Protein AF-C8XK08-F1 (afdb_monomer)

Nearest PDB structures (foldseek):
  5i6c-assembly1_B  TM=8.965E-01  e=6.329E-20  Aspergillus nidulans FGSC A4
  8jez-assembly1_A-2  TM=8.749E-01  e=1.010E-19  Homo sapiens
  5i6c-assembly1_A  TM=8.957E-01  e=3.773E-19  Aspergillus nidulans FGSC A4
  8omz-assembly1_C  TM=8.592E-01  e=3.773E-19  Escherichia coli O157:H7
  3o7j-assembly1_A  TM=9.489E-01  e=3.695E-10  Klebsiella pneumoniae subsp. pneumoniae MGH 78578

Solvent-accessible surface area (backbone atoms only — not comparable to full-atom values): 42641 Å² total; per-residue (Å²): 134,86,84,80,82,82,83,76,77,80,77,81,75,76,82,77,73,54,63,41,77,41,78,66,60,67,70,58,26,50,54,51,4,50,50,52,41,50,48,42,46,49,64,56,50,44,56,48,50,55,46,29,46,75,35,64,51,52,71,69,56,42,20,49,32,38,16,19,32,35,27,44,30,10,50,29,8,29,42,24,11,64,35,58,96,74,26,18,51,47,41,52,45,41,36,29,66,44,73,70,45,50,58,42,45,47,39,43,13,53,77,56,74,18,38,68,63,6,48,26,35,46,24,27,9,30,30,51,22,9,51,50,36,35,72,40,14,70,58,48,42,71,49,52,83,76,55,46,52,57,37,52,10,42,38,38,25,36,44,13,57,62,46,39,63,60,20,52,43,17,16,22,48,24,66,97,73,57,38,83,81,40,66,64,26,46,48,36,10,54,49,13,35,49,44,20,52,48,38,43,71,76,38,66,71,70,59,31,56,28,13,56,41,50,16,47,53,51,34,36,51,53,33,36,79,73,68,72,33,62,68,66,62,40,75,75,39,49,78,65,45,77,71,51,69,42,72,92,44,80,60,37,84,45,71,48,41,26,52,42,35,36,52,40,48,57,52,42,49,54,53,32,43,50,47,51,49,53,44,19,60,72,61,73,43,94,72,53,53,68,43,43,18,10,34,33,21,23,28,10,48,31,6,25,51,13,20,43,31,56,27,56,52,39,25,58,37,62,70,54,45,52,47,36,63,74,68,65,60,45,26,8,53,27,35,29,40,21,11,53,52,28,31,57,47,19,30,21,37,36,56,20,29,58,58,67,37,50,43,40,12,27,49,10,16,40,42,40,54,52,28,52,50,41,21,49,54,9,49,62,39,35,71,75,45,68,64,84,46,59,66,54,43,51,30,40,53,50,14,46,51,52,14,48,50,23,55,77,38,52,71,60,21,72,80,46,61,78,72,46,23,43,42,56,36,11,18,49,54,42,14,37,50,42,21,46,49,42,44,41,48,73,70,63,65,50,86,68,56,54,64,56,50,25,50,39,100,86,80,44,67,37,22,46,51,54,64,56,66,47,53,74,67,55,47,36,69,69,52,36,77,44,54,54,70,74,53,62,39,49,58,50,26,61,72,65,58,72,58,90,47,73,67,51,49,54,47,31,42,50,49,35,57,72,71,46,52,75,64,61,48,51,54,42,48,58,52,46,72,48,57,58,57,76,91,51,95,87,60,52,70,64,60,50,53,47,33,50,76,49,45,50,79,71,64,54,74,68,56,38,50,52,31,50,52,51,38,49,56,37,27,73,74,65,75,38,49,56,59,68,42,46,84,84,43,96,48,67,66,58,53,54,52,50,50,59,56,52,64,72,51,53,68,70,59,42,53,54,49,39,51,52,24,50,52,49,42,24,48,55,48,46,50,51,30,29,39,66,24,33,91,78,61,65,72,72,66,54,64,65,61,52,68,77,72,63,97,74,87,85,65,81,72,58,58,58,54,57,51,38,30,50,52,22,31,53,50,64,50,69,49,53,75,72,56,47,45,55,56,36,38,56,35,44,64,38,72,71,42,29,50,52,49,62,64,59,56,74,55,94,39,46,69,53,50,51,49,48,43,52,59,54,46,67,74,70,50,74,65,54,48,50,56,40,50,74,72,54,70,55,74,83,57,83,68,67,97,62,90,48,42,69,61,51,54,63,35,43,44,50,43,75,72,44,57,69,70,58,49,51,50,36,52,52,48,42,51,55,37,27,75,72,65,78,44,78,68,65,67,62,41,65,97,46,52,45,68,59,53,42,52,50,52,60,55,53,67,70,49,54,74,69,59,44,52,55,49,40,48,51,27,52,38,52,40,26,49,55,45,45,50,63,69,28,86

pLDDT: mean 83.01, std 14.12, range [30.38, 98.25]

Structure (mmCIF, N/CA/C/O backbone):
data_AF-C8XK08-F1
#
_entry.id   AF-C8XK08-F1
#
loop_
_atom_site.group_PDB
_atom_site.id
_atom_site.type_symbol
_atom_site.label_atom_id
_atom_site.label_alt_id
_atom_site.label_comp_id
_atom_site.label_asym_id
_atom_site.label_entity_id
_atom_site.label_seq_id
_atom_site.pdbx_PDB_ins_code
_atom_site.Cartn_x
_atom_site.Cartn_y
_atom_site.Cartn_z
_atom_site.occupancy
_atom_site.B_iso_or_equiv
_atom_site.auth_seq_id
_atom_site.auth_comp_id
_atom_site.auth_asym_id
_atom_site.auth_atom_id
_atom_site.pdbx_PDB_model_num
ATOM 1 N N . MET A 1 1 ? -63.138 44.572 -7.239 1.00 42.50 1 MET A N 1
ATOM 2 C CA . MET A 1 1 ? -62.342 43.808 -6.253 1.00 42.50 1 MET A CA 1
ATOM 3 C C . MET A 1 1 ? -61.105 43.282 -6.958 1.00 42.50 1 MET A C 1
ATOM 5 O O . MET A 1 1 ? -61.224 42.834 -8.089 1.00 42.50 1 MET A O 1
ATOM 9 N N . ALA A 1 2 ? -59.940 43.482 -6.347 1.00 38.94 2 ALA A N 1
ATOM 10 C CA . ALA A 1 2 ? -58.621 43.394 -6.964 1.00 38.94 2 ALA A CA 1
ATOM 11 C C . ALA A 1 2 ? -58.255 41.992 -7.487 1.00 38.94 2 ALA A C 1
ATOM 13 O O . ALA A 1 2 ? -58.623 40.977 -6.903 1.00 38.94 2 ALA A O 1
ATOM 14 N N . SER A 1 3 ? -57.503 41.976 -8.589 1.00 42.31 3 SER A N 1
ATOM 15 C CA . SER A 1 3 ? -56.909 40.812 -9.246 1.00 42.31 3 SER A CA 1
ATOM 16 C C . SER A 1 3 ? -55.888 40.105 -8.349 1.00 42.31 3 SER A C 1
ATOM 18 O O . SER A 1 3 ? -54.896 40.713 -7.945 1.00 42.31 3 SER A O 1
ATOM 20 N N . ALA A 1 4 ? -56.101 38.815 -8.088 1.00 39.94 4 ALA A N 1
ATOM 21 C CA . ALA A 1 4 ? -55.103 37.938 -7.484 1.00 39.94 4 ALA A CA 1
ATOM 22 C C . ALA A 1 4 ? -53.974 37.628 -8.494 1.00 39.94 4 ALA A C 1
ATOM 24 O O . ALA A 1 4 ? -54.262 37.437 -9.679 1.00 39.94 4 ALA A O 1
ATOM 25 N N . PRO A 1 5 ? -52.701 37.571 -8.064 1.00 48.53 5 PRO A N 1
ATOM 26 C CA . PRO A 1 5 ? -51.583 37.298 -8.956 1.00 48.53 5 PRO A CA 1
ATOM 27 C C . PRO A 1 5 ? -51.547 35.814 -9.344 1.00 48.53 5 PRO A C 1
ATOM 29 O O . PRO A 1 5 ? -51.690 34.923 -8.507 1.00 48.53 5 PRO A O 1
ATOM 32 N N . THR A 1 6 ? -51.336 35.548 -10.630 1.00 49.28 6 THR A N 1
ATOM 33 C CA . THR A 1 6 ? -51.082 34.212 -11.179 1.00 49.28 6 THR A CA 1
ATOM 34 C C . THR A 1 6 ? -49.795 33.637 -10.588 1.00 49.28 6 THR A C 1
ATOM 36 O O . THR A 1 6 ? -48.720 34.205 -10.784 1.00 49.28 6 THR A O 1
ATOM 39 N N . ALA A 1 7 ? -49.902 32.507 -9.886 1.00 44.41 7 ALA A N 1
ATOM 40 C CA . ALA A 1 7 ? -48.759 31.749 -9.393 1.00 44.41 7 ALA A CA 1
ATOM 41 C C . ALA A 1 7 ? -47.885 31.285 -10.570 1.00 44.41 7 ALA A C 1
ATOM 43 O O . ALA A 1 7 ? -48.347 30.569 -11.460 1.00 44.41 7 ALA A O 1
ATOM 44 N N . SER A 1 8 ? -46.623 31.708 -10.585 1.00 47.06 8 SER A N 1
ATOM 45 C CA . SER A 1 8 ? -45.621 31.225 -11.527 1.00 47.06 8 SER A CA 1
ATOM 46 C C . SER A 1 8 ? -45.229 29.787 -11.178 1.00 47.06 8 SER A C 1
ATOM 48 O O . SER A 1 8 ? -44.867 29.468 -10.046 1.00 47.06 8 SER A O 1
ATOM 50 N N . THR A 1 9 ? -45.302 28.899 -12.168 1.00 46.97 9 THR A N 1
ATOM 51 C CA . THR A 1 9 ? -44.809 27.521 -12.082 1.00 46.97 9 THR A CA 1
ATOM 52 C C . THR A 1 9 ? -43.330 27.521 -11.671 1.00 46.97 9 THR A C 1
ATOM 54 O O . THR A 1 9 ? -42.543 28.232 -12.305 1.00 46.97 9 THR A O 1
ATOM 57 N N . PRO A 1 10 ? -42.901 26.737 -10.662 1.00 49.56 10 PRO A N 1
ATOM 58 C CA . PRO A 1 10 ? -41.497 26.690 -10.278 1.00 49.56 10 PRO A CA 1
ATOM 59 C C . PRO A 1 10 ? -40.668 26.146 -11.446 1.00 49.56 10 PRO A C 1
ATOM 61 O O . PRO A 1 10 ? -40.918 25.054 -11.962 1.00 49.56 10 PRO A O 1
ATOM 64 N N . ALA A 1 11 ? -39.689 26.934 -11.892 1.00 50.25 11 ALA A N 1
ATOM 65 C CA . ALA A 1 11 ? -38.749 26.530 -12.924 1.00 50.25 11 ALA A CA 1
ATOM 66 C C . ALA A 1 11 ? -38.026 25.246 -12.483 1.00 50.25 11 ALA A C 1
ATOM 68 O O . ALA A 1 11 ? -37.412 25.212 -11.416 1.00 50.25 11 ALA A O 1
ATOM 69 N N . ARG A 1 12 ? -38.088 24.189 -13.307 1.00 48.91 12 ARG A N 1
ATOM 70 C CA . ARG A 1 12 ? -37.292 22.965 -13.125 1.00 48.91 12 ARG A CA 1
ATOM 71 C C . ARG A 1 12 ? -35.820 23.353 -12.965 1.00 48.91 12 ARG A C 1
ATOM 73 O O . ARG A 1 12 ? -35.180 23.772 -13.931 1.00 48.91 12 ARG A O 1
ATOM 80 N N . THR A 1 13 ? -35.277 23.188 -11.765 1.00 47.47 13 THR A N 1
ATOM 81 C CA . THR A 1 13 ? -33.840 23.261 -11.515 1.00 47.47 13 THR A CA 1
ATOM 82 C C . THR A 1 13 ? -33.152 22.224 -12.404 1.00 47.47 13 THR A C 1
ATOM 84 O O . THR A 1 13 ? -33.454 21.031 -12.354 1.00 47.47 13 THR A O 1
ATOM 87 N N . LYS A 1 14 ? -32.268 22.680 -13.302 1.00 49.66 14 LYS A N 1
ATOM 88 C CA . LYS A 1 14 ? -31.446 21.787 -14.128 1.00 49.66 14 LYS A CA 1
ATOM 89 C C . LYS A 1 14 ? -30.672 20.865 -13.184 1.00 49.66 14 LYS A C 1
ATOM 91 O O . LYS A 1 14 ? -29.916 21.354 -12.351 1.00 49.66 14 LYS A O 1
ATOM 96 N N . SER A 1 15 ? -30.867 19.553 -13.323 1.00 49.84 15 SER A N 1
ATOM 97 C CA . SER A 1 15 ? -30.073 18.528 -12.638 1.00 49.84 15 SER A CA 1
ATOM 98 C C . SER A 1 15 ? -28.585 18.837 -12.838 1.00 49.84 15 SER A C 1
ATOM 100 O O . SER A 1 15 ? -28.072 18.784 -13.959 1.00 49.84 15 SER A O 1
ATOM 102 N N . VAL A 1 16 ? -27.906 19.234 -11.761 1.00 71.12 16 VAL A N 1
ATOM 103 C CA . VAL A 1 16 ? -26.465 19.488 -11.778 1.00 71.12 16 VAL A CA 1
ATOM 104 C C . VAL A 1 16 ? -25.783 18.131 -11.923 1.00 71.12 16 VAL A C 1
ATOM 106 O O . VAL A 1 16 ? -25.885 17.283 -11.040 1.00 71.12 16 VAL A O 1
ATOM 109 N N . LYS A 1 17 ? -25.121 17.898 -13.063 1.00 82.44 17 LYS A N 1
ATOM 110 C CA . LYS A 1 17 ? -24.310 16.690 -13.270 1.00 82.44 17 LYS A CA 1
ATOM 111 C C . LYS A 1 17 ? -23.233 16.622 -12.187 1.00 82.44 17 LYS A C 1
ATOM 113 O O . LYS A 1 17 ? -22.507 17.599 -11.988 1.00 82.44 17 LYS A O 1
ATOM 118 N N . HIS A 1 18 ? -23.121 15.470 -11.530 1.00 89.25 18 HIS A N 1
ATOM 119 C CA . HIS A 1 18 ? -22.117 15.225 -10.498 1.00 89.25 18 HIS A CA 1
ATOM 120 C C . HIS A 1 18 ? -20.700 15.545 -11.024 1.00 89.25 18 HIS A C 1
ATOM 122 O O . HIS A 1 18 ? -20.421 15.204 -12.176 1.00 89.25 18 HIS A O 1
ATOM 128 N N . PRO A 1 19 ? -19.792 16.154 -10.233 1.00 89.44 19 PRO A N 1
ATOM 129 C CA . PRO A 1 19 ? -18.450 16.554 -10.686 1.00 89.44 19 PRO A CA 1
ATOM 130 C C . PRO A 1 19 ? -17.643 15.453 -11.392 1.00 89.44 19 PRO A C 1
ATOM 132 O O . PRO A 1 19 ? -16.911 15.726 -12.339 1.00 89.44 19 PRO A O 1
ATOM 135 N N . VAL A 1 20 ? -17.831 14.197 -10.982 1.00 92.06 20 VAL A N 1
ATOM 136 C CA . VAL A 1 20 ? -17.208 13.014 -11.609 1.00 92.06 20 VAL A CA 1
ATOM 137 C C . VAL A 1 20 ? -17.609 12.833 -13.075 1.00 92.06 20 VAL A C 1
ATOM 139 O O . VAL A 1 20 ? -16.791 12.418 -13.893 1.00 92.06 20 VAL A O 1
ATOM 142 N N . ASP A 1 21 ? -18.855 13.164 -13.415 1.00 92.81 21 ASP A N 1
ATOM 143 C CA . ASP A 1 21 ? -19.439 12.989 -14.748 1.00 92.81 21 ASP A CA 1
ATOM 144 C C . ASP A 1 21 ? -19.309 14.246 -15.627 1.00 92.81 21 ASP A C 1
ATOM 146 O O . ASP A 1 21 ? -19.804 14.274 -16.759 1.00 92.81 21 ASP A O 1
ATOM 150 N N . GLN A 1 22 ? -18.658 15.299 -15.126 1.00 92.06 22 GLN A N 1
ATOM 151 C CA . GLN A 1 22 ? -18.426 16.526 -15.882 1.00 92.06 22 GLN A CA 1
ATOM 152 C C . GLN A 1 22 ? -17.238 16.359 -16.830 1.00 92.06 22 GLN A C 1
ATOM 154 O O . GLN A 1 22 ? -16.149 15.953 -16.424 1.00 92.06 22 GLN A O 1
ATOM 159 N N . VAL A 1 23 ? -17.437 16.713 -18.098 1.00 92.50 23 VAL A N 1
ATOM 160 C CA . VAL A 1 23 ? -16.360 16.800 -19.091 1.00 92.50 23 VAL A CA 1
ATOM 161 C C . VAL A 1 23 ? -15.755 18.197 -18.993 1.00 92.50 23 VAL A C 1
ATOM 163 O O . VAL A 1 23 ? -16.450 19.190 -19.209 1.00 92.50 23 VAL A O 1
ATOM 166 N N . LEU A 1 24 ? -14.474 18.281 -18.633 1.00 91.50 24 LEU A N 1
ATOM 167 C CA . LEU A 1 24 ? -13.754 19.554 -18.597 1.00 91.50 24 LEU A CA 1
ATOM 168 C C . LEU A 1 24 ? -13.434 20.038 -20.026 1.00 91.50 24 LEU A C 1
ATOM 170 O O . LEU A 1 24 ? -13.397 19.231 -20.955 1.00 91.50 24 LEU A O 1
ATOM 174 N N . PRO A 1 25 ? -13.158 21.339 -20.227 1.00 94.38 25 PRO A N 1
ATOM 175 C CA . PRO A 1 25 ? -12.634 21.834 -21.497 1.00 94.38 25 PRO A CA 1
ATOM 176 C C . PRO A 1 25 ? -11.367 21.080 -21.921 1.00 94.38 25 PRO A C 1
ATOM 178 O O . PRO A 1 25 ? -10.525 20.775 -21.074 1.00 94.38 25 PRO A O 1
ATOM 181 N N . ILE A 1 26 ? -11.204 20.847 -23.228 1.00 93.88 26 ILE A N 1
ATOM 182 C CA . ILE A 1 26 ? -10.094 20.063 -23.805 1.00 93.88 26 ILE A CA 1
ATOM 183 C C . ILE A 1 26 ? -8.714 20.469 -23.252 1.00 93.88 26 ILE A C 1
ATOM 185 O O . ILE A 1 26 ? -7.977 19.573 -22.849 1.00 93.88 26 ILE A O 1
ATOM 189 N N . PRO A 1 27 ? -8.357 21.766 -23.117 1.00 94.44 27 PRO A N 1
ATOM 190 C CA . PRO A 1 27 ? -7.051 22.140 -22.567 1.00 94.44 27 PRO A CA 1
ATOM 191 C C . PRO A 1 27 ? -6.847 21.679 -21.119 1.00 94.44 27 PRO A C 1
ATOM 193 O O . PRO A 1 27 ? -5.762 21.241 -20.752 1.00 94.44 27 PRO A O 1
ATOM 196 N N . LYS A 1 28 ? -7.901 21.725 -20.293 1.00 92.88 28 LYS A N 1
ATOM 197 C CA . LYS A 1 28 ? -7.839 21.246 -18.905 1.00 92.88 28 LYS A CA 1
ATOM 198 C C . LYS A 1 28 ? -7.749 19.723 -18.850 1.00 92.88 28 LYS A C 1
ATOM 200 O O . LYS A 1 28 ? -6.980 19.204 -18.051 1.00 92.88 28 LYS A O 1
ATOM 205 N N . LEU A 1 29 ? -8.496 19.016 -19.706 1.00 93.44 29 LEU A N 1
ATOM 206 C CA . LEU A 1 29 ? -8.373 17.559 -19.838 1.00 93.44 29 LEU A CA 1
ATOM 207 C C . LEU A 1 29 ? -6.959 17.152 -20.255 1.00 93.44 29 LEU A C 1
ATOM 209 O O . LEU A 1 29 ? -6.425 16.205 -19.694 1.00 93.44 29 LEU A O 1
ATOM 213 N N . ALA A 1 30 ? -6.348 17.880 -21.192 1.00 93.19 30 ALA A N 1
ATOM 214 C CA . ALA A 1 30 ? -4.988 17.614 -21.639 1.00 93.19 30 ALA A CA 1
ATOM 215 C C . ALA A 1 30 ? -3.970 17.803 -20.505 1.00 93.19 30 ALA A C 1
ATOM 217 O O . ALA A 1 30 ? -3.206 16.889 -20.213 1.00 93.19 30 ALA A O 1
ATOM 218 N N . VAL A 1 31 ? -4.005 18.951 -19.817 1.00 94.19 31 VAL A N 1
ATOM 219 C CA . VAL A 1 31 ? -3.072 19.260 -18.720 1.00 94.19 31 VAL A CA 1
ATOM 220 C C . VAL A 1 31 ? -3.206 18.262 -17.572 1.00 94.19 31 VAL A C 1
ATOM 222 O O . VAL A 1 31 ? -2.213 17.667 -17.163 1.00 94.19 31 VAL A O 1
ATOM 225 N N . TYR A 1 32 ? -4.423 18.037 -17.071 1.00 92.69 32 TYR A N 1
ATOM 226 C CA . TYR A 1 32 ? -4.632 17.109 -15.959 1.00 92.69 32 TYR A CA 1
ATOM 227 C C . TYR A 1 32 ? -4.434 15.646 -16.378 1.00 92.69 32 TYR A C 1
ATOM 229 O O . TYR A 1 32 ? -3.970 14.839 -15.580 1.00 92.69 32 TYR A O 1
ATOM 237 N N . GLY A 1 33 ? -4.732 15.295 -17.632 1.00 93.94 33 GLY A N 1
ATOM 238 C CA . GLY A 1 33 ? -4.451 13.969 -18.176 1.00 93.94 33 GLY A CA 1
ATOM 239 C C . GLY A 1 33 ? -2.952 13.677 -18.183 1.00 93.94 33 GLY A C 1
ATOM 240 O O . GLY A 1 33 ? -2.527 12.669 -17.628 1.00 93.94 33 GLY A O 1
ATOM 241 N N . ILE A 1 34 ? -2.138 14.597 -18.713 1.00 94.06 34 ILE A N 1
ATOM 242 C CA . ILE A 1 34 ? -0.669 14.499 -18.671 1.00 94.06 34 ILE A CA 1
ATOM 243 C C . ILE A 1 34 ? -0.170 14.451 -17.226 1.00 94.06 34 ILE A C 1
ATOM 245 O O . ILE A 1 34 ? 0.719 13.669 -16.915 1.00 94.06 34 ILE A O 1
ATOM 249 N N . GLN A 1 35 ? -0.766 15.236 -16.328 1.00 92.69 35 GLN A N 1
ATOM 250 C CA . GLN A 1 35 ? -0.430 15.215 -14.906 1.00 92.69 35 GLN A CA 1
ATOM 251 C C . GLN A 1 35 ? -0.582 13.810 -14.298 1.00 92.69 35 GLN A C 1
ATOM 253 O O . GLN A 1 35 ? 0.320 13.335 -13.610 1.00 92.69 35 GLN A O 1
ATOM 258 N N . HIS A 1 36 ? -1.698 13.135 -14.584 1.00 91.50 36 HIS A N 1
ATOM 259 C CA . HIS A 1 36 ? -1.930 11.756 -14.157 1.00 91.50 36 HIS A CA 1
ATOM 260 C C . HIS A 1 36 ? -0.932 10.778 -14.773 1.00 91.50 36 HIS A C 1
ATOM 262 O O . HIS A 1 36 ? -0.463 9.893 -14.063 1.00 91.50 36 HIS A O 1
ATOM 268 N N . VAL A 1 37 ? -0.590 10.942 -16.057 1.00 93.25 37 VAL A N 1
ATOM 269 C CA . VAL A 1 37 ? 0.436 10.113 -16.706 1.00 93.25 37 VAL A CA 1
ATOM 270 C C . VAL A 1 37 ? 1.786 10.306 -16.026 1.00 93.25 37 VAL A C 1
ATOM 272 O O . VAL A 1 37 ? 2.410 9.321 -15.674 1.00 93.25 37 VAL A O 1
ATOM 275 N N . LEU A 1 38 ? 2.221 11.542 -15.774 1.00 91.50 38 LEU A N 1
ATOM 276 C CA . LEU A 1 38 ? 3.522 11.828 -15.156 1.00 91.50 38 LEU A CA 1
ATOM 277 C C . LEU A 1 38 ? 3.650 11.268 -13.734 1.00 91.50 38 LEU A C 1
ATOM 279 O O . LEU A 1 38 ? 4.708 10.757 -13.381 1.00 91.50 38 LEU A O 1
ATOM 283 N N . ALA A 1 39 ? 2.590 11.356 -12.927 1.00 88.12 39 ALA A N 1
ATOM 284 C CA . ALA A 1 39 ? 2.581 10.775 -11.584 1.00 88.12 39 ALA A CA 1
ATOM 285 C C . ALA A 1 39 ? 2.608 9.236 -11.619 1.00 88.12 39 ALA A C 1
ATOM 287 O O . ALA A 1 39 ? 3.247 8.608 -10.784 1.00 88.12 39 ALA A O 1
ATOM 288 N N . PHE A 1 40 ? 1.946 8.642 -12.611 1.00 89.94 40 PHE A N 1
ATOM 289 C CA . PHE A 1 40 ? 1.845 7.196 -12.782 1.00 89.94 40 PHE A CA 1
ATOM 290 C C . PHE A 1 40 ? 3.086 6.562 -13.434 1.00 89.94 40 PHE A C 1
ATOM 292 O O . PHE A 1 40 ? 3.442 5.428 -13.126 1.00 89.94 40 PHE A O 1
ATOM 299 N N . TYR A 1 41 ? 3.758 7.293 -14.330 1.00 89.31 41 TYR A N 1
ATOM 300 C CA . TYR A 1 41 ? 4.727 6.745 -15.283 1.00 89.31 41 TYR A CA 1
ATOM 301 C C . TYR A 1 41 ? 5.859 5.963 -14.621 1.00 89.31 41 TYR A C 1
ATOM 303 O O . TYR A 1 41 ? 6.217 4.893 -15.102 1.00 89.31 41 TYR A O 1
ATOM 311 N N . ALA A 1 42 ? 6.403 6.476 -13.511 1.00 87.00 42 ALA A N 1
ATOM 312 C CA . ALA A 1 42 ? 7.476 5.802 -12.788 1.00 87.00 42 ALA A CA 1
ATOM 313 C C . ALA A 1 42 ? 7.037 4.419 -12.286 1.00 87.00 42 ALA A C 1
ATOM 315 O O . ALA A 1 42 ? 7.756 3.455 -12.502 1.00 87.00 42 ALA A O 1
ATOM 316 N N . GLY A 1 43 ? 5.848 4.304 -11.688 1.00 86.19 43 GLY A N 1
ATOM 317 C CA . GLY A 1 43 ? 5.325 3.020 -11.215 1.00 86.19 43 GLY A CA 1
ATOM 318 C C . GLY A 1 43 ? 4.986 2.058 -12.355 1.00 86.19 43 GLY A C 1
ATOM 319 O O . GLY A 1 43 ? 5.284 0.871 -12.257 1.00 86.19 43 GLY A O 1
ATOM 320 N N . ALA A 1 44 ? 4.436 2.580 -13.456 1.00 88.88 44 ALA A N 1
ATOM 321 C CA . ALA A 1 44 ? 4.062 1.792 -14.631 1.00 88.88 44 ALA A CA 1
ATOM 322 C C . ALA A 1 44 ? 5.255 1.036 -15.227 1.00 88.88 44 ALA A C 1
ATOM 324 O O . ALA A 1 44 ? 5.199 -0.167 -15.454 1.00 88.88 44 ALA A O 1
ATOM 325 N N . VAL A 1 45 ? 6.375 1.734 -15.429 1.00 90.31 45 VAL A N 1
ATOM 326 C CA . VAL A 1 45 ? 7.533 1.147 -16.115 1.00 90.31 45 VAL A CA 1
ATOM 327 C C . VAL A 1 45 ? 8.354 0.208 -15.235 1.00 90.31 45 VAL A C 1
ATOM 329 O O . VAL A 1 45 ? 9.107 -0.607 -15.759 1.00 90.31 45 VAL A O 1
ATOM 332 N N . VAL A 1 46 ? 8.212 0.283 -13.911 1.00 89.31 46 VAL A N 1
ATOM 333 C CA . VAL A 1 46 ? 9.020 -0.508 -12.971 1.00 89.31 46 VAL A CA 1
ATOM 334 C C . VAL A 1 46 ? 8.746 -1.999 -13.106 1.00 89.31 46 VAL A C 1
ATOM 336 O O . VAL A 1 46 ? 9.695 -2.772 -13.166 1.00 89.31 46 VAL A O 1
ATOM 339 N N . VAL A 1 47 ? 7.484 -2.429 -13.200 1.00 91.25 47 VAL A N 1
ATOM 340 C CA . VAL A 1 47 ? 7.162 -3.867 -13.266 1.00 91.25 47 VAL A CA 1
ATOM 341 C C . VAL A 1 47 ? 7.768 -4.558 -14.495 1.00 91.25 47 VAL A C 1
ATOM 343 O O . VAL A 1 47 ? 8.462 -5.561 -14.296 1.00 91.25 47 VAL A O 1
ATOM 346 N N . PRO A 1 48 ? 7.583 -4.049 -15.733 1.00 92.81 48 PRO A N 1
ATOM 347 C CA . PRO A 1 48 ? 8.252 -4.603 -16.906 1.00 92.81 48 PRO A CA 1
ATOM 348 C C . PRO A 1 48 ? 9.771 -4.708 -16.732 1.00 92.81 48 PRO A C 1
ATOM 350 O O . PRO A 1 48 ? 10.349 -5.734 -17.087 1.00 92.81 48 PRO A O 1
ATOM 353 N N . ILE A 1 49 ? 10.415 -3.681 -16.161 1.00 90.31 49 ILE A N 1
ATOM 354 C CA . ILE A 1 49 ? 11.873 -3.658 -16.002 1.00 90.31 49 ILE A CA 1
ATOM 355 C C . ILE A 1 49 ? 12.343 -4.682 -14.965 1.00 90.31 49 ILE A C 1
ATOM 357 O O . ILE A 1 49 ? 13.258 -5.451 -15.254 1.00 90.31 49 ILE A O 1
ATOM 361 N N . LEU A 1 50 ? 11.704 -4.740 -13.792 1.00 88.12 50 LEU A N 1
ATOM 362 C CA . LEU A 1 50 ? 12.068 -5.698 -12.743 1.00 88.12 50 LEU A CA 1
ATOM 363 C C . LEU A 1 50 ? 11.906 -7.139 -13.224 1.00 88.12 50 LEU A C 1
ATOM 365 O O . LEU A 1 50 ? 12.767 -7.980 -12.972 1.00 88.12 50 LEU A O 1
ATOM 369 N N . LEU A 1 51 ? 10.819 -7.425 -13.946 1.00 90.38 51 LEU A N 1
ATOM 370 C CA . LEU A 1 51 ? 10.598 -8.749 -14.513 1.00 90.38 51 LEU A CA 1
ATOM 371 C C . LEU A 1 51 ? 11.649 -9.077 -15.580 1.00 90.38 51 LEU A C 1
ATOM 373 O O . LEU A 1 51 ? 12.237 -10.154 -15.530 1.00 90.38 51 LEU A O 1
ATOM 377 N N . ALA A 1 52 ? 11.907 -8.157 -16.514 1.00 90.38 52 ALA A N 1
ATOM 378 C CA . ALA A 1 52 ? 12.891 -8.344 -17.579 1.00 90.38 52 ALA A CA 1
ATOM 379 C C . ALA A 1 52 ? 14.305 -8.584 -17.036 1.00 90.38 52 ALA A C 1
ATOM 381 O O . ALA A 1 52 ? 14.978 -9.509 -17.492 1.00 90.38 52 ALA A O 1
ATOM 382 N N . SER A 1 53 ? 14.720 -7.795 -16.038 1.00 86.06 53 SER A N 1
ATOM 383 C CA . SER A 1 53 ? 16.001 -7.941 -15.334 1.00 86.06 53 SER A CA 1
ATOM 384 C C . SER A 1 53 ? 16.102 -9.318 -14.670 1.00 86.06 53 SER A C 1
ATOM 386 O O . SER A 1 53 ? 17.076 -10.042 -14.876 1.00 86.06 53 SER A O 1
ATOM 388 N N . ALA A 1 54 ? 15.056 -9.732 -13.948 1.00 84.81 54 ALA A N 1
ATOM 389 C CA . ALA A 1 54 ? 15.052 -10.981 -13.193 1.00 84.81 54 ALA A CA 1
ATOM 390 C C . ALA A 1 54 ? 15.050 -12.249 -14.064 1.00 84.81 54 ALA A C 1
ATOM 392 O O . ALA A 1 54 ? 15.589 -13.268 -13.640 1.00 84.81 54 ALA A O 1
ATOM 393 N N . ILE A 1 55 ? 14.448 -12.208 -15.259 1.00 89.25 55 ILE A N 1
ATOM 394 C CA . ILE A 1 55 ? 14.343 -13.383 -16.146 1.00 89.25 55 ILE A CA 1
ATOM 395 C C . ILE A 1 55 ? 15.324 -13.337 -17.327 1.00 89.25 55 ILE A C 1
ATOM 397 O O . ILE A 1 55 ? 15.323 -14.253 -18.147 1.00 89.25 55 ILE A O 1
ATOM 401 N N . GLY A 1 56 ? 16.162 -12.299 -17.410 1.00 86.81 56 GLY A N 1
ATOM 402 C CA . GLY A 1 56 ? 17.229 -12.178 -18.404 1.00 86.81 56 GLY A CA 1
ATOM 403 C C . GLY A 1 56 ? 16.753 -11.837 -19.818 1.00 86.81 56 GLY A C 1
ATOM 404 O O . GLY A 1 56 ? 17.278 -12.395 -20.780 1.00 86.81 56 GLY A O 1
ATOM 405 N N . LEU A 1 57 ? 15.760 -10.952 -19.959 1.00 90.44 57 LEU A N 1
ATOM 406 C CA . LEU A 1 57 ? 15.324 -10.470 -21.275 1.00 90.44 57 LEU A CA 1
ATOM 407 C C . LEU A 1 57 ? 16.329 -9.494 -21.888 1.00 90.44 57 LEU A C 1
ATOM 409 O O . LEU A 1 57 ? 17.032 -8.755 -21.197 1.00 90.44 57 LEU A O 1
ATOM 413 N N . THR A 1 58 ? 16.348 -9.454 -23.214 1.00 90.75 58 THR A N 1
ATOM 414 C CA . THR A 1 58 ? 17.123 -8.478 -23.979 1.00 90.75 58 THR A CA 1
ATOM 415 C C . THR A 1 58 ? 16.499 -7.082 -23.902 1.00 90.75 58 THR A C 1
ATOM 417 O O . THR A 1 58 ? 15.310 -6.907 -23.621 1.00 90.75 58 THR A O 1
ATOM 420 N N . THR A 1 59 ? 17.293 -6.056 -24.216 1.00 87.88 59 THR A N 1
ATOM 421 C CA . THR A 1 59 ? 16.822 -4.664 -24.260 1.00 87.88 59 THR A CA 1
ATOM 422 C C . THR A 1 59 ? 15.669 -4.470 -25.247 1.00 87.88 59 THR A C 1
ATOM 424 O O . THR A 1 59 ? 14.738 -3.727 -24.952 1.00 87.88 59 THR A O 1
ATOM 427 N N . GLU A 1 60 ? 15.692 -5.140 -26.402 1.00 88.56 60 GLU A N 1
ATOM 428 C CA . GLU A 1 60 ? 14.622 -5.043 -27.404 1.00 88.56 60 GLU A CA 1
ATOM 429 C C . GLU A 1 60 ? 13.296 -5.604 -26.871 1.00 88.56 60 GLU A C 1
ATOM 431 O O . GLU A 1 60 ? 12.239 -4.983 -27.015 1.00 88.56 60 GLU A O 1
ATOM 436 N N . GLU A 1 61 ? 13.358 -6.742 -26.181 1.00 92.38 61 GLU A N 1
ATOM 437 C CA . GLU A 1 61 ? 12.194 -7.370 -25.558 1.00 92.38 61 GLU A CA 1
ATOM 438 C C . GLU A 1 61 ? 11.643 -6.500 -24.421 1.00 92.38 61 GLU A C 1
ATOM 440 O O . GLU A 1 61 ? 10.432 -6.295 -24.346 1.00 92.38 61 GLU A O 1
ATOM 445 N N . LEU A 1 62 ? 12.510 -5.903 -23.593 1.00 92.38 62 LEU A N 1
ATOM 446 C CA . LEU A 1 62 ? 12.101 -4.942 -22.564 1.00 92.38 62 LEU A CA 1
ATOM 447 C C . LEU A 1 62 ? 11.409 -3.711 -23.170 1.00 92.38 62 LEU A C 1
ATOM 449 O O . LEU A 1 62 ? 10.360 -3.292 -22.678 1.00 92.38 62 LEU A O 1
ATOM 453 N N . ILE A 1 63 ? 11.951 -3.144 -24.253 1.00 91.75 63 ILE A N 1
ATOM 454 C CA . ILE A 1 63 ? 11.317 -2.023 -24.963 1.00 91.75 63 ILE A CA 1
ATOM 455 C C . ILE A 1 63 ? 9.911 -2.420 -25.413 1.00 91.75 63 ILE A C 1
ATOM 457 O O . ILE A 1 63 ? 8.964 -1.654 -25.217 1.00 91.75 63 ILE A O 1
ATOM 461 N N . HIS A 1 64 ? 9.754 -3.620 -25.978 1.00 91.81 64 HIS A N 1
ATOM 462 C CA . HIS A 1 64 ? 8.443 -4.125 -26.371 1.00 91.81 64 HIS A CA 1
ATOM 463 C C . HIS A 1 64 ? 7.488 -4.233 -25.175 1.00 91.81 64 HIS A C 1
ATOM 465 O O . HIS A 1 64 ? 6.352 -3.771 -25.277 1.00 91.81 64 HIS A O 1
ATOM 471 N N . LEU A 1 65 ? 7.942 -4.778 -24.042 1.00 93.81 65 LEU A N 1
ATOM 472 C CA . LEU A 1 65 ? 7.132 -4.907 -22.827 1.00 93.81 65 LEU A CA 1
ATOM 473 C C . LEU A 1 65 ? 6.677 -3.556 -22.272 1.00 93.81 65 LEU A C 1
ATOM 475 O O . LEU A 1 65 ? 5.509 -3.413 -21.924 1.00 93.81 65 LEU A O 1
ATOM 479 N N . ILE A 1 66 ? 7.560 -2.555 -22.228 1.00 93.94 66 ILE A N 1
ATOM 480 C CA . ILE A 1 66 ? 7.212 -1.207 -21.752 1.00 93.94 66 ILE A CA 1
ATOM 481 C C . ILE A 1 66 ? 6.132 -0.586 -22.648 1.00 93.94 66 ILE A C 1
ATOM 483 O O . ILE A 1 66 ? 5.153 -0.024 -22.157 1.00 93.94 66 ILE A O 1
ATOM 487 N N . ASN A 1 67 ? 6.282 -0.705 -23.968 1.00 93.88 67 ASN A N 1
ATOM 488 C CA . ASN A 1 67 ? 5.311 -0.169 -24.923 1.00 93.88 67 ASN A CA 1
ATOM 489 C C . ASN A 1 67 ? 3.959 -0.889 -24.828 1.00 93.88 67 ASN A C 1
ATOM 491 O O . ASN A 1 67 ? 2.913 -0.238 -24.785 1.00 93.88 67 ASN A O 1
ATOM 495 N N . ALA A 1 68 ? 3.989 -2.224 -24.766 1.00 94.25 68 ALA A N 1
ATOM 496 C CA . ALA A 1 68 ? 2.817 -3.078 -24.611 1.00 94.25 68 ALA A CA 1
ATOM 497 C C . ALA A 1 68 ? 2.049 -2.775 -23.324 1.00 94.25 68 ALA A C 1
ATOM 499 O O . ALA A 1 68 ? 0.814 -2.690 -23.346 1.00 94.25 68 ALA A O 1
ATOM 500 N N . ASP A 1 69 ? 2.779 -2.562 -22.229 1.00 94.69 69 ASP A N 1
ATOM 501 C CA . ASP A 1 69 ? 2.188 -2.188 -20.961 1.00 94.69 69 ASP A CA 1
ATOM 502 C C . ASP A 1 69 ? 1.540 -0.807 -21.031 1.00 94.69 69 ASP A C 1
ATOM 504 O O . ASP A 1 69 ? 0.335 -0.706 -20.833 1.00 94.69 69 ASP A O 1
ATOM 508 N N . LEU A 1 70 ? 2.266 0.247 -21.419 1.00 94.25 70 LEU A N 1
ATOM 509 C CA . LEU A 1 70 ? 1.695 1.599 -21.515 1.00 94.25 70 LEU A CA 1
ATOM 510 C C . LEU A 1 70 ? 0.470 1.650 -22.441 1.00 94.25 70 LEU A C 1
ATOM 512 O O . LEU A 1 70 ? -0.541 2.281 -22.114 1.00 94.25 70 LEU A O 1
ATOM 516 N N . PHE A 1 71 ? 0.524 0.940 -23.570 1.00 95.50 71 PHE A N 1
ATOM 517 C CA . PHE A 1 71 ? -0.593 0.837 -24.500 1.00 95.50 71 PHE A CA 1
ATOM 518 C C . PHE A 1 71 ? -1.821 0.191 -23.845 1.00 95.50 71 PHE A C 1
ATOM 520 O O . PHE A 1 71 ? -2.920 0.758 -23.862 1.00 95.50 71 PHE A O 1
ATOM 527 N N . THR A 1 72 ? -1.640 -0.974 -23.224 1.00 95.31 72 THR A N 1
ATOM 528 C CA . THR A 1 72 ? -2.751 -1.734 -22.638 1.00 95.31 72 THR A CA 1
ATOM 529 C C . THR A 1 72 ? -3.267 -1.098 -21.349 1.00 95.31 72 THR A C 1
ATOM 531 O O . THR A 1 72 ? -4.474 -1.060 -21.118 1.00 95.31 72 THR A O 1
ATOM 534 N N . CYS A 1 73 ? -2.386 -0.484 -20.569 1.00 94.62 73 CYS A N 1
ATOM 535 C CA . CYS A 1 73 ? -2.683 0.331 -19.401 1.00 94.62 73 CYS A CA 1
ATOM 536 C C . CYS A 1 73 ? -3.591 1.521 -19.748 1.00 94.62 73 CYS A C 1
ATOM 538 O O . CYS A 1 73 ? -4.544 1.841 -19.025 1.00 94.62 73 CYS A O 1
ATOM 540 N N . GLY A 1 74 ? -3.352 2.155 -20.900 1.00 96.44 74 GLY A N 1
ATOM 541 C CA . GLY A 1 74 ? -4.225 3.192 -21.438 1.00 96.44 74 GLY A CA 1
ATOM 542 C C . GLY A 1 74 ? -5.623 2.684 -21.783 1.00 96.44 74 GLY A C 1
ATOM 543 O O . GLY A 1 74 ? -6.618 3.303 -21.391 1.00 96.44 74 GLY A O 1
ATOM 544 N N . ILE A 1 75 ? -5.714 1.518 -22.430 1.00 96.81 75 ILE A N 1
ATOM 545 C CA . ILE A 1 75 ? -6.992 0.850 -22.723 1.00 96.81 75 ILE A CA 1
ATOM 546 C C . ILE A 1 75 ? -7.727 0.497 -21.423 1.00 96.81 75 ILE A C 1
ATOM 548 O O . ILE A 1 75 ? -8.900 0.843 -21.267 1.00 96.81 75 ILE A O 1
ATOM 552 N N . ALA A 1 76 ? -7.038 -0.132 -20.471 1.00 96.81 76 ALA A N 1
ATOM 553 C CA . ALA A 1 76 ? -7.573 -0.521 -19.170 1.00 96.81 76 ALA A CA 1
ATOM 554 C C . ALA A 1 76 ? -8.142 0.686 -18.409 1.00 96.81 76 ALA A C 1
ATOM 556 O O . ALA A 1 76 ? -9.283 0.661 -17.943 1.00 96.81 76 ALA A O 1
ATOM 557 N N . SER A 1 77 ? -7.389 1.787 -18.369 1.00 97.06 77 SER A N 1
ATOM 558 C CA . SER A 1 77 ? -7.798 3.027 -17.703 1.00 97.06 77 SER A CA 1
ATOM 559 C C . SER A 1 77 ? -9.055 3.637 -18.328 1.00 97.06 77 SER A C 1
ATOM 561 O O . SER A 1 77 ? -9.933 4.131 -17.615 1.00 97.06 77 SER A O 1
ATOM 563 N N . ILE A 1 78 ? -9.197 3.577 -19.656 1.00 97.94 78 ILE A N 1
ATOM 564 C CA . ILE A 1 78 ? -10.413 4.025 -20.350 1.00 97.94 78 ILE A CA 1
ATOM 565 C C . ILE A 1 78 ? -11.591 3.103 -20.019 1.00 97.94 78 ILE A C 1
ATOM 567 O O . ILE A 1 78 ? -12.672 3.598 -19.694 1.00 97.94 78 ILE A O 1
ATOM 571 N N . ILE A 1 79 ? -11.395 1.780 -20.052 1.00 97.62 79 ILE A N 1
ATOM 572 C CA . ILE A 1 79 ? -12.433 0.797 -19.706 1.00 97.62 79 ILE A CA 1
ATOM 573 C C . ILE A 1 79 ? -12.956 1.053 -18.287 1.00 97.62 79 ILE A C 1
ATOM 575 O O . ILE A 1 79 ? -14.171 1.125 -18.092 1.00 97.62 79 ILE A O 1
ATOM 579 N N . GLN A 1 80 ? -12.062 1.252 -17.317 1.00 97.44 80 GLN A N 1
ATOM 580 C CA . GLN A 1 80 ? -12.425 1.447 -15.913 1.00 97.44 80 GLN A CA 1
ATOM 581 C C . GLN A 1 80 ? -13.124 2.797 -15.662 1.00 97.44 80 GLN A C 1
ATOM 583 O O . GLN A 1 80 ? -14.170 2.860 -15.001 1.00 97.44 80 GLN A O 1
ATOM 588 N N . SER A 1 81 ? -12.576 3.883 -16.221 1.00 95.69 81 SER A N 1
ATOM 589 C CA . SER A 1 81 ? -13.046 5.254 -15.968 1.00 95.69 81 SER A CA 1
ATOM 590 C C . SER A 1 81 ? -14.275 5.657 -16.789 1.00 95.69 81 SER A C 1
ATOM 592 O O . SER A 1 81 ? -15.157 6.346 -16.273 1.00 95.69 81 SER A O 1
ATOM 594 N N . VAL A 1 82 ? -14.386 5.232 -18.051 1.00 96.1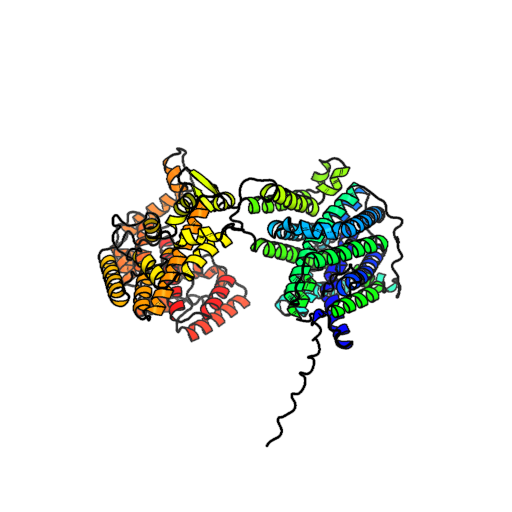9 82 VAL A N 1
ATOM 595 C CA . VAL A 1 82 ? -15.545 5.544 -18.908 1.00 96.19 82 VAL A CA 1
ATOM 596 C C . VAL A 1 82 ? -16.675 4.551 -18.664 1.00 96.19 82 VAL A C 1
ATOM 598 O O . VAL A 1 82 ? -17.832 4.965 -18.540 1.00 96.19 82 VAL A O 1
ATOM 601 N N . GLY A 1 83 ? -16.335 3.266 -18.545 1.00 93.38 83 GLY A N 1
ATOM 602 C CA . GLY A 1 83 ? -17.244 2.160 -18.265 1.00 93.38 83 GLY A CA 1
ATOM 603 C C . GLY A 1 83 ? -18.325 1.929 -19.325 1.00 93.38 83 GLY A C 1
ATOM 604 O O . GLY A 1 83 ? -19.087 2.827 -19.702 1.00 93.38 83 GLY A O 1
ATOM 605 N N . PHE A 1 84 ? -18.490 0.683 -19.748 1.00 95.38 84 PHE A N 1
ATOM 606 C CA . PHE A 1 84 ? -19.550 0.272 -20.663 1.00 95.38 84 PHE A CA 1
ATOM 607 C C . PHE A 1 84 ? -20.321 -0.915 -20.085 1.00 95.38 84 PHE A C 1
ATOM 609 O O . PHE A 1 84 ? -19.757 -1.845 -19.513 1.00 95.38 84 PHE A O 1
ATOM 616 N N . TRP A 1 85 ? -21.648 -0.882 -20.227 1.00 90.88 85 TRP A N 1
ATOM 617 C CA . TRP A 1 85 ? -22.537 -1.906 -19.678 1.00 90.88 85 TRP A CA 1
ATOM 618 C C . TRP A 1 85 ? -22.310 -2.141 -18.168 1.00 90.88 85 TRP A C 1
ATOM 620 O O . TRP A 1 85 ? -22.554 -1.234 -17.373 1.00 90.88 85 TRP A O 1
ATOM 630 N N . LYS A 1 86 ? -21.874 -3.339 -17.760 1.00 91.94 86 LYS A N 1
ATOM 631 C CA . LYS A 1 86 ? -21.568 -3.709 -16.368 1.00 91.94 86 LYS A CA 1
ATOM 632 C C . LYS A 1 86 ? -20.059 -3.823 -16.105 1.00 91.94 86 LYS A C 1
ATOM 634 O O . LYS A 1 86 ? -19.666 -4.583 -15.220 1.00 91.94 86 LYS A O 1
ATOM 639 N N . ILE A 1 87 ? -19.243 -3.129 -16.893 1.00 95.94 87 ILE A N 1
ATOM 640 C CA . ILE A 1 87 ? -17.780 -3.138 -16.837 1.00 95.94 87 ILE A CA 1
ATOM 641 C C . ILE A 1 87 ? -17.323 -1.691 -16.663 1.00 95.94 87 ILE A C 1
ATOM 643 O O . ILE A 1 87 ? -17.752 -0.815 -17.414 1.00 95.94 87 ILE A O 1
ATOM 647 N N . GLY A 1 88 ? -16.477 -1.446 -15.667 1.00 95.62 88 GLY A N 1
ATOM 648 C CA . GLY A 1 88 ? -15.990 -0.115 -15.333 1.00 95.62 88 GLY A CA 1
ATOM 649 C C . GLY A 1 88 ? -16.861 0.582 -14.294 1.00 95.62 88 GLY A C 1
ATOM 650 O O . GLY A 1 88 ? -18.071 0.753 -14.475 1.00 95.62 88 GLY A O 1
ATOM 651 N N . VAL A 1 89 ? -16.243 1.001 -13.192 1.00 95.44 89 VAL A N 1
ATOM 652 C CA . VAL A 1 89 ? -16.941 1.633 -12.058 1.00 95.44 89 VAL A CA 1
ATOM 653 C C . VAL A 1 89 ? -17.275 3.108 -12.278 1.00 95.44 89 VAL A C 1
ATOM 655 O O . VAL A 1 89 ? -18.082 3.686 -11.548 1.00 95.44 89 VAL A O 1
ATOM 658 N N . ARG A 1 90 ? -16.717 3.725 -13.328 1.00 95.81 90 ARG A N 1
ATOM 659 C CA . ARG A 1 90 ? -17.010 5.117 -13.701 1.00 95.81 90 ARG A CA 1
ATOM 660 C C . ARG A 1 90 ? -16.578 6.148 -12.655 1.00 95.81 90 ARG A C 1
ATOM 662 O O . ARG A 1 90 ? -17.261 7.156 -12.444 1.00 95.81 90 ARG A O 1
ATOM 669 N N . LEU A 1 91 ? -15.439 5.887 -12.026 1.00 95.12 91 LEU A N 1
ATOM 670 C CA . LEU A 1 91 ? -14.724 6.772 -11.106 1.00 95.12 91 LEU A CA 1
ATOM 671 C C . LEU A 1 91 ? -13.377 7.179 -11.735 1.00 95.12 91 LEU A C 1
ATOM 673 O O . LEU A 1 91 ? -12.947 6.521 -12.686 1.00 95.12 91 LEU A O 1
ATOM 677 N N . PRO A 1 92 ? -12.711 8.251 -11.262 1.00 95.00 92 PRO A N 1
ATOM 678 C CA . PRO A 1 92 ? -11.373 8.631 -11.723 1.00 95.00 92 PRO A CA 1
ATOM 679 C C . PRO A 1 92 ? -10.300 7.663 -11.187 1.00 95.00 92 PRO A C 1
ATOM 681 O O . PRO A 1 92 ? -9.427 8.048 -10.419 1.00 95.00 92 PRO A O 1
ATOM 684 N N . LEU A 1 93 ? -10.382 6.400 -11.604 1.00 93.81 93 LEU A N 1
ATOM 685 C CA . LEU A 1 93 ? -9.452 5.331 -11.261 1.00 93.81 93 LEU A CA 1
ATOM 686 C C . LEU A 1 93 ? -8.583 5.022 -12.470 1.00 93.81 93 LEU A C 1
ATOM 688 O O . LEU A 1 93 ? -9.088 4.579 -13.506 1.00 93.81 93 LEU A O 1
ATOM 692 N N . LEU A 1 94 ? -7.290 5.298 -12.336 1.00 94.50 94 LEU A N 1
ATOM 693 C CA . LEU A 1 94 ? -6.296 4.904 -13.321 1.00 94.50 94 LEU A CA 1
ATOM 694 C C . LEU A 1 94 ? -5.923 3.439 -13.064 1.00 94.50 94 LEU A C 1
ATOM 696 O O . LEU A 1 94 ? -5.811 3.028 -11.911 1.00 94.50 94 LEU A O 1
ATOM 700 N N . GLN A 1 95 ? -5.801 2.655 -14.128 1.00 95.12 95 GLN A N 1
ATOM 701 C CA . GLN A 1 95 ? -5.407 1.250 -14.047 1.00 95.12 95 GLN A CA 1
ATOM 702 C C . GLN A 1 95 ? -3.919 1.144 -14.316 1.00 95.12 95 GLN A C 1
ATOM 704 O O . GLN A 1 95 ? -3.423 1.885 -15.154 1.00 95.12 95 GLN A O 1
ATOM 709 N N . GLY A 1 96 ? -3.241 0.230 -13.638 1.00 93.69 96 GLY A N 1
ATOM 710 C CA . GLY A 1 96 ? -1.825 -0.042 -13.835 1.00 93.69 96 GLY A CA 1
ATOM 711 C C . GLY A 1 96 ? -1.486 -1.481 -13.493 1.00 93.69 96 GLY A C 1
ATOM 712 O O . GLY A 1 96 ? -2.313 -2.205 -12.931 1.00 93.69 96 GLY A O 1
ATOM 713 N N . VAL A 1 97 ? -0.282 -1.903 -13.864 1.00 94.38 97 VAL A N 1
ATOM 714 C CA . VAL A 1 97 ? 0.194 -3.241 -13.524 1.00 94.38 97 VAL A CA 1
ATOM 715 C C . VAL A 1 97 ? 0.406 -3.332 -12.024 1.00 94.38 97 VAL A C 1
ATOM 717 O O . VAL A 1 97 ? 1.027 -2.464 -11.414 1.00 94.38 97 VAL A O 1
ATOM 720 N N . THR A 1 98 ? -0.114 -4.393 -11.421 1.00 92.44 98 THR A N 1
ATOM 721 C CA . THR A 1 98 ? 0.009 -4.597 -9.979 1.00 92.44 98 THR A CA 1
ATOM 722 C C . THR A 1 98 ? 1.422 -5.030 -9.582 1.00 92.44 98 THR A C 1
ATOM 724 O O . THR A 1 98 ? 2.002 -5.958 -10.154 1.00 92.44 98 THR A O 1
ATOM 727 N N . PHE A 1 99 ? 1.955 -4.427 -8.518 1.00 90.25 99 PHE A N 1
ATOM 728 C CA . PHE A 1 99 ? 3.201 -4.884 -7.898 1.00 90.25 99 PHE A CA 1
ATOM 729 C C . PHE A 1 99 ? 3.067 -6.277 -7.265 1.00 90.25 99 PHE A C 1
ATOM 731 O O . PHE A 1 99 ? 4.051 -7.009 -7.161 1.00 90.25 99 PHE A O 1
ATOM 738 N N . THR A 1 100 ? 1.844 -6.690 -6.915 1.00 90.69 100 THR A N 1
ATOM 739 C CA . THR A 1 100 ? 1.562 -8.010 -6.325 1.00 90.69 100 THR A CA 1
ATOM 740 C C . THR A 1 100 ? 1.978 -9.169 -7.236 1.00 90.69 100 THR A C 1
ATOM 742 O O . THR A 1 100 ? 2.323 -10.247 -6.752 1.00 90.69 100 THR A O 1
ATOM 745 N N . ALA A 1 101 ? 1.980 -8.946 -8.555 1.00 92.88 101 ALA A N 1
ATOM 746 C CA . ALA A 1 101 ? 2.276 -9.961 -9.553 1.00 92.88 101 ALA A CA 1
ATOM 747 C C . ALA A 1 101 ? 3.780 -10.162 -9.781 1.00 92.88 101 ALA A C 1
ATOM 749 O O . ALA A 1 101 ? 4.155 -11.198 -10.322 1.00 92.88 101 ALA A O 1
ATOM 750 N N . VAL A 1 102 ? 4.649 -9.229 -9.371 1.00 91.75 102 VAL A N 1
ATOM 751 C CA . VAL A 1 102 ? 6.079 -9.232 -9.740 1.00 91.75 102 VAL A CA 1
ATOM 752 C C . VAL A 1 102 ? 6.779 -10.513 -9.281 1.00 91.75 102 VAL A C 1
ATOM 754 O O . VAL A 1 102 ? 7.257 -11.282 -10.113 1.00 91.75 102 VAL A O 1
ATOM 757 N N . SER A 1 103 ? 6.803 -10.798 -7.975 1.00 88.62 103 SER A N 1
ATOM 758 C CA . SER A 1 103 ? 7.486 -11.994 -7.456 1.00 88.62 103 SER A CA 1
ATOM 759 C C . SER A 1 103 ? 6.869 -13.310 -7.959 1.00 88.62 103 SER A C 1
ATOM 761 O O . SER A 1 103 ? 7.624 -14.194 -8.362 1.00 88.62 103 SER A O 1
ATOM 763 N N . PRO A 1 104 ? 5.531 -13.480 -7.985 1.00 90.62 104 PRO A N 1
ATOM 764 C CA . PRO A 1 104 ? 4.910 -14.658 -8.593 1.00 90.62 104 PRO A CA 1
ATOM 765 C C . PRO A 1 104 ? 5.252 -14.846 -10.078 1.00 90.62 104 PRO A C 1
ATOM 767 O O . PRO A 1 104 ? 5.509 -15.971 -10.497 1.00 90.62 104 PRO A O 1
ATOM 770 N N . MET A 1 105 ? 5.287 -13.773 -10.879 1.00 93.94 105 MET A N 1
ATOM 771 C CA . MET A 1 105 ? 5.664 -13.850 -12.295 1.00 93.94 105 MET A CA 1
ATOM 772 C C . MET A 1 105 ? 7.120 -14.283 -12.460 1.00 93.94 105 MET A C 1
ATOM 774 O O . MET A 1 105 ? 7.391 -15.178 -13.258 1.00 93.94 105 MET A O 1
ATOM 778 N N . ILE A 1 106 ? 8.039 -13.724 -11.666 1.00 90.56 106 ILE A N 1
ATOM 779 C CA . ILE A 1 106 ? 9.446 -14.149 -11.657 1.00 90.56 106 ILE A CA 1
ATOM 780 C C . ILE A 1 106 ? 9.539 -15.643 -11.319 1.00 90.56 106 ILE A C 1
ATOM 782 O O . ILE A 1 106 ? 10.194 -16.389 -12.040 1.00 90.56 106 ILE A O 1
ATOM 786 N N . ALA A 1 107 ? 8.828 -16.113 -10.289 1.00 89.06 107 ALA A N 1
ATOM 787 C CA . ALA A 1 107 ? 8.820 -17.529 -9.918 1.00 89.06 107 ALA A CA 1
ATOM 788 C C . ALA A 1 107 ? 8.285 -18.438 -11.043 1.00 89.06 107 ALA A C 1
ATOM 790 O O . ALA A 1 107 ? 8.879 -19.478 -11.325 1.00 89.06 107 ALA A O 1
ATOM 791 N N . ILE A 1 108 ? 7.199 -18.039 -11.719 1.00 91.81 108 ILE A N 1
ATOM 792 C CA . ILE A 1 108 ? 6.639 -18.769 -12.871 1.00 91.81 108 ILE A CA 1
ATOM 793 C C . ILE A 1 108 ? 7.651 -18.838 -14.017 1.00 91.81 108 ILE A C 1
ATOM 795 O O . ILE A 1 108 ? 7.872 -19.912 -14.575 1.00 91.81 108 ILE A O 1
ATOM 799 N N . ALA A 1 109 ? 8.266 -17.708 -14.371 1.00 92.19 109 ALA A N 1
ATOM 800 C CA . ALA A 1 109 ? 9.215 -17.647 -15.473 1.00 92.19 109 ALA A CA 1
ATOM 801 C C . ALA A 1 109 ? 10.486 -18.450 -15.183 1.00 92.19 109 ALA A C 1
ATOM 803 O O . ALA A 1 109 ? 10.928 -19.214 -16.038 1.00 92.19 109 ALA A O 1
ATOM 804 N N . MET A 1 110 ? 11.042 -18.336 -13.974 1.00 88.00 110 MET A N 1
ATOM 805 C CA . MET A 1 110 ? 12.237 -19.082 -13.575 1.00 88.00 110 MET A CA 1
ATOM 806 C C . MET A 1 110 ? 11.985 -20.592 -13.526 1.00 88.00 110 MET A C 1
ATOM 808 O O . MET A 1 110 ? 12.836 -21.361 -13.967 1.00 88.00 110 MET A O 1
ATOM 812 N N . ALA A 1 111 ? 10.800 -21.029 -13.085 1.00 86.94 111 ALA A N 1
ATOM 813 C CA . ALA A 1 111 ? 10.407 -22.440 -13.134 1.00 86.94 111 ALA A CA 1
ATOM 814 C C . ALA A 1 111 ? 10.301 -22.987 -14.572 1.00 86.94 111 ALA A C 1
ATOM 816 O O . ALA A 1 111 ? 10.436 -24.189 -14.785 1.00 86.94 111 ALA A O 1
ATOM 817 N N . ALA A 1 112 ? 10.080 -22.114 -15.558 1.00 87.56 112 ALA A N 1
ATOM 818 C CA . ALA A 1 112 ? 10.018 -22.454 -16.977 1.00 87.56 112 ALA A CA 1
ATOM 819 C C . ALA A 1 112 ? 11.357 -22.271 -17.724 1.00 87.56 112 ALA A C 1
ATOM 821 O O . ALA A 1 112 ? 11.382 -22.421 -18.941 1.00 87.56 112 ALA A O 1
ATOM 822 N N . GLY A 1 113 ? 12.457 -21.962 -17.023 1.00 83.94 113 GLY A N 1
ATOM 823 C CA . GLY A 1 113 ? 13.788 -21.785 -17.622 1.00 83.94 113 GLY A CA 1
ATOM 824 C C . GLY A 1 113 ? 14.179 -20.338 -17.953 1.00 83.94 113 GLY A C 1
ATOM 825 O O . GLY A 1 113 ? 15.262 -20.120 -18.491 1.00 83.94 113 GLY A O 1
ATOM 826 N N . GLY A 1 114 ? 13.349 -19.351 -17.595 1.00 88.12 114 GLY A N 1
ATOM 827 C CA . GLY A 1 114 ? 13.617 -17.925 -17.801 1.00 88.12 114 GLY A CA 1
ATOM 828 C C . GLY A 1 114 ? 13.330 -17.426 -19.223 1.00 88.12 114 GLY A C 1
ATOM 829 O O . GLY A 1 114 ? 12.686 -18.099 -20.031 1.00 88.12 114 GLY A O 1
ATOM 830 N N . GLY A 1 115 ? 13.775 -16.203 -19.512 1.00 90.94 115 GLY A N 1
ATOM 831 C CA . GLY A 1 115 ? 13.664 -15.568 -20.823 1.00 90.94 115 GLY A CA 1
ATOM 832 C C . GLY A 1 115 ? 12.233 -15.455 -21.360 1.00 90.94 115 GLY A C 1
ATOM 833 O O . GLY A 1 115 ? 11.249 -15.375 -20.619 1.00 90.94 115 GLY A O 1
ATOM 834 N N . THR A 1 116 ? 12.113 -15.469 -22.687 1.00 92.38 116 THR A N 1
ATOM 835 C CA . THR A 1 116 ? 10.824 -15.379 -23.389 1.00 92.38 116 THR A CA 1
ATOM 836 C C . THR A 1 116 ? 9.953 -16.616 -23.222 1.00 92.38 116 THR A C 1
ATOM 838 O O . THR A 1 116 ? 8.728 -16.501 -23.247 1.00 92.38 116 THR A O 1
ATOM 841 N N . GLU A 1 117 ? 10.539 -17.792 -22.985 1.00 92.25 117 GLU A N 1
ATOM 842 C CA . GLU A 1 117 ? 9.760 -18.998 -22.699 1.00 92.25 117 GLU A CA 1
ATOM 843 C C . GLU A 1 117 ? 8.974 -18.856 -21.387 1.00 92.25 117 GLU A C 1
ATOM 845 O O . GLU A 1 117 ? 7.789 -19.200 -21.338 1.00 92.25 117 GLU A O 1
ATOM 850 N N . GLY A 1 118 ? 9.589 -18.264 -20.359 1.00 93.06 118 GLY A N 1
ATOM 851 C CA . GLY A 1 118 ? 8.913 -17.923 -19.110 1.00 93.06 118 GLY A CA 1
ATOM 852 C C . GLY A 1 118 ? 7.727 -16.972 -19.301 1.00 93.06 118 GLY A C 1
ATOM 853 O O . GLY A 1 118 ? 6.667 -17.182 -18.703 1.00 93.06 118 GLY A O 1
ATOM 854 N N . LEU A 1 119 ? 7.855 -15.978 -20.190 1.00 94.44 119 LEU A N 1
ATOM 855 C CA . LEU A 1 119 ? 6.769 -15.042 -20.510 1.00 94.44 119 LEU A CA 1
ATOM 856 C C . LEU A 1 119 ? 5.529 -15.749 -21.070 1.00 94.44 119 LEU A C 1
ATOM 858 O O . LEU A 1 119 ? 4.410 -15.380 -20.722 1.00 94.44 119 LEU A O 1
ATOM 862 N N . LEU A 1 120 ? 5.694 -16.800 -21.880 1.00 96.00 120 LEU A N 1
ATOM 863 C CA . LEU A 1 120 ? 4.557 -17.536 -22.451 1.00 96.00 120 LEU A CA 1
ATOM 864 C C . LEU A 1 120 ? 3.680 -18.190 -21.378 1.00 96.00 120 LEU A C 1
ATOM 866 O O . LEU A 1 120 ? 2.454 -18.220 -21.526 1.00 96.00 120 LEU A O 1
ATOM 870 N N . TYR A 1 121 ? 4.292 -18.703 -20.307 1.00 95.50 121 TYR A N 1
ATOM 871 C CA . TYR A 1 121 ? 3.566 -19.264 -19.166 1.00 95.50 121 TYR A CA 1
ATOM 872 C C . TYR A 1 121 ? 2.919 -18.180 -18.305 1.00 95.50 121 TYR A C 1
ATOM 874 O O . TYR A 1 121 ? 1.798 -18.379 -17.830 1.00 95.50 121 TYR A O 1
ATOM 882 N N . ILE A 1 122 ? 3.583 -17.028 -18.143 1.00 96.38 122 ILE A N 1
ATOM 883 C CA . ILE A 1 122 ? 2.990 -15.858 -17.487 1.00 96.38 122 ILE A CA 1
ATOM 884 C C . ILE A 1 122 ? 1.739 -15.433 -18.254 1.00 96.38 122 ILE A C 1
ATOM 886 O O . ILE A 1 122 ? 0.657 -15.443 -17.678 1.00 96.38 122 ILE A O 1
ATOM 890 N N . TYR A 1 123 ? 1.830 -15.144 -19.554 1.00 96.81 123 TYR A N 1
ATOM 891 C CA . TYR A 1 123 ? 0.680 -14.686 -20.339 1.00 96.81 123 TYR A CA 1
ATOM 892 C C . TYR A 1 123 ? -0.467 -15.696 -20.350 1.00 96.81 123 TYR A C 1
ATOM 894 O O . TYR A 1 123 ? -1.625 -15.305 -20.201 1.00 96.81 123 TYR A O 1
ATOM 902 N N . GLY A 1 124 ? -0.170 -16.996 -20.449 1.00 96.81 124 GLY A N 1
ATOM 903 C CA . GLY A 1 124 ? -1.195 -18.036 -20.359 1.00 96.81 124 GLY A CA 1
ATOM 904 C C . GLY A 1 124 ? -1.921 -18.019 -19.014 1.00 96.81 124 GLY A C 1
ATOM 905 O O . GLY A 1 124 ? -3.150 -18.089 -18.971 1.00 96.81 124 GLY A O 1
ATOM 906 N N . ALA A 1 125 ? -1.184 -17.855 -17.914 1.00 96.81 125 ALA A N 1
ATOM 907 C CA . ALA A 1 125 ? -1.757 -17.736 -16.579 1.00 96.81 125 ALA A CA 1
ATOM 908 C C . ALA A 1 125 ? -2.544 -16.428 -16.376 1.00 96.81 125 ALA A C 1
ATOM 910 O O . ALA A 1 125 ? -3.648 -16.464 -15.834 1.00 96.81 125 ALA A O 1
ATOM 911 N N . VAL A 1 126 ? -2.023 -15.297 -16.860 1.00 97.56 126 VAL A N 1
ATOM 912 C CA . VAL A 1 126 ? -2.647 -13.964 -16.798 1.00 97.56 126 VAL A CA 1
ATOM 913 C C . VAL A 1 126 ? -3.985 -13.946 -17.543 1.00 97.56 126 VAL A C 1
ATOM 915 O O . VAL A 1 126 ? -4.980 -13.472 -16.998 1.00 97.56 126 VAL A O 1
ATOM 918 N N . ILE A 1 127 ? -4.056 -14.531 -18.744 1.00 98.19 127 ILE A N 1
ATOM 919 C CA . ILE A 1 127 ? -5.298 -14.644 -19.529 1.00 98.19 127 ILE A CA 1
ATOM 920 C C . ILE A 1 127 ? -6.385 -15.370 -18.729 1.00 98.19 127 ILE A C 1
ATOM 922 O O . ILE A 1 127 ? -7.510 -14.878 -18.609 1.00 98.19 127 ILE A O 1
ATOM 926 N N . ILE A 1 128 ? -6.055 -16.536 -18.164 1.00 98.25 128 ILE A N 1
ATOM 927 C CA . ILE A 1 128 ? -7.019 -17.344 -17.407 1.00 98.25 128 ILE A CA 1
ATOM 928 C C . ILE A 1 128 ? -7.404 -16.657 -16.096 1.00 98.25 128 ILE A C 1
ATOM 930 O O . ILE A 1 128 ? -8.585 -16.639 -15.753 1.00 98.25 128 ILE A O 1
ATOM 934 N N . ALA A 1 129 ? -6.450 -16.049 -15.391 1.00 97.31 129 ALA A N 1
ATOM 935 C CA . ALA A 1 129 ? -6.721 -15.308 -14.165 1.00 97.31 129 ALA A CA 1
ATOM 936 C C . ALA A 1 129 ? -7.620 -14.086 -14.422 1.00 97.31 129 ALA A C 1
ATOM 938 O O . ALA A 1 129 ? -8.562 -13.855 -13.668 1.00 97.31 129 ALA A O 1
ATOM 939 N N . GLY A 1 130 ? -7.413 -13.355 -15.522 1.00 97.50 130 GLY A N 1
ATOM 940 C CA . GLY A 1 130 ? -8.278 -12.247 -15.934 1.00 97.50 130 GLY A CA 1
ATOM 941 C C . GLY A 1 130 ? -9.716 -12.692 -16.216 1.00 97.50 130 GLY A C 1
ATOM 942 O O . GLY A 1 130 ? -10.668 -12.103 -15.695 1.00 97.50 130 GLY A O 1
ATOM 943 N N . LEU A 1 131 ? -9.888 -13.788 -16.966 1.00 98.00 131 LEU A N 1
ATOM 944 C CA . LEU A 1 131 ? -11.207 -14.386 -17.208 1.00 98.00 131 LEU A CA 1
ATOM 945 C C . LEU A 1 131 ? -11.866 -14.852 -15.907 1.00 98.00 131 LEU A C 1
ATOM 947 O O . LEU A 1 131 ? -13.041 -14.564 -15.674 1.00 98.00 131 LEU A O 1
ATOM 951 N N . PHE A 1 132 ? -11.114 -15.533 -15.041 1.00 97.50 132 PHE A N 1
ATOM 952 C CA . PHE A 1 132 ? -11.593 -15.964 -13.732 1.00 97.50 132 PHE A CA 1
ATOM 953 C C . PHE A 1 132 ? -12.118 -14.773 -12.921 1.00 97.50 132 PHE A C 1
ATOM 955 O O . PHE A 1 132 ? -13.266 -14.794 -12.476 1.00 97.50 132 PHE A O 1
ATOM 962 N N . THR A 1 133 ? -11.335 -13.700 -12.804 1.00 95.62 133 THR A N 1
ATOM 963 C CA . THR A 1 133 ? -11.718 -12.483 -12.075 1.00 95.62 133 THR A CA 1
ATOM 964 C C . THR A 1 133 ? -12.956 -11.828 -12.671 1.00 95.62 133 THR A C 1
ATOM 966 O O . THR A 1 133 ? -13.871 -11.458 -11.934 1.00 95.62 133 THR A O 1
ATOM 969 N N . PHE A 1 134 ? -13.053 -11.754 -14.001 1.00 96.50 134 PHE A N 1
ATOM 970 C CA . PHE A 1 134 ? -14.218 -11.196 -14.687 1.00 96.50 134 PHE A CA 1
ATOM 971 C C . PHE A 1 134 ? -15.524 -11.918 -14.314 1.00 96.50 134 PHE A C 1
ATOM 973 O O . PHE A 1 134 ? -16.543 -11.279 -14.018 1.00 96.50 134 PHE A O 1
ATOM 980 N N . PHE A 1 135 ? -15.503 -13.255 -14.308 1.00 95.81 135 PHE A N 1
ATOM 981 C CA . PHE A 1 135 ? -16.673 -14.063 -13.959 1.00 95.81 135 PHE A CA 1
ATOM 982 C C . PHE A 1 135 ? -16.925 -14.121 -12.450 1.00 95.81 135 PHE A C 1
ATOM 984 O O . PHE A 1 135 ? -18.085 -14.185 -12.031 1.00 95.81 135 PHE A O 1
ATOM 991 N N . MET A 1 136 ? -15.870 -14.049 -11.635 1.00 93.25 136 MET A N 1
ATOM 992 C CA . MET A 1 136 ? -15.958 -14.127 -10.178 1.00 93.25 136 MET A CA 1
ATOM 993 C C . MET A 1 136 ? -16.349 -12.794 -9.517 1.00 93.25 136 MET A C 1
ATOM 995 O O . MET A 1 136 ? -16.952 -12.795 -8.444 1.00 93.25 136 MET A O 1
ATOM 999 N N . ALA A 1 137 ? -16.107 -11.657 -10.175 1.00 92.56 137 ALA A N 1
ATOM 1000 C CA . ALA A 1 137 ? -16.404 -10.301 -9.701 1.00 92.56 137 ALA A CA 1
ATOM 1001 C C . ALA A 1 137 ? -17.752 -10.104 -8.956 1.00 92.56 137 ALA A C 1
ATOM 1003 O O . ALA A 1 137 ? -17.744 -9.541 -7.858 1.00 92.56 137 ALA A O 1
ATOM 1004 N N . PRO A 1 138 ? -18.926 -10.554 -9.462 1.00 87.06 138 PRO A N 1
ATOM 1005 C CA . PRO A 1 138 ? -20.198 -10.370 -8.750 1.00 87.06 138 PRO A CA 1
ATOM 1006 C C . PRO A 1 138 ? -20.305 -11.182 -7.452 1.00 87.06 138 PRO A C 1
ATOM 1008 O O . PRO A 1 138 ? -21.058 -10.807 -6.553 1.00 87.06 138 PRO A O 1
ATOM 1011 N N . TYR A 1 139 ? -19.586 -12.299 -7.352 1.00 88.38 139 TYR A N 1
ATOM 1012 C CA . TYR A 1 139 ? -19.520 -13.102 -6.136 1.00 88.38 139 TYR A CA 1
ATOM 1013 C C . TYR A 1 139 ? -18.526 -12.487 -5.159 1.00 88.38 139 TYR A C 1
ATOM 1015 O O . TYR A 1 139 ? -18.845 -12.362 -3.979 1.00 88.38 139 TYR A O 1
ATOM 1023 N N . PHE A 1 140 ? -17.377 -12.023 -5.662 1.00 81.50 140 PHE A N 1
ATOM 1024 C CA . PHE A 1 140 ? -16.337 -11.376 -4.866 1.00 81.50 140 PHE A CA 1
ATOM 1025 C C . PHE A 1 140 ? -16.861 -10.163 -4.088 1.00 81.50 140 PHE A C 1
ATOM 1027 O O . PHE A 1 140 ? -16.521 -9.992 -2.923 1.00 81.50 140 PHE A O 1
ATOM 1034 N N . ALA A 1 141 ? -17.793 -9.393 -4.659 1.00 69.62 141 ALA A N 1
ATOM 1035 C CA . ALA A 1 141 ? -18.445 -8.287 -3.953 1.00 69.62 141 ALA A CA 1
ATOM 1036 C C . ALA A 1 141 ? -19.142 -8.703 -2.636 1.00 69.62 141 ALA A C 1
ATOM 1038 O O . ALA A 1 141 ? -19.293 -7.887 -1.732 1.00 69.62 141 ALA A O 1
ATOM 1039 N N . ARG A 1 142 ? -19.547 -9.974 -2.489 1.00 75.75 142 ARG A N 1
ATOM 1040 C CA . ARG A 1 142 ? -20.080 -10.520 -1.225 1.00 75.75 142 ARG A CA 1
ATOM 1041 C C . ARG A 1 142 ? -18.981 -11.028 -0.292 1.00 75.75 142 ARG A C 1
ATOM 1043 O O . ARG A 1 142 ? -19.220 -11.168 0.905 1.00 75.75 142 ARG A O 1
ATOM 1050 N N . LEU A 1 143 ? -17.805 -11.333 -0.839 1.00 73.38 143 LEU A N 1
ATOM 1051 C CA . LEU A 1 143 ? -16.649 -11.811 -0.090 1.00 73.38 143 LEU A CA 1
ATOM 1052 C C . LEU A 1 143 ? -15.854 -10.675 0.571 1.00 73.38 143 LEU A C 1
ATOM 1054 O O . LEU A 1 143 ? -15.029 -10.969 1.425 1.00 73.38 143 LEU A O 1
ATOM 1058 N N . ILE A 1 144 ? -16.129 -9.402 0.260 1.00 69.56 144 ILE A N 1
ATOM 1059 C CA . ILE A 1 144 ? -15.430 -8.234 0.841 1.00 69.56 144 ILE A CA 1
ATOM 1060 C C . ILE A 1 144 ? -15.358 -8.302 2.377 1.00 69.56 144 ILE A C 1
ATOM 1062 O O . ILE A 1 144 ? -14.337 -7.951 2.959 1.00 69.56 144 ILE A O 1
ATOM 1066 N N . ARG A 1 145 ? -16.397 -8.829 3.043 1.00 71.88 145 ARG A N 1
ATOM 1067 C CA . ARG A 1 145 ? -16.417 -9.000 4.509 1.00 71.88 145 ARG A CA 1
ATOM 1068 C C . ARG A 1 145 ? -15.269 -9.855 5.068 1.00 71.88 145 ARG A C 1
ATOM 1070 O O . ARG A 1 145 ? -14.931 -9.711 6.233 1.00 71.88 145 ARG A O 1
ATOM 1077 N N . PHE A 1 146 ? -14.683 -10.733 4.253 1.00 73.12 146 PHE A N 1
ATOM 1078 C CA . PHE A 1 146 ? -13.580 -11.615 4.644 1.00 73.12 146 PHE A CA 1
ATOM 1079 C C . PHE A 1 146 ? -12.202 -10.947 4.521 1.00 73.12 146 PHE A C 1
ATOM 1081 O O . PHE A 1 146 ? -11.202 -11.567 4.878 1.00 73.12 146 PHE A O 1
ATOM 1088 N N . PHE A 1 147 ? -12.140 -9.697 4.051 1.00 80.50 147 PHE A N 1
ATOM 1089 C CA . PHE A 1 147 ? -10.902 -8.938 3.865 1.00 80.50 147 PHE A CA 1
ATOM 1090 C C . PHE A 1 147 ? -10.910 -7.636 4.687 1.00 80.50 147 PHE A C 1
ATOM 1092 O O . PHE A 1 147 ? -10.913 -6.542 4.121 1.00 80.50 147 PHE A O 1
ATOM 1099 N N . PRO A 1 148 ? -10.951 -7.729 6.031 1.00 83.44 148 PRO A N 1
ATOM 1100 C CA . PRO A 1 148 ? -10.844 -6.568 6.914 1.00 83.44 148 PRO A CA 1
ATOM 1101 C C . PRO A 1 148 ? -9.466 -5.881 6.799 1.00 83.44 148 PRO A C 1
ATOM 1103 O O . PRO A 1 148 ? -8.529 -6.482 6.263 1.00 83.44 148 PRO A O 1
ATOM 1106 N N . PRO A 1 149 ? -9.299 -4.663 7.362 1.00 86.88 149 PRO A N 1
ATOM 1107 C CA . PRO A 1 149 ? -8.038 -3.912 7.322 1.00 86.88 149 PRO A CA 1
ATOM 1108 C C . PRO A 1 149 ? -6.799 -4.689 7.789 1.00 86.88 149 PRO A C 1
ATOM 1110 O O . PRO A 1 149 ? -5.702 -4.424 7.310 1.00 86.88 149 PRO A O 1
ATOM 1113 N N . VAL A 1 150 ? -6.968 -5.678 8.679 1.00 90.62 150 VAL A N 1
ATOM 1114 C CA . VAL A 1 150 ? -5.877 -6.567 9.109 1.00 90.62 150 VAL A CA 1
ATOM 1115 C C . VAL A 1 150 ? -5.326 -7.399 7.953 1.00 90.62 150 VAL A C 1
ATOM 1117 O O . VAL A 1 150 ? -4.118 -7.490 7.801 1.00 90.62 150 VAL A O 1
ATOM 1120 N N . VAL A 1 151 ? -6.175 -7.933 7.071 1.00 90.44 151 VAL A N 1
ATOM 1121 C CA . VAL A 1 151 ? -5.712 -8.696 5.904 1.00 90.44 151 VAL A CA 1
ATOM 1122 C C . VAL A 1 151 ? -5.134 -7.751 4.859 1.00 90.44 151 VAL A C 1
ATOM 1124 O O . VAL A 1 151 ? -4.027 -7.969 4.376 1.00 90.44 151 VAL A O 1
ATOM 1127 N N . THR A 1 152 ? -5.864 -6.686 4.518 1.00 87.44 152 THR A N 1
ATOM 1128 C CA . THR A 1 152 ? -5.466 -5.779 3.431 1.00 87.44 152 THR A CA 1
ATOM 1129 C C . THR A 1 152 ? -4.159 -5.056 3.753 1.00 87.44 152 THR A C 1
ATOM 1131 O O . THR A 1 152 ? -3.248 -5.039 2.929 1.00 87.44 152 THR A O 1
ATOM 1134 N N . GLY A 1 153 ? -4.023 -4.537 4.977 1.00 90.69 153 GLY A N 1
ATOM 1135 C CA . GLY A 1 153 ? -2.819 -3.864 5.445 1.00 90.69 153 GLY A CA 1
ATOM 1136 C C . GLY A 1 153 ? -1.616 -4.801 5.509 1.00 90.69 153 GLY A C 1
ATOM 1137 O O . GLY A 1 153 ? -0.552 -4.445 5.009 1.00 90.69 153 GLY A O 1
ATOM 1138 N N . THR A 1 154 ? -1.784 -6.026 6.027 1.00 94.31 154 THR A N 1
ATOM 1139 C CA . THR A 1 154 ? -0.709 -7.032 6.055 1.00 94.31 154 THR A CA 1
ATOM 1140 C C . THR A 1 154 ? -0.220 -7.369 4.653 1.00 94.31 154 THR A C 1
ATOM 1142 O O . THR A 1 154 ? 0.987 -7.406 4.425 1.00 94.31 154 THR A O 1
ATOM 1145 N N . VAL A 1 155 ? -1.132 -7.567 3.700 1.00 91.12 155 VAL A N 1
ATOM 1146 C CA . VAL A 1 155 ? -0.779 -7.881 2.312 1.00 91.12 155 VAL A CA 1
ATOM 1147 C C . VAL A 1 155 ? -0.004 -6.734 1.656 1.00 91.12 155 VAL A C 1
ATOM 1149 O O . VAL A 1 155 ? 1.063 -6.977 1.096 1.00 91.12 155 VAL A O 1
ATOM 1152 N N . ILE A 1 156 ? -0.470 -5.485 1.783 1.00 90.19 156 ILE A N 1
ATOM 1153 C CA . ILE A 1 156 ? 0.219 -4.298 1.237 1.00 90.19 156 ILE A CA 1
ATOM 1154 C C . ILE A 1 156 ? 1.617 -4.138 1.851 1.00 90.19 156 ILE A C 1
ATOM 1156 O O . ILE A 1 156 ? 2.589 -3.898 1.131 1.00 90.19 156 ILE A O 1
ATOM 1160 N N . THR A 1 157 ? 1.749 -4.333 3.167 1.00 94.88 157 THR A N 1
ATOM 1161 C CA . THR A 1 157 ? 3.054 -4.306 3.841 1.00 94.88 157 THR A CA 1
ATOM 1162 C C . THR A 1 157 ? 3.988 -5.388 3.301 1.00 94.88 157 THR A C 1
ATOM 1164 O O . THR A 1 157 ? 5.148 -5.099 3.012 1.00 94.88 157 THR A O 1
ATOM 1167 N N . ILE A 1 158 ? 3.489 -6.613 3.110 1.00 94.69 158 ILE A N 1
ATOM 1168 C CA . ILE A 1 158 ? 4.268 -7.715 2.536 1.00 94.69 158 ILE A CA 1
ATOM 1169 C C . ILE A 1 158 ? 4.736 -7.378 1.120 1.00 94.69 158 ILE A C 1
ATOM 1171 O O . ILE A 1 158 ? 5.903 -7.599 0.820 1.00 94.69 158 ILE A O 1
ATOM 1175 N N . ILE A 1 159 ? 3.873 -6.821 0.265 1.00 90.62 159 ILE A N 1
ATOM 1176 C CA . ILE A 1 159 ? 4.234 -6.437 -1.110 1.00 90.62 159 ILE A CA 1
ATOM 1177 C C . ILE A 1 159 ? 5.393 -5.438 -1.103 1.00 90.62 159 ILE A C 1
ATOM 1179 O O . ILE A 1 159 ? 6.387 -5.651 -1.794 1.00 90.62 159 ILE A O 1
ATOM 1183 N N . GLY A 1 160 ? 5.299 -4.382 -0.290 1.00 91.81 160 GLY A N 1
ATOM 1184 C CA . GLY A 1 160 ? 6.354 -3.375 -0.195 1.00 91.81 160 GLY A CA 1
ATOM 1185 C C . GLY A 1 160 ? 7.685 -3.954 0.293 1.00 91.81 160 GLY A C 1
ATOM 1186 O O . GLY A 1 160 ? 8.719 -3.717 -0.322 1.00 91.81 160 GLY A O 1
ATOM 1187 N N . ILE A 1 161 ? 7.678 -4.762 1.359 1.00 94.25 161 ILE A N 1
ATOM 1188 C CA . ILE A 1 161 ? 8.919 -5.312 1.931 1.00 94.25 161 ILE A CA 1
ATOM 1189 C C . ILE A 1 161 ? 9.510 -6.418 1.040 1.00 94.25 161 ILE A C 1
ATOM 1191 O O . ILE A 1 161 ? 10.722 -6.452 0.831 1.00 94.25 161 ILE A O 1
ATOM 1195 N N . ALA A 1 162 ? 8.681 -7.300 0.475 1.00 91.62 162 ALA A N 1
ATOM 1196 C CA . ALA A 1 162 ? 9.143 -8.438 -0.320 1.00 91.62 162 ALA A CA 1
ATOM 1197 C C . ALA A 1 162 ? 9.751 -8.039 -1.678 1.00 91.62 162 ALA A C 1
ATOM 1199 O O . ALA A 1 162 ? 10.475 -8.833 -2.277 1.00 91.62 162 ALA A O 1
ATOM 1200 N N . LEU A 1 163 ? 9.494 -6.816 -2.159 1.00 90.81 163 LEU A N 1
ATOM 1201 C CA . LEU A 1 163 ? 10.091 -6.277 -3.387 1.00 90.81 163 LEU A CA 1
ATOM 1202 C C . LEU A 1 163 ? 11.390 -5.494 -3.151 1.00 90.81 163 LEU A C 1
ATOM 1204 O O . LEU A 1 163 ? 12.135 -5.257 -4.105 1.00 90.81 163 LEU A O 1
ATOM 1208 N N . LEU A 1 164 ? 11.722 -5.152 -1.900 1.00 92.12 164 LEU A N 1
ATOM 1209 C CA . LEU A 1 164 ? 12.985 -4.478 -1.576 1.00 92.12 164 LEU A CA 1
ATOM 1210 C C . LEU A 1 164 ? 14.228 -5.269 -2.014 1.00 92.12 164 LEU A C 1
ATOM 1212 O O . LEU A 1 164 ? 15.136 -4.634 -2.544 1.00 92.12 164 LEU A O 1
ATOM 1216 N N . PRO A 1 165 ? 14.305 -6.610 -1.875 1.00 89.00 165 PRO A N 1
ATOM 1217 C CA . PRO A 1 165 ? 15.454 -7.371 -2.369 1.00 89.00 165 PRO A CA 1
ATOM 1218 C C . PRO A 1 165 ? 15.656 -7.255 -3.883 1.00 89.00 165 PRO A C 1
ATOM 1220 O O . PRO A 1 165 ? 16.794 -7.173 -4.336 1.00 89.00 165 PRO A O 1
ATOM 1223 N N . VAL A 1 166 ? 14.570 -7.190 -4.662 1.00 87.38 166 VAL A N 1
ATOM 1224 C CA . VAL A 1 166 ? 14.650 -7.011 -6.122 1.00 87.38 166 VAL A CA 1
ATOM 1225 C C . VAL A 1 166 ? 15.187 -5.615 -6.450 1.00 87.38 166 VAL A C 1
ATOM 1227 O O . VAL A 1 166 ? 16.118 -5.477 -7.237 1.00 87.38 166 VAL A O 1
ATOM 1230 N N . ALA A 1 167 ? 14.678 -4.578 -5.778 1.00 89.50 167 ALA A N 1
ATOM 1231 C CA . ALA A 1 167 ? 15.184 -3.215 -5.940 1.00 89.50 167 ALA A CA 1
ATOM 1232 C C . ALA A 1 167 ? 16.650 -3.063 -5.486 1.00 89.50 167 ALA A C 1
ATOM 1234 O O . ALA A 1 167 ? 17.425 -2.335 -6.106 1.00 89.50 167 ALA A O 1
ATOM 1235 N N . ALA A 1 168 ? 17.042 -3.765 -4.420 1.00 90.19 168 ALA A N 1
ATOM 1236 C CA . ALA A 1 168 ? 18.412 -3.784 -3.920 1.00 90.19 168 ALA A CA 1
ATOM 1237 C C . ALA A 1 168 ? 19.375 -4.471 -4.900 1.00 90.19 168 ALA A C 1
ATOM 1239 O O . ALA A 1 168 ? 20.502 -4.005 -5.055 1.00 90.19 168 ALA A O 1
ATOM 1240 N N . LEU A 1 169 ? 18.935 -5.532 -5.588 1.00 88.50 169 LEU A N 1
ATOM 1241 C CA . LEU A 1 169 ? 19.719 -6.195 -6.634 1.00 88.50 169 LEU A CA 1
ATOM 1242 C C . LEU A 1 169 ? 20.025 -5.242 -7.799 1.00 88.50 169 LEU A C 1
ATOM 1244 O O . LEU A 1 169 ? 21.172 -5.152 -8.240 1.00 88.50 169 LEU A O 1
ATOM 1248 N N . ASP A 1 170 ? 19.034 -4.477 -8.256 1.00 89.19 170 ASP A N 1
ATOM 1249 C CA . ASP A 1 170 ? 19.246 -3.469 -9.299 1.00 89.19 170 ASP A CA 1
ATOM 1250 C C . ASP A 1 170 ? 20.145 -2.322 -8.807 1.00 89.19 170 ASP A C 1
ATOM 1252 O O . ASP A 1 170 ? 21.029 -1.871 -9.538 1.00 89.19 170 ASP A O 1
ATOM 1256 N N . ALA A 1 171 ? 20.010 -1.910 -7.539 1.00 91.00 171 ALA A N 1
ATOM 1257 C CA . ALA A 1 171 ? 20.832 -0.859 -6.930 1.00 91.00 171 ALA A CA 1
ATOM 1258 C C . ALA A 1 171 ? 22.340 -1.182 -6.943 1.00 91.00 171 ALA A C 1
ATOM 1260 O O . ALA A 1 171 ? 23.164 -0.271 -7.023 1.00 91.00 171 ALA A O 1
ATOM 1261 N N . VAL A 1 172 ? 22.708 -2.467 -6.902 1.00 91.25 172 VAL A N 1
ATOM 1262 C CA . VAL A 1 172 ? 24.106 -2.927 -6.954 1.00 91.25 172 VAL A CA 1
ATOM 1263 C C . VAL A 1 172 ? 24.591 -3.283 -8.365 1.00 91.25 172 VAL A C 1
ATOM 1265 O O . VAL A 1 172 ? 25.705 -3.780 -8.521 1.00 91.25 172 VAL A O 1
ATOM 1268 N N . GLY A 1 173 ? 23.805 -3.001 -9.408 1.00 83.19 173 GLY A N 1
ATOM 1269 C CA . GLY A 1 173 ? 24.199 -3.196 -10.809 1.00 83.19 173 GLY A CA 1
ATOM 1270 C C . GLY A 1 173 ? 23.242 -4.052 -11.637 1.00 83.19 173 GLY A C 1
ATOM 1271 O O . GLY A 1 173 ? 23.303 -3.970 -12.861 1.00 83.19 173 GLY A O 1
ATOM 1272 N N . GLY A 1 174 ? 22.340 -4.804 -10.997 1.00 80.00 174 GLY A N 1
ATOM 1273 C CA . GLY A 1 174 ? 21.354 -5.657 -11.669 1.00 80.00 174 GLY A CA 1
ATOM 1274 C C . GLY A 1 174 ? 21.952 -6.813 -12.487 1.00 80.00 174 GLY A C 1
ATOM 1275 O O . GLY A 1 174 ? 23.168 -7.009 -12.556 1.00 80.00 174 GLY A O 1
ATOM 1276 N N . GLY A 1 175 ? 21.076 -7.593 -13.128 1.00 67.38 175 GLY A N 1
ATOM 1277 C CA . GLY A 1 175 ? 21.454 -8.657 -14.065 1.00 67.38 175 GLY A CA 1
ATOM 1278 C C . GLY A 1 175 ? 22.242 -9.829 -13.456 1.00 67.38 175 GLY A C 1
ATOM 1279 O O . GLY A 1 175 ? 22.137 -10.136 -12.271 1.00 67.38 175 GLY A O 1
ATOM 1280 N N . ALA A 1 176 ? 23.022 -10.521 -14.298 1.00 59.03 176 ALA A N 1
ATOM 1281 C CA . ALA A 1 176 ? 23.703 -11.772 -13.938 1.00 59.03 176 ALA A CA 1
ATOM 1282 C C . ALA A 1 176 ? 24.964 -11.599 -13.065 1.00 59.03 176 ALA A C 1
ATOM 1284 O O . ALA A 1 176 ? 25.365 -12.550 -12.401 1.00 59.03 176 ALA A O 1
ATOM 1285 N N . ASN A 1 177 ? 25.583 -10.411 -13.061 1.00 68.06 177 ASN A N 1
ATOM 1286 C CA . ASN A 1 177 ? 26.808 -10.110 -12.306 1.00 68.06 177 ASN A CA 1
ATOM 1287 C C . ASN A 1 177 ? 26.638 -8.815 -11.487 1.00 68.06 177 ASN A C 1
ATOM 1289 O O . ASN A 1 177 ? 27.208 -7.785 -11.856 1.00 68.06 177 ASN A O 1
ATOM 1293 N N . PRO A 1 178 ? 25.853 -8.838 -10.397 1.00 81.19 178 PRO A N 1
ATOM 1294 C CA . PRO A 1 178 ? 25.765 -7.702 -9.488 1.00 81.19 178 PRO A CA 1
ATOM 1295 C C . PRO A 1 178 ? 27.129 -7.421 -8.842 1.00 81.19 178 PRO A C 1
ATOM 1297 O O . PRO A 1 178 ? 27.852 -8.350 -8.480 1.00 81.19 178 PRO A O 1
ATOM 1300 N N . ASP A 1 179 ? 27.461 -6.143 -8.641 1.00 87.69 179 ASP A N 1
ATOM 1301 C CA . ASP A 1 179 ? 28.672 -5.719 -7.930 1.00 87.69 179 ASP A CA 1
ATOM 1302 C C . ASP A 1 179 ? 28.307 -4.843 -6.718 1.00 87.69 179 ASP A C 1
ATOM 1304 O O . ASP A 1 179 ? 28.283 -3.609 -6.812 1.00 87.69 179 ASP A O 1
ATOM 1308 N N . PRO A 1 180 ? 28.049 -5.465 -5.549 1.00 87.44 180 PRO A N 1
ATOM 1309 C CA . PRO A 1 180 ? 27.760 -4.752 -4.305 1.00 87.44 180 PRO A CA 1
ATOM 1310 C C . PRO A 1 180 ? 28.926 -3.903 -3.789 1.00 87.44 180 PRO A C 1
ATOM 1312 O O . PRO A 1 180 ? 28.723 -3.054 -2.924 1.00 87.44 180 PRO A O 1
ATOM 1315 N N . THR A 1 181 ? 30.147 -4.134 -4.280 1.00 91.19 181 THR A N 1
ATOM 1316 C CA . THR A 1 181 ? 31.346 -3.406 -3.843 1.00 91.19 181 THR A CA 1
ATOM 1317 C C . THR A 1 181 ? 31.621 -2.159 -4.680 1.00 91.19 181 THR A C 1
ATOM 1319 O O . THR A 1 181 ? 32.428 -1.313 -4.288 1.00 91.19 181 THR A O 1
ATOM 1322 N N . SER A 1 182 ? 30.910 -2.002 -5.800 1.00 92.38 182 SER A N 1
ATOM 1323 C CA . SER A 1 182 ? 31.002 -0.836 -6.670 1.00 92.38 182 SER A CA 1
ATOM 1324 C C . SER A 1 182 ? 30.488 0.420 -5.967 1.00 92.38 182 SER A C 1
ATOM 1326 O O . SER A 1 182 ? 29.284 0.664 -5.838 1.00 92.38 182 SER A O 1
ATOM 1328 N N . THR A 1 183 ? 31.422 1.288 -5.582 1.00 92.38 183 THR A N 1
ATOM 1329 C CA . THR A 1 183 ? 31.126 2.626 -5.044 1.00 92.38 183 THR A CA 1
ATOM 1330 C C . THR A 1 183 ? 30.316 3.473 -6.022 1.00 92.38 183 THR A C 1
ATOM 1332 O O . THR A 1 183 ? 29.534 4.326 -5.613 1.00 92.38 183 THR A O 1
ATOM 1335 N N . LYS A 1 184 ? 30.471 3.208 -7.319 1.00 92.19 184 LYS A N 1
ATOM 1336 C CA . LYS A 1 184 ? 29.764 3.875 -8.404 1.00 92.19 184 LYS A CA 1
ATOM 1337 C C . LYS A 1 184 ? 28.288 3.484 -8.467 1.00 92.19 184 LYS A C 1
ATOM 1339 O O . LYS A 1 184 ? 27.440 4.370 -8.533 1.00 92.19 184 LYS A O 1
ATOM 1344 N N . ASN A 1 185 ? 27.975 2.189 -8.390 1.00 92.69 185 ASN A N 1
ATOM 1345 C CA . ASN A 1 185 ? 26.584 1.718 -8.354 1.00 92.69 185 ASN A CA 1
ATOM 1346 C C . ASN A 1 185 ? 25.880 2.256 -7.105 1.00 92.69 185 ASN A C 1
ATOM 1348 O O . ASN A 1 185 ? 24.794 2.829 -7.196 1.00 92.69 185 ASN A O 1
ATOM 1352 N N . LEU A 1 186 ? 26.568 2.200 -5.961 1.00 93.88 186 LEU A N 1
ATOM 1353 C CA . LEU A 1 186 ? 26.078 2.773 -4.714 1.00 93.88 186 LEU A CA 1
ATOM 1354 C C . LEU A 1 186 ? 25.816 4.285 -4.831 1.00 93.88 186 LEU A C 1
ATOM 1356 O O . LEU A 1 186 ? 24.768 4.758 -4.391 1.00 93.88 186 LEU A O 1
ATOM 1360 N N . ALA A 1 187 ? 26.728 5.043 -5.449 1.00 95.19 187 ALA A N 1
ATOM 1361 C CA . ALA A 1 187 ? 26.569 6.482 -5.656 1.00 95.19 187 ALA A CA 1
ATOM 1362 C C . ALA A 1 187 ? 25.374 6.814 -6.562 1.00 95.19 187 ALA A C 1
ATOM 1364 O O . ALA A 1 187 ? 24.642 7.758 -6.270 1.00 95.19 187 ALA A O 1
ATOM 1365 N N . TYR A 1 188 ? 25.130 6.036 -7.621 1.00 95.44 188 TYR A N 1
ATOM 1366 C CA . TYR A 1 188 ? 23.951 6.217 -8.470 1.00 95.44 188 TYR A CA 1
ATOM 1367 C C . TYR A 1 188 ? 22.647 5.907 -7.737 1.00 95.44 188 TYR A C 1
ATOM 1369 O O . TYR A 1 188 ? 21.709 6.706 -7.809 1.00 95.44 188 TYR A O 1
ATOM 1377 N N . ALA A 1 189 ? 22.586 4.795 -7.004 1.00 95.44 189 ALA A N 1
ATOM 1378 C CA . ALA A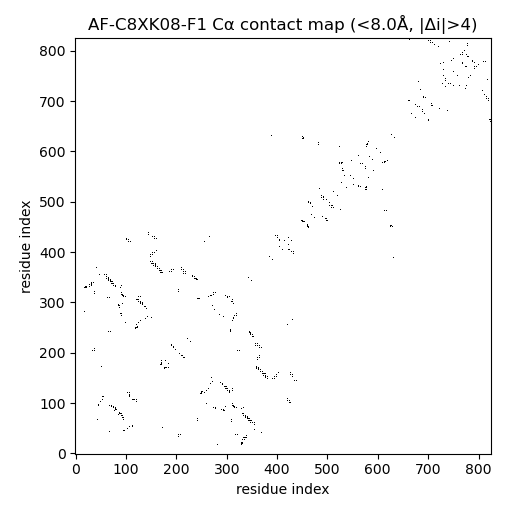 1 189 ? 21.393 4.402 -6.263 1.00 95.44 189 ALA A CA 1
ATOM 1379 C C . ALA A 1 189 ? 21.066 5.400 -5.140 1.00 95.44 189 ALA A C 1
ATOM 1381 O O . ALA A 1 189 ? 19.963 5.953 -5.098 1.00 95.44 189 ALA A O 1
ATOM 1382 N N . LEU A 1 190 ? 22.039 5.697 -4.269 1.00 96.19 190 LEU A N 1
ATOM 1383 C CA . LEU A 1 190 ? 21.863 6.654 -3.173 1.00 96.19 190 LEU A CA 1
ATOM 1384 C C . LEU A 1 190 ? 21.687 8.084 -3.679 1.00 96.19 190 LEU A C 1
ATOM 1386 O O . LEU A 1 190 ? 20.890 8.828 -3.116 1.00 96.19 190 LEU A O 1
ATOM 1390 N N . GLY A 1 191 ? 22.386 8.470 -4.747 1.00 96.75 191 GLY A N 1
ATOM 1391 C CA . GLY A 1 191 ? 22.230 9.776 -5.380 1.00 96.75 191 GLY A CA 1
ATOM 1392 C C . GLY A 1 191 ? 20.824 9.965 -5.943 1.00 96.75 191 GLY A C 1
ATOM 1393 O O . GLY A 1 191 ? 20.194 10.988 -5.688 1.00 96.75 191 GLY A O 1
ATOM 1394 N N . THR A 1 192 ? 20.288 8.957 -6.634 1.00 96.56 192 THR A N 1
ATOM 1395 C CA . THR A 1 192 ? 18.911 8.990 -7.150 1.00 96.56 192 THR A CA 1
ATOM 1396 C C . THR A 1 192 ? 17.901 9.087 -6.010 1.00 96.56 192 THR A C 1
ATOM 1398 O O . THR A 1 192 ? 17.043 9.970 -6.030 1.00 96.56 192 THR A O 1
ATOM 1401 N N . LEU A 1 193 ? 18.039 8.249 -4.977 1.00 95.81 193 LEU A N 1
ATOM 1402 C CA . LEU A 1 193 ? 17.199 8.308 -3.779 1.00 95.81 193 LEU A CA 1
ATOM 1403 C C . LEU A 1 193 ? 17.269 9.687 -3.102 1.00 95.81 193 LEU A C 1
ATOM 1405 O O . LEU A 1 193 ? 16.236 10.267 -2.768 1.00 95.81 193 LEU A O 1
ATOM 1409 N N . PHE A 1 194 ? 18.472 10.241 -2.949 1.00 96.94 194 PHE A N 1
ATOM 1410 C CA . PHE A 1 194 ? 18.688 11.568 -2.381 1.00 96.94 194 PHE A CA 1
ATOM 1411 C C . PHE A 1 194 ? 17.972 12.651 -3.188 1.00 96.94 194 PHE A C 1
ATOM 1413 O O . PHE A 1 194 ? 17.294 13.488 -2.597 1.00 96.94 194 PHE A O 1
ATOM 1420 N N . VAL A 1 195 ? 18.055 12.623 -4.523 1.00 96.69 195 VAL A N 1
ATOM 1421 C CA . VAL A 1 195 ? 17.329 13.572 -5.381 1.00 96.69 195 VAL A CA 1
ATOM 1422 C C . VAL A 1 195 ? 15.817 13.439 -5.198 1.00 96.69 195 VAL A C 1
ATOM 1424 O O . VAL A 1 195 ? 15.143 14.458 -5.061 1.00 96.69 195 VAL A O 1
ATOM 1427 N N . ILE A 1 196 ? 15.276 12.218 -5.142 1.00 95.00 196 ILE A N 1
ATOM 1428 C CA . ILE A 1 196 ? 13.839 11.990 -4.913 1.00 95.00 196 ILE A CA 1
ATOM 1429 C C . ILE A 1 196 ? 13.408 12.622 -3.586 1.00 95.00 196 ILE A C 1
ATOM 1431 O O . ILE A 1 196 ? 12.477 13.430 -3.559 1.00 95.00 196 ILE A O 1
ATOM 1435 N N . VAL A 1 197 ? 14.120 12.310 -2.499 1.00 94.69 197 VAL A N 1
ATOM 1436 C CA . VAL A 1 197 ? 13.833 12.842 -1.158 1.00 94.69 197 VAL A CA 1
ATOM 1437 C C . VAL A 1 197 ? 13.988 14.364 -1.125 1.00 94.69 197 VAL A C 1
ATOM 1439 O O . VAL A 1 197 ? 13.159 15.059 -0.539 1.00 94.69 197 VAL A O 1
ATOM 1442 N N . LEU A 1 198 ? 15.009 14.912 -1.785 1.00 95.81 198 LEU A N 1
ATOM 1443 C CA . LEU A 1 198 ? 15.242 16.351 -1.864 1.00 95.81 198 LEU A CA 1
ATOM 1444 C C . LEU A 1 198 ? 14.096 17.066 -2.590 1.00 95.81 198 LEU A C 1
ATOM 1446 O O . LEU A 1 198 ? 13.607 18.087 -2.105 1.00 95.81 198 LEU A O 1
ATOM 1450 N N . ILE A 1 199 ? 13.626 16.518 -3.715 1.00 94.12 199 ILE A N 1
ATOM 1451 C CA . ILE A 1 199 ? 12.478 17.060 -4.450 1.00 94.12 199 ILE A CA 1
ATOM 1452 C C . ILE A 1 199 ? 11.219 17.001 -3.579 1.00 94.12 199 ILE A C 1
ATOM 1454 O O . ILE A 1 199 ? 10.497 17.993 -3.501 1.00 94.12 199 ILE A O 1
ATOM 1458 N N . GLN A 1 200 ? 10.974 15.892 -2.878 1.00 91.31 200 GLN A N 1
ATOM 1459 C CA . GLN A 1 200 ? 9.828 15.756 -1.968 1.00 91.31 200 GLN A CA 1
ATOM 1460 C C . GLN A 1 200 ? 9.908 16.690 -0.752 1.00 91.31 200 GLN A C 1
ATOM 1462 O O . GLN A 1 200 ? 8.877 17.139 -0.257 1.00 91.31 200 GLN A O 1
ATOM 1467 N N . ARG A 1 201 ? 11.119 17.005 -0.276 1.00 94.44 201 ARG A N 1
ATOM 1468 C CA . ARG A 1 201 ? 11.345 17.949 0.826 1.00 94.44 201 ARG A CA 1
ATOM 1469 C C . ARG A 1 201 ? 11.107 19.397 0.397 1.00 94.44 201 ARG A C 1
ATOM 1471 O O . ARG A 1 201 ? 10.526 20.167 1.159 1.00 94.44 201 ARG A O 1
ATOM 1478 N N . ILE A 1 202 ? 11.597 19.782 -0.782 1.00 95.81 202 ILE A N 1
ATOM 1479 C CA . ILE A 1 202 ? 11.557 21.171 -1.266 1.00 95.81 202 ILE A CA 1
ATOM 1480 C C . ILE A 1 202 ? 10.192 21.507 -1.871 1.00 95.81 202 ILE A C 1
ATOM 1482 O O . ILE A 1 202 ? 9.638 22.578 -1.613 1.00 95.81 202 ILE A O 1
ATOM 1486 N N . PHE A 1 203 ? 9.645 20.611 -2.689 1.00 92.25 203 PHE A N 1
ATOM 1487 C CA . PHE A 1 203 ? 8.434 20.866 -3.454 1.00 92.25 203 PHE A CA 1
ATOM 1488 C C . PHE A 1 203 ? 7.208 20.214 -2.812 1.00 92.25 203 PHE A C 1
ATOM 1490 O O . PHE A 1 203 ? 7.284 19.165 -2.185 1.00 92.25 203 PHE A O 1
ATOM 1497 N N . LYS A 1 204 ? 6.040 20.843 -2.984 1.00 84.25 204 LYS A N 1
ATOM 1498 C CA . LYS A 1 204 ? 4.754 20.378 -2.438 1.00 84.25 204 LYS A CA 1
ATOM 1499 C C . LYS A 1 204 ? 3.752 20.092 -3.559 1.00 84.25 204 LYS A C 1
ATOM 1501 O O . LYS A 1 204 ? 3.905 20.561 -4.687 1.00 84.25 204 LYS A O 1
ATOM 1506 N N . GLY A 1 205 ? 2.690 19.356 -3.237 1.00 83.25 205 GLY A N 1
ATOM 1507 C CA . GLY A 1 205 ? 1.605 19.061 -4.176 1.00 83.25 205 GLY A CA 1
ATOM 1508 C C . GLY A 1 205 ? 2.059 18.162 -5.329 1.00 83.25 205 GLY A C 1
ATOM 1509 O O . GLY A 1 205 ? 2.748 17.172 -5.109 1.00 83.25 205 GLY A O 1
ATOM 1510 N N . PHE A 1 206 ? 1.683 18.503 -6.565 1.00 81.62 206 PHE A N 1
ATOM 1511 C CA . PHE A 1 206 ? 1.970 17.680 -7.747 1.00 81.62 206 PHE A CA 1
ATOM 1512 C C . PHE A 1 206 ? 3.463 17.395 -7.950 1.00 81.62 206 PHE A C 1
ATOM 1514 O O . PHE A 1 206 ? 3.838 16.273 -8.272 1.00 81.62 206 PHE A O 1
ATOM 1521 N N . LEU A 1 207 ? 4.334 18.378 -7.731 1.00 84.06 207 LEU A N 1
ATOM 1522 C CA . LEU A 1 207 ? 5.755 18.195 -8.017 1.00 84.06 207 LEU A CA 1
ATOM 1523 C C . LEU A 1 207 ? 6.412 17.172 -7.070 1.00 84.06 207 LEU A C 1
ATOM 1525 O O . LEU A 1 207 ? 7.328 16.468 -7.481 1.00 84.06 207 LEU A O 1
ATOM 1529 N N . ALA A 1 208 ? 5.867 16.995 -5.859 1.00 84.12 208 ALA A N 1
ATOM 1530 C CA . ALA A 1 208 ? 6.256 15.909 -4.960 1.00 84.12 208 ALA A CA 1
ATOM 1531 C C . ALA A 1 208 ? 5.802 14.527 -5.474 1.00 84.12 208 ALA A C 1
ATOM 1533 O O . ALA A 1 208 ? 6.514 13.544 -5.294 1.00 84.12 208 ALA A O 1
ATOM 1534 N N . THR A 1 209 ? 4.653 14.445 -6.160 1.00 80.94 209 THR A N 1
ATOM 1535 C CA . THR A 1 209 ? 4.154 13.180 -6.743 1.00 80.94 209 THR A CA 1
ATOM 1536 C C . THR A 1 209 ? 4.970 12.709 -7.949 1.00 80.94 209 THR A C 1
ATOM 1538 O O . THR A 1 209 ? 5.062 11.514 -8.188 1.00 80.94 209 THR A O 1
ATOM 1541 N N . VAL A 1 210 ? 5.624 13.625 -8.675 1.00 89.00 210 VAL A N 1
ATOM 1542 C CA . VAL A 1 210 ? 6.498 13.296 -9.824 1.00 89.00 210 VAL A CA 1
ATOM 1543 C C . VAL A 1 210 ? 7.968 13.160 -9.404 1.00 89.00 210 VAL A C 1
ATOM 1545 O O . VAL A 1 210 ? 8.841 12.959 -10.243 1.00 89.00 210 VAL A O 1
ATOM 1548 N N . ALA A 1 211 ? 8.275 13.248 -8.105 1.00 91.31 211 ALA A N 1
ATOM 1549 C CA . ALA A 1 211 ? 9.649 13.235 -7.610 1.00 91.31 211 ALA A CA 1
ATOM 1550 C C . ALA A 1 211 ? 10.422 11.975 -8.014 1.00 91.31 211 ALA A C 1
ATOM 1552 O O . ALA A 1 211 ? 11.594 12.077 -8.362 1.00 91.31 211 ALA A O 1
ATOM 1553 N N . VAL A 1 212 ? 9.762 10.812 -8.035 1.00 91.50 212 VAL A N 1
ATOM 1554 C CA . VAL A 1 212 ? 10.381 9.550 -8.469 1.00 91.50 212 VAL A CA 1
ATOM 1555 C C . VAL A 1 212 ? 10.787 9.617 -9.941 1.00 91.50 212 VAL A C 1
ATOM 1557 O O . VAL A 1 212 ? 11.936 9.336 -10.275 1.00 91.50 212 VAL A O 1
ATOM 1560 N N . LEU A 1 213 ? 9.880 10.059 -10.819 1.00 91.75 213 LEU A N 1
ATOM 1561 C CA . LEU A 1 213 ? 10.173 10.228 -12.244 1.00 91.75 213 LEU A CA 1
ATOM 1562 C C . LEU A 1 213 ? 11.288 11.260 -12.469 1.00 91.75 213 LEU A C 1
ATOM 1564 O O . LEU A 1 213 ? 12.201 11.024 -13.254 1.00 91.75 213 LEU A O 1
ATOM 1568 N N . ALA A 1 214 ? 11.242 12.389 -11.761 1.00 92.62 214 ALA A N 1
ATOM 1569 C CA . ALA A 1 214 ? 12.280 13.412 -11.837 1.00 92.62 214 ALA A CA 1
ATOM 1570 C C . ALA A 1 214 ? 13.641 12.883 -11.354 1.00 92.62 214 ALA A C 1
ATOM 1572 O O . ALA A 1 214 ? 14.657 13.151 -11.991 1.00 92.62 214 ALA A O 1
ATOM 1573 N N . GLY A 1 215 ? 13.660 12.091 -10.279 1.00 94.31 215 GLY A N 1
ATOM 1574 C CA . GLY A 1 215 ? 14.851 11.409 -9.782 1.00 94.31 215 GLY A CA 1
ATOM 1575 C C . GLY A 1 215 ? 15.454 10.463 -10.817 1.00 94.31 215 GLY A C 1
ATOM 1576 O O . GLY A 1 215 ? 16.649 10.550 -11.080 1.00 94.31 215 GLY A O 1
ATOM 1577 N N . LEU A 1 216 ? 14.632 9.633 -11.469 1.00 93.06 216 LEU A N 1
ATOM 1578 C CA . LEU A 1 216 ? 15.071 8.754 -12.561 1.00 93.06 216 LEU A CA 1
ATOM 1579 C C . LEU A 1 216 ? 15.682 9.543 -13.726 1.00 93.06 216 LEU A C 1
ATOM 1581 O O . LEU A 1 216 ? 16.752 9.185 -14.220 1.00 93.06 216 LEU A O 1
ATOM 1585 N N . VAL A 1 217 ? 15.036 10.635 -14.146 1.00 93.75 217 VAL A N 1
ATOM 1586 C CA . VAL A 1 217 ? 15.530 11.494 -15.235 1.00 93.75 217 VAL A CA 1
ATOM 1587 C C . VAL A 1 217 ? 16.865 12.141 -14.863 1.00 93.75 217 VAL A C 1
ATOM 1589 O O . VAL A 1 217 ? 17.809 12.086 -15.649 1.00 93.75 217 VAL A O 1
ATOM 1592 N N . ILE A 1 218 ? 16.972 12.725 -13.667 1.00 95.62 218 ILE A N 1
ATOM 1593 C CA . ILE A 1 218 ? 18.195 13.390 -13.198 1.00 95.62 218 ILE A CA 1
ATOM 1594 C C . ILE A 1 218 ? 19.326 12.371 -13.008 1.00 95.62 218 ILE A C 1
ATOM 1596 O O . ILE A 1 218 ? 20.430 12.600 -13.495 1.00 95.62 218 ILE A O 1
ATOM 1600 N N . GLY A 1 219 ? 19.057 11.233 -12.363 1.00 95.00 219 GLY A N 1
ATOM 1601 C CA . GLY A 1 219 ? 20.042 10.170 -12.150 1.00 95.00 219 GLY A CA 1
ATOM 1602 C C . GLY A 1 219 ? 20.571 9.598 -13.466 1.00 95.00 219 GLY A C 1
ATOM 1603 O O . GLY A 1 219 ? 21.780 9.452 -13.639 1.00 95.00 219 GLY A O 1
ATOM 1604 N N . THR A 1 220 ? 19.685 9.377 -14.441 1.00 93.50 220 THR A N 1
ATOM 1605 C CA . THR A 1 220 ? 20.068 8.912 -15.784 1.00 93.50 220 THR A CA 1
ATOM 1606 C C . THR A 1 220 ? 20.867 9.970 -16.543 1.00 93.50 220 THR A C 1
ATOM 1608 O O . THR A 1 220 ? 21.840 9.637 -17.213 1.00 93.50 220 THR A O 1
ATOM 1611 N N . ALA A 1 221 ? 20.511 11.253 -16.421 1.00 94.06 221 ALA A N 1
ATOM 1612 C CA . ALA A 1 221 ? 21.272 12.337 -17.039 1.00 94.06 221 ALA A CA 1
ATOM 1613 C C . ALA A 1 221 ? 22.700 12.418 -16.477 1.00 94.06 221 ALA A C 1
ATOM 1615 O O . ALA A 1 221 ? 23.654 12.550 -17.242 1.00 94.06 221 ALA A O 1
ATOM 1616 N N . VAL A 1 222 ? 22.864 12.284 -15.157 1.00 94.94 222 VAL A N 1
ATOM 1617 C CA . VAL A 1 222 ? 24.189 12.223 -14.521 1.00 94.94 222 VAL A CA 1
ATOM 1618 C C . VAL A 1 222 ? 24.980 11.018 -15.034 1.00 94.94 222 VAL A C 1
ATOM 1620 O O . VAL A 1 222 ? 26.131 11.180 -15.436 1.00 94.94 222 VAL A O 1
ATOM 1623 N N . ALA A 1 223 ? 24.357 9.838 -15.103 1.00 92.88 223 ALA A N 1
ATOM 1624 C CA . ALA A 1 223 ? 24.994 8.641 -15.649 1.00 92.88 223 ALA A CA 1
ATOM 1625 C C . ALA A 1 223 ? 25.401 8.803 -17.123 1.00 92.88 223 ALA A C 1
ATOM 1627 O O . ALA A 1 223 ? 26.467 8.343 -17.524 1.00 92.88 223 ALA A O 1
ATOM 1628 N N . PHE A 1 224 ? 24.606 9.511 -17.928 1.00 92.31 224 PHE A N 1
ATOM 1629 C CA . PHE A 1 224 ? 24.948 9.825 -19.314 1.00 92.31 224 PHE A CA 1
ATOM 1630 C C . PHE A 1 224 ? 26.192 10.716 -19.417 1.00 92.31 224 PHE A C 1
ATOM 1632 O O . PHE A 1 224 ? 27.104 10.403 -20.178 1.00 92.31 224 PHE A O 1
ATOM 1639 N N . PHE A 1 225 ? 26.274 11.794 -18.628 1.00 92.62 225 PHE A N 1
ATOM 1640 C CA . PHE A 1 225 ? 27.443 12.685 -18.645 1.00 92.62 225 PHE A CA 1
ATOM 1641 C C . PHE A 1 225 ? 28.726 12.016 -18.139 1.00 92.62 225 PHE A C 1
ATOM 1643 O O . PHE A 1 225 ? 29.817 12.406 -18.551 1.00 92.62 225 PHE A O 1
ATOM 1650 N N . LEU A 1 226 ? 28.601 11.005 -17.279 1.00 91.06 226 LEU A N 1
ATOM 1651 C CA . LEU A 1 226 ? 29.719 10.188 -16.803 1.00 91.06 226 LEU A CA 1
ATOM 1652 C C . LEU A 1 226 ? 30.084 9.033 -17.756 1.00 91.06 226 LEU A C 1
ATOM 1654 O O . LEU A 1 226 ? 31.095 8.370 -17.538 1.00 91.06 226 LEU A O 1
ATOM 1658 N N . GLY A 1 227 ? 29.312 8.829 -18.832 1.00 87.88 227 GLY A N 1
ATOM 1659 C CA . GLY A 1 227 ? 29.571 7.825 -19.870 1.00 87.88 227 GLY A CA 1
ATOM 1660 C C . GLY A 1 227 ? 28.976 6.438 -19.605 1.00 87.88 227 GLY A C 1
ATOM 1661 O O . GLY A 1 227 ? 29.323 5.493 -20.308 1.00 87.88 227 GLY A O 1
ATOM 1662 N N . ASP A 1 228 ? 28.084 6.306 -18.623 1.00 84.81 228 ASP A N 1
ATOM 1663 C CA . ASP A 1 228 ? 27.524 5.025 -18.161 1.00 84.81 228 ASP A CA 1
ATOM 1664 C C . ASP A 1 228 ? 26.114 4.728 -18.655 1.00 84.81 228 ASP A C 1
ATOM 1666 O O . ASP A 1 228 ? 25.641 3.599 -18.540 1.00 84.81 228 ASP A O 1
ATOM 1670 N N . ALA A 1 229 ? 25.436 5.731 -19.206 1.00 85.56 229 ALA A N 1
ATOM 1671 C CA . ALA A 1 229 ? 24.192 5.543 -19.935 1.00 85.56 229 ALA A CA 1
ATOM 1672 C C . ALA A 1 229 ? 24.444 5.755 -21.430 1.00 85.56 229 ALA A C 1
ATOM 1674 O O . ALA A 1 229 ? 25.134 6.695 -21.828 1.00 85.56 229 ALA A O 1
ATOM 1675 N N . SER A 1 230 ? 23.851 4.903 -22.267 1.00 83.69 230 SER A N 1
ATOM 1676 C CA . SER A 1 230 ? 23.900 5.047 -23.721 1.00 83.69 230 SER A CA 1
ATOM 1677 C C . SER A 1 230 ? 22.491 5.124 -24.304 1.00 83.69 230 SER A C 1
ATOM 1679 O O . SER A 1 230 ? 21.583 4.391 -23.912 1.00 83.69 230 SER A O 1
ATOM 1681 N N . PHE A 1 231 ? 22.317 6.037 -25.259 1.00 83.88 231 PHE A N 1
ATOM 1682 C CA . PHE A 1 231 ? 21.068 6.230 -25.998 1.00 83.88 231 PHE A CA 1
ATOM 1683 C C . PHE A 1 231 ? 21.164 5.689 -27.433 1.00 83.88 231 PHE A C 1
ATOM 1685 O O . PHE A 1 231 ? 20.426 6.123 -28.316 1.00 83.88 231 PHE A O 1
ATOM 1692 N N . SER A 1 232 ? 22.086 4.757 -27.695 1.00 80.25 232 SER A N 1
ATOM 1693 C CA . SER A 1 232 ? 22.250 4.134 -29.017 1.00 80.25 232 SER A CA 1
ATOM 1694 C C . SER A 1 232 ? 20.960 3.446 -29.474 1.00 80.25 232 SER A C 1
ATOM 1696 O O . SER A 1 232 ? 20.511 3.670 -30.600 1.00 80.25 232 SER A O 1
ATOM 1698 N N . SER A 1 233 ? 20.292 2.739 -28.560 1.00 75.88 233 SER A N 1
ATOM 1699 C CA . SER A 1 233 ? 18.993 2.083 -28.765 1.00 75.88 233 SER A CA 1
ATOM 1700 C C . SER A 1 233 ? 17.885 3.038 -29.235 1.00 75.88 233 SER A C 1
ATOM 1702 O O . SER A 1 233 ? 16.994 2.633 -29.986 1.00 75.88 233 SER A O 1
ATOM 1704 N N . LEU A 1 234 ? 17.932 4.327 -28.867 1.00 82.56 234 LEU A N 1
ATOM 1705 C CA . LEU A 1 234 ? 16.944 5.317 -29.321 1.00 82.56 234 LEU A CA 1
ATOM 1706 C C . LEU A 1 234 ? 17.080 5.614 -30.811 1.00 82.56 234 LEU A C 1
ATOM 1708 O O . LEU A 1 234 ? 16.081 5.948 -31.453 1.00 82.56 234 LEU A O 1
ATOM 1712 N N . SER A 1 235 ? 18.296 5.552 -31.355 1.00 79.81 235 SER A N 1
ATOM 1713 C CA . SER A 1 235 ? 18.537 5.813 -32.776 1.00 79.81 235 SER A CA 1
ATOM 1714 C C . SER A 1 235 ? 18.009 4.680 -33.659 1.00 79.81 235 SER A C 1
ATOM 1716 O O . SER A 1 235 ? 17.426 4.957 -34.705 1.00 79.81 235 SER A O 1
ATOM 1718 N N . GLU A 1 236 ? 18.117 3.440 -33.180 1.00 81.62 236 GLU A N 1
ATOM 1719 C CA . GLU A 1 236 ? 17.687 2.220 -33.873 1.00 81.62 236 GLU A CA 1
ATOM 1720 C C . GLU A 1 236 ? 16.173 1.971 -33.754 1.00 81.62 236 GLU A C 1
ATOM 1722 O O . GLU A 1 236 ? 15.566 1.352 -34.626 1.00 81.62 236 GLU A O 1
ATOM 1727 N N . SER A 1 237 ? 15.536 2.506 -32.708 1.00 82.88 237 SER A N 1
ATOM 1728 C CA . SER A 1 237 ? 14.104 2.320 -32.453 1.00 82.88 237 SER A CA 1
ATOM 1729 C C . SER A 1 237 ? 13.204 3.068 -33.444 1.00 82.88 237 SER A C 1
ATOM 1731 O O . SER A 1 237 ? 13.385 4.262 -33.721 1.00 82.88 237 SER A O 1
ATOM 1733 N N . ALA A 1 238 ? 12.158 2.382 -33.913 1.00 85.31 238 ALA A N 1
ATOM 1734 C CA . ALA A 1 238 ? 11.149 2.940 -34.809 1.00 85.31 238 ALA A CA 1
ATOM 1735 C C . ALA A 1 238 ? 10.349 4.089 -34.164 1.00 85.31 238 ALA A C 1
ATOM 1737 O O . ALA A 1 238 ? 10.133 4.137 -32.953 1.00 85.31 238 ALA A O 1
ATOM 1738 N N . TRP A 1 239 ? 9.863 5.014 -34.998 1.00 82.44 239 TRP A N 1
ATOM 1739 C CA . TRP A 1 239 ? 9.011 6.129 -34.559 1.00 82.44 239 TRP A CA 1
ATOM 1740 C C . TRP A 1 239 ? 7.586 5.702 -34.199 1.00 82.44 239 TRP A C 1
ATOM 1742 O O . TRP A 1 239 ? 6.948 6.355 -33.379 1.00 82.44 239 TRP A O 1
ATOM 1752 N N . PHE A 1 240 ? 7.099 4.622 -34.809 1.00 87.06 240 PHE A N 1
ATOM 1753 C CA . PHE A 1 240 ? 5.766 4.082 -34.587 1.00 87.06 240 PHE A CA 1
ATOM 1754 C C . PHE A 1 240 ? 5.838 2.561 -34.514 1.00 87.06 240 PHE A C 1
ATOM 1756 O O . PHE A 1 240 ? 6.484 1.931 -35.352 1.00 87.06 240 PHE A O 1
ATOM 1763 N N . GLY A 1 241 ? 5.166 1.983 -33.526 1.00 81.00 241 GLY A N 1
ATOM 1764 C CA . GLY A 1 241 ? 5.066 0.544 -33.333 1.00 81.00 241 GLY A CA 1
ATOM 1765 C C . GLY A 1 241 ? 3.752 0.208 -32.650 1.00 81.00 241 GLY A C 1
ATOM 1766 O O . GLY A 1 241 ? 3.284 0.953 -31.797 1.00 81.00 241 GLY A O 1
ATOM 1767 N N . VAL A 1 242 ? 3.133 -0.897 -33.048 1.00 78.12 242 VAL A N 1
ATOM 1768 C CA . VAL A 1 242 ? 1.901 -1.384 -32.424 1.00 78.12 242 VAL A CA 1
ATOM 1769 C C . VAL A 1 242 ? 2.191 -2.745 -31.825 1.00 78.12 242 VAL A C 1
ATOM 1771 O O . VAL A 1 242 ? 2.744 -3.615 -32.496 1.00 78.12 242 VAL A O 1
ATOM 1774 N N . THR A 1 243 ? 1.795 -2.932 -30.572 1.00 82.25 243 THR A N 1
ATOM 1775 C CA . THR A 1 243 ? 1.855 -4.228 -29.905 1.00 82.25 243 THR A CA 1
ATOM 1776 C C . THR A 1 243 ? 0.885 -5.190 -30.577 1.00 82.25 243 THR A C 1
ATOM 1778 O O . THR A 1 243 ? -0.335 -5.046 -30.473 1.00 82.25 243 THR A O 1
ATOM 1781 N N . THR A 1 244 ? 1.419 -6.168 -31.304 1.00 86.94 244 THR A N 1
ATOM 1782 C CA . THR A 1 244 ? 0.608 -7.223 -31.911 1.00 86.94 244 THR A CA 1
ATOM 1783 C C . THR A 1 244 ? 0.241 -8.270 -30.863 1.00 86.94 244 THR A C 1
ATOM 1785 O O . THR A 1 244 ? 1.077 -8.590 -30.012 1.00 86.94 244 THR A O 1
ATOM 1788 N N . PRO A 1 245 ? -0.965 -8.855 -30.927 1.00 92.06 245 PRO A N 1
ATOM 1789 C CA . PRO A 1 245 ? -1.322 -9.971 -30.062 1.00 92.06 245 PRO A CA 1
ATOM 1790 C C . PRO A 1 245 ? -0.296 -11.107 -30.149 1.00 92.06 245 PRO A C 1
ATOM 1792 O O . PRO A 1 245 ? 0.132 -11.451 -31.251 1.00 92.06 245 PRO A O 1
ATOM 1795 N N . PHE A 1 246 ? 0.062 -11.690 -29.001 1.00 91.94 246 PHE A N 1
ATOM 1796 C CA . PHE A 1 246 ? 0.956 -12.856 -28.906 1.00 91.94 246 PHE A CA 1
ATOM 1797 C C . PHE A 1 246 ? 2.325 -12.668 -29.586 1.00 91.94 246 PHE A C 1
ATOM 1799 O O . PHE A 1 246 ? 2.822 -13.571 -30.258 1.00 91.94 246 PHE A O 1
ATOM 1806 N N . TYR A 1 247 ? 2.940 -11.496 -29.410 1.00 90.31 247 TYR A N 1
ATOM 1807 C CA . TYR A 1 247 ? 4.221 -11.130 -30.024 1.00 90.31 247 TYR A CA 1
ATOM 1808 C C . TYR A 1 247 ? 5.335 -12.137 -29.702 1.00 90.31 247 TYR A C 1
ATOM 1810 O O . TYR A 1 247 ? 6.079 -12.544 -30.589 1.00 90.31 247 TYR A O 1
ATOM 1818 N N . PHE A 1 248 ? 5.406 -12.593 -28.449 1.00 89.56 248 PHE A N 1
ATOM 1819 C CA . PHE A 1 248 ? 6.407 -13.566 -27.998 1.00 89.56 248 PHE A CA 1
ATOM 1820 C C . PHE A 1 248 ? 6.070 -15.021 -28.367 1.00 89.56 248 PHE A C 1
ATOM 1822 O O . PHE A 1 248 ? 6.887 -15.915 -28.153 1.00 89.56 248 PHE A O 1
ATOM 1829 N N . GLY A 1 249 ? 4.878 -15.275 -28.917 1.00 91.94 249 GLY A N 1
ATOM 1830 C CA . GLY A 1 249 ? 4.378 -16.603 -29.263 1.00 91.94 249 GLY A CA 1
ATOM 1831 C C . GLY A 1 249 ? 3.053 -16.955 -28.584 1.00 91.94 249 GLY A C 1
ATOM 1832 O O . GLY A 1 249 ? 2.483 -16.182 -27.814 1.00 91.94 249 GLY A O 1
ATOM 1833 N N . ILE A 1 250 ? 2.544 -18.153 -28.888 1.00 94.19 250 ILE A N 1
ATOM 1834 C CA . ILE A 1 250 ? 1.266 -18.636 -28.349 1.00 94.19 250 ILE A CA 1
ATOM 1835 C C . ILE A 1 250 ? 1.420 -18.936 -26.844 1.00 94.19 250 ILE A C 1
ATOM 1837 O O . ILE A 1 250 ? 2.345 -19.665 -26.474 1.00 94.19 250 ILE A O 1
ATOM 1841 N N . PRO A 1 251 ? 0.516 -18.433 -25.977 1.00 94.75 251 PRO A N 1
ATOM 1842 C CA . PRO A 1 251 ? 0.578 -18.666 -24.538 1.00 94.75 251 PRO A CA 1
ATOM 1843 C C . PRO A 1 251 ? 0.574 -20.152 -24.166 1.00 94.75 251 PRO A C 1
ATOM 1845 O O . PRO A 1 251 ? -0.173 -20.950 -24.739 1.00 94.75 251 PRO A O 1
ATOM 1848 N N . LYS A 1 252 ? 1.375 -20.512 -23.157 1.00 95.00 252 LYS A N 1
ATOM 1849 C CA . LYS A 1 252 ? 1.430 -21.864 -22.587 1.00 95.00 252 LYS A CA 1
ATOM 1850 C C . LYS A 1 252 ? 0.672 -21.898 -21.263 1.00 95.00 252 LYS A C 1
ATOM 1852 O O . LYS A 1 252 ? 0.737 -20.962 -20.471 1.00 95.00 252 LYS A O 1
ATOM 1857 N N . PHE A 1 253 ? -0.033 -22.993 -20.996 1.00 95.06 253 PHE A N 1
ATOM 1858 C CA . PHE A 1 253 ? -0.890 -23.112 -19.817 1.00 95.06 253 PHE A CA 1
ATOM 1859 C C . PHE A 1 253 ? -0.298 -24.100 -18.815 1.00 95.06 253 PHE A C 1
ATOM 1861 O O . PHE A 1 253 ? -0.224 -25.297 -19.079 1.00 95.06 253 PHE A O 1
ATOM 1868 N N . SER A 1 254 ? 0.096 -23.589 -17.649 1.00 92.56 254 SER A N 1
ATOM 1869 C CA . SER A 1 254 ? 0.504 -24.390 -16.493 1.00 92.56 254 SER A CA 1
ATOM 1870 C C . SER A 1 254 ? -0.510 -24.211 -15.371 1.00 92.56 254 SER A C 1
ATOM 1872 O O . SER A 1 254 ? -0.832 -23.083 -14.999 1.00 92.56 254 SER A O 1
ATOM 1874 N N . ALA A 1 255 ? -1.003 -25.316 -14.809 1.00 91.69 255 ALA A N 1
ATOM 1875 C CA . ALA A 1 255 ? -1.982 -25.275 -13.724 1.00 91.69 255 ALA A CA 1
ATOM 1876 C C . ALA A 1 255 ? -1.444 -24.522 -12.495 1.00 91.69 255 ALA A C 1
ATOM 1878 O O . ALA A 1 255 ? -2.151 -23.694 -11.927 1.00 91.69 255 ALA A O 1
ATOM 1879 N N . ALA A 1 256 ? -0.180 -24.748 -12.126 1.00 89.06 256 ALA A N 1
ATOM 1880 C CA . ALA A 1 256 ? 0.456 -24.069 -10.999 1.00 89.06 256 ALA A CA 1
ATOM 1881 C C . ALA A 1 256 ? 0.593 -22.554 -11.237 1.00 89.06 256 ALA A C 1
ATOM 1883 O O . ALA A 1 256 ? 0.282 -21.759 -10.350 1.00 89.06 256 ALA A O 1
ATOM 1884 N N . ALA A 1 257 ? 0.975 -22.146 -12.454 1.00 92.12 257 ALA A N 1
ATOM 1885 C CA . ALA A 1 257 ? 1.049 -20.735 -12.836 1.00 92.12 257 ALA A CA 1
ATOM 1886 C C . ALA A 1 257 ? -0.335 -20.063 -12.823 1.00 92.12 257 ALA A C 1
ATOM 1888 O O . ALA A 1 257 ? -0.486 -18.971 -12.280 1.00 92.12 257 ALA A O 1
ATOM 1889 N N . ILE A 1 258 ? -1.359 -20.741 -13.360 1.00 95.25 258 ILE A N 1
ATOM 1890 C CA . ILE A 1 258 ? -2.751 -20.266 -13.360 1.00 95.25 258 ILE A CA 1
ATOM 1891 C C . ILE A 1 258 ? -3.254 -20.065 -11.929 1.00 95.25 258 ILE A C 1
ATOM 1893 O O . ILE A 1 258 ? -3.804 -19.012 -11.625 1.00 95.25 258 ILE A O 1
ATOM 1897 N N . ILE A 1 259 ? -3.053 -21.044 -11.042 1.00 91.56 259 ILE A N 1
ATOM 1898 C CA . ILE A 1 259 ? -3.478 -20.941 -9.639 1.00 91.56 259 ILE A CA 1
ATOM 1899 C C . ILE A 1 259 ? -2.759 -19.778 -8.950 1.00 91.56 259 ILE A C 1
ATOM 1901 O O . ILE A 1 259 ? -3.409 -18.986 -8.271 1.00 91.56 259 ILE A O 1
ATOM 1905 N N . SER A 1 260 ? -1.450 -19.633 -9.167 1.00 90.06 260 SER A N 1
ATOM 1906 C CA . SER A 1 260 ? -0.666 -18.521 -8.621 1.00 90.06 260 SER A CA 1
ATOM 1907 C C . SER A 1 260 ? -1.217 -17.160 -9.073 1.00 90.06 260 SER A C 1
ATOM 1909 O O . SER A 1 260 ? -1.513 -16.303 -8.241 1.00 90.06 260 SER A O 1
ATOM 1911 N N . MET A 1 261 ? -1.489 -16.987 -10.371 1.00 94.31 261 MET A N 1
ATOM 1912 C CA . MET A 1 261 ? -2.087 -15.754 -10.898 1.00 94.31 261 MET A CA 1
ATOM 1913 C C . MET A 1 261 ? -3.532 -15.531 -10.436 1.00 94.31 261 MET A C 1
ATOM 1915 O O . MET A 1 261 ? -3.936 -14.389 -10.247 1.00 94.31 261 MET A O 1
ATOM 1919 N N . ILE A 1 262 ? -4.316 -16.584 -10.190 1.00 93.81 262 ILE A N 1
ATOM 1920 C CA . ILE A 1 262 ? -5.643 -16.448 -9.572 1.00 93.81 262 ILE A CA 1
ATOM 1921 C C . ILE A 1 262 ? -5.519 -15.903 -8.145 1.00 93.81 262 ILE A C 1
ATOM 1923 O O . ILE A 1 262 ? -6.278 -15.010 -7.780 1.00 93.81 262 ILE A O 1
ATOM 1927 N N . VAL A 1 263 ? -4.566 -16.397 -7.347 1.00 88.94 263 VAL A N 1
ATOM 1928 C CA . VAL A 1 263 ? -4.328 -15.880 -5.987 1.00 88.94 263 VAL A CA 1
ATOM 1929 C C . VAL A 1 263 ? -3.918 -14.410 -6.036 1.00 88.94 263 VAL A C 1
ATOM 1931 O O . VAL A 1 263 ? -4.491 -13.603 -5.305 1.00 88.94 263 VAL A O 1
ATOM 1934 N N . VAL A 1 264 ? -3.008 -14.048 -6.945 1.00 91.69 264 VAL A N 1
ATOM 1935 C CA . VAL A 1 264 ? -2.649 -12.646 -7.214 1.00 91.69 264 VAL A CA 1
ATOM 1936 C C . VAL A 1 264 ? -3.895 -11.828 -7.536 1.00 91.69 264 VAL A C 1
ATOM 1938 O O . VAL A 1 264 ? -4.143 -10.815 -6.891 1.00 91.69 264 VAL A O 1
ATOM 1941 N N . MET A 1 265 ? -4.747 -12.294 -8.451 1.00 93.75 265 MET A N 1
ATOM 1942 C CA . MET A 1 265 ? -5.951 -11.549 -8.799 1.00 93.75 265 MET A CA 1
ATOM 1943 C C . MET A 1 265 ? -6.949 -11.424 -7.639 1.00 93.75 265 MET A C 1
ATOM 1945 O O . MET A 1 265 ? -7.586 -10.382 -7.493 1.00 93.75 265 MET A O 1
ATOM 1949 N N . LEU A 1 266 ? -7.075 -12.435 -6.775 1.00 89.00 266 LEU A N 1
ATOM 1950 C CA . LEU A 1 266 ? -7.899 -12.337 -5.565 1.00 89.00 266 LEU A CA 1
ATOM 1951 C C . LEU A 1 266 ? -7.371 -11.261 -4.613 1.00 89.00 266 LEU A C 1
ATOM 1953 O O . LEU A 1 266 ? -8.170 -10.520 -4.048 1.00 89.00 266 LEU A O 1
ATOM 1957 N N . ILE A 1 267 ? -6.050 -11.143 -4.475 1.00 86.25 267 ILE A N 1
ATOM 1958 C CA . ILE A 1 267 ? -5.406 -10.086 -3.690 1.00 86.25 267 ILE A CA 1
ATOM 1959 C C . ILE A 1 267 ? -5.673 -8.713 -4.320 1.00 86.25 267 ILE A C 1
ATOM 1961 O O . ILE A 1 267 ? -6.153 -7.811 -3.636 1.00 86.25 267 ILE A O 1
ATOM 1965 N N . THR A 1 268 ? -5.459 -8.564 -5.631 1.00 90.12 268 THR A N 1
ATOM 1966 C CA . THR A 1 268 ? -5.731 -7.293 -6.331 1.00 90.12 268 THR A CA 1
ATOM 1967 C C . THR A 1 268 ? -7.197 -6.881 -6.257 1.00 90.12 268 THR A C 1
ATOM 1969 O O . THR A 1 268 ? -7.514 -5.696 -6.221 1.00 90.12 268 THR A O 1
ATOM 1972 N N . ALA A 1 269 ? -8.120 -7.843 -6.177 1.00 90.81 269 ALA A N 1
ATOM 1973 C CA . ALA A 1 269 ? -9.537 -7.544 -6.048 1.00 90.81 269 ALA A CA 1
ATOM 1974 C C . ALA A 1 269 ? -9.863 -6.882 -4.698 1.00 90.81 269 ALA A C 1
ATOM 1976 O O . ALA A 1 269 ? -10.754 -6.031 -4.615 1.00 90.81 269 ALA A O 1
ATOM 1977 N N . VAL A 1 270 ? -9.124 -7.229 -3.642 1.00 84.56 270 VAL A N 1
ATOM 1978 C CA . VAL A 1 270 ? -9.201 -6.558 -2.339 1.00 84.56 270 VAL A CA 1
ATOM 1979 C C . VAL A 1 270 ? -8.663 -5.132 -2.433 1.00 84.56 270 VAL A C 1
ATOM 1981 O O . VAL A 1 270 ? -9.321 -4.201 -1.972 1.00 84.56 270 VAL A O 1
ATOM 1984 N N . GLU A 1 271 ? -7.506 -4.962 -3.070 1.00 86.88 271 GLU A N 1
ATOM 1985 C CA . GLU A 1 271 ? -6.861 -3.663 -3.296 1.00 86.88 271 GLU A CA 1
ATOM 1986 C C . GLU A 1 271 ? -7.780 -2.713 -4.078 1.00 86.88 271 GLU A C 1
ATOM 1988 O O . GLU A 1 271 ? -8.157 -1.654 -3.573 1.00 86.88 271 GLU A O 1
ATOM 1993 N N . THR A 1 272 ? -8.282 -3.154 -5.236 1.00 91.19 272 THR A N 1
ATOM 1994 C CA . THR A 1 272 ? -9.218 -2.367 -6.048 1.00 91.19 272 THR A CA 1
ATOM 1995 C C . THR A 1 272 ? -10.506 -2.050 -5.292 1.00 91.19 272 THR A C 1
ATOM 1997 O O . THR A 1 272 ? -11.053 -0.956 -5.430 1.00 91.19 272 THR A O 1
ATOM 2000 N N . THR A 1 273 ? -11.007 -2.958 -4.450 1.00 88.44 273 THR A N 1
ATOM 2001 C CA . THR A 1 273 ? -12.170 -2.654 -3.603 1.00 88.44 273 THR A CA 1
ATOM 2002 C C . THR A 1 273 ? -11.882 -1.458 -2.688 1.00 88.44 273 THR A C 1
ATOM 2004 O O . THR A 1 273 ? -12.707 -0.544 -2.602 1.00 88.44 273 THR A O 1
ATOM 2007 N N . GLY A 1 274 ? -10.708 -1.435 -2.049 1.00 82.69 274 GLY A N 1
ATOM 2008 C CA . GLY A 1 274 ? -10.245 -0.313 -1.232 1.00 82.69 274 GLY A CA 1
ATOM 2009 C C . GLY A 1 274 ? -10.164 0.994 -2.022 1.00 82.69 274 GLY A C 1
ATOM 2010 O O . GLY A 1 274 ? -10.733 1.999 -1.593 1.00 82.69 274 GLY A O 1
ATOM 2011 N N . ASP A 1 275 ? -9.558 0.967 -3.210 1.00 89.19 275 ASP A N 1
ATOM 2012 C CA . ASP A 1 275 ? -9.418 2.145 -4.076 1.00 89.19 275 ASP A CA 1
ATOM 2013 C C . ASP A 1 275 ? -10.756 2.691 -4.567 1.00 89.19 275 ASP A C 1
ATOM 2015 O O . ASP A 1 275 ? -10.955 3.906 -4.660 1.00 89.19 275 ASP A O 1
ATOM 2019 N N . VAL A 1 276 ? -11.703 1.802 -4.859 1.00 91.25 276 VAL A N 1
ATOM 2020 C CA . VAL A 1 276 ? -13.060 2.156 -5.275 1.00 91.25 276 VAL A CA 1
ATOM 2021 C C . VAL A 1 276 ? -13.797 2.884 -4.149 1.00 91.25 276 VAL A C 1
ATOM 2023 O O . VAL A 1 276 ? -14.411 3.924 -4.404 1.00 91.25 276 VAL A O 1
ATOM 2026 N N . PHE A 1 277 ? -13.698 2.405 -2.904 1.00 87.25 277 PHE A N 1
ATOM 2027 C CA . PHE A 1 277 ? -14.284 3.091 -1.748 1.00 87.25 277 PHE A CA 1
ATOM 2028 C C . PHE A 1 277 ? -13.574 4.410 -1.428 1.00 87.25 277 PHE A C 1
ATOM 2030 O O . PHE A 1 277 ? -14.249 5.431 -1.291 1.00 87.25 277 PHE A O 1
ATOM 2037 N N . ALA A 1 278 ? -12.239 4.420 -1.385 1.00 84.50 278 ALA A N 1
ATOM 2038 C CA . ALA A 1 278 ? -11.447 5.621 -1.120 1.00 84.50 278 ALA A CA 1
ATOM 2039 C C . ALA A 1 278 ? -11.716 6.712 -2.166 1.00 84.50 278 ALA A C 1
ATOM 2041 O O . ALA A 1 278 ? -11.947 7.874 -1.833 1.00 84.50 278 ALA A O 1
ATOM 2042 N N . THR A 1 279 ? -11.771 6.336 -3.444 1.00 90.25 279 THR A N 1
ATOM 2043 C CA . THR A 1 279 ? -12.111 7.266 -4.524 1.00 90.25 279 THR A CA 1
ATOM 2044 C C . THR A 1 279 ? -13.552 7.736 -4.415 1.00 90.25 279 THR A C 1
ATOM 2046 O O . THR A 1 279 ? -13.803 8.922 -4.607 1.00 90.25 279 THR A O 1
ATOM 2049 N N . GLY A 1 280 ? -14.493 6.846 -4.084 1.00 88.56 280 GLY A N 1
ATOM 2050 C CA . GLY A 1 280 ? -15.891 7.191 -3.817 1.00 88.56 280 GLY A CA 1
ATOM 2051 C C . GLY A 1 280 ? -16.036 8.270 -2.745 1.00 88.56 280 GLY A C 1
ATOM 2052 O O . GLY A 1 280 ? -16.739 9.256 -2.960 1.00 88.56 280 GLY A O 1
ATOM 2053 N N . GLU A 1 281 ? -15.306 8.128 -1.640 1.00 86.62 281 GLU A N 1
ATOM 2054 C CA . GLU A 1 281 ? -15.245 9.110 -0.556 1.00 86.62 281 GLU A CA 1
ATOM 2055 C C . GLU A 1 281 ? -14.642 10.442 -1.031 1.00 86.62 281 GLU A C 1
ATOM 2057 O O . GLU A 1 281 ? -15.271 11.489 -0.881 1.00 86.62 281 GLU A O 1
ATOM 2062 N N . ILE A 1 282 ? -13.481 10.412 -1.700 1.00 87.50 282 ILE A N 1
ATOM 2063 C CA . ILE A 1 282 ? -12.799 11.613 -2.222 1.00 87.50 282 ILE A CA 1
ATOM 2064 C C . ILE A 1 282 ? -13.690 12.391 -3.195 1.00 87.50 282 ILE A C 1
ATOM 2066 O O . ILE A 1 282 ? -13.715 13.627 -3.193 1.00 87.50 282 ILE A O 1
ATOM 2070 N N . VAL A 1 283 ? -14.406 11.684 -4.070 1.00 91.19 283 VAL A N 1
ATOM 2071 C CA . VAL A 1 283 ? -15.275 12.322 -5.059 1.00 91.19 283 VAL A CA 1
ATOM 2072 C C . VAL A 1 283 ? -16.682 12.603 -4.541 1.00 91.19 283 VAL A C 1
ATOM 2074 O O . VAL A 1 283 ? -17.448 13.225 -5.274 1.00 91.19 283 VAL A O 1
ATOM 2077 N N . GLU A 1 284 ? -16.990 12.220 -3.300 1.00 88.56 284 GLU A N 1
ATOM 2078 C CA . GLU A 1 284 ? -18.294 12.367 -2.636 1.00 88.56 284 GLU A CA 1
ATOM 2079 C C . GLU A 1 284 ? -19.438 11.638 -3.369 1.00 88.56 284 GLU A C 1
ATOM 2081 O O . GLU A 1 284 ? -20.574 12.109 -3.433 1.00 88.56 284 GLU A O 1
ATOM 2086 N N . LYS A 1 285 ? -19.151 10.457 -3.929 1.00 88.88 285 LYS A N 1
ATOM 2087 C CA . LYS A 1 285 ? -20.138 9.600 -4.599 1.00 88.88 285 LYS A CA 1
ATOM 2088 C C . LYS A 1 285 ? -20.339 8.315 -3.805 1.00 88.88 285 LYS A C 1
ATOM 2090 O O . LYS A 1 285 ? -19.384 7.608 -3.507 1.00 88.88 285 LYS A O 1
ATOM 2095 N N . ARG A 1 286 ? -21.599 7.971 -3.517 1.00 87.81 286 ARG A N 1
ATOM 2096 C CA . ARG A 1 286 ? -21.940 6.706 -2.851 1.00 87.81 286 ARG A CA 1
ATOM 2097 C C . ARG A 1 286 ? -21.521 5.522 -3.726 1.00 87.81 286 ARG A C 1
ATOM 2099 O O . ARG A 1 286 ? -21.925 5.448 -4.885 1.00 87.81 286 ARG A O 1
ATOM 2106 N N . VAL A 1 287 ? -20.755 4.609 -3.139 1.00 88.25 287 VAL A N 1
ATOM 2107 C CA . VAL A 1 287 ? -20.246 3.381 -3.761 1.00 88.25 287 VAL A CA 1
ATOM 2108 C C . VAL A 1 287 ? -20.856 2.176 -3.048 1.00 88.25 287 VAL A C 1
ATOM 2110 O O . VAL A 1 287 ? -20.951 2.167 -1.820 1.00 88.25 287 VAL A O 1
ATOM 2113 N N . GLY A 1 288 ? -21.293 1.171 -3.809 1.00 85.25 288 GLY A N 1
ATOM 2114 C CA . GLY A 1 288 ? -21.827 -0.086 -3.271 1.00 85.25 288 GLY A CA 1
ATOM 2115 C C . GLY A 1 288 ? -21.191 -1.337 -3.885 1.00 85.25 288 GLY A C 1
ATOM 2116 O O . GLY A 1 288 ? -20.323 -1.260 -4.749 1.00 85.25 288 GLY A O 1
ATOM 2117 N N . GLY A 1 289 ? -21.668 -2.519 -3.481 1.00 87.12 289 GLY A N 1
ATOM 2118 C CA . GLY A 1 289 ? -21.132 -3.800 -3.970 1.00 87.12 289 GLY A CA 1
ATOM 2119 C C . GLY A 1 289 ? -21.268 -4.006 -5.486 1.00 87.12 289 GLY A C 1
ATOM 2120 O O . GLY A 1 289 ? -20.418 -4.648 -6.099 1.00 87.12 289 GLY A O 1
ATOM 2121 N N . GLU A 1 290 ? -22.290 -3.427 -6.126 1.00 89.69 290 GLU A N 1
ATOM 2122 C CA . GLU A 1 290 ? -22.398 -3.455 -7.592 1.00 89.69 290 GLU A CA 1
ATOM 2123 C C . GLU A 1 290 ? -21.288 -2.660 -8.284 1.00 89.69 290 GLU A C 1
ATOM 2125 O O . GLU A 1 290 ? -20.814 -3.070 -9.342 1.00 89.69 290 GLU A O 1
ATOM 2130 N N . ASP A 1 291 ? -20.883 -1.531 -7.704 1.00 92.56 291 ASP A N 1
ATOM 2131 C CA . ASP A 1 291 ? -19.822 -0.683 -8.241 1.00 92.56 291 ASP A CA 1
ATOM 2132 C C . ASP A 1 291 ? -18.470 -1.390 -8.124 1.00 92.56 291 ASP A C 1
ATOM 2134 O O . ASP A 1 291 ? -17.718 -1.426 -9.096 1.00 92.56 291 ASP A O 1
ATOM 2138 N N . VAL A 1 292 ? -18.231 -2.075 -7.000 1.00 92.12 292 VAL A N 1
ATOM 2139 C CA . VAL A 1 292 ? -17.077 -2.970 -6.836 1.00 92.12 292 VAL A CA 1
ATOM 2140 C C . VAL A 1 292 ? -17.100 -4.085 -7.883 1.00 92.12 292 VAL A C 1
ATOM 2142 O O . VAL A 1 292 ? -16.118 -4.291 -8.586 1.00 92.12 292 VAL A O 1
ATOM 2145 N N . ALA A 1 293 ? -18.233 -4.763 -8.088 1.00 94.44 293 ALA A N 1
ATOM 2146 C CA . ALA A 1 293 ? -18.328 -5.810 -9.108 1.00 94.44 293 ALA A CA 1
ATOM 2147 C C . ALA A 1 293 ? -18.068 -5.286 -10.537 1.00 94.44 293 ALA A C 1
ATOM 2149 O O . ALA A 1 293 ? -17.540 -6.018 -11.375 1.00 94.44 293 ALA A O 1
ATOM 2150 N N . ARG A 1 294 ? -18.437 -4.033 -10.844 1.00 96.06 294 ARG A N 1
ATOM 2151 C CA . ARG A 1 294 ? -18.110 -3.387 -12.129 1.00 96.06 294 ARG A CA 1
ATOM 2152 C C . ARG A 1 294 ? -16.622 -3.054 -12.237 1.00 96.06 294 ARG A C 1
ATOM 2154 O O . ARG A 1 294 ? -16.080 -3.215 -13.331 1.00 96.06 294 ARG A O 1
ATOM 2161 N N . ALA A 1 295 ? -15.992 -2.627 -11.139 1.00 95.75 295 ALA A N 1
ATOM 2162 C CA . ALA A 1 295 ? -14.554 -2.373 -11.068 1.00 95.75 295 ALA A CA 1
ATOM 2163 C C . ALA A 1 295 ? -13.756 -3.654 -11.336 1.00 95.75 295 ALA A C 1
ATOM 2165 O O . ALA A 1 295 ? -12.981 -3.700 -12.281 1.00 95.75 295 ALA A O 1
ATOM 2166 N N . LEU A 1 296 ? -14.065 -4.729 -10.609 1.00 95.75 296 LEU A N 1
ATOM 2167 C CA . LEU A 1 296 ? -13.379 -6.019 -10.735 1.00 95.75 296 LEU A CA 1
ATOM 2168 C C . LEU A 1 296 ? -13.570 -6.670 -12.110 1.00 95.75 296 LEU A C 1
ATOM 2170 O O . LEU A 1 296 ? -12.692 -7.367 -12.614 1.00 95.75 296 LEU A O 1
ATOM 2174 N N . ARG A 1 297 ? -14.715 -6.434 -12.764 1.00 97.06 297 ARG A N 1
ATOM 2175 C CA . ARG A 1 297 ? -14.901 -6.836 -14.167 1.00 97.06 297 ARG A CA 1
ATOM 2176 C C . ARG A 1 297 ? -13.994 -6.069 -15.115 1.00 97.06 297 ARG A C 1
ATOM 2178 O O . ARG A 1 297 ? -13.548 -6.651 -16.097 1.00 97.06 297 ARG A O 1
ATOM 2185 N N . ALA A 1 298 ? -13.762 -4.783 -14.870 1.00 97.25 298 ALA A N 1
ATOM 2186 C CA . ALA A 1 298 ? -12.809 -4.034 -15.673 1.00 97.25 298 ALA A CA 1
ATOM 2187 C C . ALA A 1 298 ? -11.387 -4.541 -15.438 1.00 97.25 298 ALA A C 1
ATOM 2189 O O . ALA A 1 298 ? -10.710 -4.774 -16.428 1.00 97.25 298 ALA A O 1
ATOM 2190 N N . ASP A 1 299 ? -10.988 -4.813 -14.192 1.00 96.62 299 ASP A N 1
ATOM 2191 C CA . ASP A 1 299 ? -9.657 -5.357 -13.883 1.00 96.62 299 ASP A CA 1
ATOM 2192 C C . ASP A 1 299 ? -9.442 -6.720 -14.556 1.00 96.62 299 ASP A C 1
ATOM 2194 O O . ASP A 1 299 ? -8.427 -6.954 -15.209 1.00 96.62 299 ASP A O 1
ATOM 2198 N N . GLY A 1 300 ? -10.429 -7.621 -14.462 1.00 97.25 300 GLY A N 1
ATOM 2199 C CA . GLY A 1 300 ? -10.372 -8.937 -15.101 1.00 97.25 300 GLY A CA 1
ATOM 2200 C C . GLY A 1 300 ? -10.310 -8.852 -16.628 1.00 97.25 300 GLY A C 1
ATOM 2201 O O . GLY A 1 300 ? -9.506 -9.539 -17.259 1.00 97.25 300 GLY A O 1
ATOM 2202 N N . LEU A 1 301 ? -11.110 -7.967 -17.235 1.00 97.94 301 LEU A N 1
ATOM 2203 C CA . LEU A 1 301 ? -11.067 -7.732 -18.680 1.00 97.94 301 LEU A CA 1
ATOM 2204 C C . LEU A 1 301 ? -9.740 -7.092 -19.112 1.00 97.94 301 LEU A C 1
ATOM 2206 O O . LEU A 1 301 ? -9.166 -7.514 -20.111 1.00 97.94 301 LEU A O 1
ATOM 2210 N N . ALA A 1 302 ? -9.251 -6.098 -18.373 1.00 97.12 302 ALA A N 1
ATOM 2211 C CA . ALA A 1 302 ? -7.975 -5.441 -18.623 1.00 97.12 302 ALA A CA 1
ATOM 2212 C C . ALA A 1 302 ? -6.818 -6.436 -18.528 1.00 97.12 302 ALA A C 1
ATOM 2214 O O . ALA A 1 302 ? -5.985 -6.479 -19.420 1.00 97.12 302 ALA A O 1
ATOM 2215 N N . THR A 1 303 ? -6.823 -7.293 -17.509 1.00 97.88 303 THR A N 1
ATOM 2216 C CA . THR A 1 303 ? -5.849 -8.374 -17.314 1.00 97.88 303 THR A CA 1
ATOM 2217 C C . THR A 1 303 ? -5.888 -9.389 -18.457 1.00 97.88 303 THR A C 1
ATOM 2219 O O . THR A 1 303 ? -4.847 -9.771 -18.984 1.00 97.88 303 THR A O 1
ATOM 2222 N N . PHE A 1 304 ? -7.083 -9.787 -18.907 1.00 97.94 304 PHE A N 1
ATOM 2223 C CA . PHE A 1 304 ? -7.237 -10.652 -20.079 1.00 97.94 304 PHE A CA 1
ATOM 2224 C C . PHE A 1 304 ? -6.657 -10.005 -21.347 1.00 97.94 304 PHE A C 1
ATOM 2226 O O . PHE A 1 304 ? -5.878 -10.638 -22.058 1.00 97.94 304 PHE A O 1
ATOM 2233 N N . ILE A 1 305 ? -7.007 -8.741 -21.616 1.00 96.94 305 ILE A N 1
ATOM 2234 C CA . ILE A 1 305 ? -6.473 -7.980 -22.755 1.00 96.94 305 ILE A CA 1
ATOM 2235 C C . ILE A 1 305 ? -4.953 -7.830 -22.623 1.00 96.94 305 ILE A C 1
ATOM 2237 O O . ILE A 1 305 ? -4.251 -7.998 -23.614 1.00 96.94 305 ILE A O 1
ATOM 2241 N N . GLY A 1 306 ? -4.455 -7.594 -21.407 1.00 94.94 306 GLY A N 1
ATOM 2242 C CA . GLY A 1 306 ? -3.041 -7.557 -21.053 1.00 94.94 306 GLY A CA 1
ATOM 2243 C C . GLY A 1 306 ? -2.321 -8.810 -21.507 1.00 94.94 306 GLY A C 1
ATOM 2244 O O . GLY A 1 306 ? -1.442 -8.721 -22.353 1.00 94.94 306 GLY A O 1
ATOM 2245 N N . GLY A 1 307 ? -2.750 -9.986 -21.053 1.00 95.50 307 GLY A N 1
ATOM 2246 C CA . GLY A 1 307 ? -2.113 -11.239 -21.459 1.00 95.50 307 GLY A CA 1
ATOM 2247 C C . GLY A 1 307 ? -2.176 -11.514 -22.971 1.00 95.50 307 GLY A C 1
ATOM 2248 O O . GLY A 1 307 ? -1.256 -12.116 -23.519 1.00 95.50 307 GLY A O 1
ATOM 2249 N N . VAL A 1 308 ? -3.211 -11.041 -23.678 1.00 96.75 308 VAL A N 1
ATOM 2250 C CA . VAL A 1 308 ? -3.295 -11.140 -25.151 1.00 96.75 308 VAL A CA 1
ATOM 2251 C C . VAL A 1 308 ? -2.330 -10.173 -25.844 1.00 96.75 308 VAL A C 1
ATOM 2253 O O . VAL A 1 308 ? -1.715 -10.528 -26.850 1.00 96.75 308 VAL A O 1
ATOM 2256 N N . LEU A 1 309 ? -2.187 -8.960 -25.311 1.00 95.81 309 LEU A N 1
ATOM 2257 C CA . LEU A 1 309 ? -1.330 -7.893 -25.825 1.00 95.81 309 LEU A CA 1
ATOM 2258 C C . LEU A 1 309 ? 0.034 -7.841 -25.118 1.00 95.81 309 LEU A C 1
ATOM 2260 O O . LEU A 1 309 ? 0.657 -6.790 -25.078 1.00 95.81 309 LEU A O 1
ATOM 2264 N N . ASN A 1 310 ? 0.534 -8.968 -24.603 1.00 93.31 310 ASN A N 1
ATOM 2265 C CA . ASN A 1 310 ? 1.883 -9.104 -24.031 1.00 93.31 310 ASN A CA 1
ATOM 2266 C C . ASN A 1 310 ? 2.176 -8.200 -22.810 1.00 93.31 310 ASN A C 1
ATOM 2268 O O . ASN A 1 310 ? 3.318 -7.808 -22.578 1.00 93.31 310 ASN A O 1
ATOM 2272 N N . SER A 1 311 ? 1.153 -7.895 -22.016 1.00 93.56 311 SER A N 1
ATOM 2273 C CA . SER A 1 311 ? 1.236 -7.168 -20.747 1.00 93.56 311 SER A CA 1
ATOM 2274 C C . SER A 1 311 ? 0.827 -8.053 -19.552 1.00 93.56 311 SER A C 1
ATOM 2276 O O . SER A 1 311 ? 0.677 -9.272 -19.663 1.00 93.56 311 SER A O 1
ATOM 2278 N N . PHE A 1 312 ? 0.673 -7.437 -18.386 1.00 93.75 312 PHE A N 1
ATOM 2279 C CA . PHE A 1 312 ? 0.634 -8.059 -17.067 1.00 93.75 312 PHE A CA 1
ATOM 2280 C C . PHE A 1 312 ? -0.735 -7.880 -16.377 1.00 93.75 312 PHE A C 1
ATOM 2282 O O . PHE A 1 312 ? -1.633 -7.244 -16.937 1.00 93.75 312 PHE A O 1
ATOM 2289 N N . PRO A 1 313 ? -0.940 -8.447 -15.171 1.00 96.25 313 PRO A N 1
ATOM 2290 C CA . PRO A 1 313 ? -2.162 -8.234 -14.399 1.00 96.25 313 PRO A CA 1
ATOM 2291 C C . PRO A 1 313 ? -2.397 -6.775 -14.011 1.00 96.25 313 PRO A C 1
ATOM 2293 O O . PRO A 1 313 ? -1.493 -6.111 -13.502 1.00 96.25 313 PRO A O 1
ATOM 2296 N N . TYR A 1 314 ? -3.632 -6.308 -14.198 1.00 95.19 314 TYR A N 1
ATOM 2297 C CA . TYR A 1 314 ? -4.040 -4.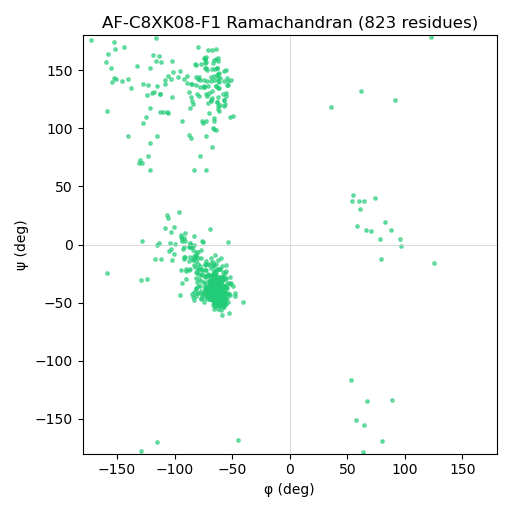926 -13.950 1.00 95.19 314 TYR A CA 1
ATOM 2298 C C . TYR A 1 314 ? -4.881 -4.787 -12.680 1.00 95.19 314 TYR A C 1
ATOM 2300 O O . TYR A 1 314 ? -5.701 -5.646 -12.360 1.00 95.19 314 TYR A O 1
ATOM 2308 N N . THR A 1 315 ? -4.695 -3.662 -11.995 1.00 94.31 315 THR A N 1
ATOM 2309 C CA . THR A 1 315 ? -5.467 -3.230 -10.823 1.00 94.31 315 THR A CA 1
ATOM 2310 C C . THR A 1 315 ? -5.638 -1.707 -10.839 1.00 94.31 315 THR A C 1
ATOM 2312 O O . THR A 1 315 ? -5.010 -1.003 -11.640 1.00 94.31 315 THR A O 1
ATOM 2315 N N . CYS A 1 316 ? -6.491 -1.171 -9.966 1.00 92.19 316 CYS A N 1
ATOM 2316 C CA . CYS A 1 316 ? -6.523 0.265 -9.695 1.00 92.19 316 CYS A CA 1
ATOM 2317 C C . CYS A 1 316 ? -5.206 0.722 -9.054 1.00 92.19 316 CYS A C 1
ATOM 2319 O O . CYS A 1 316 ? -4.667 0.047 -8.188 1.00 92.19 316 CYS A O 1
ATOM 2321 N N . PHE A 1 317 ? -4.675 1.857 -9.508 1.00 87.75 317 PHE A N 1
ATOM 2322 C CA . PHE A 1 317 ? -3.403 2.381 -9.015 1.00 87.75 317 PHE A CA 1
ATOM 2323 C C . PHE A 1 317 ? -3.638 3.382 -7.874 1.00 87.75 317 PHE A C 1
ATOM 2325 O O . PHE A 1 317 ? -4.091 4.513 -8.111 1.00 87.75 317 PHE A O 1
ATOM 2332 N N . ALA A 1 318 ? -3.348 2.967 -6.639 1.00 78.94 318 ALA A N 1
ATOM 2333 C CA . ALA A 1 318 ? -3.667 3.699 -5.411 1.00 78.94 318 ALA A CA 1
ATOM 2334 C C . ALA A 1 318 ? -2.992 5.085 -5.322 1.00 78.94 318 ALA A C 1
ATOM 2336 O O . ALA A 1 318 ? -3.576 6.053 -4.824 1.00 78.94 318 ALA A O 1
ATOM 2337 N N . GLU A 1 319 ? -1.789 5.250 -5.871 1.00 80.94 319 GLU A N 1
ATOM 2338 C CA . GLU A 1 319 ? -1.060 6.523 -5.886 1.00 80.94 319 GLU A CA 1
ATOM 2339 C C . GLU A 1 319 ? -1.830 7.598 -6.664 1.00 80.94 319 GLU A C 1
ATOM 2341 O O . GLU A 1 319 ? -1.885 8.772 -6.274 1.00 80.94 319 GLU A O 1
ATOM 2346 N N . ASN A 1 320 ? -2.511 7.188 -7.736 1.00 85.25 320 ASN A N 1
ATOM 2347 C CA . ASN A 1 320 ? -3.324 8.087 -8.542 1.00 85.25 320 ASN A CA 1
ATOM 2348 C C . ASN A 1 320 ? -4.616 8.497 -7.823 1.00 85.25 320 ASN A C 1
ATOM 2350 O O . ASN A 1 320 ? -5.091 9.613 -8.044 1.00 85.25 320 ASN A O 1
ATOM 2354 N N . VAL A 1 321 ? -5.141 7.671 -6.912 1.00 84.81 321 VAL A N 1
ATOM 2355 C CA . VAL A 1 321 ? -6.238 8.052 -6.004 1.00 84.81 321 VAL A CA 1
ATOM 2356 C C . VAL A 1 321 ? -5.788 9.187 -5.077 1.00 84.81 321 VAL A C 1
ATOM 2358 O O . VAL A 1 321 ? -6.497 10.187 -4.907 1.00 84.81 321 VAL A O 1
ATOM 2361 N N . GLY A 1 322 ? -4.561 9.098 -4.551 1.00 79.56 322 GLY A N 1
ATOM 2362 C CA . GLY A 1 322 ? -3.923 10.169 -3.783 1.00 79.56 322 GLY A CA 1
ATOM 2363 C C . GLY A 1 322 ? -3.810 11.481 -4.570 1.00 79.56 322 GLY A C 1
ATOM 2364 O O . GLY A 1 322 ? -4.121 12.555 -4.044 1.00 79.56 322 GLY A O 1
ATOM 2365 N N . LEU A 1 323 ? -3.459 11.412 -5.858 1.00 85.00 323 LEU A N 1
ATOM 2366 C CA . LEU A 1 323 ? -3.398 12.592 -6.726 1.00 85.00 323 LEU A CA 1
ATOM 2367 C C . LEU A 1 323 ? -4.770 13.261 -6.909 1.00 85.00 323 LEU A C 1
ATOM 2369 O O . LEU A 1 323 ? -4.854 14.492 -6.885 1.00 85.00 323 LEU A O 1
ATOM 2373 N N . VAL A 1 324 ? -5.856 12.489 -7.041 1.00 88.50 324 VAL A N 1
ATOM 2374 C CA . VAL A 1 324 ? -7.225 13.042 -7.114 1.00 88.50 324 VAL A CA 1
ATOM 2375 C C . VAL A 1 324 ? -7.563 13.810 -5.833 1.00 88.50 324 VAL A C 1
ATOM 2377 O O . VAL A 1 324 ? -8.111 14.915 -5.899 1.00 88.50 324 VAL A O 1
ATOM 2380 N N . ARG A 1 325 ? -7.175 13.282 -4.665 1.00 84.75 325 ARG A N 1
ATOM 2381 C CA . ARG A 1 325 ? -7.364 13.953 -3.368 1.00 84.75 325 ARG A CA 1
ATOM 2382 C C . ARG A 1 325 ? -6.609 15.282 -3.286 1.00 84.75 325 ARG A C 1
ATOM 2384 O O . ARG A 1 325 ? -7.167 16.274 -2.818 1.00 84.75 325 ARG A O 1
ATOM 2391 N N . LEU A 1 326 ? -5.361 15.312 -3.754 1.00 83.38 326 LEU A N 1
ATOM 2392 C CA . LEU A 1 326 ? -4.505 16.503 -3.714 1.00 83.38 326 LEU A CA 1
ATOM 2393 C C . LEU A 1 326 ? -4.944 17.579 -4.716 1.00 83.38 326 LEU A C 1
ATOM 2395 O O . LEU A 1 326 ? -4.994 18.760 -4.378 1.00 83.38 326 LEU A O 1
ATOM 2399 N N . THR A 1 327 ? -5.270 17.182 -5.947 1.00 87.06 327 THR A N 1
ATOM 2400 C CA . THR A 1 327 ? -5.643 18.110 -7.031 1.00 87.06 327 THR A CA 1
ATOM 2401 C C . THR A 1 327 ? -7.088 18.586 -6.944 1.00 87.06 327 THR A C 1
ATOM 2403 O O . THR A 1 327 ? -7.428 19.617 -7.525 1.00 87.06 327 THR A O 1
ATOM 2406 N N . ARG A 1 328 ? -7.951 17.841 -6.239 1.00 85.19 328 ARG A N 1
ATOM 2407 C CA . ARG A 1 328 ? -9.409 18.043 -6.176 1.00 85.19 328 ARG A CA 1
ATOM 2408 C C . ARG A 1 328 ? -10.101 17.981 -7.545 1.00 85.19 328 ARG A C 1
ATOM 2410 O O . ARG A 1 328 ? -11.258 18.388 -7.676 1.00 85.19 328 ARG A O 1
ATOM 2417 N N . VAL A 1 329 ? -9.433 17.451 -8.571 1.00 90.38 329 VAL A N 1
ATOM 2418 C CA . VAL A 1 329 ? -10.005 17.272 -9.908 1.00 90.38 329 VAL A CA 1
ATOM 2419 C C . VAL A 1 329 ? -10.709 15.917 -9.965 1.00 90.38 329 VAL A C 1
ATOM 2421 O O . VAL A 1 329 ? -10.105 14.888 -10.235 1.00 90.38 329 VAL A O 1
ATOM 2424 N N . LYS A 1 330 ? -12.021 15.919 -9.706 1.00 93.31 330 LYS A N 1
ATOM 2425 C CA . LYS A 1 330 ? -12.836 14.696 -9.543 1.00 93.31 330 LYS A CA 1
ATOM 2426 C C . LYS A 1 330 ? -13.291 14.040 -10.862 1.00 93.31 330 LYS A C 1
ATOM 2428 O O . LYS A 1 330 ? -13.895 12.971 -10.833 1.00 93.31 330 LYS A O 1
ATOM 2433 N N . SER A 1 331 ? -13.082 14.689 -12.011 1.00 95.69 331 SER A N 1
ATOM 2434 C CA . SER A 1 331 ? -13.639 14.252 -13.303 1.00 95.69 331 SER A CA 1
ATOM 2435 C C . SER A 1 331 ? -13.014 12.942 -13.788 1.00 95.69 331 SER A C 1
ATOM 2437 O O . SER A 1 331 ? -11.808 12.870 -14.014 1.00 95.69 331 SER A O 1
ATOM 2439 N N . ARG A 1 332 ? -13.839 11.924 -14.067 1.00 95.19 332 ARG A N 1
ATOM 2440 C CA . ARG A 1 332 ? -13.366 10.638 -14.618 1.00 95.19 332 ARG A CA 1
ATOM 2441 C C . ARG A 1 332 ? -12.780 10.763 -16.030 1.00 95.19 332 ARG A C 1
ATOM 2443 O O . ARG A 1 332 ? -11.960 9.950 -16.438 1.00 95.19 332 ARG A O 1
ATOM 2450 N N . TYR A 1 333 ? -13.182 11.792 -16.780 1.00 96.38 333 TYR A N 1
ATOM 2451 C CA . TYR A 1 333 ? -12.700 12.016 -18.146 1.00 96.38 333 TYR A CA 1
ATOM 2452 C C . TYR A 1 333 ? -11.259 12.526 -18.189 1.00 96.38 333 TYR A C 1
ATOM 2454 O O . TYR A 1 333 ? -10.611 12.410 -19.224 1.00 96.38 333 TYR A O 1
ATOM 2462 N N . VAL A 1 334 ? -10.741 13.049 -17.074 1.00 96.12 334 VAL A N 1
ATOM 2463 C CA . VAL A 1 334 ? -9.313 13.357 -16.933 1.00 96.12 334 VAL A CA 1
ATOM 2464 C C . VAL A 1 334 ? -8.488 12.073 -16.984 1.00 96.12 334 VAL A C 1
ATOM 2466 O O . VAL A 1 334 ? -7.505 12.009 -17.716 1.00 96.12 334 VAL A O 1
ATOM 2469 N N . VAL A 1 335 ? -8.932 11.027 -16.284 1.00 95.19 335 VAL A N 1
ATOM 2470 C CA . VAL A 1 335 ? -8.283 9.710 -16.325 1.00 95.19 335 VAL A CA 1
ATOM 2471 C C . VAL A 1 335 ? -8.461 9.044 -17.689 1.00 95.19 335 VAL A C 1
ATOM 2473 O O . VAL A 1 335 ? -7.517 8.458 -18.209 1.00 95.19 335 VAL A O 1
ATOM 2476 N N . ALA A 1 336 ? -9.621 9.203 -18.332 1.00 96.44 336 ALA A N 1
ATOM 2477 C CA . ALA A 1 336 ? -9.799 8.745 -19.711 1.00 96.44 336 ALA A CA 1
ATOM 2478 C C . ALA A 1 336 ? -8.823 9.442 -20.682 1.00 96.44 336 ALA A C 1
ATOM 2480 O O . ALA A 1 336 ? -8.237 8.785 -21.538 1.00 96.44 336 ALA A O 1
ATOM 2481 N N . ALA A 1 337 ? -8.600 10.754 -20.526 1.00 97.19 337 ALA A N 1
ATOM 2482 C CA . ALA A 1 337 ? -7.605 11.492 -21.305 1.00 97.19 337 ALA A CA 1
ATOM 2483 C C . ALA A 1 337 ? -6.175 11.006 -21.017 1.00 97.19 337 ALA A C 1
ATOM 2485 O O . ALA A 1 337 ? -5.404 10.826 -21.955 1.00 97.19 337 ALA A O 1
ATOM 2486 N N . ALA A 1 338 ? -5.840 10.723 -19.752 1.00 96.31 338 ALA A N 1
ATOM 2487 C CA . ALA A 1 338 ? -4.575 10.080 -19.389 1.00 96.31 338 ALA A CA 1
ATOM 2488 C C . ALA A 1 338 ? -4.404 8.730 -20.106 1.00 96.31 338 ALA A C 1
ATOM 2490 O O . ALA A 1 338 ? -3.348 8.470 -20.674 1.00 96.31 338 ALA A O 1
ATOM 2491 N N . GLY A 1 339 ? -5.462 7.915 -20.174 1.00 96.75 339 GLY A N 1
ATOM 2492 C CA . GLY A 1 339 ? -5.458 6.656 -20.920 1.00 96.75 339 GLY A CA 1
ATOM 2493 C C . GLY A 1 339 ? -5.186 6.834 -22.416 1.00 96.75 339 GLY A C 1
ATOM 2494 O O . GLY A 1 339 ? -4.400 6.084 -22.988 1.00 96.75 339 GLY A O 1
ATOM 2495 N N . VAL A 1 340 ? -5.750 7.872 -23.042 1.00 97.19 340 VAL A N 1
ATOM 2496 C CA . VAL A 1 340 ? -5.438 8.217 -24.441 1.00 97.19 340 VAL A CA 1
ATOM 2497 C C . VAL A 1 340 ? -3.965 8.595 -24.600 1.00 97.19 340 VAL A C 1
ATOM 2499 O O . VAL A 1 340 ? -3.318 8.116 -25.527 1.00 97.19 340 VAL A O 1
ATOM 2502 N N . PHE A 1 341 ? -3.404 9.406 -23.700 1.00 96.62 341 PHE A N 1
ATOM 2503 C CA . PHE A 1 341 ? -1.978 9.739 -23.748 1.00 96.62 341 PHE A CA 1
ATOM 2504 C C . PHE A 1 341 ? -1.084 8.509 -23.573 1.00 96.62 341 PHE A C 1
ATOM 2506 O O . PHE A 1 341 ? -0.100 8.388 -24.293 1.00 96.62 341 PHE A O 1
ATOM 2513 N N . MET A 1 342 ? -1.431 7.577 -22.681 1.00 95.31 342 MET A N 1
ATOM 2514 C CA . MET A 1 342 ? -0.671 6.334 -22.503 1.00 95.31 342 MET A CA 1
ATOM 2515 C C . MET A 1 342 ? -0.722 5.439 -23.744 1.00 95.31 342 MET A C 1
ATOM 2517 O O . MET A 1 342 ? 0.315 4.923 -24.146 1.00 95.31 342 MET A O 1
ATOM 2521 N N . ILE A 1 343 ? -1.876 5.342 -24.418 1.00 95.94 343 ILE A N 1
ATOM 2522 C CA . ILE A 1 343 ? -1.983 4.672 -25.725 1.00 95.94 343 ILE A CA 1
ATOM 2523 C C . ILE A 1 343 ? -1.032 5.321 -26.734 1.00 95.94 343 ILE A C 1
ATOM 2525 O O . ILE A 1 343 ? -0.258 4.624 -27.380 1.00 95.94 343 ILE A O 1
ATOM 2529 N N . LEU A 1 344 ? -1.052 6.653 -26.847 1.00 95.00 344 LEU A N 1
ATOM 2530 C CA . LEU A 1 344 ? -0.187 7.372 -27.784 1.00 95.00 344 LEU A CA 1
ATOM 2531 C C . LEU A 1 344 ? 1.301 7.165 -27.476 1.00 95.00 344 LEU A C 1
ATOM 2533 O O . LEU A 1 344 ? 2.078 6.958 -28.401 1.00 95.00 344 LEU A O 1
ATOM 2537 N N . ILE A 1 345 ? 1.696 7.194 -26.200 1.00 92.88 345 ILE A N 1
ATOM 2538 C CA . ILE A 1 345 ? 3.085 6.961 -25.779 1.00 92.88 345 ILE A CA 1
ATOM 2539 C C . ILE A 1 345 ? 3.490 5.503 -26.036 1.00 92.88 345 ILE A C 1
ATOM 2541 O O . ILE A 1 345 ? 4.566 5.269 -26.577 1.00 92.88 345 ILE A O 1
ATOM 2545 N N . GLY A 1 346 ? 2.626 4.533 -25.725 1.00 92.06 346 GLY A N 1
ATOM 2546 C CA . GLY A 1 346 ? 2.878 3.109 -25.975 1.00 92.06 346 GLY A CA 1
ATOM 2547 C C . GLY A 1 346 ? 3.005 2.760 -27.462 1.00 92.06 346 GLY A C 1
ATOM 2548 O O . GLY A 1 346 ? 3.643 1.774 -27.811 1.00 92.06 346 GLY A O 1
ATOM 2549 N N . MET A 1 347 ? 2.468 3.593 -28.357 1.00 93.25 347 MET A N 1
ATOM 2550 C CA . MET A 1 347 ? 2.638 3.445 -29.808 1.00 93.25 347 MET A CA 1
ATOM 2551 C C . MET A 1 347 ? 3.954 4.039 -30.343 1.00 93.25 347 MET A C 1
ATOM 2553 O O . MET A 1 347 ? 4.206 3.985 -31.550 1.00 93.25 347 MET A O 1
ATOM 2557 N N . ILE A 1 348 ? 4.791 4.622 -29.476 1.00 93.06 348 ILE A N 1
ATOM 2558 C CA . ILE A 1 348 ? 6.064 5.265 -29.826 1.00 93.06 348 ILE A CA 1
ATOM 2559 C C . ILE A 1 348 ? 7.210 4.467 -29.183 1.00 93.06 348 ILE A C 1
ATOM 2561 O O . ILE A 1 348 ? 7.607 4.767 -28.056 1.00 93.06 348 ILE A O 1
ATOM 2565 N N . PRO A 1 349 ? 7.819 3.495 -29.893 1.00 88.50 349 PRO A N 1
ATOM 2566 C CA . PRO A 1 349 ? 8.864 2.648 -29.322 1.00 88.50 349 PRO A CA 1
ATOM 2567 C C . PRO A 1 349 ? 10.082 3.386 -28.775 1.00 88.50 349 PRO A C 1
ATOM 2569 O O . PRO A 1 349 ? 10.718 2.917 -27.834 1.00 88.50 349 PRO A O 1
ATOM 2572 N N . LYS A 1 350 ? 10.378 4.578 -29.304 1.00 90.50 350 LYS A N 1
ATOM 2573 C CA . LYS A 1 350 ? 11.414 5.464 -28.755 1.00 90.50 350 LYS A CA 1
ATOM 2574 C C . LYS A 1 350 ? 11.166 5.859 -27.296 1.00 90.50 350 LYS A C 1
ATOM 2576 O O . LYS A 1 350 ? 12.135 6.079 -26.576 1.00 90.50 350 LYS A O 1
ATOM 2581 N N . ALA A 1 351 ? 9.909 5.953 -26.857 1.00 87.00 351 ALA A N 1
ATOM 2582 C CA . ALA A 1 351 ? 9.586 6.218 -25.458 1.00 87.00 351 ALA A CA 1
ATOM 2583 C C . ALA A 1 351 ? 9.988 5.028 -24.572 1.00 87.00 351 ALA A C 1
ATOM 2585 O O . ALA A 1 351 ? 10.661 5.227 -23.562 1.00 87.00 351 ALA A O 1
ATOM 2586 N N . GLY A 1 352 ? 9.677 3.797 -24.995 1.00 86.62 352 GLY A N 1
ATOM 2587 C CA . GLY A 1 352 ? 10.157 2.579 -24.338 1.00 86.62 352 GLY A CA 1
ATOM 2588 C C . GLY A 1 352 ? 11.685 2.464 -24.341 1.00 86.62 352 GLY A C 1
ATOM 2589 O O . GLY A 1 352 ? 12.272 2.147 -23.312 1.00 86.62 352 GLY A O 1
ATOM 2590 N N . ALA A 1 353 ? 12.346 2.810 -25.451 1.00 88.56 353 ALA A N 1
ATOM 2591 C CA . ALA A 1 353 ? 13.809 2.821 -25.556 1.00 88.56 353 ALA A CA 1
ATOM 2592 C C . ALA A 1 353 ? 14.470 3.814 -24.593 1.00 88.56 353 ALA A C 1
ATOM 2594 O O . ALA A 1 353 ? 15.469 3.478 -23.965 1.00 88.56 353 ALA A O 1
ATOM 2595 N N . LEU A 1 354 ? 13.887 5.006 -24.425 1.00 89.00 354 LEU A N 1
ATOM 2596 C CA . LEU A 1 354 ? 14.351 5.992 -23.447 1.00 89.00 354 LEU A CA 1
ATOM 2597 C C . LEU A 1 354 ? 14.313 5.443 -22.019 1.00 89.00 354 LEU A C 1
ATOM 2599 O O . LEU A 1 354 ? 15.241 5.672 -21.249 1.00 89.00 354 LEU A O 1
ATOM 2603 N N . VAL A 1 355 ? 13.254 4.713 -21.676 1.00 88.69 355 VAL A N 1
ATOM 2604 C CA . VAL A 1 355 ? 13.107 4.089 -20.359 1.00 88.69 355 VAL A CA 1
ATOM 2605 C C . VAL A 1 355 ? 14.056 2.902 -20.193 1.00 88.69 355 VAL A C 1
ATOM 2607 O O . VAL A 1 355 ? 14.675 2.763 -19.144 1.00 88.69 355 VAL A O 1
ATOM 2610 N N . ALA A 1 356 ? 14.230 2.077 -21.225 1.00 87.62 356 ALA A N 1
ATOM 2611 C CA . ALA A 1 356 ? 15.156 0.945 -21.198 1.00 87.62 356 ALA A CA 1
ATOM 2612 C C . ALA A 1 356 ? 16.639 1.371 -21.120 1.00 87.62 356 ALA A C 1
ATOM 2614 O O . ALA A 1 356 ? 17.484 0.572 -20.733 1.00 87.62 356 ALA A O 1
ATOM 2615 N N . SER A 1 357 ? 16.963 2.627 -21.454 1.00 88.44 357 SER A N 1
ATOM 2616 C CA . SER A 1 357 ? 18.300 3.215 -21.275 1.00 88.44 357 SER A CA 1
ATOM 2617 C C . SER A 1 357 ? 18.618 3.622 -19.828 1.00 88.44 357 SER A C 1
ATOM 2619 O O . SER A 1 357 ? 19.739 4.065 -19.569 1.00 88.44 357 SER A O 1
ATOM 2621 N N . ILE A 1 358 ? 17.667 3.517 -18.891 1.00 91.06 358 ILE A N 1
ATOM 2622 C CA . ILE A 1 358 ? 17.896 3.840 -17.477 1.00 91.06 358 ILE A CA 1
ATOM 2623 C C . ILE A 1 358 ? 18.860 2.804 -16.873 1.00 91.06 358 ILE A C 1
ATOM 2625 O O . ILE A 1 358 ? 18.554 1.611 -16.890 1.00 91.06 358 ILE A O 1
ATOM 2629 N N . PRO A 1 359 ? 20.001 3.224 -16.295 1.00 90.56 359 PRO A N 1
ATOM 2630 C CA . PRO A 1 359 ? 20.926 2.300 -15.649 1.00 90.56 359 PRO A CA 1
ATOM 2631 C C . PRO A 1 359 ? 20.279 1.570 -14.459 1.00 90.56 359 PRO A C 1
ATOM 2633 O O . PRO A 1 359 ? 19.606 2.228 -13.654 1.00 90.56 359 PRO A O 1
ATOM 2636 N N . PRO A 1 360 ? 20.543 0.263 -14.260 1.00 90.38 360 PRO A N 1
ATOM 2637 C CA . PRO A 1 360 ? 19.966 -0.495 -13.148 1.00 90.38 360 PRO A CA 1
ATOM 2638 C C . PRO A 1 360 ? 20.197 0.143 -11.766 1.00 90.38 360 PRO A C 1
ATOM 2640 O O . PRO A 1 360 ? 19.229 0.252 -11.015 1.00 90.38 360 PRO A O 1
ATOM 2643 N N . PRO A 1 361 ? 21.387 0.697 -11.432 1.00 93.19 361 PRO A N 1
ATOM 2644 C CA . PRO A 1 361 ? 21.584 1.351 -10.135 1.00 93.19 361 PRO A CA 1
ATOM 2645 C C . PRO A 1 361 ? 20.674 2.562 -9.887 1.00 93.19 361 PRO A C 1
ATOM 2647 O O . PRO A 1 361 ? 20.199 2.769 -8.770 1.00 93.19 361 PRO A O 1
ATOM 2650 N N . VAL A 1 362 ? 20.395 3.358 -10.928 1.00 94.50 362 VAL A N 1
ATOM 2651 C CA . VAL A 1 362 ? 19.480 4.514 -10.855 1.00 94.50 362 VAL A CA 1
ATOM 2652 C C . VAL A 1 362 ? 18.053 4.030 -10.605 1.00 94.50 362 VAL A C 1
ATOM 2654 O O . VAL A 1 362 ? 17.360 4.553 -9.728 1.00 94.50 362 VAL A O 1
ATOM 2657 N N . LEU A 1 363 ? 17.632 2.991 -11.330 1.00 91.56 363 LEU A N 1
ATOM 2658 C CA . LEU A 1 363 ? 16.333 2.359 -11.127 1.00 91.56 363 LEU A CA 1
ATOM 2659 C C . LEU A 1 363 ? 16.201 1.775 -9.719 1.00 91.56 363 LEU A C 1
ATOM 2661 O O . LEU A 1 363 ? 15.189 2.019 -9.070 1.00 91.56 363 LEU A O 1
ATOM 2665 N N . GLY A 1 364 ? 17.221 1.070 -9.226 1.00 91.94 364 GLY A N 1
ATOM 2666 C CA . GLY A 1 364 ? 17.238 0.488 -7.886 1.00 91.94 364 GLY A CA 1
ATOM 2667 C C . GLY A 1 364 ? 17.027 1.540 -6.798 1.00 91.94 364 GLY A C 1
ATOM 2668 O O . GLY A 1 364 ? 16.185 1.360 -5.921 1.00 91.94 364 GLY A O 1
ATOM 2669 N N . GLY A 1 365 ? 17.696 2.695 -6.903 1.00 93.31 365 GLY A N 1
ATOM 2670 C CA . GLY A 1 365 ? 17.478 3.828 -5.996 1.00 93.31 365 GLY A CA 1
ATOM 2671 C C . GLY A 1 365 ? 16.030 4.339 -5.990 1.00 93.31 365 GLY A C 1
ATOM 2672 O O . GLY A 1 365 ? 15.458 4.591 -4.926 1.00 93.31 365 GLY A O 1
ATOM 2673 N N . ALA A 1 366 ? 15.406 4.448 -7.165 1.00 93.06 366 ALA A N 1
ATOM 2674 C CA . ALA A 1 366 ? 14.003 4.845 -7.287 1.00 93.06 366 ALA A CA 1
ATOM 2675 C C . ALA A 1 366 ? 13.030 3.764 -6.782 1.00 93.06 366 ALA A C 1
ATOM 2677 O O . ALA A 1 366 ? 12.067 4.077 -6.080 1.00 93.06 366 ALA A O 1
ATOM 2678 N N . ALA A 1 367 ? 13.285 2.495 -7.106 1.00 91.06 367 ALA A N 1
ATOM 2679 C CA . ALA A 1 367 ? 12.474 1.352 -6.705 1.00 91.06 367 ALA A CA 1
ATOM 2680 C C . ALA A 1 367 ? 12.485 1.147 -5.183 1.00 91.06 367 ALA A C 1
ATOM 2682 O O . ALA A 1 367 ? 11.428 0.917 -4.599 1.00 91.06 367 ALA A O 1
ATOM 2683 N N . ILE A 1 368 ? 13.635 1.342 -4.521 1.00 92.88 368 ILE A N 1
ATOM 2684 C CA . ILE A 1 368 ? 13.729 1.358 -3.052 1.00 92.88 368 ILE A CA 1
ATOM 2685 C C . ILE A 1 368 ? 12.780 2.414 -2.469 1.00 92.88 368 ILE A C 1
ATOM 2687 O O . ILE A 1 368 ? 12.022 2.107 -1.549 1.00 92.88 368 ILE A O 1
ATOM 2691 N N . ALA A 1 369 ? 12.766 3.634 -3.020 1.00 91.44 369 ALA A N 1
ATOM 2692 C CA . ALA A 1 369 ? 11.877 4.699 -2.550 1.00 91.44 369 ALA A CA 1
ATOM 2693 C C . ALA A 1 369 ? 10.388 4.335 -2.712 1.00 91.44 369 ALA A C 1
ATOM 2695 O O . ALA A 1 369 ? 9.590 4.544 -1.793 1.00 91.44 369 ALA A O 1
ATOM 2696 N N . MET A 1 370 ? 10.012 3.774 -3.868 1.00 89.12 370 MET A N 1
ATOM 2697 C CA . MET A 1 370 ? 8.630 3.377 -4.157 1.00 89.12 370 MET A CA 1
ATOM 2698 C C . MET A 1 370 ? 8.161 2.245 -3.243 1.00 89.12 370 MET A C 1
ATOM 2700 O O . MET A 1 370 ? 7.153 2.399 -2.557 1.00 89.12 370 MET A O 1
ATOM 2704 N N . PHE A 1 371 ? 8.904 1.140 -3.162 1.00 90.50 371 PHE A N 1
ATOM 2705 C CA . PHE A 1 371 ? 8.483 -0.023 -2.379 1.00 90.50 371 PHE A CA 1
ATOM 2706 C C . PHE A 1 371 ? 8.510 0.226 -0.870 1.00 90.50 371 PHE A C 1
ATOM 2708 O O . PHE A 1 371 ? 7.611 -0.235 -0.164 1.00 90.50 371 PHE A O 1
ATOM 2715 N N . ALA A 1 372 ? 9.458 1.028 -0.372 1.00 91.81 372 ALA A N 1
ATOM 2716 C CA . ALA A 1 372 ? 9.432 1.484 1.017 1.00 91.81 372 ALA A CA 1
ATOM 2717 C C . ALA A 1 372 ? 8.167 2.307 1.315 1.00 91.81 372 ALA A C 1
ATOM 2719 O O . ALA A 1 372 ? 7.518 2.098 2.340 1.00 91.81 372 ALA A O 1
ATOM 2720 N N . THR A 1 373 ? 7.766 3.196 0.400 1.00 88.31 373 THR A N 1
ATOM 2721 C CA . THR A 1 373 ? 6.527 3.976 0.545 1.00 88.31 373 THR A CA 1
ATOM 2722 C C . THR A 1 373 ? 5.288 3.074 0.531 1.00 88.31 373 THR A C 1
ATOM 2724 O O . THR A 1 373 ? 4.410 3.241 1.376 1.00 88.31 373 THR A O 1
ATOM 2727 N N . VAL A 1 374 ? 5.235 2.072 -0.354 1.00 88.19 374 VAL A N 1
ATOM 2728 C CA . VAL A 1 374 ? 4.150 1.070 -0.389 1.00 88.19 374 VAL A CA 1
ATOM 2729 C C . VAL A 1 374 ? 4.057 0.310 0.939 1.00 88.19 374 VAL A C 1
ATOM 2731 O O . VAL A 1 374 ? 2.967 0.177 1.496 1.00 88.19 374 VAL A O 1
ATOM 2734 N N . ALA A 1 375 ? 5.189 -0.121 1.509 1.00 92.38 375 ALA A N 1
ATOM 2735 C CA . ALA A 1 375 ? 5.207 -0.789 2.812 1.00 92.38 375 ALA A CA 1
ATOM 2736 C C . ALA A 1 375 ? 4.618 0.100 3.924 1.00 92.38 375 ALA A C 1
ATOM 2738 O O . ALA A 1 375 ? 3.822 -0.374 4.740 1.00 92.38 375 ALA A O 1
ATOM 2739 N N . VAL A 1 376 ? 4.955 1.397 3.921 1.00 92.50 376 VAL A N 1
ATOM 2740 C CA . VAL A 1 376 ? 4.413 2.390 4.862 1.00 92.50 376 VAL A CA 1
ATOM 2741 C C . VAL A 1 376 ? 2.902 2.567 4.695 1.00 92.50 376 VAL A C 1
ATOM 2743 O O . VAL A 1 376 ? 2.197 2.637 5.699 1.00 92.50 376 VAL A O 1
ATOM 2746 N N . VAL A 1 377 ? 2.372 2.586 3.469 1.00 85.50 377 VAL A N 1
ATOM 2747 C CA . VAL A 1 377 ? 0.915 2.637 3.226 1.00 85.50 377 VAL A CA 1
ATOM 2748 C C . VAL A 1 377 ? 0.209 1.404 3.806 1.00 85.50 377 VAL A C 1
ATOM 2750 O O . VAL A 1 377 ? -0.859 1.523 4.415 1.00 85.50 377 VAL A O 1
ATOM 2753 N N . GLY A 1 378 ? 0.826 0.225 3.702 1.00 88.94 378 GLY A N 1
ATOM 2754 C CA . GLY A 1 378 ? 0.336 -0.983 4.370 1.00 88.94 378 GLY A CA 1
ATOM 2755 C C . GLY A 1 378 ? 0.301 -0.833 5.894 1.00 88.94 378 GLY A C 1
ATOM 2756 O O . GLY A 1 378 ? -0.726 -1.099 6.518 1.00 88.94 378 GLY A O 1
ATOM 2757 N N . ILE A 1 379 ? 1.369 -0.288 6.491 1.00 92.88 379 ILE A N 1
ATOM 2758 C CA . ILE A 1 379 ? 1.450 -0.022 7.940 1.00 92.88 379 ILE A CA 1
ATOM 2759 C C . ILE A 1 379 ? 0.388 0.999 8.381 1.00 92.88 379 ILE A C 1
ATOM 2761 O O . ILE A 1 379 ? -0.259 0.812 9.407 1.00 92.88 379 ILE A O 1
ATOM 2765 N N . GLN A 1 380 ? 0.143 2.049 7.593 1.00 87.81 380 GLN A N 1
ATOM 2766 C CA . GLN A 1 380 ? -0.934 3.016 7.852 1.00 87.81 380 GLN A CA 1
ATOM 2767 C C . GLN A 1 380 ? -2.330 2.386 7.768 1.00 87.81 380 GLN A C 1
ATOM 2769 O O . GLN A 1 380 ? -3.257 2.820 8.448 1.00 87.81 380 GLN A O 1
ATOM 2774 N N . THR A 1 381 ? -2.507 1.360 6.937 1.00 84.88 381 THR A N 1
ATOM 2775 C CA . THR A 1 381 ? -3.761 0.597 6.894 1.00 84.88 381 THR A CA 1
ATOM 2776 C C . THR A 1 381 ? -3.902 -0.267 8.149 1.00 84.88 381 THR A C 1
ATOM 2778 O O . THR A 1 381 ? -4.971 -0.293 8.762 1.00 84.88 381 THR A O 1
ATOM 2781 N N . LEU A 1 382 ? -2.806 -0.900 8.583 1.00 90.06 382 LEU A N 1
ATOM 2782 C CA . LEU A 1 382 ? -2.739 -1.669 9.826 1.00 90.06 382 LEU A CA 1
ATOM 2783 C C . LEU A 1 382 ? -2.940 -0.811 11.078 1.00 90.06 382 LEU A C 1
ATOM 2785 O O . LEU A 1 382 ? -3.484 -1.308 12.054 1.00 90.06 382 LEU A O 1
ATOM 2789 N N . SER A 1 383 ? -2.602 0.481 11.060 1.00 90.06 383 SER A N 1
ATOM 2790 C CA . SER A 1 383 ? -2.805 1.365 12.219 1.00 90.06 383 SER A CA 1
ATOM 2791 C C . SER A 1 383 ? -4.280 1.584 12.587 1.00 90.06 383 SER A C 1
ATOM 2793 O O . SER A 1 383 ? -4.569 2.200 13.608 1.00 90.06 383 SER A O 1
ATOM 2795 N N . ARG A 1 384 ? -5.221 1.130 11.747 1.00 81.06 384 ARG A N 1
ATOM 2796 C CA . ARG A 1 384 ? -6.669 1.134 12.020 1.00 81.06 384 ARG A CA 1
ATOM 2797 C C . ARG A 1 384 ? -7.167 -0.172 12.651 1.00 81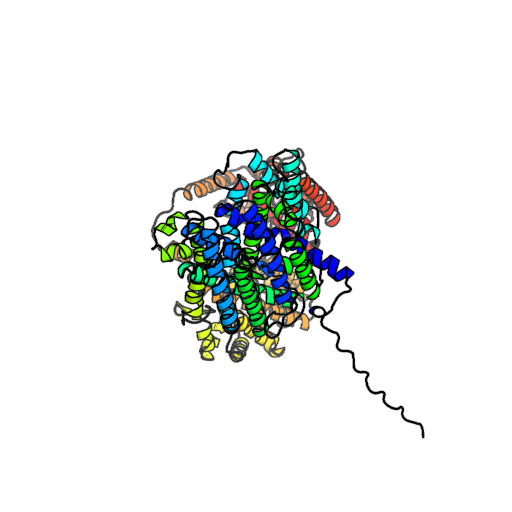.06 384 ARG A C 1
ATOM 2799 O O . ARG A 1 384 ? -8.357 -0.288 12.926 1.00 81.06 384 ARG A O 1
ATOM 2806 N N . VAL A 1 385 ? -6.296 -1.167 12.806 1.00 83.31 385 VAL A N 1
ATOM 2807 C CA . VAL A 1 385 ? -6.611 -2.485 13.368 1.00 83.31 385 VAL A CA 1
ATOM 2808 C C . VAL A 1 385 ? -6.409 -2.452 14.876 1.00 83.31 385 VAL A C 1
ATOM 2810 O O . VAL A 1 385 ? -5.425 -1.900 15.363 1.00 83.31 385 VAL A O 1
ATOM 2813 N N . ASP A 1 386 ? -7.319 -3.087 15.612 1.00 75.44 386 ASP A N 1
ATOM 2814 C CA . ASP A 1 386 ? -7.131 -3.304 17.040 1.00 75.44 386 ASP A CA 1
ATOM 2815 C C . ASP A 1 386 ? -6.127 -4.440 17.285 1.00 75.44 386 ASP A C 1
ATOM 2817 O O . ASP A 1 386 ? -6.428 -5.619 17.072 1.00 75.44 386 ASP A O 1
ATOM 2821 N N . PHE A 1 387 ? -4.919 -4.069 17.711 1.00 79.44 387 PHE A N 1
ATOM 2822 C CA . PHE A 1 387 ? -3.852 -4.999 18.079 1.00 79.44 387 PHE A CA 1
ATOM 2823 C C . PHE A 1 387 ? -3.920 -5.472 19.541 1.00 79.44 387 PHE A C 1
ATOM 2825 O O . PHE A 1 387 ? -3.091 -6.292 19.933 1.00 79.44 387 PHE A O 1
ATOM 2832 N N . HIS A 1 388 ? -4.903 -5.030 20.337 1.00 69.25 388 HIS A N 1
ATOM 2833 C CA . HIS A 1 388 ? -5.189 -5.663 21.634 1.00 69.25 388 HIS A CA 1
ATOM 2834 C C . HIS A 1 388 ? -5.816 -7.052 21.439 1.00 69.25 388 HIS A C 1
ATOM 2836 O O . HIS A 1 388 ? -5.619 -7.946 22.262 1.00 69.25 388 HIS A O 1
ATOM 2842 N N . ASP A 1 389 ? -6.507 -7.277 20.315 1.00 71.38 389 ASP A N 1
ATOM 2843 C CA . ASP A 1 389 ? -6.918 -8.614 19.895 1.00 71.38 389 ASP A CA 1
ATOM 2844 C C . ASP A 1 389 ? -5.703 -9.414 19.401 1.00 71.38 389 ASP A C 1
ATOM 2846 O O . ASP A 1 389 ? -5.195 -9.225 18.289 1.00 71.38 389 ASP A O 1
ATOM 2850 N N . HIS A 1 390 ? -5.261 -10.368 20.224 1.00 75.19 390 HIS A N 1
ATOM 2851 C CA . HIS A 1 390 ? -4.121 -11.230 19.922 1.00 75.19 390 HIS A CA 1
ATOM 2852 C C . HIS A 1 390 ? -4.266 -11.981 18.587 1.00 75.19 390 HIS A C 1
ATOM 2854 O O . HIS A 1 390 ? -3.266 -12.243 17.920 1.00 75.19 390 HIS A O 1
ATOM 2860 N N . ARG A 1 391 ? -5.495 -12.278 18.136 1.00 83.75 391 ARG A N 1
ATOM 2861 C CA . ARG A 1 391 ? -5.726 -12.927 16.834 1.00 83.75 391 ARG A CA 1
ATOM 2862 C C . ARG A 1 391 ? -5.185 -12.069 15.695 1.00 83.75 391 ARG A C 1
ATOM 2864 O O . ARG A 1 391 ? -4.531 -12.592 14.797 1.00 83.75 391 ARG A O 1
ATOM 2871 N N . ASN A 1 392 ? -5.392 -10.753 15.759 1.00 86.94 392 ASN A N 1
ATOM 2872 C CA . ASN A 1 392 ? -4.893 -9.818 14.752 1.00 86.94 392 ASN A CA 1
ATOM 2873 C C . ASN A 1 392 ? -3.361 -9.745 14.768 1.00 86.94 392 ASN A C 1
ATOM 2875 O O . ASN A 1 392 ? -2.742 -9.753 13.704 1.00 86.94 392 ASN A O 1
ATOM 2879 N N . VAL A 1 393 ? -2.744 -9.765 15.956 1.00 88.25 393 VAL A N 1
ATOM 2880 C CA . VAL A 1 393 ? -1.278 -9.823 16.108 1.00 88.25 393 VAL A CA 1
ATOM 2881 C C . VAL A 1 393 ? -0.711 -11.094 15.464 1.00 88.25 393 VAL A C 1
ATOM 2883 O O . VAL A 1 393 ? 0.240 -11.014 14.686 1.00 88.25 393 VAL A O 1
ATOM 2886 N N . VAL A 1 394 ? -1.316 -12.258 15.727 1.00 89.56 394 VAL A N 1
ATOM 2887 C CA . VAL A 1 394 ? -0.887 -13.550 15.162 1.00 89.56 394 VAL A CA 1
ATOM 2888 C C . VAL A 1 394 ? -1.044 -13.579 13.643 1.00 89.56 394 VAL A C 1
ATOM 2890 O O . VAL A 1 394 ? -0.128 -14.032 12.954 1.00 89.56 394 VAL A O 1
ATOM 2893 N N . ILE A 1 395 ? -2.171 -13.085 13.113 1.00 93.69 395 ILE A N 1
ATOM 2894 C CA . ILE A 1 395 ? -2.419 -12.991 11.667 1.00 93.69 395 ILE A CA 1
ATOM 2895 C C . ILE A 1 395 ? -1.311 -12.173 11.002 1.00 93.69 395 ILE A C 1
ATOM 2897 O O . ILE A 1 395 ? -0.672 -12.659 10.068 1.00 93.69 395 ILE A O 1
ATOM 2901 N N . VAL A 1 396 ? -1.048 -10.959 11.493 1.00 95.88 396 VAL A N 1
ATOM 2902 C CA . VAL A 1 396 ? -0.057 -10.050 10.899 1.00 95.88 396 VAL A CA 1
ATOM 2903 C C . VAL A 1 396 ? 1.359 -10.609 11.040 1.00 95.88 396 VAL A C 1
ATOM 2905 O O . VAL A 1 396 ? 2.071 -10.736 10.042 1.00 95.88 396 VAL A O 1
ATOM 2908 N N . GLY A 1 397 ? 1.759 -10.986 12.258 1.00 95.81 397 GLY A N 1
ATOM 2909 C CA . GLY A 1 397 ? 3.116 -11.444 12.559 1.00 95.81 397 GLY A CA 1
ATOM 2910 C C . GLY A 1 397 ? 3.496 -12.715 11.802 1.00 95.81 397 GLY A C 1
ATOM 2911 O O . GLY A 1 397 ? 4.561 -12.773 11.187 1.00 95.81 397 GLY A O 1
ATOM 2912 N N . THR A 1 398 ? 2.602 -13.707 11.767 1.00 96.38 398 THR A N 1
ATOM 2913 C CA . THR A 1 398 ? 2.857 -14.980 11.074 1.00 96.38 398 THR A CA 1
ATOM 2914 C C . THR A 1 398 ? 2.933 -14.789 9.561 1.00 96.38 398 THR A C 1
ATOM 2916 O O . THR A 1 398 ? 3.806 -15.355 8.904 1.00 96.38 398 THR A O 1
ATOM 2919 N N . SER A 1 399 ? 2.055 -13.955 9.000 1.00 96.62 399 SER A N 1
ATOM 2920 C CA . SER A 1 399 ? 2.010 -13.698 7.556 1.00 96.62 399 SER A CA 1
ATOM 2921 C C . SER A 1 399 ? 3.252 -12.962 7.060 1.00 96.62 399 SER A C 1
ATOM 2923 O O . SER A 1 399 ? 3.833 -13.366 6.054 1.00 96.62 399 SER A O 1
ATOM 2925 N N . ILE A 1 400 ? 3.697 -11.924 7.780 1.00 96.75 400 ILE A N 1
ATOM 2926 C CA . ILE A 1 400 ? 4.944 -11.211 7.462 1.00 96.75 400 ILE A CA 1
ATOM 2927 C C . ILE A 1 400 ? 6.146 -12.144 7.649 1.00 96.75 400 ILE A C 1
ATOM 2929 O O . ILE A 1 400 ? 7.007 -12.205 6.774 1.00 96.75 400 ILE A O 1
ATOM 2933 N N . GLY A 1 401 ? 6.190 -12.910 8.744 1.00 95.88 401 GLY A N 1
ATOM 2934 C CA . GLY A 1 401 ? 7.273 -13.857 9.016 1.00 95.88 401 GLY A CA 1
ATOM 2935 C C . GLY A 1 401 ? 7.447 -14.897 7.906 1.00 95.88 401 GLY A C 1
ATOM 2936 O O . GLY A 1 401 ? 8.554 -15.070 7.398 1.00 95.88 401 GLY A O 1
ATOM 2937 N N . LEU A 1 402 ? 6.357 -15.539 7.468 1.00 94.00 402 LEU A N 1
ATOM 2938 C CA . LEU A 1 402 ? 6.396 -16.515 6.372 1.00 94.00 402 LEU A CA 1
ATOM 2939 C C . LEU A 1 402 ? 6.730 -15.875 5.021 1.00 94.00 402 LEU A C 1
ATOM 2941 O O . LEU A 1 402 ? 7.500 -16.453 4.252 1.00 94.00 402 LEU A O 1
ATOM 2945 N N . ALA A 1 403 ? 6.203 -14.679 4.740 1.00 93.75 403 ALA A N 1
ATOM 2946 C CA . ALA A 1 403 ? 6.554 -13.947 3.528 1.00 93.75 403 ALA A CA 1
ATOM 2947 C C . ALA A 1 403 ? 8.060 -13.673 3.455 1.00 93.75 403 ALA A C 1
ATOM 2949 O O . ALA A 1 403 ? 8.699 -13.941 2.435 1.00 93.75 403 ALA A O 1
ATOM 2950 N N . MET A 1 404 ? 8.634 -13.171 4.550 1.00 94.06 404 MET A N 1
ATOM 2951 C CA . MET A 1 404 ? 10.054 -12.841 4.624 1.00 94.06 404 MET A CA 1
ATOM 2952 C C . MET A 1 404 ? 10.938 -14.079 4.616 1.00 94.06 404 MET A C 1
ATOM 2954 O O . MET A 1 404 ? 11.983 -14.054 3.973 1.00 94.06 404 MET A O 1
ATOM 2958 N N . PHE A 1 405 ? 10.512 -15.171 5.252 1.00 91.81 405 PHE A N 1
ATOM 2959 C CA . PHE A 1 405 ? 11.249 -16.431 5.233 1.00 91.81 405 PHE A CA 1
ATOM 2960 C C . PHE A 1 405 ? 11.502 -16.918 3.801 1.00 91.81 405 PHE A C 1
ATOM 2962 O 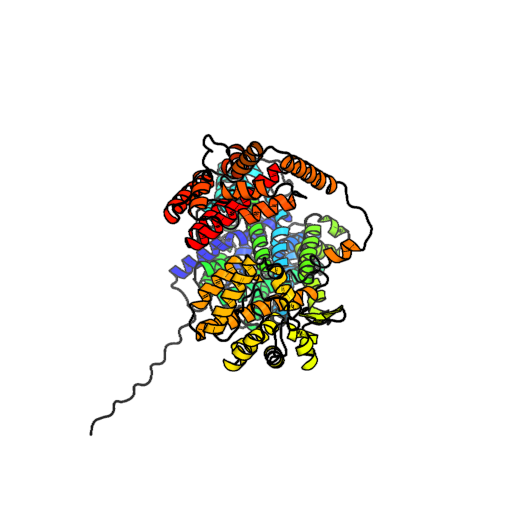O . PHE A 1 405 ? 12.649 -17.155 3.429 1.00 91.81 405 PHE A O 1
ATOM 2969 N N . VAL A 1 406 ? 10.458 -16.971 2.970 1.00 89.25 406 VAL A N 1
ATOM 2970 C CA . VAL A 1 406 ? 10.582 -17.390 1.563 1.00 89.25 406 VAL A CA 1
ATOM 2971 C C . VAL A 1 406 ? 11.322 -16.357 0.718 1.00 89.25 406 VAL A C 1
ATOM 2973 O O . VAL A 1 406 ? 12.100 -16.723 -0.157 1.00 89.25 406 VAL A O 1
ATOM 2976 N N . THR A 1 407 ? 11.107 -15.066 0.976 1.00 88.75 407 THR A N 1
ATOM 2977 C CA . THR A 1 407 ? 11.762 -13.999 0.203 1.00 88.75 407 THR A CA 1
ATOM 2978 C C . THR A 1 407 ? 13.276 -13.981 0.432 1.00 88.75 407 THR A C 1
ATOM 2980 O O . THR A 1 407 ? 14.041 -13.795 -0.510 1.00 88.75 407 THR A O 1
ATOM 2983 N N . VAL A 1 408 ? 13.720 -14.178 1.676 1.00 89.38 408 VAL A N 1
ATOM 2984 C CA . VAL A 1 408 ? 15.144 -14.162 2.048 1.00 89.38 408 VAL A CA 1
ATOM 2985 C C . VAL A 1 408 ? 15.825 -15.498 1.746 1.00 89.38 408 VAL A C 1
ATOM 2987 O O . VAL A 1 408 ? 17.019 -15.516 1.458 1.00 89.38 408 VAL A O 1
ATOM 2990 N N . GLN A 1 409 ? 15.086 -16.612 1.783 1.00 89.12 409 GLN A N 1
ATOM 2991 C CA . GLN A 1 409 ? 15.591 -17.950 1.462 1.00 89.12 409 GLN A CA 1
ATOM 2992 C C . GLN A 1 409 ? 14.775 -18.599 0.327 1.00 89.12 409 GLN A C 1
ATOM 2994 O O . GLN A 1 409 ? 13.988 -19.515 0.582 1.00 89.12 409 GLN A O 1
ATOM 2999 N N . PRO A 1 410 ? 14.977 -18.185 -0.941 1.00 80.50 410 PRO A N 1
ATOM 3000 C CA . PRO A 1 410 ? 14.208 -18.706 -2.077 1.00 80.50 410 PRO A CA 1
ATOM 3001 C C . PRO A 1 410 ? 14.346 -20.223 -2.272 1.00 80.50 410 PRO A C 1
ATOM 3003 O O . PRO A 1 410 ? 13.408 -20.891 -2.707 1.00 80.50 410 PRO A O 1
ATOM 3006 N N . ASP A 1 411 ? 15.496 -20.793 -1.899 1.00 85.25 411 ASP A N 1
ATOM 3007 C CA . ASP A 1 411 ? 15.773 -22.228 -2.023 1.00 85.25 411 ASP A CA 1
ATOM 3008 C C . ASP A 1 411 ? 14.887 -23.107 -1.132 1.00 85.25 411 ASP A C 1
ATOM 3010 O O . ASP A 1 411 ? 14.728 -24.295 -1.418 1.00 85.25 411 ASP A O 1
ATOM 3014 N N . VAL A 1 412 ? 14.243 -22.542 -0.105 1.00 85.25 412 VAL A N 1
ATOM 3015 C CA . VAL A 1 412 ? 13.263 -23.260 0.727 1.00 85.25 412 VAL A CA 1
ATOM 3016 C C . VAL A 1 412 ? 12.108 -23.801 -0.114 1.00 85.25 412 VAL A C 1
ATOM 3018 O O . VAL A 1 412 ? 11.566 -24.859 0.204 1.00 85.25 412 VAL A O 1
ATOM 3021 N N . ALA A 1 413 ? 11.767 -23.147 -1.229 1.00 80.62 413 ALA A N 1
ATOM 3022 C CA . ALA A 1 413 ? 10.746 -23.642 -2.145 1.00 80.62 413 ALA A CA 1
ATOM 3023 C C . ALA A 1 413 ? 11.075 -25.048 -2.678 1.00 80.62 413 ALA A C 1
ATOM 3025 O O . ALA A 1 413 ? 10.168 -25.840 -2.904 1.00 80.62 413 ALA A O 1
ATOM 3026 N N . LYS A 1 414 ? 12.355 -25.422 -2.799 1.00 84.56 414 LYS A N 1
ATOM 3027 C CA . LYS A 1 414 ? 12.769 -26.761 -3.258 1.00 84.56 414 LYS A CA 1
ATOM 3028 C C . LYS A 1 414 ? 12.399 -27.878 -2.276 1.00 84.56 414 LYS A C 1
ATOM 3030 O O . LYS A 1 414 ? 12.420 -29.045 -2.657 1.00 84.56 414 LYS A O 1
ATOM 3035 N N . ALA A 1 415 ? 12.050 -27.542 -1.031 1.00 86.50 415 ALA A N 1
ATOM 3036 C CA . ALA A 1 415 ? 11.587 -28.509 -0.040 1.00 86.50 415 ALA A CA 1
ATOM 3037 C C . ALA A 1 415 ? 10.156 -29.012 -0.307 1.00 86.50 415 ALA A C 1
ATOM 3039 O O . ALA A 1 415 ? 9.761 -30.036 0.250 1.00 86.50 415 ALA A O 1
ATOM 3040 N N . VAL A 1 416 ? 9.375 -28.318 -1.148 1.00 85.81 416 VAL A N 1
ATOM 3041 C CA . VAL A 1 416 ? 8.030 -28.751 -1.555 1.00 85.81 416 VAL A CA 1
ATOM 3042 C C . VAL A 1 416 ? 8.039 -29.370 -2.964 1.00 85.81 416 VAL A C 1
ATOM 3044 O O . VAL A 1 416 ? 8.948 -29.098 -3.756 1.00 85.81 416 VAL A O 1
ATOM 3047 N N . PRO A 1 417 ? 7.034 -30.203 -3.314 1.00 84.88 417 PRO A N 1
ATOM 3048 C CA . PRO A 1 417 ? 6.926 -30.782 -4.654 1.00 84.88 417 PRO A CA 1
ATOM 3049 C C . PRO A 1 417 ? 6.910 -29.712 -5.753 1.00 84.88 417 PRO A C 1
ATOM 3051 O O . PRO A 1 417 ? 6.365 -28.633 -5.536 1.00 84.88 417 PRO A O 1
ATOM 3054 N N . GLU A 1 418 ? 7.416 -30.030 -6.950 1.00 78.50 418 GLU A N 1
ATOM 3055 C CA . GLU A 1 418 ? 7.570 -29.086 -8.078 1.00 78.50 418 GLU A CA 1
ATOM 3056 C C . GLU A 1 418 ? 6.317 -28.243 -8.369 1.00 78.50 418 GLU A C 1
ATOM 3058 O O . GLU A 1 418 ? 6.407 -27.031 -8.552 1.00 78.50 418 GLU A O 1
ATOM 3063 N N . TRP A 1 419 ? 5.127 -28.851 -8.327 1.00 76.62 419 TRP A N 1
ATOM 3064 C CA . TRP A 1 419 ? 3.862 -28.145 -8.568 1.00 76.62 419 TRP A CA 1
ATOM 3065 C C . TRP A 1 419 ? 3.562 -27.049 -7.531 1.00 76.62 419 TRP A C 1
ATOM 3067 O O . TRP A 1 419 ? 2.861 -26.085 -7.836 1.00 76.62 419 TRP A O 1
ATOM 3077 N N . ALA A 1 420 ? 4.075 -27.194 -6.309 1.00 82.62 420 ALA A N 1
ATOM 3078 C CA . ALA A 1 420 ? 3.860 -26.286 -5.190 1.00 82.62 420 ALA A CA 1
ATOM 3079 C C . ALA A 1 420 ? 4.924 -25.174 -5.139 1.00 82.62 420 ALA A C 1
ATOM 3081 O O . ALA A 1 420 ? 4.665 -24.108 -4.581 1.00 82.62 420 ALA A O 1
ATOM 3082 N N . GLN A 1 421 ? 6.090 -25.371 -5.763 1.00 84.06 421 GLN A N 1
ATOM 3083 C CA . GLN A 1 421 ? 7.218 -24.430 -5.700 1.00 84.06 421 GLN A CA 1
ATOM 3084 C C . GLN A 1 421 ? 6.853 -23.031 -6.202 1.00 84.06 421 GLN A C 1
ATOM 3086 O O . GLN A 1 421 ? 7.291 -22.042 -5.631 1.00 84.06 421 GLN A O 1
ATOM 3091 N N . ILE A 1 422 ? 5.991 -22.925 -7.215 1.00 82.25 422 ILE A N 1
ATOM 3092 C CA . ILE A 1 422 ? 5.548 -21.631 -7.759 1.00 82.25 422 ILE A CA 1
ATOM 3093 C C . ILE A 1 422 ? 4.704 -20.840 -6.743 1.00 82.25 422 ILE A C 1
ATOM 3095 O O . ILE A 1 422 ? 4.784 -19.614 -6.689 1.00 82.25 422 ILE A O 1
ATOM 3099 N N . ILE A 1 423 ? 3.893 -21.528 -5.935 1.00 80.19 423 ILE A N 1
ATOM 3100 C CA . ILE A 1 423 ? 2.992 -20.897 -4.958 1.00 80.19 423 ILE A CA 1
ATOM 3101 C C . ILE A 1 423 ? 3.757 -20.579 -3.670 1.00 80.19 423 ILE A C 1
ATOM 3103 O O . ILE A 1 423 ? 3.675 -19.466 -3.154 1.00 80.19 423 ILE A O 1
ATOM 3107 N N . PHE A 1 424 ? 4.521 -21.550 -3.166 1.00 83.25 424 PHE A N 1
ATOM 3108 C CA . PHE A 1 424 ? 5.264 -21.433 -1.910 1.00 83.25 424 PHE A CA 1
ATOM 3109 C C . PHE A 1 424 ? 6.623 -20.744 -2.064 1.00 83.25 424 PHE A C 1
ATOM 3111 O O . PHE A 1 424 ? 7.205 -20.361 -1.059 1.00 83.25 424 PHE A O 1
ATOM 3118 N N . GLY A 1 425 ? 7.121 -20.563 -3.289 1.00 79.94 425 GLY A N 1
ATOM 3119 C CA . GLY A 1 425 ? 8.359 -19.837 -3.589 1.00 79.94 425 GLY A CA 1
ATOM 3120 C C . GLY A 1 425 ? 8.180 -18.329 -3.758 1.00 79.94 425 GLY A C 1
ATOM 3121 O O . GLY A 1 425 ? 9.157 -17.613 -3.943 1.00 79.94 425 GLY A O 1
ATOM 3122 N N . SER A 1 426 ? 6.946 -17.825 -3.672 1.00 85.75 426 SER A N 1
ATOM 3123 C CA . SER A 1 426 ? 6.652 -16.393 -3.676 1.00 85.75 426 SER A CA 1
ATOM 3124 C C . SER A 1 426 ? 6.268 -15.929 -2.273 1.00 85.75 426 SER A C 1
ATOM 3126 O O . SER A 1 426 ? 5.194 -16.271 -1.776 1.00 85.75 426 SER A O 1
ATOM 3128 N N . GLY A 1 427 ? 7.110 -15.094 -1.655 1.00 88.69 427 GLY A N 1
ATOM 3129 C CA . GLY A 1 427 ? 6.827 -14.520 -0.335 1.00 88.69 427 GLY A CA 1
ATOM 3130 C C . GLY A 1 427 ? 5.523 -13.719 -0.295 1.00 88.69 427 GLY A C 1
ATOM 3131 O O . GLY A 1 427 ? 4.750 -13.851 0.654 1.00 88.69 427 GLY A O 1
ATOM 3132 N N . ILE A 1 428 ? 5.219 -12.969 -1.363 1.00 90.88 428 ILE A N 1
ATOM 3133 C CA . ILE A 1 428 ? 3.958 -12.221 -1.496 1.00 90.88 428 ILE A CA 1
ATOM 3134 C C . ILE A 1 428 ? 2.759 -13.172 -1.483 1.00 90.88 428 ILE A C 1
ATOM 3136 O O . ILE A 1 428 ? 1.808 -12.953 -0.731 1.00 90.88 428 ILE A O 1
ATOM 3140 N N . THR A 1 429 ? 2.809 -14.245 -2.275 1.00 87.88 429 THR A N 1
ATOM 3141 C CA . THR A 1 429 ? 1.707 -15.215 -2.375 1.00 87.88 429 THR A CA 1
ATOM 3142 C C . THR A 1 429 ? 1.506 -15.950 -1.055 1.00 87.88 429 THR A C 1
ATOM 3144 O O . THR A 1 429 ? 0.389 -15.985 -0.539 1.00 87.88 429 THR A O 1
ATOM 3147 N N . LEU A 1 430 ? 2.582 -16.496 -0.478 1.00 90.62 430 LEU A N 1
ATOM 3148 C CA . LEU A 1 430 ? 2.513 -17.266 0.761 1.00 90.62 430 LEU A CA 1
ATOM 3149 C C . LEU A 1 430 ? 2.043 -16.411 1.938 1.00 90.62 430 LEU A C 1
ATOM 3151 O O . LEU A 1 430 ? 1.154 -16.824 2.683 1.00 90.62 430 LEU A O 1
ATOM 3155 N N . GLY A 1 431 ? 2.608 -15.216 2.097 1.00 92.50 431 GLY A N 1
ATOM 3156 C CA . GLY A 1 431 ? 2.230 -14.302 3.166 1.00 92.50 431 GLY A CA 1
ATOM 3157 C C . GLY A 1 431 ? 0.780 -13.844 3.055 1.00 92.50 431 GLY A C 1
ATOM 3158 O O . GLY A 1 431 ? 0.041 -13.875 4.036 1.00 92.50 431 GLY A O 1
ATOM 3159 N N . SER A 1 432 ? 0.335 -13.504 1.845 1.00 89.38 432 SER A N 1
ATOM 3160 C CA . SER A 1 432 ? -1.049 -13.082 1.616 1.00 89.38 432 SER A CA 1
ATOM 3161 C C . SER A 1 432 ? -2.045 -14.212 1.849 1.00 89.38 432 SER A C 1
ATOM 3163 O O . SER A 1 432 ? -3.071 -14.013 2.498 1.00 89.38 432 SER A O 1
ATOM 3165 N N . LEU A 1 433 ? -1.734 -15.418 1.367 1.00 89.88 433 LEU A N 1
ATOM 3166 C CA . LEU A 1 433 ? -2.567 -16.592 1.596 1.00 89.88 433 LEU A CA 1
ATOM 3167 C C . LEU A 1 433 ? -2.639 -16.927 3.091 1.00 89.88 433 LEU A C 1
ATOM 3169 O O . LEU A 1 433 ? -3.721 -17.215 3.595 1.00 89.88 433 LEU A O 1
ATOM 3173 N N . THR A 1 434 ? -1.517 -16.818 3.806 1.00 93.44 434 THR A N 1
ATOM 3174 C CA . THR A 1 434 ? -1.464 -16.983 5.265 1.00 93.44 434 THR A CA 1
ATOM 3175 C C . THR A 1 434 ? -2.376 -15.973 5.957 1.00 93.44 434 THR A C 1
ATOM 3177 O O . THR A 1 434 ? -3.204 -16.379 6.769 1.00 93.44 434 THR A O 1
ATOM 3180 N N . ALA A 1 435 ? -2.310 -14.689 5.594 1.00 92.75 435 ALA A N 1
ATOM 3181 C CA . ALA A 1 435 ? -3.143 -13.650 6.199 1.00 92.75 435 ALA A CA 1
ATOM 3182 C C . ALA A 1 435 ? -4.638 -13.933 5.997 1.00 92.75 435 ALA A C 1
ATOM 3184 O O . ALA A 1 435 ? -5.427 -13.851 6.939 1.00 92.75 435 ALA A O 1
ATOM 3185 N N . ILE A 1 436 ? -5.019 -14.327 4.778 1.00 89.50 436 ILE A N 1
ATOM 3186 C CA . ILE A 1 436 ? -6.402 -14.668 4.424 1.00 89.50 436 ILE A CA 1
ATOM 3187 C C . ILE A 1 436 ? -6.870 -15.910 5.190 1.00 89.50 436 ILE A C 1
ATOM 3189 O O . ILE A 1 436 ? -7.948 -15.891 5.786 1.00 89.50 436 ILE A O 1
ATOM 3193 N N . ILE A 1 437 ? -6.076 -16.985 5.188 1.00 91.06 437 ILE A N 1
ATOM 3194 C CA . ILE A 1 437 ? -6.426 -18.245 5.851 1.00 91.06 437 ILE A CA 1
ATOM 3195 C C . ILE A 1 437 ? -6.534 -18.034 7.357 1.00 91.06 437 ILE A C 1
ATOM 3197 O O . ILE A 1 437 ? -7.549 -18.408 7.933 1.00 91.06 437 ILE A O 1
ATOM 3201 N N . LEU A 1 438 ? -5.542 -17.413 7.998 1.00 92.00 438 LEU A N 1
ATOM 3202 C CA . LEU A 1 438 ? -5.575 -17.178 9.440 1.00 92.00 438 LEU A CA 1
ATOM 3203 C C . LEU A 1 438 ? -6.754 -16.283 9.831 1.00 92.00 438 LEU A C 1
ATOM 3205 O O . LEU A 1 438 ? -7.434 -16.579 10.809 1.00 92.00 438 LEU A O 1
ATOM 3209 N N . ASN A 1 439 ? -7.069 -15.252 9.042 1.00 89.69 439 ASN A N 1
ATOM 3210 C CA . ASN A 1 439 ? -8.264 -14.441 9.270 1.00 89.69 439 ASN A CA 1
ATOM 3211 C C . ASN A 1 439 ? -9.563 -15.255 9.131 1.00 89.69 439 ASN A C 1
ATOM 3213 O O . ASN A 1 439 ? -10.500 -15.080 9.910 1.00 89.69 439 ASN A O 1
ATOM 3217 N N . LEU A 1 440 ? -9.635 -16.176 8.168 1.00 87.75 440 LEU A N 1
ATOM 3218 C CA . LEU A 1 440 ? -10.774 -17.084 8.043 1.00 87.75 440 LEU A CA 1
ATOM 3219 C C . LEU A 1 440 ? -10.866 -18.029 9.253 1.00 87.75 440 LEU A C 1
ATOM 3221 O O . LEU A 1 440 ? -11.952 -18.206 9.798 1.00 87.75 440 LEU A O 1
ATOM 3225 N N . VAL A 1 441 ? -9.747 -18.605 9.699 1.00 87.44 441 VAL A N 1
ATOM 3226 C CA . VAL A 1 441 ? -9.707 -19.513 10.854 1.00 87.44 441 VAL A CA 1
ATOM 3227 C C . VAL A 1 441 ? -10.154 -18.793 12.127 1.00 87.44 441 VAL A C 1
ATOM 3229 O O . VAL A 1 441 ? -11.125 -19.217 12.748 1.00 87.44 441 VAL A O 1
ATOM 3232 N N . PHE A 1 442 ? -9.506 -17.680 12.473 1.00 82.81 442 PHE A N 1
ATOM 3233 C CA . PHE A 1 442 ? -9.702 -16.996 13.754 1.00 82.81 442 PHE A CA 1
ATOM 3234 C C . PHE A 1 442 ? -10.979 -16.156 13.855 1.00 82.81 442 PHE A C 1
ATOM 3236 O O . PHE A 1 442 ? -11.460 -15.919 14.966 1.00 82.81 442 PHE A O 1
ATOM 3243 N N . HIS A 1 443 ? -11.511 -15.670 12.729 1.00 76.75 443 HIS A N 1
ATOM 3244 C CA . HIS A 1 443 ? -12.665 -14.759 12.733 1.00 76.75 443 HIS A CA 1
ATOM 3245 C C . HIS A 1 443 ? -13.918 -15.317 12.047 1.00 76.75 443 HIS A C 1
ATOM 3247 O O . HIS A 1 443 ? -14.985 -14.733 12.206 1.00 76.75 443 HIS A O 1
ATOM 3253 N N . HIS A 1 444 ? -13.833 -16.423 11.294 1.00 74.56 444 HIS A N 1
ATOM 3254 C CA . HIS A 1 444 ? -14.981 -16.946 10.531 1.00 74.56 444 HIS A CA 1
ATOM 3255 C C . HIS A 1 444 ? -15.284 -18.438 10.740 1.00 74.56 444 HIS A C 1
ATOM 3257 O O . HIS A 1 444 ? -16.445 -18.830 10.608 1.00 74.56 444 HIS A O 1
ATOM 3263 N N . LEU A 1 445 ? -14.281 -19.279 11.018 1.00 67.06 445 LEU A N 1
ATOM 3264 C CA . LEU A 1 445 ? -14.471 -20.713 11.281 1.00 67.06 445 LEU A CA 1
ATOM 3265 C C . LEU A 1 445 ? -14.706 -21.008 12.759 1.00 67.06 445 LEU A C 1
ATOM 3267 O O . LEU A 1 445 ? -15.452 -21.939 13.074 1.00 67.06 445 LEU A O 1
ATOM 3271 N N . ASP A 1 446 ? -14.153 -20.189 13.653 1.00 51.47 446 ASP A N 1
ATOM 3272 C CA . ASP A 1 446 ? -14.573 -20.197 15.045 1.00 51.47 446 ASP A CA 1
ATOM 3273 C C . ASP A 1 446 ? -16.025 -19.703 15.137 1.00 51.47 446 ASP A C 1
ATOM 3275 O O . ASP A 1 446 ? -16.318 -18.511 15.160 1.00 51.47 446 ASP A O 1
ATOM 3279 N N . LYS A 1 447 ? -16.963 -20.652 15.256 1.00 48.31 447 LYS A N 1
ATOM 3280 C CA . LYS A 1 447 ? -18.303 -20.414 15.831 1.00 48.31 447 LYS A CA 1
ATOM 3281 C C . LYS A 1 447 ? -18.239 -20.139 17.344 1.00 48.31 447 LYS A C 1
ATOM 3283 O O . LYS A 1 447 ? -19.251 -20.212 18.034 1.00 48.31 447 LYS A O 1
ATOM 3288 N N . GLY A 1 448 ? -17.053 -19.882 17.882 1.00 46.22 448 GLY A N 1
ATOM 3289 C CA . GLY A 1 448 ? -16.849 -19.541 19.273 1.00 46.22 448 GLY A CA 1
ATOM 3290 C C . GLY A 1 448 ? -17.030 -18.048 19.450 1.00 46.22 448 GLY A C 1
ATOM 3291 O O . GLY A 1 448 ? -16.056 -17.328 19.286 1.00 46.22 448 GLY A O 1
ATOM 3292 N N . TYR A 1 449 ? -18.269 -17.648 19.764 1.00 49.00 449 TYR A N 1
ATOM 3293 C CA . TYR A 1 449 ? -18.698 -16.467 20.518 1.00 49.00 449 TYR A CA 1
ATOM 3294 C C . TYR A 1 449 ? -17.849 -15.199 20.296 1.00 49.00 449 TYR A C 1
ATOM 3296 O O . TYR A 1 449 ? -16.674 -15.197 20.641 1.00 49.00 449 TYR A O 1
ATOM 3304 N N . GLY A 1 450 ? -18.459 -14.122 19.780 1.00 53.59 450 GLY A N 1
ATOM 3305 C CA . GLY A 1 450 ? -17.838 -12.835 19.391 1.00 53.59 450 GLY A CA 1
ATOM 3306 C C . GLY A 1 450 ? -16.821 -12.178 20.360 1.00 53.59 450 GLY A C 1
ATOM 3307 O O . GLY A 1 450 ? -16.346 -12.800 21.305 1.00 53.59 450 GLY A O 1
ATOM 3308 N N . PRO A 1 451 ? -16.425 -10.908 20.147 1.00 57.91 451 PRO A N 1
ATOM 3309 C CA . PRO A 1 451 ? -15.365 -10.288 20.952 1.00 57.91 451 PRO A CA 1
ATOM 3310 C C . PRO A 1 451 ? -15.636 -10.457 22.455 1.00 57.91 451 PRO A C 1
ATOM 3312 O O . PRO A 1 451 ? -16.794 -10.449 22.880 1.00 57.91 451 PRO A O 1
ATOM 3315 N N . ALA A 1 452 ? -14.586 -10.692 23.243 1.00 62.47 452 ALA A N 1
ATOM 3316 C CA . ALA A 1 452 ? -14.694 -10.750 24.696 1.00 62.47 452 ALA A CA 1
ATOM 3317 C C . ALA A 1 452 ? -15.155 -9.378 25.216 1.00 62.47 452 ALA A C 1
ATOM 3319 O O . ALA A 1 452 ? -14.683 -8.347 24.743 1.00 62.47 452 ALA A O 1
ATOM 3320 N N . VAL A 1 453 ? -16.124 -9.369 26.130 1.00 66.62 453 VAL A N 1
ATOM 3321 C CA . VAL A 1 453 ? -16.806 -8.151 26.601 1.00 66.62 453 VAL A CA 1
ATOM 3322 C C . VAL A 1 453 ? -16.716 -7.989 28.114 1.00 66.62 453 VAL A C 1
ATOM 3324 O O . VAL A 1 453 ? -16.727 -6.865 28.599 1.00 66.62 453 VAL A O 1
ATOM 3327 N N . ALA A 1 454 ? -16.645 -9.086 28.872 1.00 62.41 454 ALA A N 1
ATOM 3328 C CA . ALA A 1 454 ? -16.490 -9.022 30.323 1.00 62.41 454 ALA A CA 1
ATOM 3329 C C . ALA A 1 454 ? -15.841 -10.293 30.895 1.00 62.41 454 ALA A C 1
ATOM 3331 O O . ALA A 1 454 ? -16.016 -11.384 30.357 1.00 62.41 454 ALA A O 1
ATOM 3332 N N . GLY A 1 455 ? -15.138 -10.189 32.021 1.00 56.44 455 GLY A N 1
ATOM 3333 C CA . GLY A 1 455 ? -14.843 -11.343 32.876 1.00 56.44 455 GLY A CA 1
ATOM 3334 C C . GLY A 1 455 ? -16.084 -11.783 33.672 1.00 56.44 455 GLY A C 1
ATOM 3335 O O . GLY A 1 455 ? -16.815 -10.950 34.213 1.00 56.44 455 GLY A O 1
ATOM 3336 N N . SER A 1 456 ? -16.342 -13.089 33.757 1.00 50.25 456 SER A N 1
ATOM 3337 C CA . SER A 1 456 ? -17.378 -13.683 34.611 1.00 50.25 456 SER A CA 1
ATOM 3338 C C . SER A 1 456 ? -16.891 -13.774 36.062 1.00 50.25 456 SER A C 1
ATOM 3340 O O . SER A 1 456 ? -15.749 -14.182 36.279 1.00 50.25 456 SER A O 1
ATOM 3342 N N . PRO A 1 457 ? -17.764 -13.550 37.066 1.00 46.53 457 PRO A N 1
ATOM 3343 C CA . PRO A 1 457 ? -17.448 -13.777 38.482 1.00 46.53 457 PRO A CA 1
ATOM 3344 C C . PRO A 1 457 ? -16.968 -15.204 38.807 1.00 46.53 457 PRO A C 1
ATOM 3346 O O . PRO A 1 457 ? -16.401 -15.436 39.867 1.00 46.53 457 PRO A O 1
ATOM 3349 N N . LYS A 1 458 ? -17.210 -16.172 37.909 1.00 46.00 458 LYS A N 1
ATOM 3350 C CA . LYS A 1 458 ? -16.794 -17.579 38.040 1.00 46.00 458 LYS A CA 1
ATOM 3351 C C . LYS A 1 458 ? -15.527 -17.933 37.237 1.00 46.00 458 LYS A C 1
ATOM 3353 O O . LYS A 1 458 ? -15.272 -19.114 37.027 1.00 46.00 458 LYS A O 1
ATOM 3358 N N . GLY A 1 459 ? -14.759 -16.946 36.761 1.00 47.75 459 GLY A N 1
ATOM 3359 C CA . GLY A 1 459 ? -13.470 -17.167 36.081 1.00 47.75 459 GLY A CA 1
ATOM 3360 C C . GLY A 1 459 ? -13.552 -17.515 34.586 1.00 47.75 459 GLY A C 1
ATOM 3361 O O . GLY A 1 459 ? -12.609 -18.072 34.035 1.00 47.75 459 GLY A O 1
ATOM 3362 N N . GLY A 1 460 ? -14.673 -17.217 33.918 1.00 57.28 460 GLY A N 1
ATOM 3363 C CA . GLY A 1 460 ? -14.859 -17.423 32.470 1.00 57.28 460 GLY A CA 1
ATOM 3364 C C . GLY A 1 460 ? -14.960 -16.116 31.674 1.00 57.28 460 GLY A C 1
ATOM 3365 O O . GLY A 1 460 ? -15.340 -15.090 32.220 1.00 57.28 460 GLY A O 1
ATOM 3366 N N . VAL A 1 461 ? -14.672 -16.145 30.372 1.00 65.69 461 VAL A N 1
ATOM 3367 C CA . VAL A 1 461 ? -14.799 -14.982 29.471 1.00 65.69 461 VAL A CA 1
ATOM 3368 C C . VAL A 1 461 ? -16.243 -14.849 28.974 1.00 65.69 461 VAL A C 1
ATOM 3370 O O . VAL A 1 461 ? -16.750 -15.761 28.323 1.00 65.69 461 VAL A O 1
ATOM 3373 N N . ILE A 1 462 ? -16.890 -13.714 29.245 1.00 71.38 462 ILE A N 1
ATOM 3374 C CA . ILE A 1 462 ? -18.189 -13.320 28.687 1.00 71.38 462 ILE A CA 1
ATOM 3375 C C . ILE A 1 462 ? -17.955 -12.643 27.339 1.00 71.38 462 ILE A C 1
ATOM 3377 O O . ILE A 1 462 ? -17.195 -11.684 27.231 1.00 71.38 462 ILE A O 1
ATOM 3381 N N . ARG A 1 463 ? -18.634 -13.125 26.303 1.00 75.25 463 ARG A N 1
ATOM 3382 C CA . ARG A 1 463 ? -18.454 -12.694 24.909 1.00 75.25 463 ARG A CA 1
ATOM 3383 C C . ARG A 1 463 ? -19.712 -12.031 24.356 1.00 75.25 463 ARG A C 1
ATOM 3385 O O . ARG A 1 463 ? -20.808 -12.298 24.838 1.00 75.25 463 ARG A O 1
ATOM 3392 N N . LEU A 1 464 ? -19.586 -11.202 23.319 1.00 78.62 464 LEU A N 1
ATOM 3393 C CA . LEU A 1 464 ? -20.682 -10.338 22.844 1.00 78.62 464 LEU A CA 1
ATOM 3394 C C . LEU A 1 464 ? -21.938 -11.112 22.422 1.00 78.62 464 LEU A C 1
ATOM 3396 O O . LEU A 1 464 ? -23.061 -10.676 22.652 1.00 78.62 464 LEU A O 1
ATOM 3400 N N . GLU A 1 465 ? -21.768 -12.299 21.847 1.00 73.00 465 GLU A N 1
ATOM 3401 C CA . GLU A 1 465 ? -22.899 -13.159 21.499 1.00 73.00 465 GLU A CA 1
ATOM 3402 C C . GLU A 1 465 ? -23.623 -13.699 22.742 1.00 73.00 465 GLU A C 1
ATOM 3404 O O . GLU A 1 465 ? -24.849 -13.790 22.752 1.00 73.00 465 GLU A O 1
ATOM 3409 N N . GLN A 1 466 ? -22.890 -14.006 23.815 1.00 76.62 466 GLN A N 1
ATOM 3410 C CA . GLN A 1 466 ? -23.499 -14.382 25.092 1.00 76.62 466 GLN A CA 1
ATOM 3411 C C . GLN A 1 466 ? -24.261 -13.191 25.669 1.00 76.62 466 GLN A C 1
ATOM 3413 O O . GLN A 1 466 ? -25.405 -13.355 26.064 1.00 76.62 466 GLN A O 1
ATOM 3418 N N . VAL A 1 467 ? -23.694 -11.982 25.604 1.00 83.88 467 VAL A N 1
ATOM 3419 C CA . VAL A 1 467 ? -24.365 -10.731 26.001 1.00 83.88 467 VAL A CA 1
ATOM 3420 C C . VAL A 1 467 ? -25.677 -10.512 25.229 1.00 83.88 467 VAL A C 1
ATOM 3422 O O . VAL A 1 467 ? -26.710 -10.176 25.816 1.00 83.88 467 VAL A O 1
ATOM 3425 N N . ASN A 1 468 ? -25.675 -10.774 23.920 1.00 85.56 468 ASN A N 1
ATOM 3426 C CA . ASN A 1 468 ? -26.874 -10.694 23.079 1.00 85.56 468 ASN A CA 1
ATOM 3427 C C . ASN A 1 468 ? -27.952 -11.724 23.451 1.00 85.56 468 ASN A C 1
ATOM 3429 O O . ASN A 1 468 ? -29.132 -11.465 23.227 1.00 85.56 468 ASN A O 1
ATOM 3433 N N . ASN A 1 469 ? -27.562 -12.846 24.057 1.00 84.19 469 ASN A N 1
ATOM 3434 C CA . ASN A 1 469 ? -28.460 -13.929 24.459 1.00 84.19 469 ASN A CA 1
ATOM 3435 C C . ASN A 1 469 ? -28.772 -13.961 25.968 1.00 84.19 469 ASN A C 1
ATOM 3437 O O . ASN A 1 469 ? -29.590 -14.775 26.390 1.00 84.19 469 ASN A O 1
ATOM 3441 N N . MET A 1 470 ? -28.162 -13.087 26.776 1.00 86.25 470 MET A N 1
ATOM 3442 C CA . MET A 1 470 ? -28.392 -13.018 28.223 1.00 86.25 470 MET A CA 1
ATOM 3443 C C . MET A 1 470 ? -29.846 -12.692 28.569 1.00 86.25 470 MET A C 1
ATOM 3445 O O . MET A 1 470 ? -30.523 -11.903 27.886 1.00 86.25 470 MET A O 1
ATOM 3449 N N . SER A 1 471 ? -30.305 -13.242 29.692 1.00 89.31 471 SER A N 1
ATOM 3450 C CA . SER A 1 471 ? -31.518 -12.750 30.340 1.00 89.31 471 SER A CA 1
ATOM 3451 C C . SER A 1 471 ? -31.310 -11.307 30.830 1.00 89.31 471 SER A C 1
ATOM 3453 O O . SER A 1 471 ? -30.180 -10.833 30.976 1.00 89.31 471 SER A O 1
ATOM 3455 N N . ARG A 1 472 ? -32.401 -10.568 31.064 1.00 89.25 472 ARG A N 1
ATOM 3456 C CA . ARG A 1 472 ? -32.321 -9.189 31.585 1.00 89.25 472 ARG A CA 1
ATOM 3457 C C . ARG A 1 472 ? -31.596 -9.144 32.932 1.00 89.25 472 ARG A C 1
ATOM 3459 O O . ARG A 1 472 ? -30.772 -8.263 33.148 1.00 89.25 472 ARG A O 1
ATOM 3466 N N . GLU A 1 473 ? -31.850 -10.130 33.785 1.00 86.38 473 GLU A N 1
ATOM 3467 C CA . GLU A 1 473 ? -31.220 -10.277 35.100 1.00 86.38 473 GLU A CA 1
ATOM 3468 C C . GLU A 1 473 ? -29.708 -10.523 34.983 1.00 86.38 473 GLU A C 1
ATOM 3470 O O . GLU A 1 473 ? -28.922 -9.864 35.659 1.00 86.38 473 GLU A O 1
ATOM 3475 N N . GLU A 1 474 ? -29.282 -11.408 34.078 1.00 83.88 474 GLU A N 1
ATOM 3476 C CA . GLU A 1 474 ? -27.861 -11.706 33.841 1.00 83.88 474 GLU A CA 1
ATOM 3477 C C . GLU A 1 474 ? -27.101 -10.510 33.260 1.00 83.88 474 GLU A C 1
ATOM 3479 O O . GLU A 1 474 ? -25.960 -10.242 33.646 1.00 83.88 474 GLU A O 1
ATOM 3484 N N . PHE A 1 475 ? -27.733 -9.770 32.346 1.00 87.94 475 PHE A N 1
ATOM 3485 C CA . PHE A 1 475 ? -27.146 -8.577 31.744 1.00 87.94 475 PHE A CA 1
ATOM 3486 C C . PHE A 1 475 ? -26.935 -7.476 32.792 1.00 87.94 475 PHE A C 1
ATOM 3488 O O . PHE A 1 475 ? -25.846 -6.905 32.880 1.00 87.94 475 PHE A O 1
ATOM 3495 N N . VAL A 1 476 ? -27.941 -7.232 33.638 1.00 89.19 476 VAL A N 1
ATOM 3496 C CA . VAL A 1 476 ? -27.848 -6.273 34.749 1.00 89.19 476 VAL A CA 1
ATOM 3497 C C . VAL A 1 476 ? -26.809 -6.715 35.778 1.00 89.19 476 VAL A C 1
ATOM 3499 O O . VAL A 1 476 ? -25.995 -5.899 36.196 1.00 89.19 476 VAL A O 1
ATOM 3502 N N . ALA A 1 477 ? -26.744 -8.001 36.128 1.00 84.69 477 ALA A N 1
ATOM 3503 C CA . ALA A 1 477 ? -25.723 -8.511 37.043 1.00 84.69 477 ALA A CA 1
ATOM 3504 C C . ALA A 1 477 ? -24.291 -8.362 36.488 1.00 84.69 477 ALA A C 1
ATOM 3506 O O . ALA A 1 477 ? -23.351 -8.134 37.246 1.00 84.69 477 ALA A O 1
ATOM 3507 N N . THR A 1 478 ? -24.115 -8.471 35.166 1.00 82.44 478 THR A N 1
ATOM 3508 C CA . THR A 1 478 ? -22.798 -8.388 34.511 1.00 82.44 478 THR A CA 1
ATOM 3509 C C . THR A 1 478 ? -22.293 -6.948 34.399 1.00 82.44 478 THR A C 1
ATOM 3511 O O . THR A 1 478 ? -21.131 -6.669 34.713 1.00 82.44 478 THR A O 1
ATOM 3514 N N . PHE A 1 479 ? -23.163 -6.040 33.944 1.00 87.94 479 PHE A N 1
ATOM 3515 C CA . PHE A 1 479 ? -22.811 -4.658 33.600 1.00 87.94 479 PHE A CA 1
ATOM 3516 C C . PHE A 1 479 ? -23.270 -3.624 34.633 1.00 87.94 479 PHE A C 1
ATOM 3518 O O . PHE A 1 479 ? -22.905 -2.459 34.519 1.00 87.94 479 PHE A O 1
ATOM 3525 N N . GLY A 1 480 ? -24.019 -4.021 35.666 1.00 84.19 480 GLY A N 1
ATOM 3526 C CA . GLY A 1 480 ? -24.504 -3.125 36.723 1.00 84.19 480 GLY A CA 1
ATOM 3527 C C . GLY A 1 480 ? -23.384 -2.342 37.408 1.00 84.19 480 GLY A C 1
ATOM 3528 O O . GLY A 1 480 ? -23.533 -1.153 37.657 1.00 84.19 480 GLY A O 1
ATOM 3529 N N . ARG A 1 481 ? -22.214 -2.969 37.588 1.00 84.75 481 ARG A N 1
ATOM 3530 C CA . ARG A 1 481 ? -21.006 -2.360 38.180 1.00 84.75 481 ARG A CA 1
ATOM 3531 C C . ARG A 1 481 ? -20.411 -1.173 37.408 1.00 84.75 481 ARG A C 1
ATOM 3533 O O . ARG A 1 481 ? -19.566 -0.450 37.940 1.00 84.75 481 ARG A O 1
ATOM 3540 N N . LEU A 1 482 ? -20.842 -0.948 36.165 1.00 86.88 482 LEU A N 1
ATOM 3541 C CA . LEU A 1 482 ? -20.440 0.226 35.385 1.00 86.88 482 LEU A CA 1
ATOM 3542 C C . LEU A 1 482 ? -20.908 1.538 36.026 1.00 86.88 482 LEU A C 1
ATOM 3544 O O . LEU A 1 482 ? -20.219 2.549 35.910 1.00 86.88 482 LEU A O 1
ATOM 3548 N N . PHE A 1 483 ? -22.048 1.513 36.719 1.00 90.00 483 PHE A N 1
ATOM 3549 C CA . PHE A 1 483 ? -22.676 2.686 37.321 1.00 90.00 483 PHE A CA 1
ATOM 3550 C C . PHE A 1 483 ? -22.837 2.495 38.832 1.00 90.00 483 PHE A C 1
ATOM 3552 O O . PHE A 1 483 ? -22.948 1.375 39.321 1.00 90.00 483 PHE A O 1
ATOM 3559 N N . GLN A 1 484 ? -22.836 3.595 39.584 1.00 83.81 484 GLN A N 1
ATOM 3560 C CA . GLN A 1 484 ? -23.194 3.581 41.005 1.00 83.81 484 GLN A CA 1
ATOM 3561 C C . GLN A 1 484 ? -24.710 3.762 41.157 1.00 83.81 484 GLN A C 1
ATOM 3563 O O . GLN A 1 484 ? -25.276 4.684 40.574 1.00 83.81 484 GLN A O 1
ATOM 3568 N N . GLY A 1 485 ? -25.359 2.910 41.955 1.00 83.38 485 GLY A N 1
ATOM 3569 C CA . GLY A 1 485 ? -26.786 3.026 42.270 1.00 83.38 485 GLY A CA 1
ATOM 3570 C C . GLY A 1 485 ? -27.725 2.296 41.291 1.00 83.38 485 GLY A C 1
ATOM 3571 O O . GLY A 1 485 ? -27.521 1.110 41.019 1.00 83.38 485 GLY A O 1
ATOM 3572 N N . PRO A 1 486 ? -28.817 2.932 40.823 1.00 84.94 486 PRO A N 1
ATOM 3573 C CA . PRO A 1 486 ? -29.899 2.243 40.129 1.00 84.94 486 PRO A CA 1
ATOM 3574 C C . PRO A 1 486 ? -29.477 1.720 38.748 1.00 84.94 486 PRO A C 1
ATOM 3576 O O . PRO A 1 486 ? -28.792 2.387 37.977 1.00 84.94 486 PRO A O 1
ATOM 3579 N N . SER A 1 487 ? -29.946 0.521 38.397 1.00 88.81 487 SER A N 1
ATOM 3580 C CA . SER A 1 487 ? -29.527 -0.202 37.184 1.00 88.81 487 SER A CA 1
ATOM 3581 C C . SER A 1 487 ? -30.253 0.211 35.897 1.00 88.81 487 SER A C 1
ATOM 3583 O O . SER A 1 487 ? -30.044 -0.408 34.854 1.00 88.81 487 SER A O 1
ATOM 3585 N N . TRP A 1 488 ? -31.073 1.268 35.924 1.00 91.31 488 TRP A N 1
ATOM 3586 C CA . TRP A 1 488 ? -31.928 1.646 34.792 1.00 91.31 488 TRP A CA 1
ATOM 3587 C C . TRP A 1 488 ? -31.134 1.956 33.507 1.00 91.31 488 TRP A C 1
ATOM 3589 O O . TRP A 1 488 ? -31.633 1.705 32.411 1.00 91.31 488 TRP A O 1
ATOM 3599 N N . VAL A 1 489 ? -29.893 2.458 33.611 1.00 91.31 489 VAL A N 1
ATOM 3600 C CA . VAL A 1 489 ? -29.025 2.730 32.444 1.00 91.31 489 VAL A CA 1
ATOM 3601 C C . VAL A 1 489 ? -28.706 1.428 31.707 1.00 91.31 489 VAL A C 1
ATOM 3603 O O . VAL A 1 489 ? -28.820 1.335 30.486 1.00 91.31 489 VAL A O 1
ATOM 3606 N N . VAL A 1 490 ? -28.357 0.395 32.473 1.00 91.62 490 VAL A N 1
ATOM 3607 C CA . VAL A 1 490 ? -28.037 -0.944 31.971 1.00 91.62 490 VAL A CA 1
ATOM 3608 C C . VAL A 1 490 ? -29.306 -1.644 31.482 1.00 91.62 490 VAL A C 1
ATOM 3610 O O . VAL A 1 490 ? -29.307 -2.268 30.423 1.00 91.62 490 VAL A O 1
ATOM 3613 N N . GLU A 1 491 ? -30.420 -1.482 32.194 1.00 91.25 491 GLU A N 1
ATOM 3614 C CA . GLU A 1 491 ? -31.722 -2.014 31.790 1.00 91.25 491 GLU A CA 1
ATOM 3615 C C . GLU A 1 491 ? -32.246 -1.417 30.481 1.00 91.25 491 GLU A C 1
ATOM 3617 O O . GLU A 1 491 ? -32.882 -2.140 29.718 1.00 91.25 491 GLU A O 1
ATOM 3622 N N . ARG A 1 492 ? -31.997 -0.133 30.199 1.00 92.31 492 ARG A N 1
ATOM 3623 C CA . ARG A 1 492 ? -32.346 0.488 28.910 1.00 92.31 492 ARG A CA 1
ATOM 3624 C C . ARG A 1 492 ? -31.403 0.050 27.803 1.00 92.31 492 ARG A C 1
ATOM 3626 O O . ARG A 1 492 ? -31.858 -0.269 26.710 1.00 92.31 492 ARG A O 1
ATOM 3633 N N . ALA A 1 493 ? -30.103 -0.037 28.089 1.00 91.56 493 ALA A N 1
ATOM 3634 C CA . ALA A 1 493 ? -29.132 -0.550 27.127 1.00 91.56 493 ALA A CA 1
ATOM 3635 C C . ALA A 1 493 ? -29.495 -1.972 26.656 1.00 91.56 493 ALA A C 1
ATOM 3637 O O . ALA A 1 493 ? -29.351 -2.277 25.475 1.00 91.56 493 ALA A O 1
ATOM 3638 N N . TYR A 1 494 ? -30.052 -2.815 27.537 1.00 91.19 494 TYR A N 1
ATOM 3639 C CA . TYR A 1 494 ? -30.547 -4.158 27.198 1.00 91.19 494 TYR A CA 1
ATOM 3640 C C . TYR A 1 494 ? -31.538 -4.179 26.021 1.00 91.19 494 TYR A C 1
ATOM 3642 O O . TYR A 1 494 ? -31.542 -5.145 25.248 1.00 91.19 494 TYR A O 1
ATOM 3650 N N . ASP A 1 495 ? -32.356 -3.133 25.872 1.00 89.88 495 ASP A N 1
ATOM 3651 C CA . ASP A 1 495 ? -33.392 -3.027 24.838 1.00 89.88 495 ASP A CA 1
ATOM 3652 C C . ASP A 1 495 ? -32.831 -2.668 23.450 1.00 89.88 495 ASP A C 1
ATOM 3654 O O . ASP A 1 495 ? -33.524 -2.827 22.447 1.00 89.88 495 ASP A O 1
ATOM 3658 N N . HIS A 1 496 ? -31.557 -2.268 23.363 1.00 86.56 496 HIS A N 1
ATOM 3659 C CA . HIS A 1 496 ? -30.857 -2.002 22.098 1.00 86.56 496 HIS A CA 1
ATOM 3660 C C . HIS A 1 496 ? -30.219 -3.249 21.466 1.00 86.56 496 HIS A C 1
ATOM 3662 O O . HIS A 1 496 ? -29.577 -3.158 20.418 1.00 86.56 496 HIS A O 1
ATOM 3668 N N . ARG A 1 497 ? -30.380 -4.423 22.086 1.00 87.94 497 ARG A N 1
ATOM 3669 C CA . ARG A 1 497 ? -29.878 -5.687 21.539 1.00 87.94 497 ARG A CA 1
ATOM 3670 C C . ARG A 1 497 ? -30.626 -6.089 20.259 1.00 87.94 497 ARG A C 1
ATOM 3672 O O . ARG A 1 497 ? -31.820 -5.820 20.133 1.00 87.94 497 ARG A O 1
ATOM 3679 N N . PRO A 1 498 ? -29.969 -6.817 19.339 1.00 84.75 498 PRO A N 1
ATOM 3680 C CA . PRO A 1 498 ? -28.594 -7.315 19.428 1.00 84.75 498 PRO A CA 1
ATOM 3681 C C . PRO A 1 498 ? -27.541 -6.257 19.057 1.00 84.75 498 PRO A C 1
ATOM 3683 O O . PRO A 1 498 ? -27.719 -5.481 18.122 1.00 84.75 498 PRO A O 1
ATOM 3686 N N . PHE A 1 499 ? -26.403 -6.281 19.749 1.00 83.19 499 PHE A N 1
ATOM 3687 C CA . PHE A 1 499 ? -25.239 -5.448 19.449 1.00 83.19 499 PHE A CA 1
ATOM 3688 C C . PHE A 1 499 ? -24.358 -6.095 18.378 1.00 83.19 499 PHE A C 1
ATOM 3690 O O . PHE A 1 499 ? -24.112 -7.304 18.420 1.00 83.19 499 PHE A O 1
ATOM 3697 N N . ALA A 1 500 ? -23.867 -5.286 17.436 1.00 70.56 500 ALA A N 1
ATOM 3698 C CA . ALA A 1 500 ? -23.006 -5.744 16.343 1.00 70.56 500 ALA A CA 1
ATOM 3699 C C . ALA A 1 500 ? -21.539 -5.933 16.769 1.00 70.56 500 ALA A C 1
ATOM 3701 O O . ALA A 1 500 ? -20.876 -6.854 16.295 1.00 70.56 500 ALA A O 1
ATOM 3702 N N . ASP A 1 501 ? -21.044 -5.077 17.662 1.00 69.75 501 ASP A N 1
ATOM 3703 C CA . ASP A 1 501 ? -19.674 -5.067 18.173 1.00 69.75 501 ASP A CA 1
ATOM 3704 C C . ASP A 1 501 ? -19.613 -4.464 19.597 1.00 69.75 501 ASP A C 1
ATOM 3706 O O . ASP A 1 501 ? -20.618 -4.005 20.153 1.00 69.75 501 ASP A O 1
ATOM 3710 N N . THR A 1 502 ? -18.432 -4.503 20.222 1.00 76.81 502 THR A N 1
ATOM 3711 C CA . THR A 1 502 ? -18.189 -3.927 21.556 1.00 76.81 502 THR A CA 1
ATOM 3712 C C . THR A 1 502 ? -18.424 -2.401 21.600 1.00 76.81 502 THR A C 1
ATOM 3714 O O . THR A 1 502 ? -19.036 -1.930 22.563 1.00 76.81 502 THR A O 1
ATOM 3717 N N . PRO A 1 503 ? -18.028 -1.604 20.580 1.00 76.44 503 PRO A N 1
ATOM 3718 C CA . PRO A 1 503 ? -18.397 -0.189 20.491 1.00 76.44 503 PRO A CA 1
ATOM 3719 C C . PRO A 1 503 ? -19.907 0.078 20.475 1.00 76.44 503 PRO A C 1
ATOM 3721 O O . PRO A 1 503 ? -20.348 1.015 21.135 1.00 76.44 503 PRO A O 1
ATOM 3724 N N . ALA A 1 504 ? -20.715 -0.731 19.784 1.00 75.56 504 ALA A N 1
ATOM 3725 C CA . ALA A 1 504 ? -22.170 -0.581 19.756 1.00 75.56 504 ALA A CA 1
ATOM 3726 C C . ALA A 1 504 ? -22.802 -0.831 21.133 1.00 75.56 504 ALA A C 1
ATOM 3728 O O . ALA A 1 504 ? -23.708 -0.102 21.534 1.00 75.56 504 ALA A O 1
ATOM 3729 N N . LEU A 1 505 ? -22.296 -1.816 21.883 1.00 86.19 505 LEU A N 1
ATOM 3730 C CA . LEU A 1 505 ? -22.697 -2.038 23.274 1.00 86.19 505 LEU A CA 1
ATOM 3731 C C . LEU A 1 505 ? -22.332 -0.836 24.163 1.00 86.19 505 LEU A C 1
ATOM 3733 O O . LEU A 1 505 ? -23.166 -0.363 24.933 1.00 86.19 505 LEU A O 1
ATOM 3737 N N . ARG A 1 506 ? -21.111 -0.302 24.025 1.00 84.69 506 ARG A N 1
ATOM 3738 C CA . ARG A 1 506 ? -20.673 0.905 24.748 1.00 84.69 506 ARG A CA 1
ATOM 3739 C C . ARG A 1 506 ? -21.558 2.110 24.417 1.00 84.69 506 ARG A C 1
ATOM 3741 O O . ARG A 1 506 ? -21.985 2.830 25.317 1.00 84.69 506 ARG A O 1
ATOM 3748 N N . ALA A 1 507 ? -21.863 2.301 23.136 1.00 84.69 507 ALA A N 1
ATOM 3749 C CA . ALA A 1 507 ? -22.735 3.368 22.661 1.00 84.69 507 ALA A CA 1
ATOM 3750 C C . ALA A 1 507 ? -24.150 3.243 23.239 1.00 84.69 507 ALA A C 1
ATOM 3752 O O . ALA A 1 507 ? -24.733 4.257 23.597 1.00 84.69 507 ALA A O 1
ATOM 3753 N N . ALA A 1 508 ? -24.676 2.026 23.408 1.00 90.44 508 ALA A N 1
ATOM 3754 C CA . ALA A 1 508 ? -25.989 1.814 24.015 1.00 90.44 508 ALA A CA 1
ATOM 3755 C C . ALA A 1 508 ? -26.051 2.256 25.488 1.00 90.44 508 ALA A C 1
ATOM 3757 O O . ALA A 1 508 ? -27.051 2.838 25.904 1.00 90.44 508 ALA A O 1
ATOM 3758 N N . PHE A 1 509 ? -24.987 2.049 26.276 1.00 92.00 509 PHE A N 1
ATOM 3759 C CA . PHE A 1 509 ? -24.922 2.578 27.647 1.00 92.00 509 PHE A CA 1
ATOM 3760 C C . PHE A 1 509 ? -24.891 4.109 27.675 1.00 92.00 509 PHE A C 1
ATOM 3762 O O . PHE A 1 509 ? -25.569 4.732 28.492 1.00 92.00 509 PHE A O 1
ATOM 3769 N N . GLN A 1 510 ? -24.121 4.722 26.773 1.00 89.50 510 GLN A N 1
ATOM 3770 C CA . GLN A 1 510 ? -24.028 6.178 26.672 1.00 89.50 510 GLN A CA 1
ATOM 3771 C C . GLN A 1 510 ? -25.347 6.793 26.195 1.00 89.50 510 GLN A C 1
ATOM 3773 O O . GLN A 1 510 ? -25.809 7.768 26.781 1.00 89.50 510 GLN A O 1
ATOM 3778 N N . ASP A 1 511 ? -25.982 6.205 25.182 1.00 89.50 511 ASP A N 1
ATOM 3779 C CA . ASP A 1 511 ? -27.273 6.657 24.665 1.00 89.50 511 ASP A CA 1
ATOM 3780 C C . ASP A 1 511 ? -28.346 6.585 25.756 1.00 89.50 511 ASP A C 1
ATOM 3782 O O . ASP A 1 511 ? -29.032 7.575 26.009 1.00 89.50 511 ASP A O 1
ATOM 3786 N N . ALA A 1 512 ? -28.413 5.480 26.508 1.00 91.94 512 ALA A N 1
ATOM 3787 C CA . ALA A 1 512 ? -29.316 5.349 27.650 1.00 91.94 512 ALA A CA 1
ATOM 3788 C C . ALA A 1 512 ? -29.090 6.440 28.714 1.00 91.94 512 ALA A C 1
ATOM 3790 O O . ALA A 1 512 ? -30.057 6.996 29.238 1.00 91.94 512 ALA A O 1
ATOM 3791 N N . LEU A 1 513 ? -27.832 6.776 29.017 1.00 92.19 513 LEU A N 1
ATOM 3792 C CA . LEU A 1 513 ? -27.477 7.809 29.992 1.00 92.19 513 LEU A CA 1
ATOM 3793 C C . LEU A 1 513 ? -27.839 9.228 29.509 1.00 92.19 513 LEU A C 1
ATOM 3795 O O . LEU A 1 513 ? -28.418 10.014 30.265 1.00 92.19 513 LEU A O 1
ATOM 3799 N N . PHE A 1 514 ? -27.515 9.567 28.257 1.00 90.50 514 PHE A N 1
ATOM 3800 C CA . PHE A 1 514 ? -27.707 10.917 27.712 1.00 90.50 514 PHE A CA 1
ATOM 3801 C C . PHE A 1 514 ? -29.153 11.215 27.299 1.00 90.50 514 PHE A C 1
ATOM 3803 O O . PHE A 1 514 ? -29.551 12.379 27.307 1.00 90.50 514 PHE A O 1
ATOM 3810 N N . THR A 1 515 ? -29.950 10.193 26.977 1.00 88.69 515 THR A N 1
ATOM 3811 C CA . THR A 1 515 ? -31.375 10.344 26.625 1.00 88.69 515 THR A CA 1
ATOM 3812 C C . THR A 1 515 ? -32.312 10.346 27.835 1.00 88.69 515 THR A C 1
ATOM 3814 O O . THR A 1 515 ? -33.492 10.679 27.698 1.00 88.69 515 THR A O 1
ATOM 3817 N N . ALA A 1 516 ? -31.807 10.006 29.024 1.00 89.56 516 ALA A N 1
ATOM 3818 C CA . ALA A 1 516 ? -32.575 10.034 30.262 1.00 89.56 516 ALA A CA 1
ATOM 3819 C C . ALA A 1 516 ? -33.049 11.445 30.631 1.00 89.56 516 ALA A C 1
ATOM 3821 O O . ALA A 1 516 ? -32.413 12.452 30.314 1.00 89.56 516 ALA A O 1
ATOM 3822 N N . ASN A 1 517 ? -34.176 11.525 31.342 1.00 90.50 517 ASN A N 1
ATOM 3823 C CA . ASN A 1 517 ? -34.687 12.820 31.777 1.00 90.50 517 ASN A CA 1
ATOM 3824 C C . ASN A 1 517 ? -33.845 13.394 32.933 1.00 90.50 517 ASN A C 1
ATOM 3826 O O . ASN A 1 517 ? -33.146 12.678 33.652 1.00 90.50 517 ASN A O 1
ATOM 3830 N N . SER A 1 518 ? -33.929 14.709 33.147 1.00 85.12 518 SER A N 1
ATOM 3831 C CA . SER A 1 518 ? -33.101 15.395 34.148 1.00 85.12 518 SER A CA 1
ATOM 3832 C C . SER A 1 518 ? -33.349 14.938 35.590 1.00 85.12 518 SER A C 1
ATOM 3834 O O . SER A 1 518 ? -32.482 15.160 36.434 1.00 85.12 518 SER A O 1
ATOM 3836 N N . THR A 1 519 ? -34.501 14.333 35.893 1.00 87.31 519 THR A N 1
ATOM 3837 C CA . THR A 1 519 ? -34.804 13.786 37.223 1.00 87.31 519 THR A CA 1
ATOM 3838 C C . THR A 1 519 ? -34.082 12.460 37.432 1.00 87.31 519 THR A C 1
ATOM 3840 O O . THR A 1 519 ? -33.423 12.294 38.448 1.00 87.31 519 THR A O 1
ATOM 3843 N N . GLU A 1 520 ? -34.131 11.562 36.447 1.00 88.62 520 GLU A N 1
ATOM 3844 C CA . GLU A 1 520 ? -33.420 10.274 36.459 1.00 88.62 520 GLU A CA 1
ATOM 3845 C C . GLU A 1 520 ? -31.905 10.452 36.505 1.00 88.62 520 GLU A C 1
ATOM 3847 O O . GLU A 1 520 ? -31.215 9.758 37.247 1.00 88.62 520 GLU A O 1
ATOM 3852 N N . GLN A 1 521 ? -31.383 11.416 35.742 1.00 90.19 521 GLN A N 1
ATOM 3853 C CA . GLN A 1 521 ? -29.967 11.764 35.804 1.00 90.19 521 GLN A CA 1
ATOM 3854 C C . GLN A 1 521 ? -29.601 12.268 37.200 1.00 90.19 521 GLN A C 1
ATOM 3856 O O . GLN A 1 521 ? -28.625 11.800 37.767 1.00 90.19 521 GLN A O 1
ATOM 3861 N N . ARG A 1 522 ? -30.387 13.178 37.793 1.00 88.00 522 ARG A N 1
ATOM 3862 C CA . ARG A 1 522 ? -30.122 13.661 39.159 1.00 88.00 522 ARG A CA 1
ATOM 3863 C C . ARG A 1 522 ? -30.189 12.555 40.207 1.00 88.00 522 ARG A C 1
ATOM 3865 O O . ARG A 1 522 ? -29.351 12.546 41.102 1.00 88.00 522 ARG A O 1
ATOM 3872 N N . ASP A 1 523 ? -31.152 11.649 40.078 1.00 89.56 523 ASP A N 1
ATOM 3873 C CA . ASP A 1 523 ? -31.279 10.479 40.944 1.00 89.56 523 ASP A CA 1
ATOM 3874 C C . ASP A 1 523 ? -30.013 9.619 40.871 1.00 89.56 523 ASP A C 1
ATOM 3876 O O . ASP A 1 523 ? -29.361 9.423 41.891 1.00 89.56 523 ASP A O 1
ATOM 3880 N N . LEU A 1 524 ? -29.567 9.244 39.665 1.00 89.88 524 LEU A N 1
ATOM 3881 C CA . LEU A 1 524 ? -28.320 8.498 39.455 1.00 89.88 524 LEU A CA 1
ATOM 3882 C C . LEU A 1 524 ? -27.096 9.212 40.055 1.00 89.88 524 LEU A C 1
ATOM 3884 O O . LEU A 1 524 ? -26.294 8.586 40.743 1.00 89.88 524 LEU A O 1
ATOM 3888 N N . LEU A 1 525 ? -26.958 10.523 39.827 1.00 90.81 525 LEU A N 1
ATOM 3889 C CA . LEU A 1 525 ? -25.837 11.309 40.357 1.00 90.81 525 LEU A CA 1
ATOM 3890 C C . LEU A 1 525 ? -25.800 11.295 41.895 1.00 90.81 525 LEU A C 1
ATOM 3892 O O . LEU A 1 525 ? -24.719 11.360 42.472 1.00 90.81 525 LEU A O 1
ATOM 3896 N N . SER A 1 526 ? -26.945 11.175 42.572 1.00 88.81 526 SER A N 1
ATOM 3897 C CA . SER A 1 526 ? -27.008 11.186 44.041 1.00 88.81 526 SER A CA 1
ATOM 3898 C C . SER A 1 526 ? -26.383 9.953 44.712 1.00 88.81 526 SER A C 1
ATOM 3900 O O . SER A 1 526 ? -25.994 10.037 45.875 1.00 88.81 526 SER A O 1
ATOM 3902 N N . PHE A 1 527 ? -26.230 8.844 43.977 1.00 87.00 527 PHE A N 1
ATOM 3903 C CA . PHE A 1 527 ? -25.622 7.600 44.469 1.00 87.00 527 PHE A CA 1
ATOM 3904 C C . PHE A 1 527 ? -24.092 7.593 44.413 1.00 87.00 527 PHE A C 1
ATOM 3906 O O . PHE A 1 527 ? -23.458 6.680 44.944 1.00 87.00 527 PHE A O 1
ATOM 3913 N N . TYR A 1 528 ? -23.474 8.583 43.766 1.00 87.31 528 TYR A N 1
ATOM 3914 C CA . TYR A 1 528 ? -22.020 8.675 43.737 1.00 87.31 528 TYR A CA 1
ATOM 3915 C C . TYR A 1 528 ? -21.486 9.237 45.067 1.00 87.31 528 TYR A C 1
ATOM 3917 O O . TYR A 1 528 ? -22.023 10.219 45.583 1.00 87.31 528 TYR A O 1
ATOM 3925 N N . PRO A 1 529 ? -20.421 8.648 45.637 1.00 81.75 529 PRO A N 1
ATOM 3926 C CA . PRO A 1 529 ? -19.821 9.157 46.863 1.00 81.75 529 PRO A CA 1
ATOM 3927 C C . PRO A 1 529 ? -19.043 10.453 46.604 1.00 81.75 529 PRO A C 1
ATOM 3929 O O . PRO A 1 529 ? -18.485 10.651 45.523 1.00 81.75 529 PRO A O 1
ATOM 3932 N N . ASP A 1 530 ? -18.940 11.305 47.624 1.00 81.12 530 ASP A N 1
ATOM 3933 C CA . ASP A 1 530 ? -18.116 12.513 47.553 1.00 81.12 530 ASP A CA 1
ATOM 3934 C C . ASP A 1 530 ? -16.626 12.160 47.428 1.00 81.12 530 ASP A C 1
ATOM 3936 O O . ASP A 1 530 ? -16.129 11.210 48.044 1.00 81.12 530 ASP A O 1
ATOM 3940 N N . LEU A 1 531 ? -15.883 12.927 46.629 1.00 79.69 531 LEU A N 1
ATOM 3941 C CA . LEU A 1 531 ? -14.431 12.782 46.497 1.00 79.69 531 LEU A CA 1
ATOM 3942 C C . LEU A 1 531 ? -13.732 13.106 47.830 1.00 79.69 531 LEU A C 1
ATOM 3944 O O . LEU A 1 531 ? -14.102 14.052 48.510 1.00 79.69 531 LEU A O 1
ATOM 3948 N N . GLY A 1 532 ? -12.748 12.297 48.222 1.00 67.94 532 GLY A N 1
ATOM 3949 C CA . GLY A 1 532 ? -12.059 12.408 49.515 1.00 67.94 532 GLY A CA 1
ATOM 3950 C C . GLY A 1 532 ? -12.791 11.826 50.734 1.00 67.94 532 GLY A C 1
ATOM 3951 O O . GLY A 1 532 ? -12.152 11.607 51.749 1.00 67.94 532 GLY A O 1
ATOM 3952 N N . SER A 1 533 ? -14.084 11.481 50.651 1.00 71.00 533 SER A N 1
ATOM 3953 C CA . SER A 1 533 ? -14.772 10.776 51.751 1.00 71.00 533 SER A CA 1
ATOM 3954 C C . SER A 1 533 ? -14.140 9.413 52.077 1.00 71.00 533 SER A C 1
ATOM 3956 O O . SER A 1 533 ? -13.724 8.688 51.159 1.00 71.00 533 SER A O 1
ATOM 3958 N N . ASP A 1 534 ? -14.112 9.056 53.366 1.00 63.19 534 ASP A N 1
ATOM 3959 C CA . ASP A 1 534 ? -13.685 7.736 53.839 1.00 63.19 534 ASP A CA 1
ATOM 3960 C C . ASP A 1 534 ? -14.533 6.627 53.200 1.00 63.19 534 ASP A C 1
ATOM 3962 O O . ASP A 1 534 ? -15.710 6.815 52.877 1.00 63.19 534 ASP A O 1
ATOM 3966 N N . ALA A 1 535 ? -13.931 5.452 53.000 1.00 58.81 535 ALA A N 1
ATOM 3967 C CA . ALA A 1 535 ? -14.603 4.298 52.412 1.00 58.81 535 ALA A CA 1
ATOM 3968 C C . ALA A 1 535 ? -15.704 3.759 53.347 1.00 58.81 535 ALA A C 1
ATOM 3970 O O . ALA A 1 535 ? -15.488 2.828 54.121 1.00 58.81 535 ALA A O 1
ATOM 3971 N N . GLY A 1 536 ? -16.893 4.361 53.280 1.00 59.28 536 GLY A N 1
ATOM 3972 C CA . GLY A 1 536 ? -18.084 3.906 53.990 1.00 59.28 536 GLY A CA 1
ATOM 3973 C C . GLY A 1 536 ? -18.620 2.562 53.465 1.00 59.28 536 GLY A C 1
ATOM 3974 O O . GLY A 1 536 ? -18.231 2.116 52.381 1.00 59.28 536 GLY A O 1
ATOM 3975 N N . PRO A 1 537 ? -19.543 1.918 54.206 1.00 54.19 537 PRO A N 1
ATOM 3976 C CA . PRO A 1 537 ? -20.098 0.604 53.858 1.00 54.19 537 PRO A CA 1
ATOM 3977 C C . PRO A 1 537 ? -20.853 0.573 52.518 1.00 54.19 537 PRO A C 1
ATOM 3979 O O . PRO A 1 537 ? -20.963 -0.492 51.919 1.00 54.19 537 PRO A O 1
ATOM 3982 N N . ASP A 1 538 ? -21.309 1.725 52.020 1.00 56.50 538 ASP A N 1
ATOM 3983 C CA . ASP A 1 538 ? -22.084 1.849 50.778 1.00 56.50 538 ASP A CA 1
ATOM 3984 C C . ASP A 1 538 ? -21.215 2.092 49.520 1.00 56.50 538 ASP A C 1
ATOM 3986 O O . ASP A 1 538 ? -21.734 2.282 48.420 1.00 56.50 538 ASP A O 1
ATOM 3990 N N . MET A 1 539 ? -19.879 2.106 49.642 1.00 68.75 539 MET A N 1
ATOM 3991 C CA . MET A 1 539 ? -18.969 2.354 48.515 1.00 68.75 539 MET A CA 1
ATOM 3992 C C . MET A 1 539 ? -18.666 1.073 47.722 1.00 68.75 539 MET A C 1
ATOM 3994 O O . MET A 1 539 ? -18.122 0.116 48.273 1.00 68.75 539 MET A O 1
ATOM 3998 N N . SER A 1 540 ? -18.939 1.079 46.409 1.00 70.50 540 SER A N 1
ATOM 3999 C CA . SER A 1 540 ? -18.654 -0.066 45.530 1.00 70.50 540 SER A CA 1
ATOM 4000 C C . SER A 1 540 ? -17.150 -0.351 45.395 1.00 70.50 540 SER A C 1
ATOM 4002 O O . SER A 1 540 ? -16.319 0.560 45.465 1.00 70.50 540 SER A O 1
ATOM 4004 N N . GLU A 1 541 ? -16.789 -1.614 45.152 1.00 71.19 541 GLU A N 1
ATOM 4005 C CA . GLU A 1 541 ? -15.394 -2.040 44.953 1.00 71.19 541 GLU A CA 1
ATOM 4006 C C . GLU A 1 541 ? -14.742 -1.365 43.736 1.00 71.19 541 GLU A C 1
ATOM 4008 O O . GLU A 1 541 ? -13.574 -0.986 43.774 1.00 71.19 541 GLU A O 1
ATOM 4013 N N . GLU A 1 542 ? -15.500 -1.120 42.668 1.00 72.06 542 GLU A N 1
ATOM 4014 C CA . GLU A 1 542 ? -15.040 -0.363 41.500 1.00 72.06 542 GLU A CA 1
ATOM 4015 C C . GLU A 1 542 ? -14.739 1.093 41.868 1.00 72.06 542 GLU A C 1
ATOM 4017 O O . GLU A 1 542 ? -13.729 1.649 41.445 1.00 72.06 542 GLU A O 1
ATOM 4022 N N . SER A 1 543 ? -15.571 1.700 42.720 1.00 71.88 543 SER A N 1
ATOM 4023 C CA . SER A 1 543 ? -15.346 3.057 43.218 1.00 71.88 543 SER A CA 1
ATOM 4024 C C . SER A 1 543 ? -14.094 3.150 44.092 1.00 71.88 543 SER A C 1
ATOM 4026 O O . SER A 1 543 ? -13.406 4.171 44.060 1.00 71.88 543 SER A O 1
ATOM 4028 N N . LYS A 1 544 ? -13.775 2.092 44.849 1.00 72.56 544 LYS A N 1
ATOM 4029 C CA . LYS A 1 544 ? -12.513 1.976 45.589 1.00 72.56 544 LYS A CA 1
ATOM 4030 C C . LYS A 1 544 ? -11.331 1.878 44.624 1.00 72.56 544 LYS A C 1
ATOM 4032 O O . LYS A 1 544 ? -10.393 2.657 44.760 1.00 72.56 544 LYS A O 1
ATOM 4037 N N . LYS A 1 545 ? -11.395 0.999 43.615 1.00 70.75 545 LYS A N 1
ATOM 4038 C CA . LYS A 1 545 ? -10.344 0.848 42.587 1.00 70.75 545 LYS A CA 1
ATOM 4039 C C . LYS A 1 545 ? -10.050 2.158 41.852 1.00 70.75 545 LYS A C 1
ATOM 4041 O O . LYS A 1 545 ? -8.888 2.546 41.753 1.00 70.75 545 LYS A O 1
ATOM 4046 N N . ASP A 1 546 ? -11.089 2.869 41.412 1.00 70.69 546 ASP A N 1
ATOM 4047 C CA . ASP A 1 546 ? -10.953 4.157 40.721 1.00 70.69 546 ASP A CA 1
ATOM 4048 C C . ASP A 1 546 ? -10.211 5.188 41.585 1.00 70.69 546 ASP A C 1
ATOM 4050 O O . ASP A 1 546 ? -9.293 5.861 41.122 1.00 70.69 546 ASP A O 1
ATOM 4054 N N . ARG A 1 547 ? -10.566 5.278 42.872 1.00 71.75 547 ARG A N 1
ATOM 4055 C CA . ARG A 1 547 ? -9.959 6.224 43.823 1.00 71.75 547 ARG A CA 1
ATOM 4056 C C . ARG A 1 547 ? -8.553 5.808 44.250 1.00 71.75 547 ARG A C 1
ATOM 4058 O O . ARG A 1 547 ? -7.721 6.683 44.482 1.00 71.75 547 ARG A O 1
ATOM 4065 N N . ALA A 1 548 ? -8.267 4.507 44.323 1.00 65.81 548 ALA A N 1
ATOM 4066 C CA . ALA A 1 548 ? -6.927 3.999 44.613 1.00 65.81 548 ALA A CA 1
ATOM 4067 C C . ALA A 1 548 ? -5.937 4.377 43.503 1.00 65.81 548 ALA A C 1
ATOM 4069 O O . ALA A 1 548 ? -4.828 4.808 43.807 1.00 65.81 548 ALA A O 1
ATOM 4070 N N . ALA A 1 549 ? -6.362 4.304 42.234 1.00 61.66 549 ALA A N 1
ATOM 4071 C CA . ALA A 1 549 ? -5.544 4.700 41.086 1.00 61.66 549 ALA A CA 1
ATOM 4072 C C . ALA A 1 549 ? -5.118 6.181 41.140 1.00 61.66 549 ALA A C 1
ATOM 4074 O O . ALA A 1 549 ? -4.001 6.513 40.754 1.00 61.66 549 ALA A O 1
ATOM 4075 N N . ALA A 1 550 ? -5.970 7.053 41.687 1.00 62.38 550 ALA A N 1
ATOM 4076 C CA . ALA A 1 550 ? -5.676 8.472 41.910 1.00 62.38 550 ALA A CA 1
ATOM 4077 C C . ALA A 1 550 ? -5.082 8.775 43.306 1.00 62.38 550 ALA A C 1
ATOM 4079 O O . ALA A 1 550 ? -4.919 9.934 43.695 1.00 62.38 550 ALA A O 1
ATOM 4080 N N . GLY A 1 551 ? -4.791 7.740 44.103 1.00 64.38 551 GLY A N 1
ATOM 4081 C CA . GLY A 1 551 ? -4.261 7.867 45.459 1.00 64.38 551 GLY A CA 1
ATOM 4082 C C . GLY A 1 551 ? -5.221 8.507 46.468 1.00 64.38 551 GLY A C 1
ATOM 4083 O O . GLY A 1 551 ? -4.791 8.841 47.563 1.00 64.38 551 GLY A O 1
ATOM 4084 N N . LEU A 1 552 ? -6.505 8.679 46.156 1.00 70.12 552 LEU A N 1
ATOM 4085 C CA . LEU A 1 552 ? -7.489 9.356 47.019 1.00 70.12 552 LEU A CA 1
ATOM 4086 C C . LEU A 1 552 ? -7.947 8.510 48.221 1.00 70.12 552 LEU A C 1
ATOM 4088 O O . LEU A 1 552 ? -8.816 8.933 48.974 1.00 70.12 552 LEU A O 1
ATOM 4092 N N . MET A 1 553 ? -7.393 7.306 48.383 1.00 66.56 553 MET A N 1
ATOM 4093 C CA . MET A 1 553 ? -7.645 6.427 49.534 1.00 66.56 553 MET A CA 1
ATOM 4094 C C . MET A 1 553 ? -6.637 6.636 50.676 1.00 66.56 553 MET A C 1
ATOM 4096 O O . MET A 1 553 ? -6.830 6.104 51.762 1.00 66.56 553 MET A O 1
ATOM 4100 N N . LEU A 1 554 ? -5.564 7.395 50.427 1.00 64.56 554 LEU A N 1
ATOM 4101 C CA . LEU A 1 554 ? -4.502 7.725 51.383 1.00 64.56 554 LEU A CA 1
ATOM 4102 C C . LEU A 1 554 ? -4.265 9.241 51.335 1.00 64.56 554 LEU A C 1
ATOM 4104 O O . LEU A 1 554 ? -3.272 9.718 50.772 1.00 64.56 554 LEU A O 1
ATOM 4108 N N . LEU A 1 555 ? -5.244 9.990 51.835 1.00 67.38 555 LEU A N 1
ATOM 4109 C CA . LEU A 1 555 ? -5.160 11.437 52.014 1.00 67.38 555 LEU A CA 1
ATOM 4110 C C . LEU A 1 555 ? -4.591 11.737 53.409 1.00 67.38 555 LEU A C 1
ATOM 4112 O O . LEU A 1 555 ? -4.820 10.976 54.349 1.00 67.38 555 LEU A O 1
ATOM 4116 N N . ASN A 1 556 ? -3.797 12.801 53.521 1.00 75.19 556 ASN A N 1
ATOM 4117 C CA . ASN A 1 556 ? -3.388 13.336 54.820 1.00 75.19 556 ASN A CA 1
ATOM 4118 C C . ASN A 1 556 ? -4.534 14.186 55.406 1.00 75.19 556 ASN A C 1
ATOM 4120 O O . ASN A 1 556 ? -5.507 14.484 54.712 1.00 75.19 556 ASN A O 1
ATOM 4124 N N . ASP A 1 557 ? -4.416 14.575 56.676 1.00 73.62 557 ASP A N 1
ATOM 4125 C CA . ASP A 1 557 ? -5.481 15.308 57.373 1.00 73.62 557 ASP A CA 1
ATOM 4126 C C . ASP A 1 557 ? -5.832 16.643 56.678 1.00 73.62 557 ASP A C 1
ATOM 4128 O O . ASP A 1 557 ? -7.011 16.981 56.555 1.00 73.62 557 ASP A O 1
ATOM 4132 N N . ASP A 1 558 ? -4.829 17.348 56.139 1.00 74.81 558 ASP A N 1
ATOM 4133 C CA . ASP A 1 558 ? -5.005 18.622 55.426 1.00 74.81 558 ASP A CA 1
ATOM 4134 C C . ASP A 1 558 ? -5.758 18.449 54.089 1.00 74.81 558 ASP A C 1
ATOM 4136 O O . ASP A 1 558 ? -6.677 19.212 53.780 1.00 74.81 558 ASP A O 1
ATOM 4140 N N . ASP A 1 559 ? -5.414 17.431 53.292 1.00 74.31 559 ASP A N 1
ATOM 4141 C CA . ASP A 1 559 ? -6.096 17.121 52.030 1.00 74.31 559 ASP A CA 1
ATOM 4142 C C . ASP A 1 559 ? -7.540 16.673 52.300 1.00 74.31 559 ASP A C 1
ATOM 4144 O O . ASP A 1 559 ? -8.459 17.057 51.570 1.00 74.31 559 ASP A O 1
ATOM 4148 N N . HIS A 1 560 ? -7.762 15.890 53.364 1.00 78.00 560 HIS A N 1
ATOM 4149 C CA . HIS A 1 560 ? -9.103 15.481 53.797 1.00 78.00 560 HIS A CA 1
ATOM 4150 C C . HIS A 1 560 ? -9.977 16.694 54.109 1.00 78.00 560 HIS A C 1
ATOM 4152 O O . HIS A 1 560 ? -11.130 16.756 53.671 1.00 78.00 560 HIS A O 1
ATOM 4158 N N . GLU A 1 561 ? -9.428 17.692 54.803 1.00 80.62 561 GLU A N 1
ATOM 4159 C CA . GLU A 1 561 ? -10.137 18.934 55.103 1.00 80.62 561 GLU A CA 1
ATOM 4160 C C . GLU A 1 561 ? -10.458 19.731 53.825 1.00 80.62 561 GLU A C 1
ATOM 4162 O O . GLU A 1 561 ? -11.592 20.185 53.645 1.00 80.62 561 GLU A O 1
ATOM 4167 N N . GLN A 1 562 ? -9.514 19.837 52.884 1.00 82.00 562 GLN A N 1
ATOM 4168 C CA . GLN A 1 562 ? -9.723 20.556 51.621 1.00 82.00 562 GLN A CA 1
ATOM 4169 C C . GLN A 1 562 ? -10.786 19.904 50.727 1.00 82.00 562 GLN A C 1
ATOM 4171 O O . GLN A 1 562 ? -11.658 20.600 50.190 1.00 82.00 562 GLN A O 1
ATOM 4176 N N . PHE A 1 563 ? -10.751 18.577 50.578 1.00 84.62 563 PHE A N 1
ATOM 4177 C CA . PHE A 1 563 ? -11.767 17.836 49.830 1.00 84.62 563 PHE A CA 1
ATOM 4178 C C . PHE A 1 563 ? -13.131 17.901 50.521 1.00 84.62 563 PHE A C 1
ATOM 4180 O O . PHE A 1 563 ? -14.143 18.112 49.848 1.00 84.62 563 PHE A O 1
ATOM 4187 N N . SER A 1 564 ? -13.174 17.790 51.851 1.00 85.06 564 SER A N 1
ATOM 4188 C CA . SER A 1 564 ? -14.403 17.937 52.638 1.00 85.06 564 SER A CA 1
ATOM 4189 C C . SER A 1 564 ? -15.028 19.323 52.460 1.00 85.06 564 SER A C 1
ATOM 4191 O O . SER A 1 564 ? -16.229 19.442 52.201 1.00 85.06 564 SER A O 1
ATOM 4193 N N . HIS A 1 565 ? -14.217 20.383 52.494 1.00 88.31 565 HIS A N 1
ATOM 4194 C CA . HIS A 1 565 ? -14.689 21.753 52.304 1.00 88.31 565 HIS A CA 1
ATOM 4195 C C . HIS A 1 565 ? -15.236 21.984 50.886 1.00 88.31 565 HIS A C 1
ATOM 4197 O O . HIS A 1 565 ? -16.336 22.514 50.717 1.00 88.31 565 HIS A O 1
ATOM 4203 N N . LEU A 1 566 ? -14.508 21.534 49.860 1.00 89.31 566 LEU A N 1
ATOM 4204 C CA . LEU A 1 566 ? -14.937 21.637 48.465 1.00 89.31 566 LEU A CA 1
ATOM 4205 C C . LEU A 1 566 ? -16.232 20.857 48.202 1.00 89.31 566 LEU A C 1
ATOM 4207 O O . LEU A 1 566 ? -17.165 21.393 47.605 1.00 89.31 566 LEU A O 1
ATOM 4211 N N . THR A 1 567 ? -16.299 19.597 48.631 1.00 88.56 567 THR A N 1
ATOM 4212 C CA . THR A 1 567 ? -17.471 18.737 48.398 1.00 88.56 567 THR A CA 1
ATOM 4213 C C . THR A 1 567 ? -18.696 19.232 49.160 1.00 88.56 567 THR A C 1
ATOM 4215 O O . THR A 1 567 ? -19.792 19.235 48.598 1.00 88.56 567 THR A O 1
ATOM 4218 N N . SER A 1 568 ? -18.514 19.764 50.374 1.00 89.00 568 SER A N 1
ATOM 4219 C CA . SER A 1 568 ? -19.582 20.417 51.140 1.00 89.00 568 SER A CA 1
ATOM 4220 C C . SER A 1 568 ? -20.125 21.655 50.420 1.00 89.00 568 SER A C 1
ATOM 4222 O O . SER A 1 568 ? -21.333 21.747 50.193 1.00 89.00 568 SER A O 1
ATOM 4224 N N . ALA A 1 569 ? -19.248 22.566 49.981 1.00 89.06 569 ALA A N 1
ATOM 4225 C CA . ALA A 1 569 ? -19.642 23.768 49.241 1.00 89.06 569 ALA A CA 1
ATOM 4226 C C . ALA A 1 569 ? -20.336 23.428 47.909 1.00 89.06 569 ALA A C 1
ATOM 4228 O O . ALA A 1 569 ? -21.312 24.064 47.504 1.00 89.06 569 ALA A O 1
ATOM 4229 N N . TYR A 1 570 ? -19.850 22.392 47.226 1.00 91.25 570 TYR A N 1
ATOM 4230 C CA . TYR A 1 570 ? -20.427 21.906 45.980 1.00 91.25 570 TYR A CA 1
ATOM 4231 C C . TYR A 1 570 ? -21.834 21.329 46.185 1.00 91.25 570 TYR A C 1
ATOM 4233 O O . TYR A 1 570 ? -22.765 21.673 45.447 1.00 91.25 570 TYR A O 1
ATOM 4241 N N . ARG A 1 571 ? -22.015 20.509 47.225 1.00 89.69 571 ARG A N 1
ATOM 4242 C CA . ARG A 1 571 ? -23.306 19.910 47.577 1.00 89.69 571 ARG A CA 1
ATOM 4243 C C . ARG A 1 571 ? -24.320 20.969 48.009 1.00 89.69 571 ARG A C 1
ATOM 4245 O O . ARG A 1 571 ? -25.475 20.882 47.601 1.00 89.69 571 ARG A O 1
ATOM 4252 N N . GLU A 1 572 ? -23.899 21.985 48.759 1.00 90.94 572 GLU A N 1
ATOM 4253 C CA . GLU A 1 572 ? -24.757 23.113 49.145 1.00 90.94 572 GLU A CA 1
ATOM 4254 C C . GLU A 1 572 ? -25.264 23.890 47.921 1.00 90.94 572 GLU A C 1
ATOM 4256 O O . GLU A 1 572 ? -26.442 24.242 47.846 1.00 90.94 572 GLU A O 1
ATOM 4261 N N . ARG A 1 573 ? -24.399 24.112 46.923 1.00 90.75 573 ARG A N 1
ATOM 4262 C CA . ARG A 1 573 ? -24.755 24.884 45.727 1.00 90.75 573 ARG A CA 1
ATOM 4263 C C . ARG A 1 573 ? -25.634 24.119 44.737 1.00 90.75 573 ARG A C 1
ATOM 4265 O O . ARG A 1 573 ? -26.555 24.708 44.170 1.00 90.75 573 ARG A O 1
ATOM 4272 N N . PHE A 1 574 ? -25.325 22.851 44.465 1.00 90.69 574 PHE A N 1
ATOM 4273 C CA . PHE A 1 574 ? -25.951 22.104 43.364 1.00 90.69 574 PHE A CA 1
ATOM 4274 C C . PHE A 1 574 ? -26.866 20.960 43.813 1.00 90.69 574 PHE A C 1
ATOM 4276 O O . PHE A 1 574 ? -27.619 20.434 42.992 1.00 90.69 574 PHE A O 1
ATOM 4283 N N . GLY A 1 575 ? -26.830 20.569 45.090 1.00 87.31 575 GLY A N 1
ATOM 4284 C CA . GLY A 1 575 ? -27.638 19.470 45.630 1.00 87.31 575 GLY A CA 1
ATOM 4285 C C . GLY A 1 575 ? -27.219 18.072 45.154 1.00 87.31 575 GLY A C 1
ATOM 4286 O O . GLY A 1 575 ? -27.963 17.117 45.361 1.00 87.31 575 GLY A O 1
ATOM 4287 N N . ILE A 1 576 ? -26.053 17.946 44.514 1.00 88.81 576 ILE A N 1
ATOM 4288 C CA . ILE A 1 576 ? -25.463 16.693 44.020 1.00 88.81 576 ILE A CA 1
ATOM 4289 C C . ILE A 1 576 ? -23.986 16.610 44.443 1.00 88.81 576 ILE A C 1
ATOM 4291 O O . ILE A 1 576 ? -23.371 17.658 44.652 1.00 88.81 576 ILE A O 1
ATOM 4295 N N . PRO A 1 577 ? -23.410 15.402 44.577 1.00 89.94 577 PRO A N 1
ATOM 4296 C CA . PRO A 1 577 ? -21.989 15.227 44.883 1.00 89.94 577 PRO A CA 1
ATOM 4297 C C . PRO A 1 577 ? -21.087 15.712 43.737 1.00 89.94 577 PRO A C 1
ATOM 4299 O O . PRO A 1 577 ? -21.490 15.738 42.567 1.00 89.94 577 PRO A O 1
ATOM 4302 N N . LEU A 1 578 ? -19.840 16.067 44.062 1.00 89.88 578 LEU A N 1
ATOM 4303 C CA . LEU A 1 578 ? -18.824 16.390 43.057 1.00 89.88 578 LEU A CA 1
ATOM 4304 C C . LEU A 1 578 ? -18.324 15.097 42.401 1.00 89.88 578 LEU A C 1
ATOM 4306 O O . LEU A 1 578 ? -17.534 14.359 42.984 1.00 89.88 578 LEU A O 1
ATOM 4310 N N . ILE A 1 579 ? -18.767 14.842 41.171 1.00 89.44 579 ILE A N 1
ATOM 4311 C CA . ILE A 1 579 ? -18.393 13.647 40.404 1.00 89.44 579 ILE A CA 1
ATOM 4312 C C . ILE A 1 579 ? -17.333 14.011 39.373 1.00 89.44 579 ILE A C 1
ATOM 4314 O O . ILE A 1 579 ? -17.539 14.926 38.572 1.00 89.44 579 ILE A O 1
ATOM 4318 N N . MET A 1 580 ? -16.218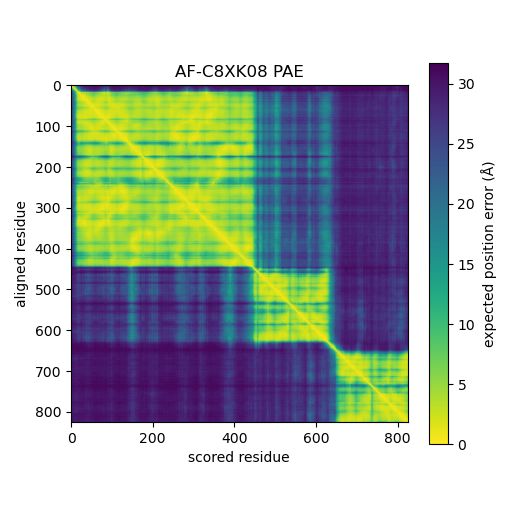 13.282 39.377 1.00 86.88 580 MET A N 1
ATOM 4319 C CA . MET A 1 580 ? -15.117 13.449 38.429 1.00 86.88 580 MET A CA 1
ATOM 4320 C C . MET A 1 580 ? -14.468 12.102 38.114 1.00 86.88 580 MET A C 1
ATOM 4322 O O . MET A 1 580 ? -14.276 11.276 39.008 1.00 86.88 580 MET A O 1
ATOM 4326 N N . SER A 1 581 ? -14.105 11.896 36.852 1.00 85.31 581 SER A N 1
ATOM 4327 C CA . SER A 1 581 ? -13.306 10.761 36.405 1.00 85.31 581 SER A CA 1
ATOM 4328 C C . SER A 1 581 ? -11.859 10.936 36.854 1.00 85.31 581 SER A C 1
ATOM 4330 O O . SER A 1 581 ? -11.040 11.569 36.193 1.00 85.31 581 SER A O 1
ATOM 4332 N N . VAL A 1 582 ? -11.537 10.373 38.015 1.00 81.06 582 VAL A N 1
ATOM 4333 C CA . VAL A 1 582 ? -10.215 10.516 38.643 1.00 81.06 582 VAL A CA 1
ATOM 4334 C C . VAL A 1 582 ? -9.091 9.813 37.874 1.00 81.06 582 VAL A C 1
ATOM 4336 O O . VAL A 1 582 ? -7.930 10.123 38.092 1.00 81.06 582 VAL A O 1
ATOM 4339 N N . ARG A 1 583 ? -9.420 8.900 36.949 1.00 70.94 583 ARG A N 1
ATOM 4340 C CA . ARG A 1 583 ? -8.441 8.241 36.066 1.00 70.94 583 ARG A CA 1
ATOM 4341 C C . ARG A 1 583 ? -7.957 9.133 34.924 1.00 70.94 583 ARG A C 1
ATOM 4343 O O . ARG A 1 583 ? -6.879 8.897 34.394 1.00 70.94 583 ARG A O 1
ATOM 4350 N N . ASP A 1 584 ? -8.735 10.152 34.567 1.00 70.00 584 ASP A N 1
ATOM 4351 C CA . ASP A 1 584 ? -8.366 11.132 33.538 1.00 70.00 584 ASP A CA 1
ATOM 4352 C C . ASP A 1 584 ? -7.544 12.296 34.112 1.00 70.00 584 ASP A C 1
ATOM 4354 O O . ASP A 1 584 ? -7.158 13.208 33.380 1.00 70.00 584 ASP A O 1
ATOM 4358 N N . VAL A 1 585 ? -7.304 12.292 35.428 1.00 63.28 585 VAL A N 1
ATOM 4359 C CA . VAL A 1 585 ? -6.638 13.373 36.150 1.00 63.28 585 VAL A CA 1
ATOM 4360 C C . VAL A 1 585 ? -5.389 12.830 36.835 1.00 63.28 585 VAL A C 1
ATOM 4362 O O . VAL A 1 585 ? -5.460 11.984 37.718 1.00 63.28 585 VAL A O 1
ATOM 4365 N N . GLU A 1 586 ? -4.223 13.337 36.440 1.00 53.25 586 GLU A N 1
ATOM 4366 C CA . GLU A 1 586 ? -2.930 12.800 36.888 1.00 53.25 586 GLU A CA 1
ATOM 4367 C C . GLU A 1 586 ? -2.519 13.263 38.300 1.00 53.25 586 GLU A C 1
ATOM 4369 O O . GLU A 1 586 ? -1.606 12.687 38.894 1.00 53.25 586 GLU A O 1
ATOM 4374 N N . LYS A 1 587 ? -3.139 14.327 38.841 1.00 66.62 587 LYS A N 1
ATOM 4375 C CA . LYS A 1 587 ? -2.750 14.950 40.124 1.00 66.62 587 LYS A CA 1
ATOM 4376 C C . LYS A 1 587 ? -3.955 15.388 40.963 1.00 66.62 587 LYS A C 1
ATOM 4378 O O . LYS A 1 587 ? -4.910 15.953 40.437 1.00 66.62 587 LYS A O 1
ATOM 4383 N N . ARG A 1 588 ? -3.866 15.224 42.288 1.00 70.94 588 ARG A N 1
ATOM 4384 C CA . ARG A 1 588 ? -4.926 15.576 43.257 1.00 70.94 588 ARG A CA 1
ATOM 4385 C C . ARG A 1 588 ? -5.301 17.066 43.230 1.00 70.94 588 ARG A C 1
ATOM 4387 O O . ARG A 1 588 ? -6.485 17.389 43.244 1.00 70.94 588 ARG A O 1
ATOM 4394 N N . ASP A 1 589 ? -4.331 17.964 43.059 1.00 74.50 589 ASP A N 1
ATOM 4395 C CA . ASP A 1 589 ? -4.584 19.418 43.015 1.00 74.50 589 ASP A CA 1
ATOM 4396 C C . ASP A 1 589 ? -5.413 19.843 41.804 1.00 74.50 589 ASP A C 1
ATOM 4398 O O . ASP A 1 589 ? -6.164 20.816 41.856 1.00 74.50 589 ASP A O 1
ATOM 4402 N N . GLN A 1 590 ? -5.315 19.099 40.699 1.00 78.06 590 GLN A N 1
ATOM 4403 C CA . GLN A 1 590 ? -6.147 19.342 39.523 1.00 78.06 590 GLN A CA 1
ATOM 4404 C C . GLN A 1 590 ? -7.611 18.983 39.799 1.00 78.06 590 GLN A C 1
ATOM 4406 O O . GLN A 1 590 ? -8.499 19.671 39.297 1.00 78.06 590 GLN A O 1
ATOM 4411 N N . ILE A 1 591 ? -7.865 17.971 40.636 1.00 81.00 591 ILE A N 1
ATOM 4412 C CA . ILE A 1 591 ? -9.216 17.597 41.075 1.00 81.00 591 ILE A CA 1
ATOM 4413 C C . ILE A 1 591 ? -9.804 18.717 41.938 1.00 81.00 591 ILE A C 1
ATOM 4415 O O . ILE A 1 591 ? -10.918 19.171 41.670 1.00 81.00 591 ILE A O 1
ATOM 4419 N N . LEU A 1 592 ? -9.041 19.214 42.919 1.00 83.50 592 LEU A N 1
ATOM 4420 C CA . LEU A 1 592 ? -9.459 20.330 43.772 1.00 83.50 592 LEU A CA 1
ATOM 4421 C C . LEU A 1 592 ? -9.711 21.600 42.950 1.00 83.50 592 LEU A C 1
ATOM 4423 O O . LEU A 1 592 ? -10.787 22.192 43.037 1.00 83.50 592 LEU A O 1
ATOM 4427 N N . LYS A 1 593 ? -8.757 21.992 42.097 1.00 84.00 593 LYS A N 1
ATOM 4428 C CA . LYS A 1 593 ? -8.876 23.171 41.229 1.00 84.00 593 LYS A CA 1
ATOM 4429 C C . LYS A 1 593 ? -10.089 23.073 40.306 1.00 84.00 593 LYS A C 1
ATOM 4431 O O . LYS A 1 593 ? -10.885 24.006 40.245 1.00 84.00 593 LYS A O 1
ATOM 4436 N N . SER A 1 594 ? -10.254 21.943 39.620 1.00 84.50 594 SER A N 1
ATOM 4437 C CA . SER A 1 594 ? -11.385 21.737 38.715 1.00 84.50 594 SER A CA 1
ATOM 4438 C C . SER A 1 594 ? -12.717 21.727 39.469 1.00 84.50 594 SER A C 1
ATOM 4440 O O . SER A 1 594 ? -13.696 22.283 38.978 1.00 84.50 594 SER A O 1
ATOM 4442 N N . GLY A 1 595 ? -12.764 21.185 40.690 1.00 86.69 595 GLY A N 1
ATOM 4443 C CA . GLY A 1 595 ? -13.949 21.278 41.543 1.00 86.69 595 GLY A CA 1
ATOM 4444 C C . GLY A 1 595 ? -14.311 22.720 41.916 1.00 86.69 595 GLY A C 1
ATOM 4445 O O . GLY A 1 595 ? -15.478 23.102 41.811 1.00 86.69 595 GLY A O 1
ATOM 4446 N N . TRP A 1 596 ? -13.326 23.550 42.277 1.00 89.06 596 TRP A N 1
ATOM 4447 C CA . TRP A 1 596 ? -13.548 24.975 42.567 1.00 89.06 596 TRP A CA 1
ATOM 4448 C C . TRP A 1 596 ? -13.944 25.793 41.329 1.00 89.06 596 TRP A C 1
ATOM 4450 O O . TRP A 1 596 ? -14.752 26.715 41.431 1.00 89.06 596 TRP A O 1
ATOM 4460 N N . GLU A 1 597 ? -13.427 25.459 40.147 1.00 87.94 597 GLU A N 1
ATOM 4461 C CA . GLU A 1 597 ? -13.852 26.079 38.884 1.00 87.94 597 GLU A CA 1
ATOM 4462 C C . GLU A 1 597 ? -15.288 25.680 38.522 1.00 87.94 597 GLU A C 1
ATOM 4464 O O . GLU A 1 597 ? -16.103 26.532 38.166 1.00 87.94 597 GLU A O 1
ATOM 4469 N N . ARG A 1 598 ? -15.641 24.401 38.691 1.00 88.56 598 ARG A N 1
ATOM 4470 C CA . ARG A 1 598 ? -17.001 23.883 38.468 1.00 88.56 598 ARG A CA 1
ATOM 4471 C C . ARG A 1 598 ? -18.022 24.483 39.418 1.00 88.56 598 ARG A C 1
ATOM 4473 O O . ARG A 1 598 ? -19.162 24.721 39.025 1.00 88.56 598 ARG A O 1
ATOM 4480 N N . LEU A 1 599 ? -17.601 24.853 40.627 1.00 89.75 599 LEU A N 1
ATOM 4481 C CA . LEU A 1 599 ? -18.423 25.654 41.521 1.00 89.75 599 LEU A CA 1
ATOM 4482 C C . LEU A 1 599 ? -18.891 26.957 40.883 1.00 89.75 599 LEU A C 1
ATOM 4484 O O . LEU A 1 599 ? -19.911 27.445 41.321 1.00 89.75 599 LEU A O 1
ATOM 4488 N N . GLN A 1 600 ? -18.249 27.515 39.855 1.00 89.31 600 GLN A N 1
ATOM 4489 C CA . GLN A 1 600 ? -18.723 28.735 39.189 1.00 89.31 600 GLN A CA 1
ATOM 4490 C C . GLN A 1 600 ? -19.817 28.482 38.139 1.00 89.31 600 GLN A C 1
ATOM 4492 O O . GLN A 1 600 ? -20.487 29.432 37.726 1.00 89.31 600 GLN A O 1
ATOM 4497 N N . ASN A 1 601 ? -20.062 27.226 37.754 1.00 90.31 601 ASN A N 1
ATOM 4498 C CA . ASN A 1 601 ? -21.027 26.866 36.718 1.00 90.31 601 ASN A CA 1
ATOM 4499 C C . ASN A 1 601 ? -22.479 27.190 37.104 1.00 90.31 601 ASN A C 1
ATOM 4501 O O . ASN A 1 601 ? -22.857 27.303 38.279 1.00 90.31 601 ASN A O 1
ATOM 4505 N N . SER A 1 602 ? -23.329 27.309 36.079 1.00 90.56 602 SER A N 1
ATOM 4506 C CA . SER A 1 602 ? -24.782 27.292 36.271 1.00 90.56 602 SER A CA 1
ATOM 4507 C C . SER A 1 602 ? -25.263 25.873 36.626 1.00 90.56 602 SER A C 1
ATOM 4509 O O . SER A 1 602 ? -24.673 24.908 36.137 1.00 90.56 602 SER A O 1
ATOM 4511 N N . PRO A 1 603 ? -26.352 25.699 37.406 1.00 88.56 603 PRO A N 1
ATOM 4512 C CA . PRO A 1 603 ? -26.840 24.367 37.787 1.00 88.56 603 PRO A CA 1
ATOM 4513 C C . PRO A 1 603 ? -27.103 23.427 36.601 1.00 88.56 603 PRO A C 1
ATOM 4515 O O . PRO A 1 603 ? -26.805 22.239 36.671 1.00 88.56 603 PRO A O 1
ATOM 4518 N N . THR A 1 604 ? -27.610 23.953 35.481 1.00 85.06 604 THR A N 1
ATOM 4519 C CA . THR A 1 604 ? -27.863 23.163 34.265 1.00 85.06 604 THR A CA 1
ATOM 4520 C C . THR A 1 604 ? -26.567 22.700 33.597 1.00 85.06 604 THR A C 1
ATOM 4522 O O . THR A 1 604 ? -26.463 21.549 33.178 1.00 85.06 604 THR A O 1
ATOM 4525 N N . GLN A 1 605 ? -25.570 23.586 33.502 1.00 85.94 605 GLN A N 1
ATOM 4526 C CA . GLN A 1 605 ? -24.257 23.260 32.941 1.00 85.94 605 GLN A CA 1
ATOM 4527 C C . GLN A 1 605 ? -23.523 22.243 33.815 1.00 85.94 605 GLN A C 1
ATOM 4529 O O . GLN A 1 605 ? -22.877 21.334 33.294 1.00 85.94 605 GLN A O 1
ATOM 4534 N N . GLU A 1 606 ? -23.654 22.373 35.133 1.00 91.31 606 GLU A N 1
ATOM 4535 C CA . GLU A 1 606 ? -23.019 21.457 36.066 1.00 91.31 606 GLU A CA 1
ATOM 4536 C C . GLU A 1 606 ? -23.663 20.073 36.022 1.00 91.31 606 GLU A C 1
ATOM 4538 O O . GLU A 1 606 ? -22.965 19.070 35.935 1.00 91.31 606 GLU A O 1
ATOM 4543 N N . GLN A 1 607 ? -24.994 20.007 35.954 1.00 86.44 607 GLN A N 1
ATOM 4544 C CA . GLN A 1 607 ? -25.691 18.739 35.767 1.00 86.44 607 GLN A CA 1
ATOM 4545 C C . GLN A 1 607 ? -25.225 18.022 34.484 1.00 86.44 607 GLN A C 1
ATOM 4547 O O . GLN A 1 607 ? -24.937 16.828 34.527 1.00 86.44 607 GLN A O 1
ATOM 4552 N N . ALA A 1 608 ? -25.091 18.736 33.361 1.00 85.81 608 ALA A N 1
ATOM 4553 C CA . ALA A 1 608 ? -24.574 18.157 32.117 1.00 85.81 608 ALA A CA 1
ATOM 4554 C C . ALA A 1 608 ? -23.112 17.691 32.247 1.00 85.81 608 ALA A C 1
ATOM 4556 O O . ALA A 1 608 ? -22.758 16.614 31.770 1.00 85.81 608 ALA A O 1
ATOM 4557 N N . THR A 1 609 ? -22.275 18.477 32.928 1.00 88.81 609 THR A N 1
ATOM 4558 C CA . THR A 1 609 ? -20.864 18.146 33.176 1.00 88.81 609 THR A CA 1
ATOM 4559 C C . THR A 1 609 ? -20.737 16.893 34.039 1.00 88.81 609 THR A C 1
ATOM 4561 O O . THR A 1 609 ? -20.000 15.977 33.687 1.00 88.81 609 THR A O 1
ATOM 4564 N N . ALA A 1 610 ? -21.517 16.791 35.115 1.00 89.44 610 ALA A N 1
ATOM 4565 C CA . ALA A 1 610 ? -21.532 15.628 35.994 1.00 89.44 610 ALA A CA 1
ATOM 4566 C C . ALA A 1 610 ? -21.968 14.344 35.260 1.00 89.44 610 ALA A C 1
ATOM 4568 O O . ALA A 1 610 ? -21.370 13.290 35.466 1.00 89.44 610 ALA A O 1
ATOM 4569 N N . VAL A 1 611 ? -22.943 14.428 34.347 1.00 90.31 611 VAL A N 1
ATOM 4570 C CA . VAL A 1 611 ? -23.348 13.289 33.499 1.00 90.31 611 VAL A CA 1
ATOM 4571 C C . VAL A 1 611 ? -22.222 12.861 32.546 1.00 90.31 611 VAL A C 1
ATOM 4573 O O . VAL A 1 611 ? -22.001 11.664 32.363 1.00 90.31 611 VAL A O 1
ATOM 4576 N N . ILE A 1 612 ? -21.467 13.806 31.973 1.00 89.06 612 ILE A N 1
ATOM 4577 C CA . ILE A 1 612 ? -20.287 13.498 31.143 1.00 89.06 612 ILE A CA 1
ATOM 4578 C C . ILE A 1 612 ? -19.207 12.786 31.971 1.00 89.06 612 ILE A C 1
ATOM 4580 O O . ILE A 1 612 ? -18.620 11.814 31.500 1.00 89.06 612 ILE A O 1
ATOM 4584 N N . GLU A 1 613 ? -18.961 13.229 33.204 1.00 91.62 613 GLU A N 1
ATOM 4585 C CA . GLU A 1 613 ? -18.000 12.580 34.103 1.00 91.62 613 GLU A CA 1
ATOM 4586 C C . GLU A 1 613 ? -18.427 11.150 34.467 1.00 91.62 613 GLU A C 1
ATOM 4588 O O . GLU A 1 613 ? -17.603 10.237 34.425 1.00 91.62 613 GLU A O 1
ATOM 4593 N N . VAL A 1 614 ? -19.721 10.909 34.711 1.00 90.00 614 VAL A N 1
ATOM 4594 C CA . VAL A 1 614 ? -20.261 9.547 34.884 1.00 90.00 614 VAL A CA 1
ATOM 4595 C C . VAL A 1 614 ? -20.022 8.684 33.642 1.00 90.00 614 VAL A C 1
ATOM 4597 O O . VAL A 1 614 ? -19.612 7.531 33.774 1.00 90.00 614 VAL A O 1
ATOM 4600 N N . ALA A 1 615 ? -20.219 9.228 32.437 1.00 87.44 615 ALA A N 1
ATOM 4601 C CA . ALA A 1 615 ? -19.963 8.500 31.195 1.00 87.44 615 ALA A CA 1
ATOM 4602 C C . ALA A 1 615 ? -18.481 8.109 31.040 1.00 87.44 615 ALA A C 1
ATOM 4604 O O . ALA A 1 615 ? -18.179 7.001 30.596 1.00 87.44 615 ALA A O 1
ATOM 4605 N N . LYS A 1 616 ? -17.551 8.992 31.432 1.00 84.81 616 LYS A N 1
ATOM 4606 C CA . LYS A 1 616 ? -16.107 8.699 31.446 1.00 84.81 616 LYS A CA 1
ATOM 4607 C C . LYS A 1 616 ? -15.764 7.588 32.438 1.00 84.81 616 LYS A C 1
ATOM 4609 O O . LYS A 1 616 ? -15.093 6.633 32.058 1.00 84.81 616 LYS A O 1
ATOM 4614 N N . ILE A 1 617 ? -16.282 7.666 33.667 1.00 87.50 617 ILE A N 1
ATOM 4615 C CA . ILE A 1 617 ? -16.088 6.629 34.695 1.00 87.50 617 ILE A CA 1
ATOM 4616 C C . ILE A 1 617 ? -16.601 5.274 34.189 1.00 87.50 617 ILE A C 1
ATOM 4618 O O . ILE A 1 617 ? -15.891 4.273 34.266 1.00 87.50 617 ILE A O 1
ATOM 4622 N N . ALA A 1 618 ? -17.807 5.244 33.616 1.00 87.50 618 ALA A N 1
ATOM 4623 C CA . ALA A 1 618 ? -18.384 4.028 33.057 1.00 87.50 618 ALA A CA 1
ATOM 4624 C C . ALA A 1 618 ? -17.544 3.463 31.897 1.00 87.50 618 ALA A C 1
ATOM 4626 O O . ALA A 1 618 ? -17.385 2.250 31.809 1.00 87.50 618 ALA A O 1
ATOM 4627 N N . ASN A 1 619 ? -16.960 4.309 31.039 1.00 83.75 619 ASN A N 1
ATOM 4628 C CA . ASN A 1 619 ? -16.064 3.857 29.968 1.00 83.75 619 ASN A CA 1
ATOM 4629 C C . ASN A 1 619 ? -14.793 3.202 30.515 1.00 83.75 619 ASN A C 1
ATOM 4631 O O . ASN A 1 619 ? -14.452 2.115 30.066 1.00 83.75 619 ASN A O 1
ATOM 4635 N N . HIS A 1 620 ? -14.135 3.816 31.503 1.00 79.88 620 HIS A N 1
ATOM 4636 C CA . HIS A 1 620 ? -12.944 3.234 32.133 1.00 79.88 620 HIS A CA 1
ATOM 4637 C C . HIS A 1 620 ? -13.243 1.880 32.774 1.00 79.88 620 HIS A C 1
ATOM 4639 O O . HIS A 1 620 ? -12.514 0.914 32.570 1.00 79.88 620 HIS A O 1
ATOM 4645 N N . ARG A 1 621 ? -14.363 1.778 33.497 1.00 85.12 621 ARG A N 1
ATOM 4646 C CA . ARG A 1 621 ? -14.812 0.508 34.086 1.00 85.12 621 ARG A CA 1
ATOM 4647 C C . ARG A 1 621 ? -15.168 -0.527 33.025 1.00 85.12 621 ARG A C 1
ATOM 4649 O O . ARG A 1 621 ? -14.928 -1.712 33.220 1.00 85.12 621 ARG A O 1
ATOM 4656 N N . PHE A 1 622 ? -15.748 -0.100 31.908 1.00 83.06 622 PHE A N 1
ATOM 4657 C CA . PHE A 1 622 ? -16.028 -0.973 30.774 1.00 83.06 622 PHE A CA 1
ATOM 4658 C C . PHE A 1 622 ? -14.737 -1.482 30.121 1.00 83.06 622 PHE A C 1
ATOM 4660 O O . PHE A 1 622 ? -14.663 -2.650 29.753 1.00 83.06 622 PHE A O 1
ATOM 4667 N N . ASP A 1 623 ? -13.709 -0.644 30.021 1.00 74.25 623 ASP A N 1
ATOM 4668 C CA . ASP A 1 623 ? -12.404 -1.041 29.493 1.00 74.25 623 ASP A CA 1
ATOM 4669 C C . ASP A 1 623 ? -11.713 -2.062 30.412 1.00 74.25 623 ASP A C 1
ATOM 4671 O O . ASP A 1 623 ? -11.227 -3.080 29.918 1.00 74.25 623 ASP A O 1
ATOM 4675 N N . ASP A 1 624 ? -11.776 -1.879 31.736 1.00 72.75 624 ASP A N 1
ATOM 4676 C CA . ASP A 1 624 ? -11.305 -2.881 32.707 1.00 72.75 624 ASP A CA 1
ATOM 4677 C C . ASP A 1 624 ? -12.039 -4.220 32.544 1.00 72.75 624 ASP A C 1
ATOM 4679 O O . ASP A 1 624 ? -11.429 -5.289 32.559 1.00 72.75 624 ASP A O 1
ATOM 4683 N N . LEU A 1 625 ? -13.359 -4.171 32.343 1.00 74.69 625 LEU A N 1
ATOM 4684 C CA . LEU A 1 625 ? -14.182 -5.365 32.158 1.00 74.69 625 LEU A CA 1
ATOM 4685 C C . LEU A 1 625 ? -13.775 -6.173 30.935 1.00 74.69 625 LEU A C 1
ATOM 4687 O O . LEU A 1 625 ? -13.720 -7.404 30.996 1.00 74.69 625 LEU A O 1
ATOM 4691 N N . VAL A 1 626 ? -13.503 -5.478 29.834 1.00 66.38 626 VAL A N 1
ATOM 4692 C CA . VAL A 1 626 ? -13.038 -6.078 28.584 1.00 66.38 626 VAL A CA 1
ATOM 4693 C C . VAL A 1 626 ? -11.606 -6.605 28.740 1.00 66.38 626 VAL A C 1
ATOM 4695 O O . VAL A 1 626 ? -11.292 -7.677 28.215 1.00 66.38 626 VAL A O 1
ATOM 4698 N N . ALA A 1 627 ? -10.749 -5.902 29.486 1.00 59.31 627 ALA A N 1
ATOM 4699 C CA . ALA A 1 627 ? -9.372 -6.312 29.744 1.00 59.31 627 ALA A CA 1
ATOM 4700 C C . ALA A 1 627 ? -9.289 -7.607 30.573 1.00 59.31 627 ALA A C 1
ATOM 4702 O O . ALA A 1 627 ? -8.598 -8.541 30.163 1.00 59.31 627 ALA A O 1
ATOM 4703 N N . ASP A 1 628 ? -10.070 -7.721 31.653 1.00 58.28 628 ASP A N 1
ATOM 4704 C CA . ASP A 1 628 ? -10.177 -8.933 32.488 1.00 58.28 628 ASP A CA 1
ATOM 4705 C C . ASP A 1 628 ? -10.680 -10.161 31.699 1.00 58.28 628 ASP A C 1
ATOM 4707 O O . ASP A 1 628 ? -10.471 -11.312 32.083 1.00 58.28 628 ASP A O 1
ATOM 4711 N N . ALA A 1 629 ? -11.348 -9.931 30.567 1.00 50.78 629 ALA A N 1
ATOM 4712 C CA . ALA A 1 629 ? -11.878 -10.961 29.683 1.00 50.78 629 ALA A CA 1
ATOM 4713 C C . ALA A 1 629 ? -10.816 -11.547 28.720 1.00 50.78 629 ALA A C 1
ATOM 4715 O O . ALA A 1 629 ? -11.102 -12.498 27.988 1.00 50.78 629 ALA A O 1
ATOM 4716 N N . SER A 1 630 ? -9.599 -10.995 28.692 1.00 42.06 630 SER A N 1
ATOM 4717 C CA . SER A 1 630 ? -8.528 -11.393 27.774 1.00 42.06 630 SER A CA 1
ATOM 4718 C C . SER A 1 630 ? -7.366 -12.054 28.531 1.00 42.06 630 SER A C 1
ATOM 4720 O O . SER A 1 630 ? -6.639 -11.361 29.242 1.00 42.06 630 SER A O 1
ATOM 4722 N N . PRO A 1 631 ? -7.090 -13.362 28.331 1.00 38.81 631 PRO A N 1
ATOM 4723 C CA . PRO A 1 631 ? -6.024 -14.084 29.046 1.00 38.81 631 PRO A CA 1
ATOM 4724 C C . PRO A 1 631 ? -4.602 -13.530 28.844 1.00 38.81 631 PRO A C 1
ATOM 4726 O O . PRO A 1 631 ? -3.687 -13.947 29.541 1.00 38.81 631 PRO A O 1
ATOM 4729 N N . LEU A 1 632 ? -4.403 -12.614 27.888 1.00 36.94 632 LEU A N 1
ATOM 4730 C CA . LEU A 1 632 ? -3.118 -11.980 27.570 1.00 36.94 632 LEU A CA 1
ATOM 4731 C C . LEU A 1 632 ? -3.077 -10.466 27.875 1.00 36.94 632 LEU A C 1
ATOM 4733 O O . LEU A 1 632 ? -2.041 -9.849 27.651 1.00 36.94 632 LEU A O 1
ATOM 4737 N N . LEU A 1 633 ? -4.160 -9.869 28.403 1.00 33.53 633 LEU A N 1
ATOM 4738 C CA . LEU A 1 633 ? -4.134 -8.530 29.031 1.00 33.53 633 LEU A CA 1
ATOM 4739 C C . LEU A 1 633 ? -3.883 -8.600 30.548 1.00 33.53 633 LEU A C 1
ATOM 4741 O O . LEU A 1 633 ? -3.691 -7.574 31.196 1.00 33.53 633 LEU A O 1
ATOM 4745 N N . LEU A 1 634 ? -3.773 -9.815 31.093 1.00 35.69 634 LEU A N 1
ATOM 4746 C CA . LEU A 1 634 ? -3.084 -10.085 32.352 1.00 35.69 634 LEU A CA 1
ATOM 4747 C C . LEU A 1 634 ? -1.567 -10.078 32.091 1.00 35.69 634 LEU A C 1
ATOM 4749 O O . LEU A 1 634 ? -0.944 -11.128 31.944 1.00 35.69 634 LEU A O 1
ATOM 4753 N N . PRO A 1 635 ? -0.974 -8.883 31.943 1.00 38.62 635 PRO A N 1
ATOM 4754 C CA . PRO A 1 635 ? 0.135 -8.549 32.825 1.00 38.62 635 PRO A CA 1
ATOM 4755 C C . PRO A 1 635 ? 0.095 -7.077 33.272 1.00 38.62 635 PRO A C 1
ATOM 4757 O O . PRO A 1 635 ? 0.672 -6.192 32.641 1.00 38.62 635 PRO A O 1
ATOM 4760 N N . ARG A 1 636 ? -0.526 -6.840 34.436 1.00 33.88 636 ARG A N 1
ATOM 4761 C CA . ARG A 1 636 ? -0.052 -5.837 35.415 1.00 33.88 636 ARG A CA 1
ATOM 4762 C C . ARG A 1 636 ? -0.559 -6.076 36.842 1.00 33.88 636 ARG A C 1
ATOM 4764 O O . ARG A 1 636 ? 0.131 -5.681 37.771 1.00 33.88 636 ARG A O 1
ATOM 4771 N N . ALA A 1 637 ? -1.689 -6.766 37.024 1.00 33.06 637 ALA A N 1
ATOM 4772 C CA . ALA A 1 637 ? -2.202 -7.119 38.356 1.00 33.06 637 ALA A CA 1
ATOM 4773 C C . ALA A 1 637 ? -1.796 -8.536 38.817 1.00 33.06 637 ALA A C 1
ATOM 4775 O O . ALA A 1 637 ? -1.319 -8.699 39.932 1.00 33.06 637 ALA A O 1
ATOM 4776 N N . THR A 1 638 ? -1.862 -9.552 37.953 1.00 31.59 638 THR A N 1
ATOM 4777 C CA . THR A 1 638 ? -1.472 -10.940 38.300 1.00 31.59 638 THR A CA 1
ATOM 4778 C C . THR A 1 638 ? 0.028 -11.151 38.442 1.00 31.59 638 THR A C 1
ATOM 4780 O O . THR A 1 638 ? 0.443 -12.060 39.150 1.00 31.59 638 THR A O 1
ATOM 4783 N N . PHE A 1 639 ? 0.858 -10.288 37.848 1.00 33.91 639 PHE A N 1
ATOM 4784 C CA . PHE A 1 639 ? 2.307 -10.338 38.073 1.00 33.91 639 PHE A CA 1
ATOM 4785 C C . PHE A 1 639 ? 2.686 -9.935 39.510 1.00 33.91 639 PHE A C 1
ATOM 4787 O O . PHE A 1 639 ? 3.819 -10.146 39.911 1.00 33.91 639 PHE A O 1
ATOM 4794 N N . LEU A 1 640 ? 1.764 -9.370 40.300 1.00 33.88 640 LEU A N 1
ATOM 4795 C CA . LEU A 1 640 ? 1.982 -9.109 41.727 1.00 33.88 640 LEU A CA 1
ATOM 4796 C C . LEU A 1 640 ? 1.454 -10.238 42.627 1.00 33.88 640 LEU A C 1
ATOM 4798 O O . LEU A 1 640 ? 1.953 -10.385 43.734 1.00 33.88 640 LEU A O 1
ATOM 4802 N N . GLU A 1 641 ? 0.515 -11.068 42.159 1.00 33.59 641 GLU A N 1
ATOM 4803 C CA . GLU A 1 641 ? -0.006 -12.208 42.936 1.00 33.59 641 GLU A CA 1
ATOM 4804 C C . GLU A 1 641 ? 0.733 -13.529 42.648 1.00 33.59 641 GLU A C 1
ATOM 4806 O O . GLU A 1 641 ? 0.921 -14.333 43.558 1.00 33.59 641 GLU A O 1
ATOM 4811 N N . GLU A 1 642 ? 1.214 -13.765 41.419 1.00 30.38 642 GLU A N 1
ATOM 4812 C CA . GLU A 1 642 ? 1.997 -14.975 41.093 1.00 30.38 642 GLU A CA 1
ATOM 4813 C C . GLU A 1 642 ? 3.486 -14.864 41.457 1.00 30.38 642 GLU A C 1
ATOM 4815 O O . GLU A 1 642 ? 4.145 -15.888 41.648 1.00 30.38 642 GLU A O 1
ATOM 4820 N N . VAL A 1 643 ? 4.014 -13.647 41.630 1.00 36.28 643 VAL A N 1
ATOM 4821 C CA . VAL A 1 643 ? 5.393 -13.428 42.111 1.00 36.28 643 VAL A CA 1
ATOM 4822 C C . VAL A 1 643 ? 5.546 -13.767 43.600 1.00 36.28 643 VAL A C 1
ATOM 4824 O O . VAL A 1 643 ? 6.656 -14.052 44.040 1.00 36.28 643 VAL A O 1
ATOM 4827 N N . ASP A 1 644 ? 4.446 -13.869 44.351 1.00 33.91 644 ASP A N 1
ATOM 4828 C CA . ASP A 1 644 ? 4.469 -14.323 45.747 1.00 33.91 644 ASP A CA 1
ATOM 4829 C C . ASP A 1 644 ? 4.446 -15.862 45.887 1.00 33.91 644 ASP A C 1
ATOM 4831 O O . ASP A 1 644 ? 4.713 -16.384 46.969 1.00 33.91 644 ASP A O 1
ATOM 4835 N N . ASN A 1 645 ? 4.155 -16.620 44.813 1.00 31.52 645 ASN A N 1
ATOM 4836 C CA . ASN A 1 645 ? 3.811 -18.048 44.932 1.00 31.52 645 ASN A CA 1
ATOM 4837 C C . ASN A 1 645 ? 4.578 -19.049 44.051 1.00 31.52 645 ASN A C 1
ATOM 4839 O O . ASN A 1 645 ? 4.299 -20.247 44.140 1.00 31.52 645 ASN A O 1
ATOM 4843 N N . LEU A 1 646 ? 5.572 -18.645 43.253 1.00 31.22 646 LEU A N 1
ATOM 4844 C CA . LEU A 1 646 ? 6.403 -19.605 42.509 1.00 31.22 646 LEU A CA 1
ATOM 4845 C C . LEU A 1 646 ? 7.900 -19.392 42.746 1.00 31.22 646 LEU A C 1
ATOM 4847 O O . LEU A 1 646 ? 8.555 -18.495 42.226 1.00 31.22 646 LEU A O 1
ATOM 4851 N N . SER A 1 647 ? 8.436 -20.297 43.556 1.00 37.28 647 SER A N 1
ATOM 4852 C CA . SER A 1 647 ? 9.824 -20.407 43.974 1.00 37.28 647 SER A CA 1
ATOM 4853 C C . SER A 1 647 ? 10.758 -20.713 42.789 1.00 37.28 647 SER A C 1
ATOM 4855 O O . SER A 1 647 ? 10.920 -21.871 42.417 1.00 37.28 647 SER A O 1
ATOM 4857 N N . THR A 1 648 ? 11.427 -19.697 42.235 1.00 32.12 648 THR A N 1
ATOM 4858 C CA . THR A 1 648 ? 12.683 -19.845 41.460 1.00 32.12 648 THR A CA 1
ATOM 4859 C C . THR A 1 648 ? 13.506 -18.544 41.527 1.00 32.12 648 THR A C 1
ATOM 4861 O O . THR A 1 648 ? 12.909 -17.472 41.487 1.00 32.12 648 THR A O 1
ATOM 4864 N N . PRO A 1 649 ? 14.849 -18.591 41.668 1.00 38.16 649 PRO A N 1
ATOM 4865 C CA . PRO A 1 649 ? 15.649 -17.423 42.063 1.00 38.16 649 PRO A CA 1
ATOM 4866 C C . PRO A 1 649 ? 15.972 -16.464 40.891 1.00 38.16 649 PRO A C 1
ATOM 4868 O O . PRO A 1 649 ? 16.038 -16.924 39.747 1.00 38.16 649 PRO A O 1
ATOM 4871 N N . PRO A 1 650 ? 16.221 -15.157 41.141 1.00 37.38 650 PRO A N 1
ATOM 4872 C CA . PRO A 1 650 ? 16.474 -14.165 40.094 1.00 37.38 650 PRO A CA 1
ATOM 4873 C C . PRO A 1 650 ? 17.929 -14.160 39.601 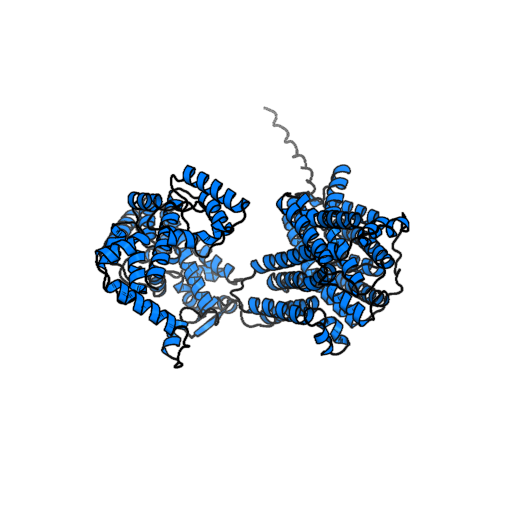1.00 37.38 650 PRO A C 1
ATOM 4875 O O . PRO A 1 650 ? 18.866 -14.540 40.297 1.00 37.38 650 PRO A O 1
ATOM 4878 N N . SER A 1 651 ? 18.113 -13.693 38.367 1.00 43.41 651 SER A N 1
ATOM 4879 C CA . SER A 1 651 ? 19.398 -13.558 37.676 1.00 43.41 651 SER A CA 1
ATOM 4880 C C . SER A 1 651 ? 20.222 -12.336 38.123 1.00 43.41 651 SER A C 1
ATOM 4882 O O . SER A 1 651 ? 19.689 -11.232 38.228 1.00 43.41 651 SER A O 1
ATOM 4884 N N . ALA A 1 652 ? 21.544 -12.519 38.214 1.00 39.91 652 ALA A N 1
ATOM 4885 C CA . ALA A 1 652 ? 22.598 -11.619 38.720 1.00 39.91 652 ALA A CA 1
ATOM 4886 C C . ALA A 1 652 ? 22.721 -10.179 38.147 1.00 39.91 652 ALA A C 1
ATOM 4888 O O . ALA A 1 652 ? 23.639 -9.459 38.524 1.00 39.91 652 ALA A O 1
ATOM 4889 N N . ARG A 1 653 ? 21.853 -9.729 37.228 1.00 32.19 653 ARG A N 1
ATOM 4890 C CA . ARG A 1 653 ? 21.825 -8.320 36.763 1.00 32.19 653 ARG A CA 1
ATOM 4891 C C . ARG A 1 653 ? 20.907 -7.419 37.588 1.00 32.19 653 ARG A C 1
ATOM 4893 O O . ARG A 1 653 ? 21.093 -6.210 37.561 1.00 32.19 653 ARG A O 1
ATOM 4900 N N . GLN A 1 654 ? 19.919 -7.993 38.273 1.00 40.47 654 GLN A N 1
ATOM 4901 C CA . GLN A 1 654 ? 19.005 -7.231 39.127 1.00 40.47 654 GLN A CA 1
ATOM 4902 C C . GLN A 1 654 ? 19.689 -6.874 40.462 1.00 40.47 654 GLN A C 1
ATOM 4904 O O . GLN A 1 654 ? 19.610 -5.734 40.902 1.00 40.47 654 GLN A O 1
ATOM 4909 N N . GLU A 1 655 ? 20.465 -7.812 41.027 1.00 44.16 655 GLU A N 1
ATOM 4910 C CA . GLU A 1 655 ? 21.199 -7.627 42.292 1.00 44.16 655 GLU A CA 1
ATOM 4911 C C . GLU A 1 655 ? 22.224 -6.481 42.234 1.00 44.16 655 GLU A C 1
ATOM 4913 O O . GLU A 1 655 ? 22.337 -5.720 43.188 1.00 44.16 655 GLU A O 1
ATOM 4918 N N . SER A 1 656 ? 22.923 -6.283 41.107 1.00 48.78 656 SER A N 1
ATOM 4919 C CA . SER A 1 656 ? 23.961 -5.243 41.011 1.00 48.78 656 SER A CA 1
ATOM 4920 C C . SER A 1 656 ? 23.412 -3.815 41.030 1.00 48.78 656 SER A C 1
ATOM 4922 O O . SER A 1 656 ? 24.087 -2.909 41.504 1.00 48.78 656 SER A O 1
ATOM 4924 N N . VAL A 1 657 ? 22.204 -3.603 40.496 1.00 53.47 657 VAL A N 1
ATOM 4925 C CA . VAL A 1 657 ? 21.570 -2.275 40.452 1.00 53.47 657 VAL A CA 1
ATOM 4926 C C . VAL A 1 657 ? 20.979 -1.935 41.820 1.00 53.47 657 VAL A C 1
ATOM 4928 O O . VAL A 1 657 ? 21.157 -0.823 42.312 1.00 53.47 657 VAL A O 1
ATOM 4931 N N . ASP A 1 658 ? 20.343 -2.907 42.476 1.00 56.06 658 ASP A N 1
ATOM 4932 C CA . ASP A 1 658 ? 19.753 -2.711 43.802 1.00 56.06 658 ASP A CA 1
ATOM 4933 C C . ASP A 1 658 ? 20.827 -2.479 44.889 1.00 56.06 658 ASP A C 1
ATOM 4935 O O . ASP A 1 658 ? 20.617 -1.670 45.798 1.00 56.06 658 ASP A O 1
ATOM 4939 N N . GLU A 1 659 ? 22.009 -3.102 44.769 1.00 62.28 659 GLU A N 1
ATOM 4940 C CA . GLU A 1 659 ? 23.160 -2.842 45.650 1.00 62.28 659 GLU A CA 1
ATOM 4941 C C . GLU A 1 659 ? 23.759 -1.432 45.466 1.00 62.28 659 GLU A C 1
ATOM 4943 O O . GLU A 1 659 ? 24.094 -0.772 46.456 1.00 62.28 659 GLU A O 1
ATOM 4948 N N . GLU A 1 660 ? 23.863 -0.937 44.228 1.00 67.25 660 GLU A N 1
ATOM 4949 C CA . GLU A 1 660 ? 24.436 0.383 43.908 1.00 67.25 660 GLU A CA 1
ATOM 4950 C C . GLU A 1 660 ? 23.574 1.523 44.485 1.00 67.25 660 GLU A C 1
ATOM 4952 O O . GLU A 1 660 ? 24.069 2.383 45.222 1.00 67.25 660 GLU A O 1
ATOM 4957 N N . PHE A 1 661 ? 22.252 1.458 44.292 1.00 68.12 661 PHE A N 1
ATOM 4958 C CA . PHE A 1 661 ? 21.312 2.431 44.863 1.00 68.12 661 PHE A CA 1
ATOM 4959 C C . PHE A 1 661 ? 21.214 2.355 46.399 1.00 68.12 661 PHE A C 1
ATOM 4961 O O . PHE A 1 661 ? 20.991 3.378 47.064 1.00 68.12 661 PHE A O 1
ATOM 4968 N N . ALA A 1 662 ? 21.398 1.173 46.998 1.00 74.31 662 ALA A N 1
ATOM 4969 C CA . ALA A 1 662 ? 21.455 1.019 48.454 1.00 74.31 662 ALA A CA 1
ATOM 4970 C C . ALA A 1 662 ? 22.719 1.669 49.050 1.00 74.31 662 ALA A C 1
ATOM 4972 O O . ALA A 1 662 ? 22.651 2.350 50.085 1.00 74.31 662 ALA A O 1
ATOM 4973 N N . ALA A 1 663 ? 23.865 1.537 48.375 1.00 77.62 663 ALA A N 1
ATOM 4974 C CA . ALA A 1 663 ? 25.109 2.191 48.769 1.00 77.62 663 ALA A CA 1
ATOM 4975 C C . ALA A 1 663 ? 25.018 3.723 48.635 1.00 77.62 663 ALA A C 1
ATOM 4977 O O . ALA A 1 663 ? 25.393 4.452 49.561 1.00 77.62 663 ALA A O 1
ATOM 4978 N N . GLY A 1 664 ? 24.454 4.228 47.534 1.00 82.06 664 GLY A N 1
ATOM 4979 C CA . GLY A 1 664 ? 24.287 5.666 47.311 1.00 82.06 664 GLY A CA 1
ATOM 4980 C C . GLY A 1 664 ? 23.288 6.336 48.260 1.00 82.06 664 GLY A C 1
ATOM 4981 O O . GLY A 1 664 ? 23.552 7.434 48.754 1.00 82.06 664 GLY A O 1
ATOM 4982 N N . THR A 1 665 ? 22.202 5.651 48.636 1.00 85.69 665 THR A N 1
ATOM 4983 C CA . THR A 1 665 ? 21.269 6.135 49.677 1.00 85.69 665 THR A CA 1
ATOM 4984 C C . THR A 1 665 ? 21.955 6.235 51.039 1.00 85.69 665 THR A C 1
ATOM 4986 O O . THR A 1 665 ? 21.783 7.216 51.766 1.00 85.69 665 THR A O 1
ATOM 4989 N N . THR A 1 666 ? 22.785 5.245 51.378 1.00 85.62 666 THR A N 1
ATOM 4990 C CA . THR A 1 666 ? 23.571 5.249 52.620 1.00 85.62 666 THR A CA 1
ATOM 4991 C C . THR A 1 666 ? 24.545 6.429 52.655 1.00 85.62 666 THR A C 1
ATOM 4993 O O . THR A 1 666 ? 24.613 7.145 53.656 1.00 85.62 666 THR A O 1
ATOM 4996 N N . ARG A 1 667 ? 25.238 6.691 51.536 1.00 85.88 667 ARG A N 1
ATOM 4997 C CA . ARG A 1 667 ? 26.123 7.854 51.357 1.00 85.88 667 ARG A CA 1
ATOM 4998 C C . ARG A 1 667 ? 25.354 9.164 51.542 1.00 85.88 667 ARG A C 1
ATOM 5000 O O . ARG A 1 667 ? 25.776 10.009 52.324 1.00 85.88 667 ARG A O 1
ATOM 5007 N N . PHE A 1 668 ? 24.199 9.303 50.894 1.00 87.75 668 PHE A N 1
ATOM 5008 C CA . PHE A 1 668 ? 23.341 10.489 50.979 1.00 87.75 668 PHE A CA 1
ATOM 5009 C C . PHE A 1 668 ? 22.841 10.773 52.411 1.00 87.75 668 PHE A C 1
ATOM 5011 O O . PHE A 1 668 ? 22.823 11.921 52.867 1.00 87.75 668 PHE A O 1
ATOM 5018 N N . ASN A 1 669 ? 22.497 9.725 53.166 1.00 89.50 669 ASN A N 1
ATOM 5019 C CA . ASN A 1 669 ? 22.108 9.846 54.573 1.00 89.50 669 ASN A CA 1
ATOM 5020 C C . ASN A 1 669 ? 23.265 10.283 55.488 1.00 89.50 669 ASN A C 1
ATOM 5022 O O . ASN A 1 669 ? 23.016 10.954 56.486 1.00 89.50 669 ASN A O 1
ATOM 5026 N N . ALA A 1 670 ? 24.509 9.930 55.151 1.00 87.94 670 ALA A N 1
ATOM 5027 C CA . ALA A 1 670 ? 25.695 10.225 55.957 1.00 87.94 670 ALA A CA 1
ATOM 5028 C C . ALA A 1 670 ? 26.346 11.596 55.668 1.00 87.94 670 ALA A C 1
ATOM 5030 O O . ALA A 1 670 ? 27.171 12.049 56.461 1.00 87.94 670 ALA A O 1
ATOM 5031 N N . MET A 1 671 ? 25.996 12.255 54.557 1.00 89.88 671 MET A N 1
ATOM 5032 C CA . MET A 1 671 ? 26.554 13.557 54.160 1.00 89.88 671 MET A CA 1
ATOM 5033 C C . MET A 1 671 ? 26.253 14.674 55.177 1.00 89.88 671 MET A C 1
ATOM 5035 O O . MET A 1 671 ? 25.169 14.732 55.772 1.00 89.88 671 MET A O 1
ATOM 5039 N N . GLY A 1 672 ? 27.180 15.626 55.324 1.00 88.31 672 GLY A N 1
ATOM 5040 C CA . GLY A 1 672 ? 26.981 16.816 56.162 1.00 88.31 672 GLY A CA 1
ATOM 5041 C C . GLY A 1 672 ? 25.826 17.705 55.670 1.00 88.31 672 GLY A C 1
ATOM 5042 O O . GLY A 1 672 ? 25.411 17.621 54.516 1.00 88.31 672 GLY A O 1
ATOM 5043 N N . GLN A 1 673 ? 25.279 18.573 56.532 1.00 82.38 673 GLN A N 1
ATOM 5044 C CA . GLN A 1 673 ? 24.182 19.479 56.138 1.00 82.38 673 GLN A CA 1
ATOM 5045 C C . GLN A 1 673 ? 24.580 20.407 54.981 1.00 82.38 673 GLN A C 1
ATOM 5047 O O . GLN A 1 673 ? 23.838 20.512 54.008 1.00 82.38 673 GLN A O 1
ATOM 5052 N N . ASP A 1 674 ? 25.768 21.011 55.033 1.00 83.69 674 ASP A N 1
ATOM 5053 C CA . ASP A 1 674 ? 26.241 21.908 53.970 1.00 83.69 674 ASP A CA 1
ATOM 5054 C C . ASP A 1 674 ? 26.525 21.158 52.658 1.00 83.69 674 ASP A C 1
ATOM 5056 O O . ASP A 1 674 ? 26.215 21.648 51.573 1.00 83.69 674 ASP A O 1
ATOM 5060 N N . GLU A 1 675 ? 27.034 19.929 52.762 1.00 86.06 675 GLU A N 1
ATOM 5061 C CA . GLU A 1 675 ? 27.341 19.060 51.624 1.00 86.06 675 GLU A CA 1
ATOM 5062 C C . GLU A 1 675 ? 26.069 18.623 50.880 1.00 86.06 675 GLU A C 1
ATOM 5064 O O . GLU A 1 675 ? 25.981 18.770 49.662 1.00 86.06 675 GLU A O 1
ATOM 5069 N N . VAL A 1 676 ? 25.031 18.173 51.598 1.00 88.62 676 VAL A N 1
ATOM 5070 C CA . VAL A 1 676 ? 23.751 17.792 50.971 1.00 88.62 676 VAL A CA 1
ATOM 5071 C C . VAL A 1 676 ? 23.055 18.974 50.331 1.00 88.62 676 VAL A C 1
ATOM 5073 O O . VAL A 1 676 ? 22.514 18.832 49.237 1.00 88.62 676 VAL A O 1
ATOM 5076 N N . ARG A 1 677 ? 23.084 20.148 50.968 1.00 87.81 677 ARG A N 1
ATOM 5077 C CA . ARG A 1 677 ? 22.503 21.352 50.367 1.00 87.81 677 ARG A CA 1
ATOM 5078 C C . ARG A 1 677 ? 23.190 21.698 49.052 1.00 87.81 677 ARG A C 1
ATOM 5080 O O . ARG A 1 677 ? 22.504 22.048 48.100 1.00 87.81 677 ARG A O 1
ATOM 5087 N N . GLN A 1 678 ? 24.513 21.552 48.978 1.00 84.06 678 GLN A N 1
ATOM 5088 C CA . GLN A 1 678 ? 25.275 21.811 47.757 1.00 84.06 678 GLN A CA 1
ATOM 5089 C C . GLN A 1 678 ? 24.962 20.795 46.646 1.00 84.06 678 GLN A C 1
ATOM 5091 O O . GLN A 1 678 ? 24.775 21.184 45.494 1.00 84.06 678 GLN A O 1
ATOM 5096 N N . VAL A 1 679 ? 24.858 19.507 46.986 1.00 85.75 679 VAL A N 1
ATOM 5097 C CA . VAL A 1 679 ? 24.501 18.443 46.033 1.00 85.75 679 VAL A CA 1
ATOM 5098 C C . VAL A 1 679 ? 23.075 18.630 45.507 1.00 85.75 679 VAL A C 1
ATOM 5100 O O . VAL A 1 679 ? 22.848 18.586 44.298 1.00 85.75 679 VAL A O 1
ATOM 5103 N N . LEU A 1 680 ? 22.117 18.913 46.388 1.00 88.19 680 LEU A N 1
ATOM 5104 C CA . LEU A 1 680 ? 20.729 19.171 46.005 1.00 88.19 680 LEU A CA 1
ATOM 5105 C C . LEU A 1 680 ? 20.593 20.454 45.175 1.00 88.19 680 LEU A C 1
ATOM 5107 O O . LEU A 1 680 ? 19.878 20.441 44.176 1.00 88.19 680 LEU A O 1
ATOM 5111 N N . ALA A 1 681 ? 21.333 21.517 45.503 1.00 85.62 681 ALA A N 1
ATOM 5112 C CA . ALA A 1 681 ? 21.336 22.748 44.711 1.00 85.62 681 ALA A CA 1
ATOM 5113 C C . ALA A 1 681 ? 21.769 22.522 43.252 1.00 85.62 681 ALA A C 1
ATOM 5115 O O . ALA A 1 681 ? 21.251 23.193 42.369 1.00 85.62 681 ALA A O 1
ATOM 5116 N N . SER A 1 682 ? 22.646 21.542 42.986 1.00 82.62 682 SER A N 1
ATOM 5117 C CA . SER A 1 682 ? 23.030 21.169 41.609 1.00 82.62 682 SER A CA 1
ATOM 5118 C C . SER A 1 682 ? 21.939 20.403 40.838 1.00 82.62 682 SER A C 1
ATOM 5120 O O . SER A 1 682 ? 21.919 20.372 39.604 1.00 82.62 682 SER A O 1
ATOM 5122 N N . CYS A 1 683 ? 21.008 19.771 41.560 1.00 84.25 683 CYS A N 1
ATOM 5123 C CA . CYS A 1 683 ? 19.866 19.074 40.970 1.00 84.25 683 CYS A CA 1
ATOM 5124 C C . CYS A 1 683 ? 18.724 20.051 40.676 1.00 84.25 683 CYS A C 1
ATOM 5126 O O . CYS A 1 683 ? 18.135 20.003 39.596 1.00 84.25 683 CYS A O 1
ATOM 5128 N N . LEU A 1 684 ? 18.425 20.928 41.638 1.00 86.62 684 LEU A N 1
ATOM 5129 C CA . LEU A 1 684 ? 17.416 21.972 41.535 1.00 86.62 684 LEU A CA 1
ATOM 5130 C C . LEU A 1 684 ? 17.691 23.077 42.565 1.00 86.62 684 LEU A C 1
ATOM 5132 O O . LEU A 1 684 ? 17.558 22.871 43.773 1.00 86.62 684 LEU A O 1
ATOM 5136 N N . ASP A 1 685 ? 17.998 24.277 42.078 1.00 83.62 685 ASP A N 1
ATOM 5137 C CA . ASP A 1 685 ? 18.316 25.435 42.916 1.00 83.62 685 ASP A CA 1
ATOM 5138 C C . ASP A 1 685 ? 17.054 26.164 43.412 1.00 83.62 685 ASP A C 1
ATOM 5140 O O . ASP A 1 685 ? 16.760 27.306 43.051 1.00 83.62 685 ASP A O 1
ATOM 5144 N N . VAL A 1 686 ? 16.269 25.458 44.228 1.00 87.50 686 VAL A N 1
ATOM 5145 C CA . VAL A 1 686 ? 15.097 25.993 44.929 1.00 87.50 686 VAL A CA 1
ATOM 5146 C C . VAL A 1 686 ? 15.282 25.729 46.426 1.00 87.50 686 VAL A C 1
ATOM 5148 O O . VAL A 1 686 ? 15.177 24.574 46.845 1.00 87.50 686 VAL A O 1
ATOM 5151 N N . PRO A 1 687 ? 15.524 26.762 47.262 1.00 86.50 687 PRO A N 1
ATOM 5152 C CA . PRO A 1 687 ? 15.830 26.587 48.684 1.00 86.50 687 PRO A CA 1
ATOM 5153 C C . PRO A 1 687 ? 14.815 25.718 49.434 1.00 86.50 687 PRO A C 1
ATOM 5155 O O . PRO A 1 687 ? 15.209 24.797 50.140 1.00 86.50 687 PRO A O 1
ATOM 5158 N N . ARG A 1 688 ? 13.514 25.923 49.185 1.00 88.56 688 ARG A N 1
ATOM 5159 C CA . ARG A 1 688 ? 12.434 25.129 49.792 1.00 88.56 688 ARG A CA 1
ATOM 5160 C C . ARG A 1 688 ? 12.519 23.643 49.438 1.00 88.56 688 ARG A C 1
ATOM 5162 O O . ARG A 1 688 ? 12.276 22.792 50.288 1.00 88.56 688 ARG A O 1
ATOM 5169 N N . TRP A 1 689 ? 12.864 23.331 48.191 1.00 89.62 689 TRP A N 1
ATOM 5170 C CA . TRP A 1 689 ? 13.026 21.954 47.729 1.00 89.62 689 TRP A CA 1
ATOM 5171 C C . TRP A 1 689 ? 14.257 21.302 48.364 1.00 89.62 689 TRP A C 1
ATOM 5173 O O . TRP A 1 689 ? 14.169 20.189 48.880 1.00 89.62 689 TRP A O 1
ATOM 5183 N N . ILE A 1 690 ? 15.377 22.029 48.400 1.00 89.69 690 ILE A N 1
ATOM 5184 C CA . ILE A 1 690 ? 16.622 21.587 49.037 1.00 89.69 690 ILE A CA 1
ATOM 5185 C C . ILE A 1 690 ? 16.383 21.286 50.521 1.00 89.69 690 ILE A C 1
ATOM 5187 O O . ILE A 1 690 ? 16.777 20.227 51.006 1.00 89.69 690 ILE A O 1
ATOM 5191 N N . ASP A 1 691 ? 15.702 22.191 51.227 1.00 87.56 691 ASP A N 1
ATOM 5192 C CA . ASP A 1 691 ? 15.360 22.039 52.641 1.00 87.56 691 ASP A CA 1
ATOM 5193 C C . ASP A 1 691 ? 14.474 20.815 52.882 1.00 87.56 691 ASP A C 1
ATOM 5195 O O . ASP A 1 691 ? 14.776 20.004 53.758 1.00 87.56 691 ASP A O 1
ATOM 5199 N N . ALA A 1 692 ? 13.422 20.640 52.076 1.00 86.31 692 ALA A N 1
ATOM 5200 C CA . ALA A 1 692 ? 12.492 19.521 52.203 1.00 86.31 692 ALA A CA 1
ATOM 5201 C C . ALA A 1 692 ? 13.184 18.162 52.002 1.00 86.31 692 ALA A C 1
ATOM 5203 O O . ALA A 1 692 ? 12.982 17.235 52.787 1.00 86.31 692 ALA A O 1
ATOM 5204 N N . VAL A 1 693 ? 14.041 18.044 50.984 1.00 88.81 693 VAL A N 1
ATOM 5205 C CA . VAL A 1 693 ? 14.751 16.789 50.695 1.00 88.81 693 VAL A CA 1
ATOM 5206 C C . VAL A 1 693 ? 15.863 16.532 51.714 1.00 88.81 693 VAL A C 1
ATOM 5208 O O . VAL A 1 693 ? 16.049 15.387 52.133 1.00 88.81 693 VAL A O 1
ATOM 5211 N N . ALA A 1 694 ? 16.569 17.569 52.175 1.00 88.75 694 ALA A N 1
ATOM 5212 C CA . ALA A 1 694 ? 17.613 17.432 53.188 1.00 88.75 694 ALA A CA 1
ATOM 5213 C C . ALA A 1 694 ? 17.054 17.056 54.571 1.00 88.75 694 ALA A C 1
ATOM 5215 O O . ALA A 1 694 ? 17.708 16.294 55.291 1.00 88.75 694 ALA A O 1
ATOM 5216 N N . ALA A 1 695 ? 15.871 17.572 54.928 1.00 86.44 695 ALA A N 1
ATOM 5217 C CA . ALA A 1 695 ? 15.218 17.356 56.220 1.00 86.44 695 ALA A CA 1
ATOM 5218 C C . ALA A 1 695 ? 14.615 15.953 56.385 1.00 86.44 695 ALA A C 1
ATOM 5220 O O . ALA A 1 695 ? 14.538 15.467 57.508 1.00 86.44 695 ALA A O 1
ATOM 5221 N N . GLY A 1 696 ? 14.227 15.280 55.296 1.00 81.00 696 GLY A N 1
ATOM 5222 C CA . GLY A 1 696 ? 13.664 13.924 55.365 1.00 81.00 696 GLY A CA 1
ATOM 5223 C C . GLY A 1 696 ? 14.690 12.805 55.595 1.00 81.00 696 GLY A C 1
ATOM 5224 O O . GLY A 1 696 ? 14.321 11.633 55.608 1.00 81.00 696 GLY A O 1
ATOM 5225 N N . ARG A 1 697 ? 15.975 13.134 55.778 1.00 87.50 697 ARG A N 1
ATOM 5226 C CA . ARG A 1 697 ? 17.014 12.151 56.113 1.00 87.50 697 ARG A CA 1
ATOM 5227 C C . ARG A 1 697 ? 16.890 11.706 57.582 1.00 87.50 697 ARG A C 1
ATOM 5229 O O . ARG A 1 697 ? 16.675 12.554 58.447 1.00 87.50 697 ARG A O 1
ATOM 5236 N N . PRO A 1 698 ? 17.119 10.419 57.901 1.00 85.88 698 PRO A N 1
ATOM 5237 C CA . PRO A 1 698 ? 17.588 9.363 57.004 1.00 85.88 698 PRO A CA 1
ATOM 5238 C C . PRO A 1 698 ? 16.457 8.677 56.219 1.00 85.88 698 PRO A C 1
ATOM 5240 O O . PRO A 1 698 ? 15.425 8.318 56.779 1.00 85.88 698 PRO A O 1
ATOM 5243 N N . TYR A 1 699 ? 16.692 8.421 54.931 1.00 83.81 699 TYR A N 1
ATOM 5244 C CA . TYR A 1 699 ? 15.765 7.686 54.067 1.00 83.81 699 TYR A CA 1
ATOM 5245 C C . TYR A 1 699 ? 16.061 6.179 54.047 1.00 83.81 699 TYR A C 1
ATOM 5247 O O . TYR A 1 699 ? 17.232 5.797 54.006 1.00 83.81 699 TYR A O 1
ATOM 5255 N N . PRO A 1 700 ? 15.033 5.313 54.005 1.00 74.88 700 PRO A N 1
ATOM 5256 C CA . PRO A 1 700 ? 15.219 3.861 54.008 1.00 74.88 700 PRO A CA 1
ATOM 5257 C C . PRO A 1 700 ? 15.622 3.277 52.643 1.00 74.88 700 PRO A C 1
ATOM 5259 O O . PRO A 1 700 ? 16.177 2.185 52.598 1.00 74.88 700 PRO A O 1
ATOM 5262 N N . SER A 1 701 ? 15.363 3.970 51.528 1.00 83.00 701 SER A N 1
ATOM 5263 C CA . SER A 1 701 ? 15.802 3.549 50.187 1.00 83.00 701 SER A CA 1
ATOM 5264 C C . SER A 1 701 ? 15.865 4.726 49.208 1.00 83.00 701 SER A C 1
ATOM 5266 O O . SER A 1 701 ? 15.242 5.765 49.449 1.00 83.00 701 SER A O 1
ATOM 5268 N N . ALA A 1 702 ? 16.555 4.553 48.075 1.00 80.19 702 ALA A N 1
ATOM 5269 C CA . ALA A 1 702 ? 16.644 5.563 47.013 1.00 80.19 702 ALA A CA 1
ATOM 5270 C C . ALA A 1 702 ? 15.255 5.994 46.519 1.00 80.19 702 ALA A C 1
ATOM 5272 O O . ALA A 1 702 ? 15.002 7.176 46.300 1.00 80.19 702 ALA A O 1
ATOM 5273 N N . GLN A 1 703 ? 14.311 5.050 46.439 1.00 78.31 703 GLN A N 1
ATOM 5274 C CA . GLN A 1 703 ? 12.925 5.330 46.060 1.00 78.31 703 GLN A CA 1
ATOM 5275 C C . GLN A 1 703 ? 12.240 6.311 47.022 1.00 78.31 703 GLN A C 1
ATOM 5277 O O . GLN A 1 703 ? 11.460 7.146 46.570 1.00 78.31 703 GLN A O 1
ATOM 5282 N N . HIS A 1 704 ? 12.558 6.266 48.321 1.00 80.88 704 HIS A N 1
ATOM 5283 C CA . HIS A 1 704 ? 12.020 7.219 49.296 1.00 80.88 704 HIS A CA 1
ATOM 5284 C C . HIS A 1 704 ? 12.640 8.611 49.135 1.00 80.88 704 HIS A C 1
ATOM 5286 O O . HIS A 1 704 ? 11.916 9.601 49.221 1.00 80.88 704 HIS A O 1
ATOM 5292 N N . VAL A 1 705 ? 13.941 8.702 48.824 1.00 83.94 705 VAL A N 1
ATOM 5293 C CA . VAL A 1 705 ? 14.596 9.986 48.508 1.00 83.94 705 VAL A CA 1
ATOM 5294 C C . VAL A 1 705 ? 13.920 10.634 47.295 1.00 83.94 705 VAL A C 1
ATOM 5296 O O . VAL A 1 705 ? 13.528 11.801 47.337 1.00 83.94 705 VAL A O 1
ATOM 5299 N N . LEU A 1 706 ? 13.721 9.857 46.226 1.00 84.06 706 LEU A N 1
ATOM 5300 C CA . LEU A 1 706 ? 13.103 10.315 44.980 1.00 84.06 706 LEU A CA 1
ATOM 5301 C C . LEU A 1 706 ? 11.622 10.641 45.144 1.00 84.06 706 LEU A C 1
ATOM 5303 O O . LEU A 1 706 ? 11.125 11.574 44.516 1.00 84.06 706 LEU A O 1
ATOM 5307 N N . HIS A 1 707 ? 10.908 9.900 45.991 1.00 79.38 707 HIS A N 1
ATOM 5308 C CA . HIS A 1 707 ? 9.523 10.204 46.322 1.00 79.38 707 HIS A CA 1
ATOM 5309 C C . HIS A 1 707 ? 9.415 11.559 47.030 1.00 79.38 707 HIS A C 1
ATOM 5311 O O . HIS A 1 707 ? 8.678 12.423 46.559 1.00 79.38 707 HIS A O 1
ATOM 5317 N N . THR A 1 708 ? 10.207 11.797 48.080 1.00 81.12 708 THR A N 1
ATOM 5318 C CA . THR A 1 708 ? 10.207 13.081 48.800 1.00 81.12 708 THR A CA 1
ATOM 5319 C C . THR A 1 708 ? 10.626 14.238 47.897 1.00 81.12 708 THR A C 1
ATOM 5321 O O . THR A 1 708 ? 9.977 15.283 47.886 1.00 81.12 708 THR A O 1
ATOM 5324 N N . ALA A 1 709 ? 11.645 14.038 47.060 1.00 83.00 709 ALA A N 1
ATOM 5325 C CA . ALA A 1 709 ? 12.061 15.012 46.056 1.00 83.00 709 ALA A CA 1
ATOM 5326 C C . ALA A 1 709 ? 10.968 15.313 45.020 1.00 83.00 709 ALA A C 1
ATOM 5328 O O . ALA A 1 709 ? 10.787 16.469 44.628 1.00 83.00 709 ALA A O 1
ATOM 5329 N N . ARG A 1 710 ? 10.208 14.297 44.592 1.00 83.62 710 ARG A N 1
ATOM 5330 C CA . ARG A 1 710 ? 9.101 14.447 43.639 1.00 83.62 710 ARG A CA 1
ATOM 5331 C C . ARG A 1 710 ? 7.958 15.241 44.250 1.00 83.62 710 ARG A C 1
ATOM 5333 O O . ARG A 1 710 ? 7.430 16.119 43.574 1.00 83.62 710 ARG A O 1
ATOM 5340 N N . VAL A 1 711 ? 7.614 14.946 45.504 1.00 77.25 711 VAL A N 1
ATOM 5341 C CA . VAL A 1 711 ? 6.575 15.652 46.262 1.00 77.25 711 VAL A CA 1
ATOM 5342 C C . VAL A 1 711 ? 6.978 17.111 46.471 1.00 77.25 711 VAL A C 1
ATOM 5344 O O . VAL A 1 711 ? 6.213 18.003 46.113 1.00 77.25 711 VAL A O 1
ATOM 5347 N N . ALA A 1 712 ? 8.209 17.374 46.920 1.00 80.31 712 ALA A N 1
ATOM 5348 C CA . ALA A 1 712 ? 8.710 18.731 47.138 1.00 80.31 712 ALA A CA 1
ATOM 5349 C C . ALA A 1 712 ? 8.727 19.592 45.856 1.00 80.31 712 ALA A C 1
ATOM 5351 O O . ALA A 1 712 ? 8.594 20.813 45.933 1.00 80.31 712 ALA A O 1
ATOM 5352 N N . ALA A 1 713 ? 8.869 18.967 44.681 1.00 80.44 713 ALA A N 1
ATOM 5353 C CA . ALA A 1 713 ? 8.893 19.629 43.374 1.00 80.44 713 ALA A CA 1
ATOM 5354 C C . ALA A 1 713 ? 7.511 19.753 42.693 1.00 80.44 713 ALA A C 1
ATOM 5356 O O . ALA A 1 713 ? 7.441 20.078 41.507 1.00 80.44 713 ALA A O 1
ATOM 5357 N N . SER A 1 714 ? 6.412 19.453 43.395 1.00 65.12 714 SER A N 1
ATOM 5358 C CA . SER A 1 714 ? 5.056 19.445 42.812 1.00 65.12 714 SER A CA 1
ATOM 5359 C C . SER A 1 714 ? 4.467 20.846 42.641 1.00 65.12 714 SER A C 1
ATOM 5361 O O . SER A 1 714 ? 3.831 21.105 41.619 1.00 65.12 714 SER A O 1
ATOM 5363 N N . ASP A 1 715 ? 4.765 21.746 43.585 1.00 68.81 715 ASP A N 1
ATOM 5364 C CA . ASP A 1 715 ? 4.087 23.040 43.737 1.00 68.81 715 ASP A CA 1
ATOM 5365 C C . ASP A 1 715 ? 5.070 24.209 43.798 1.00 68.81 715 ASP A C 1
ATOM 5367 O O . ASP A 1 715 ? 5.277 24.828 44.842 1.00 68.81 715 ASP A O 1
ATOM 5371 N N . PHE A 1 716 ? 5.718 24.521 42.676 1.00 79.31 716 PHE A N 1
ATOM 5372 C CA . PHE A 1 716 ? 6.500 25.755 42.593 1.00 79.31 716 PHE A CA 1
ATOM 5373 C C . PHE A 1 716 ? 5.581 26.973 42.502 1.00 79.31 716 PHE A C 1
ATOM 5375 O O . PHE A 1 716 ? 4.691 27.054 41.642 1.00 79.31 716 PHE A O 1
ATOM 5382 N N . SER A 1 717 ? 5.845 27.952 43.364 1.00 80.50 717 SER A N 1
ATOM 5383 C CA . SER A 1 717 ? 5.359 29.314 43.178 1.00 80.50 717 SER A CA 1
ATOM 5384 C C . SER A 1 717 ? 5.949 29.913 41.897 1.00 80.50 717 SER A C 1
ATOM 5386 O O . SER A 1 717 ? 6.995 29.487 41.404 1.00 80.50 717 SER A O 1
ATOM 5388 N N . ASP A 1 718 ? 5.295 30.931 41.340 1.00 77.62 718 ASP A N 1
ATOM 5389 C CA . ASP A 1 718 ? 5.790 31.585 40.120 1.00 77.62 718 ASP A CA 1
ATOM 5390 C C . ASP A 1 718 ? 7.137 32.290 40.332 1.00 77.62 718 ASP A C 1
ATOM 5392 O O . ASP A 1 718 ? 7.904 32.459 39.384 1.00 77.62 718 ASP A O 1
ATOM 5396 N N . GLU A 1 719 ? 7.444 32.679 41.569 1.00 79.19 719 GLU A N 1
ATOM 5397 C CA . GLU A 1 719 ? 8.735 33.251 41.946 1.00 79.19 719 GLU A CA 1
ATOM 5398 C C . GLU A 1 719 ? 9.836 32.184 41.981 1.00 79.19 719 GLU A C 1
ATOM 5400 O O . GLU A 1 719 ? 10.882 32.383 41.363 1.00 79.19 719 GLU A O 1
ATOM 5405 N N . GLU A 1 720 ? 9.577 31.023 42.594 1.00 83.06 720 GLU A N 1
ATOM 5406 C CA . GLU A 1 720 ? 10.498 29.875 42.591 1.00 83.06 720 GLU A CA 1
ATOM 5407 C C . GLU A 1 720 ? 10.733 29.349 41.173 1.00 83.06 720 GLU A C 1
ATOM 5409 O O . GLU A 1 720 ? 11.870 29.084 40.790 1.00 83.06 720 GLU A O 1
ATOM 5414 N N . LEU A 1 721 ? 9.672 29.250 40.366 1.00 82.88 721 LEU A N 1
ATOM 5415 C CA . LEU A 1 721 ? 9.765 28.803 38.981 1.00 82.88 721 LEU A CA 1
ATOM 5416 C C . LEU A 1 721 ? 10.602 29.775 38.142 1.00 82.88 721 LEU A C 1
ATOM 5418 O O . LEU A 1 721 ? 11.464 29.345 37.379 1.00 82.88 721 LEU A O 1
ATOM 5422 N N . ARG A 1 722 ? 10.386 31.088 38.295 1.00 80.19 722 ARG A N 1
ATOM 5423 C CA . ARG A 1 722 ? 11.177 32.107 37.593 1.00 80.19 722 ARG A CA 1
ATOM 5424 C C . ARG A 1 722 ? 12.640 32.084 38.043 1.00 80.19 722 ARG A C 1
ATOM 5426 O O . ARG A 1 722 ? 13.524 32.169 37.195 1.00 80.19 722 ARG A O 1
ATOM 5433 N N . ALA A 1 723 ? 12.898 31.942 39.343 1.00 77.94 723 ALA A N 1
ATOM 5434 C CA . ALA A 1 723 ? 14.248 31.873 39.900 1.00 77.94 723 ALA A CA 1
ATOM 5435 C C . ALA A 1 723 ? 15.009 30.620 39.436 1.00 77.94 723 ALA A C 1
ATOM 5437 O O . ALA A 1 723 ? 16.172 30.731 39.048 1.00 77.94 723 ALA A O 1
ATOM 5438 N N . ALA A 1 724 ? 14.343 29.461 39.408 1.00 80.25 724 ALA A N 1
ATOM 5439 C CA . ALA A 1 724 ? 14.913 28.218 38.897 1.00 80.25 724 ALA A CA 1
ATOM 5440 C C . ALA A 1 724 ? 15.250 28.347 37.403 1.00 80.25 724 ALA A C 1
ATOM 5442 O O . ALA A 1 724 ? 16.380 28.100 36.988 1.00 80.25 724 ALA A O 1
ATOM 5443 N N . LEU A 1 725 ? 14.299 28.824 36.591 1.00 79.88 725 LEU A N 1
ATOM 5444 C CA . LEU A 1 725 ? 14.472 28.987 35.144 1.00 79.88 725 LEU A CA 1
ATOM 5445 C C . LEU A 1 725 ? 15.546 30.014 34.765 1.00 79.88 725 LEU A C 1
ATOM 5447 O O . LEU A 1 725 ? 16.228 29.817 33.765 1.00 79.88 725 LEU A O 1
ATOM 5451 N N . ALA A 1 726 ? 15.739 31.072 35.558 1.00 71.88 726 ALA A N 1
ATOM 5452 C CA . ALA A 1 726 ? 16.758 32.093 35.299 1.00 71.88 726 ALA A CA 1
ATOM 5453 C C . ALA A 1 726 ? 18.196 31.540 35.300 1.00 71.88 726 ALA A C 1
ATOM 5455 O O . ALA A 1 726 ? 19.092 32.163 34.731 1.00 71.88 726 ALA A O 1
ATOM 5456 N N . LYS A 1 727 ? 18.420 30.381 35.933 1.00 66.94 727 LYS A N 1
ATOM 5457 C CA . LYS A 1 727 ? 19.723 29.706 36.005 1.00 66.94 727 LYS A CA 1
ATOM 5458 C C . LYS A 1 727 ? 19.854 28.541 35.017 1.00 66.94 727 LYS A C 1
ATOM 5460 O O . LYS A 1 727 ? 20.959 28.032 34.836 1.00 66.94 727 LYS A O 1
ATOM 5465 N N . HIS A 1 728 ? 18.770 28.148 34.338 1.00 72.00 728 HIS A N 1
ATOM 5466 C CA . HIS A 1 728 ? 18.809 27.095 33.324 1.00 72.00 728 HIS A CA 1
ATOM 5467 C C . HIS A 1 728 ? 19.376 27.619 31.993 1.00 72.00 728 HIS A C 1
ATOM 5469 O O . HIS A 1 728 ? 18.879 28.614 31.460 1.00 72.00 728 HIS A O 1
ATOM 5475 N N . PRO A 1 729 ? 20.388 26.950 31.408 1.00 68.88 729 PRO A N 1
ATOM 5476 C CA . PRO A 1 729 ? 20.903 27.331 30.100 1.00 68.88 729 PRO A CA 1
ATOM 5477 C C . PRO A 1 729 ? 19.871 27.042 29.007 1.00 68.88 729 PRO A C 1
ATOM 5479 O O . PRO A 1 729 ? 19.169 26.028 29.047 1.00 68.88 729 PRO A O 1
ATOM 5482 N N . ARG A 1 730 ? 19.820 27.909 27.991 1.00 79.81 730 ARG A N 1
ATOM 5483 C CA . ARG A 1 730 ? 18.963 27.703 26.819 1.00 79.81 730 ARG A CA 1
ATOM 5484 C C . ARG A 1 730 ? 19.361 26.433 26.078 1.00 79.81 730 ARG A C 1
ATOM 5486 O O . ARG A 1 730 ? 20.549 26.156 25.903 1.00 79.81 730 ARG A O 1
ATOM 5493 N N . ILE A 1 731 ? 18.364 25.697 25.591 1.00 74.19 731 ILE A N 1
ATOM 5494 C CA . ILE A 1 731 ? 18.597 24.506 24.775 1.00 74.19 731 ILE A CA 1
ATOM 5495 C C . ILE A 1 731 ? 19.347 24.899 23.495 1.00 74.19 731 ILE A C 1
ATOM 5497 O O . ILE A 1 731 ? 18.806 25.622 22.660 1.00 74.19 731 ILE A O 1
ATOM 5501 N N . GLY A 1 732 ? 20.580 24.410 23.338 1.00 64.00 732 GLY A N 1
ATOM 5502 C CA . GLY A 1 732 ? 21.432 24.683 22.172 1.00 64.00 732 GLY A CA 1
ATOM 5503 C C . GLY A 1 732 ? 22.450 25.823 22.332 1.00 64.00 732 GLY A C 1
ATOM 5504 O O . GLY A 1 732 ? 23.245 26.036 21.417 1.00 64.00 732 GLY A O 1
ATOM 5505 N N . GLU A 1 733 ? 22.496 26.519 23.473 1.00 66.56 733 GLU A N 1
ATOM 5506 C CA . GLU A 1 733 ? 23.582 27.457 23.805 1.00 66.56 733 GLU A CA 1
ATOM 5507 C C . GLU A 1 733 ? 24.657 26.777 24.674 1.00 66.56 733 GLU A C 1
ATOM 5509 O O . GLU A 1 733 ? 24.375 25.874 25.462 1.00 66.56 733 GLU A O 1
ATOM 5514 N N . ARG A 1 734 ? 25.928 27.198 24.552 1.00 56.91 734 ARG A N 1
ATOM 5515 C CA . ARG A 1 734 ? 26.995 26.702 25.441 1.00 56.91 734 ARG A CA 1
ATOM 5516 C C . ARG A 1 734 ? 26.748 27.219 26.858 1.00 56.91 734 ARG A C 1
ATOM 5518 O O . ARG A 1 734 ? 26.649 28.428 27.051 1.00 56.91 734 ARG A O 1
ATOM 5525 N N . ALA A 1 735 ? 26.708 26.314 27.835 1.00 54.38 735 ALA A N 1
ATOM 5526 C CA . ALA A 1 735 ? 26.554 26.674 29.242 1.00 54.38 735 ALA A CA 1
ATOM 5527 C C . ALA A 1 735 ? 27.647 27.672 29.682 1.00 54.38 735 ALA A C 1
ATOM 5529 O O . ALA A 1 735 ? 28.838 27.435 29.463 1.00 54.38 735 ALA A O 1
ATOM 5530 N N . GLY A 1 736 ? 27.237 28.795 30.280 1.00 51.50 736 GLY A N 1
ATOM 5531 C CA . GLY A 1 736 ? 28.141 29.740 30.944 1.00 51.50 736 GLY A CA 1
ATOM 5532 C C . GLY A 1 736 ? 28.700 29.172 32.255 1.00 51.50 736 GLY A C 1
ATOM 5533 O O . GLY A 1 736 ? 28.221 28.153 32.746 1.00 51.50 736 GLY A O 1
ATOM 5534 N N . ALA A 1 737 ? 29.720 29.817 32.829 1.00 44.91 737 ALA A 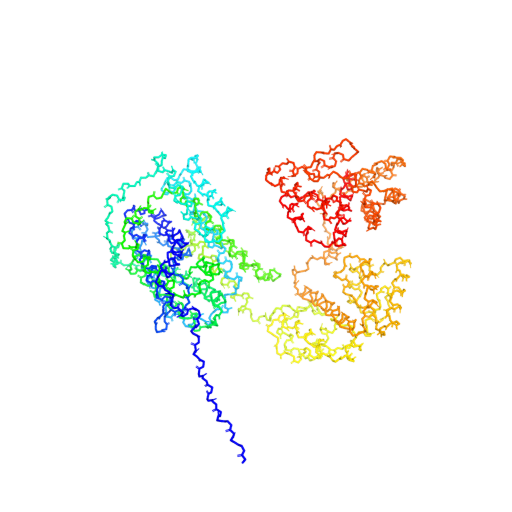N 1
ATOM 5535 C CA . ALA A 1 737 ? 30.350 29.362 34.071 1.00 44.91 737 ALA A CA 1
ATOM 5536 C C . ALA A 1 737 ? 29.352 29.366 35.253 1.00 44.91 737 ALA A C 1
ATOM 5538 O O . ALA A 1 737 ? 28.860 30.425 35.639 1.00 44.91 737 ALA A O 1
ATOM 5539 N N . GLY A 1 738 ? 29.070 28.186 35.820 1.00 52.75 738 GLY A N 1
ATOM 5540 C CA . GLY A 1 738 ? 28.131 27.966 36.928 1.00 52.75 738 GLY A CA 1
ATOM 5541 C C . GLY A 1 738 ? 28.174 26.522 37.458 1.00 52.75 738 GLY A C 1
ATOM 5542 O O . GLY A 1 738 ? 28.888 25.685 36.909 1.00 52.75 738 GLY A O 1
ATOM 5543 N N . HIS A 1 739 ? 27.426 26.227 38.527 1.00 50.03 739 HIS A N 1
ATOM 5544 C CA . HIS A 1 739 ? 27.463 24.932 39.233 1.00 50.03 739 HIS A CA 1
ATOM 5545 C C . HIS A 1 739 ? 26.805 23.753 38.465 1.00 50.03 739 HIS A C 1
ATOM 5547 O O . HIS A 1 739 ? 27.100 22.604 38.779 1.00 50.03 739 HIS A O 1
ATOM 5553 N N . ASP A 1 740 ? 26.024 24.013 37.404 1.00 57.66 740 ASP A N 1
ATOM 5554 C CA . ASP A 1 740 ? 25.208 22.999 36.692 1.00 57.66 740 ASP A CA 1
ATOM 5555 C C . ASP A 1 740 ? 25.745 22.628 35.292 1.00 57.66 740 ASP A C 1
ATOM 5557 O O . ASP A 1 740 ? 25.044 22.037 34.459 1.00 57.66 740 ASP A O 1
ATOM 5561 N N . VAL A 1 741 ? 26.991 23.011 34.992 1.00 59.34 741 VAL A N 1
ATOM 5562 C CA . VAL A 1 741 ? 27.590 22.894 33.649 1.00 59.34 741 VAL A CA 1
ATOM 5563 C C . VAL A 1 741 ? 27.739 21.433 33.208 1.00 59.34 741 VAL A C 1
ATOM 5565 O O . VAL A 1 741 ? 27.476 21.127 32.045 1.00 59.34 741 VAL A O 1
ATOM 5568 N N . GLU A 1 742 ? 28.102 20.517 34.113 1.00 61.88 742 GLU A N 1
ATOM 5569 C CA . GLU A 1 742 ? 28.300 19.101 33.767 1.00 61.88 742 GLU A CA 1
ATOM 5570 C C . GLU A 1 742 ? 26.997 18.365 33.430 1.00 61.88 742 GLU A C 1
ATOM 5572 O O . GLU A 1 742 ? 26.952 17.645 32.430 1.00 61.88 742 GLU A O 1
ATOM 5577 N N . PHE A 1 743 ? 25.936 18.551 34.226 1.00 65.62 743 PHE A N 1
ATOM 5578 C CA . PHE A 1 743 ? 24.622 17.967 33.931 1.00 65.62 743 PHE A CA 1
ATOM 5579 C C . PHE A 1 743 ? 24.073 18.528 32.620 1.00 65.62 743 PHE A C 1
ATOM 5581 O O . PHE A 1 743 ? 23.659 17.768 31.748 1.00 65.62 743 PHE A O 1
ATOM 5588 N N . SER A 1 744 ? 24.187 19.843 32.420 1.00 63.78 744 SER A N 1
ATOM 5589 C CA . SER A 1 744 ? 23.684 20.515 31.219 1.00 63.78 744 SER A CA 1
ATOM 5590 C C . SER A 1 744 ? 24.401 20.070 29.935 1.00 63.78 744 SER A C 1
ATOM 5592 O O . SER A 1 744 ? 23.752 19.877 28.906 1.00 63.78 744 SER A O 1
ATOM 5594 N N . GLN A 1 745 ? 25.724 19.854 29.971 1.00 65.69 745 GLN A N 1
ATOM 5595 C CA . GLN A 1 745 ? 26.480 19.348 28.814 1.00 65.69 745 GLN A CA 1
ATOM 5596 C C . GLN A 1 745 ? 26.112 17.902 28.457 1.00 65.69 745 GLN A C 1
ATOM 5598 O O . GLN A 1 745 ? 26.010 17.573 27.273 1.00 65.69 745 GLN A O 1
ATOM 5603 N N . ARG A 1 746 ? 25.883 17.041 29.460 1.00 65.75 746 ARG A N 1
ATOM 5604 C CA . ARG A 1 746 ? 25.445 15.654 29.234 1.00 65.75 746 ARG A CA 1
ATOM 5605 C C . ARG A 1 746 ? 24.011 15.601 28.703 1.00 65.75 746 ARG A C 1
ATOM 5607 O O . ARG A 1 746 ? 23.763 14.938 27.696 1.00 65.75 746 ARG A O 1
ATOM 5614 N N . GLU A 1 747 ? 23.097 16.345 29.326 1.00 69.62 747 GLU A N 1
ATOM 5615 C CA . GLU A 1 747 ? 21.666 16.392 28.988 1.00 69.62 747 GLU A CA 1
ATOM 5616 C C . GLU A 1 747 ? 21.401 16.931 27.576 1.00 69.62 747 GLU A C 1
ATOM 5618 O O . GLU A 1 747 ? 20.492 16.450 26.904 1.00 69.62 747 GLU A O 1
ATOM 5623 N N . GLN A 1 748 ? 22.200 17.892 27.097 1.00 69.81 748 GLN A N 1
ATOM 5624 C CA . GLN A 1 748 ? 22.017 18.530 25.783 1.00 69.81 748 GLN A CA 1
ATOM 5625 C C . GLN A 1 748 ? 22.992 18.033 24.698 1.00 69.81 748 GLN A C 1
ATOM 5627 O O . GLN A 1 748 ? 23.061 18.605 23.606 1.00 69.81 748 GLN A O 1
ATOM 5632 N N . SER A 1 749 ? 23.731 16.951 24.954 1.00 71.06 749 SER A N 1
ATOM 5633 C CA . SER A 1 749 ? 24.719 16.378 24.021 1.00 71.06 749 SER A CA 1
ATOM 5634 C C . SER A 1 749 ? 24.134 16.025 22.640 1.00 71.06 749 SER A C 1
ATOM 5636 O O . SER A 1 749 ? 24.777 16.247 21.607 1.00 71.06 749 SER A O 1
ATOM 5638 N N . ALA A 1 750 ? 22.880 15.562 22.602 1.00 66.25 750 ALA A N 1
ATOM 5639 C CA . ALA A 1 750 ? 22.143 15.262 21.373 1.00 66.25 750 ALA A CA 1
ATOM 5640 C C . ALA A 1 750 ? 21.806 16.514 20.536 1.00 66.25 750 ALA A C 1
ATOM 5642 O O . ALA A 1 750 ? 21.669 16.427 19.318 1.00 66.25 750 ALA A O 1
ATOM 5643 N N . VAL A 1 751 ? 21.693 17.689 21.166 1.00 64.94 751 VAL A N 1
ATOM 5644 C CA . VAL A 1 751 ? 21.439 18.968 20.478 1.00 64.94 751 VAL A CA 1
ATOM 5645 C C . VAL A 1 751 ? 22.740 19.540 19.915 1.00 64.94 751 VAL A C 1
ATOM 5647 O O . VAL A 1 751 ? 22.762 20.034 18.788 1.00 64.94 751 VAL A O 1
ATOM 5650 N N . GLY A 1 752 ? 23.850 19.408 20.649 1.00 65.00 752 GLY A N 1
ATOM 5651 C CA . GLY A 1 752 ? 25.171 19.875 20.209 1.00 65.00 752 GLY A CA 1
ATOM 5652 C C . GLY A 1 752 ? 25.735 19.139 18.985 1.00 65.00 752 GLY A C 1
ATOM 5653 O O . GLY A 1 752 ? 26.555 19.701 18.264 1.00 65.00 752 GLY A O 1
ATOM 5654 N N . THR A 1 753 ? 25.271 17.913 18.724 1.00 68.38 753 THR A N 1
ATOM 5655 C CA . THR A 1 753 ? 25.681 17.064 17.587 1.00 68.38 753 THR A CA 1
ATOM 5656 C C . THR A 1 753 ? 24.693 17.084 16.411 1.00 68.38 753 THR A C 1
ATOM 5658 O O . THR A 1 753 ? 24.926 16.418 15.403 1.00 68.38 753 THR A O 1
ATOM 5661 N N . ALA A 1 754 ? 23.596 17.840 16.522 1.00 73.81 754 ALA A N 1
ATOM 5662 C CA . ALA A 1 754 ? 22.534 17.904 15.520 1.00 73.81 754 ALA A CA 1
ATOM 5663 C C . ALA A 1 754 ? 22.911 18.714 14.262 1.00 73.81 754 ALA A C 1
ATOM 5665 O O . ALA A 1 754 ? 23.802 19.561 14.285 1.00 73.81 754 ALA A O 1
ATOM 5666 N N . ASP A 1 755 ? 22.175 18.480 13.168 1.00 79.12 755 ASP A N 1
ATOM 5667 C CA . ASP A 1 755 ? 22.261 19.252 11.918 1.00 79.12 755 ASP A CA 1
ATOM 5668 C C . ASP A 1 755 ? 22.073 20.758 12.192 1.00 79.12 755 ASP A C 1
ATOM 5670 O O . ASP A 1 755 ? 21.169 21.159 12.936 1.00 79.12 755 ASP A O 1
ATOM 5674 N N . ALA A 1 756 ? 22.895 21.596 11.553 1.00 80.62 756 ALA A N 1
ATOM 5675 C CA . ALA A 1 756 ? 22.848 23.052 11.654 1.00 80.62 756 ALA A CA 1
ATOM 5676 C C . ALA A 1 756 ? 21.443 23.627 11.391 1.00 80.62 756 ALA A C 1
ATOM 5678 O O . ALA A 1 756 ? 21.046 24.599 12.032 1.00 80.62 756 ALA A O 1
ATOM 5679 N N . ALA A 1 757 ? 20.656 23.007 10.503 1.00 79.31 757 ALA A N 1
ATOM 5680 C CA . ALA A 1 757 ? 19.282 23.429 10.233 1.00 79.31 757 ALA A CA 1
ATOM 5681 C C . ALA A 1 757 ? 18.342 23.199 11.431 1.00 79.31 757 ALA A C 1
ATOM 5683 O O . ALA A 1 757 ? 17.479 24.031 11.712 1.00 79.31 757 ALA A O 1
ATOM 5684 N N . VAL A 1 758 ? 18.511 22.087 12.155 1.00 81.94 758 VAL A N 1
ATOM 5685 C CA . VAL A 1 758 ? 17.719 21.769 13.356 1.00 81.94 758 VAL A CA 1
ATOM 5686 C C . VAL A 1 758 ? 18.148 22.664 14.514 1.00 81.94 758 VAL A C 1
ATOM 5688 O O . VAL A 1 758 ? 17.293 23.206 15.208 1.00 81.94 758 VAL A O 1
ATOM 5691 N N . GLN A 1 759 ? 19.452 22.901 14.673 1.00 79.94 759 GLN A N 1
ATOM 5692 C CA . GLN A 1 759 ? 19.973 23.844 15.666 1.00 79.94 759 GLN A CA 1
ATOM 5693 C C . GLN A 1 759 ? 19.431 25.261 15.436 1.00 79.94 759 GLN A C 1
ATOM 5695 O O . GLN A 1 759 ? 18.959 25.900 16.373 1.00 79.94 759 GLN A O 1
ATOM 5700 N N . GLN A 1 760 ? 19.411 25.733 14.186 1.00 82.88 760 GLN A N 1
ATOM 5701 C CA . GLN A 1 760 ? 18.867 27.049 13.849 1.00 82.88 760 GLN A CA 1
ATOM 5702 C C . GLN A 1 760 ? 17.353 27.141 14.094 1.00 82.88 760 GLN A C 1
ATOM 5704 O O . GLN A 1 760 ? 16.871 28.172 14.561 1.00 82.88 760 GLN A O 1
ATOM 5709 N N . ALA A 1 761 ? 16.600 26.069 13.827 1.00 85.25 761 ALA A N 1
ATOM 5710 C CA . ALA A 1 761 ? 15.166 26.017 14.105 1.00 85.25 761 ALA A CA 1
ATOM 5711 C C . ALA A 1 761 ? 14.857 26.000 15.612 1.00 85.25 761 ALA A C 1
ATOM 5713 O O . ALA A 1 761 ? 13.893 26.631 16.038 1.00 85.25 761 ALA A O 1
ATOM 5714 N N . ILE A 1 762 ? 15.686 25.329 16.419 1.00 85.75 762 ILE A N 1
ATOM 5715 C CA . ILE A 1 762 ? 15.584 25.359 17.884 1.00 85.75 762 ILE A CA 1
ATOM 5716 C C . ILE A 1 762 ? 15.900 26.764 18.409 1.00 85.75 762 ILE A C 1
ATOM 5718 O O . ILE A 1 762 ? 15.152 27.278 19.232 1.00 85.75 762 ILE A O 1
ATOM 5722 N N . LEU A 1 763 ? 16.941 27.426 17.891 1.00 84.69 763 LEU A N 1
ATOM 5723 C CA . LEU A 1 763 ? 17.268 28.809 18.265 1.00 84.69 763 LEU A CA 1
ATOM 5724 C C . LEU A 1 763 ? 16.124 29.781 17.941 1.00 84.69 763 LEU A C 1
ATOM 5726 O O . LEU A 1 763 ? 15.751 30.590 18.788 1.00 84.69 763 LEU A O 1
ATOM 5730 N N . ALA A 1 764 ? 15.539 29.678 16.744 1.00 87.00 764 ALA A N 1
ATOM 5731 C CA . ALA A 1 764 ? 14.388 30.493 16.357 1.00 87.00 764 ALA A CA 1
ATOM 5732 C C . ALA A 1 764 ? 13.164 30.203 17.241 1.00 87.00 764 ALA A C 1
ATOM 5734 O O . ALA A 1 764 ? 12.544 31.128 17.759 1.00 87.00 764 ALA A O 1
ATOM 5735 N N . GLY A 1 765 ? 12.863 28.924 17.480 1.00 87.81 765 GLY A N 1
ATOM 5736 C CA . GLY A 1 765 ? 11.747 28.529 18.335 1.00 87.81 765 GLY A CA 1
ATOM 5737 C C . GLY A 1 765 ? 11.924 28.966 19.792 1.00 87.81 765 GLY A C 1
ATOM 5738 O O . GLY A 1 765 ? 10.948 29.370 20.411 1.00 87.81 765 GLY A O 1
ATOM 5739 N N . ASN A 1 766 ? 13.148 28.950 20.332 1.00 88.44 766 ASN A N 1
ATOM 5740 C CA . ASN A 1 766 ? 13.439 29.456 21.677 1.00 88.44 766 ASN A CA 1
ATOM 5741 C C . ASN A 1 766 ? 13.157 30.961 21.772 1.00 88.44 766 ASN A C 1
ATOM 5743 O O . ASN A 1 766 ? 12.565 31.405 22.753 1.00 88.44 766 ASN A O 1
ATOM 5747 N N . ALA A 1 767 ? 13.528 31.737 20.747 1.00 87.06 767 ALA A N 1
ATOM 5748 C CA . ALA A 1 767 ? 13.235 33.169 20.696 1.00 87.06 767 ALA A CA 1
ATOM 5749 C C . ALA A 1 767 ? 11.722 33.440 20.632 1.00 87.06 767 ALA A C 1
ATOM 5751 O O . ALA A 1 767 ? 11.210 34.277 21.374 1.00 87.06 767 ALA A O 1
ATOM 5752 N N . ASP A 1 768 ? 10.991 32.698 19.796 1.00 89.00 768 ASP A N 1
ATOM 5753 C CA . ASP A 1 768 ? 9.529 32.794 19.713 1.00 89.00 768 ASP A CA 1
ATOM 5754 C C . ASP A 1 768 ? 8.857 32.402 21.037 1.00 89.00 768 ASP A C 1
ATOM 5756 O O . ASP A 1 768 ? 7.870 33.012 21.456 1.00 89.00 768 ASP A O 1
ATOM 5760 N N . TYR A 1 769 ? 9.416 31.404 21.718 1.00 91.38 769 TYR A N 1
ATOM 5761 C CA . TYR A 1 769 ? 8.913 30.906 22.988 1.00 91.38 769 TYR A CA 1
ATOM 5762 C C . TYR A 1 769 ? 9.135 31.921 24.118 1.00 91.38 769 TYR A C 1
ATOM 5764 O O . TYR A 1 769 ? 8.200 32.207 24.867 1.00 91.38 769 TYR A O 1
ATOM 5772 N N . GLU A 1 770 ? 10.323 32.526 24.202 1.00 88.94 770 GLU A N 1
ATOM 5773 C CA . GLU A 1 770 ? 10.620 33.602 25.158 1.00 88.94 770 GLU A CA 1
ATOM 5774 C C . GLU A 1 770 ? 9.719 34.820 24.916 1.00 88.94 770 GLU A C 1
ATOM 5776 O O . GLU A 1 770 ? 9.116 35.328 25.859 1.00 88.94 770 GLU A O 1
ATOM 5781 N N . ASN A 1 771 ? 9.528 35.225 23.656 1.00 89.38 771 ASN A N 1
ATOM 5782 C CA . ASN A 1 771 ? 8.634 36.331 23.302 1.00 89.38 771 ASN A CA 1
ATOM 5783 C C . ASN A 1 771 ? 7.177 36.076 23.716 1.00 89.38 771 ASN A C 1
ATOM 5785 O O . ASN A 1 771 ? 6.461 37.013 24.069 1.00 89.38 771 ASN A O 1
ATOM 5789 N N . LYS A 1 772 ? 6.716 34.821 23.640 1.00 88.50 772 LYS A N 1
ATOM 5790 C CA . LYS A 1 772 ? 5.327 34.464 23.946 1.00 88.50 772 LYS A CA 1
ATOM 5791 C C . LYS A 1 772 ? 5.078 34.260 25.442 1.00 88.50 772 LYS A C 1
ATOM 5793 O O . LYS A 1 772 ? 4.020 34.651 25.931 1.00 88.50 772 LYS A O 1
ATOM 5798 N N . PHE A 1 773 ? 6.005 33.617 26.151 1.00 86.38 773 PHE A N 1
ATOM 5799 C CA . PHE A 1 773 ? 5.782 33.127 27.519 1.00 86.38 773 PHE A CA 1
ATOM 5800 C C . PHE A 1 773 ? 6.654 33.796 28.592 1.00 86.38 773 PHE A C 1
ATOM 5802 O O . PHE A 1 773 ? 6.521 33.442 29.771 1.00 86.38 773 PHE A O 1
ATOM 5809 N N . ASP A 1 774 ? 7.522 34.736 28.197 1.00 85.19 774 ASP A N 1
ATOM 5810 C CA . ASP A 1 774 ? 8.432 35.500 29.067 1.00 85.19 774 ASP A CA 1
ATOM 5811 C C . ASP A 1 774 ? 9.317 34.599 29.954 1.00 85.19 774 ASP A C 1
ATOM 5813 O O . ASP A 1 774 ? 9.531 34.845 31.141 1.00 85.19 774 ASP A O 1
ATOM 5817 N N . ARG A 1 775 ? 9.765 33.463 29.398 1.00 83.50 775 ARG A N 1
ATOM 5818 C CA . ARG A 1 775 ? 10.611 32.468 30.079 1.00 83.50 775 ARG A CA 1
ATOM 5819 C C . ARG A 1 775 ? 11.346 31.572 29.085 1.00 83.50 775 ARG A C 1
ATOM 5821 O O . ARG A 1 775 ? 10.866 31.364 27.974 1.00 83.50 775 ARG A O 1
ATOM 5828 N N . VAL A 1 776 ? 12.461 30.983 29.517 1.00 87.31 776 VAL A N 1
ATOM 5829 C CA . VAL A 1 776 ? 13.231 30.027 28.703 1.00 87.31 776 VAL A CA 1
ATOM 5830 C C . VAL A 1 776 ? 12.441 28.740 28.446 1.00 87.31 776 VAL A C 1
ATOM 5832 O O . VAL A 1 776 ? 11.687 28.267 29.303 1.00 87.31 776 VAL A O 1
ATOM 5835 N N . PHE A 1 777 ? 12.626 28.154 27.263 1.00 88.69 777 PHE A N 1
ATOM 5836 C CA . PHE A 1 777 ? 12.072 26.843 26.937 1.00 88.69 777 PHE A CA 1
ATOM 5837 C C . PHE A 1 777 ? 12.802 25.742 27.713 1.00 88.69 777 PHE A C 1
ATOM 5839 O O . PHE A 1 777 ? 14.015 25.574 27.578 1.00 88.69 777 PHE A O 1
ATOM 5846 N N . LEU A 1 778 ? 12.051 24.978 28.510 1.00 87.19 778 LEU A N 1
ATOM 5847 C CA . LEU A 1 778 ? 12.579 23.904 29.349 1.00 87.19 778 LEU A CA 1
ATOM 5848 C C . LEU A 1 778 ? 11.956 22.559 28.977 1.00 87.19 778 LEU A C 1
ATOM 5850 O O . LEU A 1 778 ? 10.732 22.422 28.919 1.00 87.19 778 LEU A O 1
ATOM 5854 N N . ILE A 1 779 ? 12.806 21.555 28.786 1.00 88.19 779 ILE A N 1
ATOM 5855 C CA . ILE A 1 779 ? 12.426 20.182 28.451 1.00 88.19 779 ILE A CA 1
ATOM 5856 C C . ILE A 1 779 ? 13.486 19.208 28.964 1.00 88.19 779 ILE A C 1
ATOM 5858 O O . ILE A 1 779 ? 14.682 19.498 28.892 1.00 88.19 779 ILE A O 1
ATOM 5862 N N . ARG A 1 780 ? 13.075 18.029 29.439 1.00 87.00 780 ARG A N 1
ATOM 5863 C CA . ARG A 1 780 ? 14.007 16.927 29.699 1.00 87.00 780 ARG A CA 1
ATOM 5864 C C . ARG A 1 780 ? 14.597 16.451 28.369 1.00 87.00 780 ARG A C 1
ATOM 5866 O O . ARG A 1 780 ? 13.969 15.681 27.638 1.00 87.00 780 ARG A O 1
ATOM 5873 N N . ALA A 1 781 ? 15.810 16.909 28.075 1.00 78.50 781 ALA A N 1
ATOM 5874 C CA . ALA A 1 781 ? 16.544 16.559 26.862 1.00 78.50 781 ALA A CA 1
ATOM 5875 C C . ALA A 1 781 ? 17.162 15.147 26.915 1.00 78.50 781 ALA A C 1
ATOM 5877 O O . ALA A 1 781 ? 17.325 14.512 25.874 1.00 78.50 781 ALA A O 1
ATOM 5878 N N . ALA A 1 782 ? 17.435 14.614 28.112 1.00 72.06 782 ALA A N 1
ATOM 5879 C CA . ALA A 1 782 ? 17.950 13.257 28.282 1.00 72.06 782 ALA A CA 1
ATOM 5880 C C . ALA A 1 782 ? 17.007 12.214 27.648 1.00 72.06 782 ALA A C 1
ATOM 5882 O O . ALA A 1 782 ? 15.812 12.158 27.962 1.00 72.06 782 ALA A O 1
ATOM 5883 N N . GLY A 1 783 ? 17.554 11.403 26.736 1.00 72.19 783 GLY A N 1
ATOM 5884 C CA . GLY A 1 783 ? 16.818 10.379 25.988 1.00 72.19 783 GLY A CA 1
ATOM 5885 C C . GLY A 1 783 ? 15.977 10.895 24.814 1.00 72.19 783 GLY A C 1
ATOM 5886 O O . GLY A 1 783 ? 15.267 10.095 24.214 1.00 72.19 783 GLY A O 1
ATOM 5887 N N . ARG A 1 784 ? 16.039 12.193 24.475 1.00 80.44 784 ARG A N 1
ATOM 5888 C CA . ARG A 1 784 ? 15.362 12.772 23.302 1.00 80.44 784 ARG A CA 1
ATOM 5889 C C . ARG A 1 784 ? 16.367 13.153 22.217 1.00 80.44 784 ARG A C 1
ATOM 5891 O O . ARG A 1 784 ? 17.441 13.685 22.490 1.00 80.44 784 ARG A O 1
ATOM 5898 N N . SER A 1 785 ? 15.991 12.928 20.967 1.00 83.88 785 SER A N 1
ATOM 5899 C CA . SER A 1 785 ? 16.704 13.432 19.796 1.00 83.88 785 SER A CA 1
ATOM 5900 C C . SER A 1 785 ? 16.406 14.921 19.560 1.00 83.88 785 SER A C 1
ATOM 5902 O O . SER A 1 785 ? 15.356 15.439 19.946 1.00 83.88 785 SER A O 1
ATOM 5904 N N . ALA A 1 786 ? 17.311 15.638 18.886 1.00 81.69 786 ALA A N 1
ATOM 5905 C CA . ALA A 1 786 ? 17.105 17.057 18.574 1.00 81.69 786 ALA A CA 1
ATOM 5906 C C . ALA A 1 786 ? 15.818 17.349 17.758 1.00 81.69 786 ALA A C 1
ATOM 5908 O O . ALA A 1 786 ? 15.154 18.345 18.056 1.00 81.69 786 ALA A O 1
ATOM 5909 N N . PRO A 1 787 ? 15.393 16.507 16.789 1.00 84.38 787 PRO A N 1
ATOM 5910 C CA . PRO A 1 787 ? 14.104 16.680 16.112 1.00 84.38 787 PRO A CA 1
ATOM 5911 C C . PRO A 1 787 ? 12.887 16.529 17.036 1.00 84.38 787 PRO A C 1
ATOM 5913 O O . PRO A 1 787 ? 11.915 17.260 16.868 1.00 84.38 787 PRO A O 1
ATOM 5916 N N . GLU A 1 788 ? 12.933 15.628 18.022 1.00 84.31 788 GLU A N 1
ATOM 5917 C CA . GLU A 1 788 ? 11.853 15.477 19.011 1.00 84.31 788 GLU A CA 1
ATOM 5918 C C . GLU A 1 788 ? 11.759 16.703 19.924 1.00 84.31 788 GLU A C 1
ATOM 5920 O O . GLU A 1 788 ? 10.661 17.162 20.231 1.00 84.31 788 GLU A O 1
ATOM 5925 N N . ILE A 1 789 ? 12.902 17.278 20.311 1.00 86.12 789 ILE A N 1
ATOM 5926 C CA . ILE A 1 789 ? 12.954 18.534 21.073 1.00 86.12 789 ILE A CA 1
ATOM 5927 C C . ILE A 1 789 ? 12.349 19.685 20.256 1.00 86.12 789 ILE A C 1
ATOM 5929 O O . ILE A 1 789 ? 11.555 20.461 20.786 1.00 86.12 789 ILE A O 1
ATOM 5933 N N . LEU A 1 790 ? 12.673 19.775 18.961 1.00 87.81 790 LEU A N 1
ATOM 5934 C CA . LEU A 1 790 ? 12.108 20.788 18.066 1.00 87.81 790 LEU A CA 1
ATOM 5935 C C . LEU A 1 790 ? 10.594 20.612 17.866 1.00 87.81 790 LEU A C 1
ATOM 5937 O O . LEU A 1 790 ? 9.860 21.599 17.879 1.00 87.81 790 LEU A O 1
ATOM 5941 N N . ALA A 1 791 ? 10.116 19.377 17.698 1.00 86.62 791 ALA A N 1
ATOM 5942 C CA . ALA A 1 791 ? 8.688 19.092 17.573 1.00 86.62 791 ALA A CA 1
ATOM 5943 C C . ALA A 1 791 ? 7.924 19.503 18.840 1.00 86.62 791 ALA A C 1
ATOM 5945 O O . ALA A 1 791 ? 6.850 20.098 18.753 1.00 86.62 791 ALA A O 1
ATOM 5946 N N . GLU A 1 792 ? 8.508 19.252 20.012 1.00 88.69 792 GLU A N 1
ATOM 5947 C CA . GLU A 1 792 ? 7.907 19.620 21.291 1.00 88.69 792 GLU A CA 1
ATOM 5948 C C . GLU A 1 792 ? 7.904 21.137 21.518 1.00 88.69 792 GLU A C 1
ATOM 5950 O O . GLU A 1 792 ? 6.899 21.690 21.961 1.00 88.69 792 GLU A O 1
ATOM 5955 N N . LEU A 1 793 ? 8.977 21.830 21.128 1.00 90.56 793 LEU A N 1
ATOM 5956 C CA . LEU A 1 793 ? 9.043 23.294 21.115 1.00 90.56 793 LEU A CA 1
ATOM 5957 C C . LEU A 1 793 ? 7.939 23.898 20.232 1.00 90.56 793 LEU A C 1
ATOM 5959 O O . LEU A 1 793 ? 7.209 24.790 20.660 1.00 90.56 793 LEU A O 1
ATOM 5963 N N . GLN A 1 794 ? 7.759 23.367 19.020 1.00 91.81 794 GLN A N 1
ATOM 5964 C CA . GLN A 1 794 ? 6.725 23.826 18.086 1.00 91.81 794 GLN A CA 1
ATOM 5965 C C . GLN A 1 794 ? 5.306 23.531 18.581 1.00 91.81 794 GLN A C 1
ATOM 5967 O O . GLN A 1 794 ? 4.418 24.370 18.430 1.00 91.81 794 GLN A O 1
ATOM 5972 N N . ARG A 1 795 ? 5.084 22.365 19.196 1.00 93.88 795 ARG A N 1
ATOM 5973 C CA . ARG A 1 795 ? 3.799 22.010 19.809 1.00 93.88 795 ARG A CA 1
ATOM 5974 C C . ARG A 1 795 ? 3.459 22.969 20.951 1.00 93.88 795 ARG A C 1
ATOM 5976 O O . ARG A 1 795 ? 2.347 23.492 20.996 1.00 93.88 795 ARG A O 1
ATOM 5983 N N . ARG A 1 796 ? 4.423 23.234 21.837 1.00 91.75 796 ARG A N 1
ATOM 5984 C CA . ARG A 1 796 ? 4.251 24.068 23.037 1.00 91.75 796 ARG A CA 1
ATOM 5985 C C . ARG A 1 796 ? 4.097 25.553 22.732 1.00 91.75 796 ARG A C 1
ATOM 5987 O O . ARG A 1 796 ? 3.365 26.247 23.429 1.00 91.75 796 ARG A O 1
ATOM 5994 N N . LEU A 1 797 ? 4.619 26.031 21.602 1.00 90.25 797 LEU A N 1
ATOM 5995 C CA . LEU A 1 797 ? 4.259 27.352 21.070 1.00 90.25 797 LEU A CA 1
ATOM 5996 C C . LEU A 1 797 ? 2.751 27.508 20.795 1.00 90.25 797 LEU A C 1
ATOM 5998 O O . LEU A 1 797 ? 2.267 28.637 20.729 1.00 90.25 797 LEU A O 1
ATOM 6002 N N . GLY A 1 798 ? 1.987 26.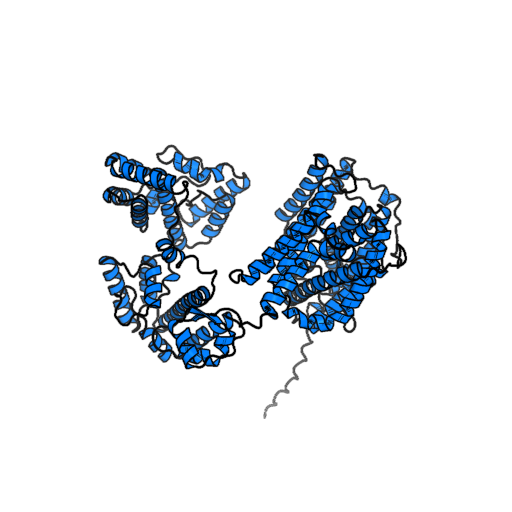417 20.680 1.00 87.00 798 GLY A N 1
ATOM 6003 C CA . GLY A 1 798 ? 0.524 26.430 20.584 1.00 87.00 798 GLY A CA 1
ATOM 6004 C C . GLY A 1 798 ? -0.218 26.569 21.921 1.00 87.00 798 GLY A C 1
ATOM 6005 O O . GLY A 1 798 ? -1.403 26.892 21.907 1.00 87.00 798 GLY A O 1
ATOM 6006 N N . ASN A 1 799 ? 0.455 26.382 23.061 1.00 90.44 799 ASN A N 1
ATOM 6007 C CA . ASN A 1 799 ? -0.180 26.331 24.382 1.00 90.44 799 ASN A CA 1
ATOM 6008 C C . ASN A 1 799 ? -0.650 27.708 24.883 1.00 90.44 799 ASN A C 1
ATOM 6010 O O . ASN A 1 799 ? -0.107 28.754 24.495 1.00 90.44 799 ASN A O 1
ATOM 6014 N N . SER A 1 800 ? -1.640 27.698 25.787 1.00 88.69 800 SER A N 1
ATOM 6015 C CA . SER A 1 800 ? -1.950 28.851 26.644 1.00 88.69 800 SER A CA 1
ATOM 6016 C C . SER A 1 800 ? -0.870 29.031 27.728 1.00 88.69 800 SER A C 1
ATOM 6018 O O . SER A 1 800 ? -0.191 28.059 28.070 1.00 88.69 800 SER A O 1
ATOM 6020 N N . PRO A 1 801 ? -0.689 30.236 28.304 1.00 82.00 801 PRO A N 1
ATOM 6021 C CA . PRO A 1 801 ? 0.283 30.461 29.381 1.00 82.00 801 PRO A CA 1
ATOM 6022 C C . PRO A 1 801 ? 0.110 29.528 30.591 1.00 82.00 801 PRO A C 1
ATOM 6024 O O . PRO A 1 801 ? 1.093 29.131 31.214 1.00 82.00 801 PRO A O 1
ATOM 6027 N N . GLU A 1 802 ? -1.124 29.136 30.912 1.00 79.56 802 GLU A N 1
ATOM 6028 C CA . GLU A 1 802 ? -1.452 28.248 32.033 1.00 79.56 802 GLU A CA 1
ATOM 6029 C C . GLU A 1 802 ? -1.092 26.789 31.733 1.00 79.56 802 GLU A C 1
ATOM 6031 O O . GLU A 1 802 ? -0.530 26.103 32.590 1.00 79.56 802 GLU A O 1
ATOM 6036 N N . GLN A 1 803 ? -1.383 26.328 30.511 1.00 79.44 803 GLN A N 1
ATOM 6037 C CA . GLN A 1 803 ? -0.974 25.006 30.026 1.00 79.44 803 GLN A CA 1
ATOM 6038 C C . GLN A 1 803 ? 0.551 24.903 29.990 1.00 79.44 803 GLN A C 1
ATOM 6040 O O . GLN A 1 803 ? 1.128 23.924 30.459 1.00 79.44 803 GLN A O 1
ATOM 6045 N N . GLU A 1 804 ? 1.204 25.959 29.508 1.00 87.38 804 GLU A N 1
ATOM 6046 C CA . GLU A 1 804 ? 2.653 26.009 29.404 1.00 87.38 804 GLU A CA 1
ATOM 6047 C C . GLU A 1 804 ? 3.328 26.023 30.775 1.00 87.38 804 GLU A C 1
ATOM 6049 O O . GLU A 1 804 ? 4.302 25.315 31.013 1.00 87.38 804 GLU A O 1
ATOM 6054 N N . ARG A 1 805 ? 2.766 26.763 31.732 1.00 84.50 805 ARG A N 1
ATOM 6055 C CA . ARG A 1 805 ? 3.233 26.749 33.119 1.00 84.50 805 ARG A CA 1
ATOM 6056 C C . ARG A 1 805 ? 3.212 25.336 33.713 1.00 84.50 805 ARG A C 1
ATOM 6058 O O . ARG A 1 805 ? 4.188 24.940 34.349 1.00 84.50 805 ARG A O 1
ATOM 6065 N N . ALA A 1 806 ? 2.127 24.585 33.521 1.00 78.69 806 ALA A N 1
ATOM 6066 C CA . ALA A 1 806 ? 1.996 23.225 34.051 1.00 78.69 806 ALA A CA 1
ATOM 6067 C C . ALA A 1 806 ? 3.000 22.247 33.412 1.00 78.69 806 ALA A C 1
ATOM 6069 O O . ALA A 1 806 ? 3.577 21.397 34.100 1.00 78.69 806 ALA A O 1
ATOM 6070 N N . GLU A 1 807 ? 3.242 22.409 32.113 1.00 84.50 807 GLU A N 1
ATOM 6071 C CA . GLU A 1 807 ? 4.232 21.640 31.364 1.00 84.50 807 GLU A CA 1
ATOM 6072 C C . GLU A 1 807 ? 5.653 21.939 31.868 1.00 84.50 807 GLU A C 1
ATOM 6074 O O . GLU A 1 807 ? 6.383 21.021 32.233 1.00 84.50 807 GLU A O 1
ATOM 6079 N N . VAL A 1 808 ? 6.033 23.217 32.001 1.00 85.25 808 VAL A N 1
ATOM 6080 C CA . VAL A 1 808 ? 7.367 23.623 32.483 1.00 85.25 808 VAL A CA 1
ATOM 6081 C C . VAL A 1 808 ? 7.655 23.092 33.890 1.00 85.25 808 VAL A C 1
ATOM 6083 O O . VAL A 1 808 ? 8.754 22.599 34.131 1.00 85.25 808 VAL A O 1
ATOM 6086 N N . VAL A 1 809 ? 6.682 23.134 34.807 1.00 83.38 809 VAL A N 1
ATOM 6087 C CA . VAL A 1 809 ? 6.836 22.562 36.161 1.00 83.38 809 VAL A CA 1
ATOM 6088 C C . VAL A 1 809 ? 7.074 21.052 36.097 1.00 83.38 809 VAL A C 1
ATOM 6090 O O . VAL A 1 809 ? 7.934 20.524 36.802 1.00 83.38 809 VAL A O 1
ATOM 6093 N N . THR A 1 810 ? 6.353 20.352 35.220 1.00 82.88 810 THR A N 1
ATOM 6094 C CA . THR A 1 810 ? 6.519 18.905 35.033 1.00 82.88 810 THR A CA 1
ATOM 6095 C C . THR A 1 810 ? 7.903 18.575 34.473 1.00 82.88 810 THR A C 1
ATOM 6097 O O . THR A 1 810 ? 8.584 17.712 35.025 1.00 82.88 810 THR A O 1
ATOM 6100 N N . GLN A 1 811 ? 8.364 19.319 33.463 1.00 87.25 811 GLN A N 1
ATOM 6101 C CA . GLN A 1 811 ? 9.701 19.154 32.885 1.00 87.25 811 GLN A CA 1
ATOM 6102 C C . GLN A 1 811 ? 10.814 19.463 33.898 1.00 87.25 811 GLN A C 1
ATOM 6104 O O . GLN A 1 811 ? 11.770 18.698 34.006 1.00 87.25 811 GLN A O 1
ATOM 6109 N N . LEU A 1 812 ? 10.685 20.538 34.682 1.00 86.56 812 LEU A N 1
ATOM 6110 C CA . LEU A 1 812 ? 11.659 20.908 35.715 1.00 86.56 812 LEU A CA 1
ATOM 6111 C C . LEU A 1 812 ? 11.796 19.819 36.784 1.00 86.56 812 LEU A C 1
ATOM 6113 O O . LEU A 1 812 ? 12.905 19.460 37.175 1.00 86.56 812 LEU A O 1
ATOM 6117 N N . ARG A 1 813 ? 10.667 19.241 37.206 1.00 86.12 813 ARG A N 1
ATOM 6118 C CA . ARG A 1 813 ? 10.632 18.128 38.156 1.00 86.12 813 ARG A CA 1
ATOM 6119 C C . ARG A 1 813 ? 11.278 16.861 37.594 1.00 86.12 813 ARG A C 1
ATOM 6121 O O . ARG A 1 813 ? 12.029 16.207 38.310 1.00 86.12 813 ARG A O 1
ATOM 6128 N N . GLU A 1 814 ? 11.009 16.506 36.338 1.00 83.00 814 GLU A N 1
ATOM 6129 C CA . GLU A 1 814 ? 11.654 15.354 35.688 1.00 83.00 814 GLU A CA 1
ATOM 6130 C C . GLU A 1 814 ? 13.177 15.513 35.622 1.00 83.00 814 GLU A C 1
ATOM 6132 O O . GLU A 1 814 ? 13.907 14.567 35.922 1.00 83.00 814 GLU A O 1
ATOM 6137 N N . ILE A 1 815 ? 13.660 16.711 35.277 1.00 84.88 815 ILE A N 1
ATOM 6138 C CA . ILE A 1 815 ? 15.095 17.023 35.231 1.00 84.88 815 ILE A CA 1
ATOM 6139 C C . ILE A 1 815 ? 15.711 16.893 36.629 1.00 84.88 815 ILE A C 1
ATOM 6141 O O . ILE A 1 815 ? 16.694 16.174 36.795 1.00 84.88 815 ILE A O 1
ATOM 6145 N N . ALA A 1 816 ? 15.101 17.512 37.644 1.00 85.81 816 ALA A N 1
ATOM 6146 C CA . ALA A 1 816 ? 15.583 17.457 39.023 1.00 85.81 816 ALA A CA 1
ATOM 6147 C C . ALA A 1 816 ? 15.679 16.016 39.558 1.00 85.81 816 ALA A C 1
ATOM 6149 O O . ALA A 1 816 ? 16.669 15.654 40.192 1.00 85.81 816 ALA A O 1
ATOM 6150 N N . LEU A 1 817 ? 14.677 15.177 39.266 1.00 86.12 817 LEU A N 1
ATOM 6151 C CA . LEU A 1 817 ? 14.664 13.772 39.678 1.00 86.12 817 LEU A CA 1
ATOM 6152 C C . LEU A 1 817 ? 15.710 12.939 38.943 1.00 86.12 817 LEU A C 1
ATOM 6154 O O . LEU A 1 817 ? 16.399 12.158 39.582 1.00 86.12 817 LEU A O 1
ATOM 6158 N N . THR A 1 818 ? 15.886 13.148 37.638 1.00 84.00 818 THR A N 1
ATOM 6159 C CA . THR A 1 818 ? 16.906 12.431 36.852 1.00 84.00 818 THR A CA 1
ATOM 6160 C C . THR A 1 818 ? 18.321 12.769 37.345 1.00 84.00 818 THR A C 1
ATOM 6162 O O . THR A 1 818 ? 19.184 11.894 37.465 1.00 84.00 818 THR A O 1
ATOM 6165 N N . ARG A 1 819 ? 18.570 14.043 37.682 1.00 86.75 819 ARG A N 1
ATOM 6166 C CA . ARG A 1 819 ? 19.841 14.485 38.278 1.00 86.75 819 ARG A CA 1
ATOM 6167 C C . ARG A 1 819 ? 20.062 13.865 39.655 1.00 86.75 819 ARG A C 1
ATOM 6169 O O . ARG A 1 819 ? 21.150 13.368 39.923 1.00 86.75 819 ARG A O 1
ATOM 6176 N N . LEU A 1 820 ? 19.024 13.825 40.491 1.00 85.88 820 LEU A N 1
ATOM 6177 C CA . LEU A 1 820 ? 19.090 13.217 41.819 1.00 85.88 820 LEU A CA 1
ATOM 6178 C C . LEU A 1 820 ? 19.277 11.693 41.761 1.00 85.88 820 LEU A C 1
ATOM 6180 O O . LEU A 1 820 ? 20.053 11.152 42.539 1.00 85.88 820 LEU A O 1
ATOM 6184 N N . GLU A 1 821 ? 18.644 11.002 40.811 1.00 84.38 821 GLU A N 1
ATOM 6185 C CA . GLU A 1 821 ? 18.893 9.580 40.528 1.00 84.38 821 GLU A CA 1
ATOM 6186 C C . GLU A 1 821 ? 20.363 9.335 40.183 1.00 84.38 821 GLU A C 1
ATOM 6188 O O . GLU A 1 821 ? 20.963 8.401 40.702 1.00 84.38 821 GLU A O 1
ATOM 6193 N N . THR A 1 822 ? 20.973 10.222 39.392 1.00 82.38 822 THR A N 1
ATOM 6194 C CA . THR A 1 822 ? 22.401 10.142 39.030 1.00 82.38 822 THR A CA 1
ATOM 6195 C C . THR A 1 822 ? 23.334 10.374 40.225 1.00 82.38 822 THR A C 1
ATOM 6197 O O . THR A 1 822 ? 24.462 9.903 40.219 1.00 82.38 822 THR A O 1
ATOM 6200 N N . VAL A 1 823 ? 22.889 11.119 41.239 1.00 83.69 823 VAL A N 1
ATOM 6201 C CA . VAL A 1 823 ? 23.633 11.349 42.493 1.00 83.69 823 VAL A CA 1
ATOM 6202 C C . VAL A 1 823 ? 23.522 10.155 43.455 1.00 83.69 823 VAL A C 1
ATOM 6204 O O . VAL A 1 823 ? 24.408 9.941 44.294 1.00 83.69 823 VAL A O 1
ATOM 6207 N N . LEU A 1 824 ? 22.401 9.431 43.378 1.00 81.06 824 LEU A N 1
ATOM 6208 C CA . LEU A 1 824 ? 22.090 8.259 44.198 1.00 81.06 824 LEU A CA 1
ATOM 6209 C C . LEU A 1 824 ? 22.614 6.948 43.600 1.00 81.06 824 LEU A C 1
ATOM 6211 O O . LEU A 1 824 ? 22.771 5.994 44.358 1.00 81.06 824 LEU A O 1
ATOM 6215 N N . ALA A 1 825 ? 22.869 6.908 42.294 1.00 75.94 825 ALA A N 1
ATOM 6216 C CA . ALA A 1 825 ? 23.796 5.962 41.678 1.00 75.94 825 ALA A CA 1
ATOM 6217 C C . ALA A 1 825 ? 25.245 6.329 42.066 1.00 75.94 825 ALA A C 1
ATOM 6219 O O . ALA A 1 825 ? 26.063 5.412 42.273 1.00 75.94 825 ALA A O 1
#

Sequence (825 aa):
MASAPTASTPARTKSVKHPVDQVLPIPKLAVYGIQHVLAFYAGAVVVPILLASAIGLTTEELIHLINADLFTCGIASIIQSVGFWKIGVRLPLLQGVTFTAVSPMIAIAMAAGGGTEGLLYIYGAVIIAGLFTFFMAPYFARLIRFFPPVVTGTVITIIGIALLPVAALDAVGGGANPDPTSTKNLAYALGTLFVIVLIQRIFKGFLATVAVLAGLVIGTAVAFFLGDASFSSLSESAWFGVTTPFYFGIPKFSAAAIISMIVVMLITAVETTGDVFATGEIVEKRVGGEDVARALRADGLATFIGGVLNSFPYTCFAENVGLVRLTRVKSRYVVAAAGVFMILIGMIPKAGALVASIPPPVLGGAAIAMFATVAVVGIQTLSRVDFHDHRNVVIVGTSIGLAMFVTVQPDVAKAVPEWAQIIFGSGITLGSLTAIILNLVFHHLDKGYGPAVAGSPKGGVIRLEQVNNMSREEFVATFGRLFQGPSWVVERAYDHRPFADTPALRAAFQDALFTANSTEQRDLLSFYPDLGSDAGPDMSEESKKDRAAAGLMLLNDDDHEQFSHLTSAYRERFGIPLIMSVRDVEKRDQILKSGWERLQNSPTQEQATAVIEVAKIANHRFDDLVADASPLLLPRATFLEEVDNLSTPPSARQESVDEEFAAGTTRFNAMGQDEVRQVLASCLDVPRWIDAVAAGRPYPSAQHVLHTARVAASDFSDEELRAALAKHPRIGERAGAGHDVEFSQREQSAVGTADAAVQQAILAGNADYENKFDRVFLIRAAGRSAPEILAELQRRLGNSPEQERAEVVTQLREIALTRLETVLA

Mean predicted aligned error: 18.44 Å

Radius of gyration: 33.94 Å; Cα contacts (8 Å, |Δi|>4): 1225; chains: 1; bounding box: 94×75×92 Å

Organism: Nakamurella multipartita (strain ATCC 700099 / DSM 44233 / CIP 104796 / JCM 9543 / NBRC 105858 / Y-104) (NCBI:txid479431)

Secondary structure (DSSP, 8-state):
-PPPPPPPPPP-------GGGPPPPHHHHHHHHHHHHHHHHHHHHHHHHHHHHHHT--HHHHHHHHHHHHHHHHHHHHHHHH-BTTB---SS--EEE-GGGHHHHHHHHHHTTSHHHHHHHHHHHHHHHHHHHHHHHHHHHHHGGG--HHHHHHHHHHHHHHHHHHHHHHHTT-TTS--TT-HHHHHHHHHHHHHHHHHHHH--THHHHTHHHHHHHHHHHHHHHTT----HHHHHS-S-----TTTT-SPP--HHHHHHHHHHHHHHHHHHHHHHHHHHHHHT----HHHHHHHHHHHHHHHHHHHHTT---EEE-HHHHHHHHHH----HHHHHHHHHHHHHHHT-HHHHHHHHTS-HHHHHHHHHHHHHHHHHHHHHHHTTS-TTSHHHHHHHHHHHHHHHHHHH-GGGGGGS-HHHHHHHT-HHHHHHHHHHHHHHIIIII--S-SSEEEE-TTS-EEEHHHHHH--HHHHHHHHGGGSSS-THHHHHHGGGPSPSSHHHHHHHHHHHHHHS-HHHHHHHHHTSPPTT----TT--HHHHHHHHHTTTTS--HHHHHHHHHHHHHHHHHHSS-----GGG-S-HHHHHHHHHHHTTS-HHHHHHHHHHHHHHHHHHHHHHHHHHT-TTT-SSSHHHHSTTT---PPPTHHHHHHHHHHHHHHHHHHS-HHHHHHHHHHH---HHHHHHHHHTPSPSSHHHHHHHHHHHTS---HHHHHHHHTTSPPTTSPPPSSTTHHHHHHHTHHHHTS-HHHHHHHHHHHHHHHHHHSS------TT--HHHHHHHHHHHTTS-HHHHHHHHHHHHHHHHHHHHHHHH-

InterPro domains:
  IPR006042 Xanthine/uracil permease [PS01116] (358-378)
  IPR006042 Xanthine/uracil permease [TIGR00801] (25-441)
  IPR006043 Nucleobase cation symporter 2 family [PF00860] (28-411)
  IPR017580 2-oxo-4-hydroxy-4-carboxy-5-ureidoimidazoline decarboxylase, type 1 [TIGR03164] (470-625)
  IPR017588 Uric acid permease UacT-like [TIGR03173] (32-443)
  IPR017595 2-oxo-4-hydroxy-4-carboxy-5-ureidoimidazoline decarboxylase, type 2 [TIGR03180] (668-823)
  IPR018020 Oxo-4-hydroxy-4-carboxy-5-ureidoimidazoline decarboxylase [PF09349] (468-622)
  IPR018020 Oxo-4-hydroxy-4-carboxy-5-ureidoimidazoline decarboxylase [PF09349] (669-821)
  IPR036778 Oxo-4-hydroxy-4-carboxy-5-ureidoimidazoline decarboxylase superfamily [G3DSA:1.10.3330.10] (462-630)
  IPR036778 Oxo-4-hydroxy-4-carboxy-5-ureidoimidazoline decarboxylase superfamily [G3DSA:1.10.3330.10] (665-825)
  IPR036778 Oxo-4-hydroxy-4-carboxy-5-ureidoimidazoline decarboxylase superfamily [SSF158694] (464-626)
  IPR036778 Oxo-4-hydroxy-4-carboxy-5-ureidoimidazoline decarboxylase superfamily [SSF158694] (666-823)

Foldseek 3Di:
DDDDDDDDDPPPDPPDPALQADDDPPVVLQVLLVLLCLLCVLVQLLLLVLQCLLQVEDLVVSLLASLLQLQLQLVLLLCQQVPDDLAHLNWQFRKGFDLLCRLLLSLQQVLQVGYLSSLLQQLQLLLLLLVVLLVCLLVVLVVLVLCALLLLLLLLLLSLVLCLVSLVQLLQFTHDDGHVPPPPSVCLLVVLLVQLVVQLVPDDASSNSSSLVVSLVVSLVVCVVVPNFDLPLLVVFDQFDDQAFQPSHHHDHDPLSNVQSNLSLSSLLNVQVVLQVLSCVLSVHDDGSSSSSNQSNSQSVSSSVQSRSSHHRMHGDNSSSVNCNRVVSTYSSSSSSSSVVSSVLSRGSSSSSVVSSRGSSNSSSSSNVVSNVSSVVSVVSCVVDPVVPVLSVCLSVVLSVQLVVLSVPLCVLVVDPSSCSSQSNHSSNSSSVSSSVSSCVPPPVPPPAAAFQFQDPVGATDGLVNCLVDDLVRQCVGQVVLAFDDSQLSSQLNVQDDAPHNVSSLVSSLCSLVVDDLVVLQVRQQRDDAQLDAPDPRADPLNVVQCVLLVSNDDDPVLSVLSVVLQVLLCVQQVGGDAARSNVPNHPVVSSVVSVVLSVDDNVVSSVVNSVRSSNSSVVVSVVRSLSSDPVSPDDVVVVVVVVPDDDDDDPPVVVVQVLLQVLLVVLLPDDLVRQLLLLCLLFVQNQLSCQLSVPPPDPTSVRSLVSSLVSLQDDDPVSLQVRQVQDDAQLDQHDDDSNNVLNCVQNVLLPPDDPVLSVLSVVLQVLCCVQQVTGDAARSVPDHSVRVSVVSVVLSPDDNVRNVNVSSVRSSVSSSVSSVVSSD